Protein AF-0000000086148039 (afdb_homodimer)

InterPro domains:
  IPR002656 Acyltransferase 3 domain [PF01757] (34-424)
  IPR050879 Acyltransferase 3 [PTHR23028] (34-443)

Structure (mmCIF, N/CA/C/O backbone):
data_AF-0000000086148039-model_v1
#
loop_
_entity.id
_entity.type
_entity.pdbx_description
1 polymer 'Acyltransferase 3 domain-containing protein'
#
loop_
_atom_site.group_PDB
_atom_site.id
_atom_site.type_symbol
_atom_site.label_atom_id
_atom_site.label_alt_id
_atom_site.label_comp_id
_atom_site.label_asym_id
_atom_site.label_entity_id
_atom_site.label_seq_id
_atom_site.pdbx_PDB_ins_code
_atom_site.Cartn_x
_atom_site.Cartn_y
_atom_site.Cartn_z
_atom_site.occupancy
_atom_site.B_iso_or_equiv
_atom_site.auth_seq_id
_atom_site.auth_comp_id
_atom_site.auth_asym_id
_atom_site.auth_atom_id
_atom_site.pdbx_PDB_model_num
ATOM 1 N N . MET A 1 1 ? 4.711 -39.406 8.5 1 48.81 1 MET A N 1
ATOM 2 C CA . MET A 1 1 ? 5.371 -39.625 7.211 1 48.81 1 MET A CA 1
ATOM 3 C C . MET A 1 1 ? 4.621 -40.656 6.379 1 48.81 1 MET A C 1
ATOM 5 O O . MET A 1 1 ? 4.316 -40.406 5.207 1 48.81 1 MET A O 1
ATOM 9 N N . LEU A 1 2 ? 4.281 -41.75 7.043 1 53.88 2 LEU A N 1
ATOM 10 C CA . LEU A 1 2 ? 3.613 -42.844 6.32 1 53.88 2 LEU A CA 1
ATOM 11 C C . LEU A 1 2 ? 2.232 -42.406 5.844 1 53.88 2 LEU A C 1
ATOM 13 O O . LEU A 1 2 ? 1.818 -42.75 4.734 1 53.88 2 LEU A O 1
ATOM 17 N N . VAL A 1 3 ? 1.606 -41.656 6.637 1 52.81 3 VAL A N 1
ATOM 18 C CA . VAL A 1 3 ? 0.27 -41.219 6.277 1 52.81 3 VAL A CA 1
ATOM 19 C C . VAL A 1 3 ? 0.36 -40.219 5.113 1 52.81 3 VAL A C 1
ATOM 21 O O . VAL A 1 3 ? -0.46 -40.281 4.191 1 52.81 3 VAL A O 1
ATOM 24 N N . VAL A 1 4 ? 1.348 -39.469 5.145 1 55.41 4 VAL A N 1
ATOM 25 C CA . VAL A 1 4 ? 1.576 -38.5 4.074 1 55.41 4 VAL A CA 1
ATOM 26 C C . VAL A 1 4 ? 1.906 -39.25 2.777 1 55.41 4 VAL A C 1
ATOM 28 O O . VAL A 1 4 ? 1.39 -38.906 1.713 1 55.41 4 VAL A O 1
ATOM 31 N N . LEU A 1 5 ? 2.674 -40.25 2.941 1 59.53 5 LEU A N 1
ATOM 32 C CA . LEU A 1 5 ? 3.045 -41.062 1.779 1 59.53 5 LEU A CA 1
ATOM 33 C C . LEU A 1 5 ? 1.834 -41.812 1.218 1 59.53 5 LEU A C 1
ATOM 35 O O . LEU A 1 5 ? 1.709 -41.969 0.002 1 59.53 5 LEU A O 1
ATOM 39 N N . ARG A 1 6 ? 1.001 -42.125 2.148 1 58.66 6 ARG A N 1
ATOM 40 C CA . ARG A 1 6 ? -0.219 -42.812 1.714 1 58.66 6 ARG A CA 1
ATOM 41 C C . ARG A 1 6 ? -1.129 -41.844 0.947 1 58.66 6 ARG A C 1
ATOM 43 O O . ARG A 1 6 ? -1.729 -42.219 -0.059 1 58.66 6 ARG A O 1
ATOM 50 N N . ARG A 1 7 ? -1.127 -40.656 1.404 1 60.16 7 ARG A N 1
ATOM 51 C CA . ARG A 1 7 ? -1.947 -39.688 0.709 1 60.16 7 ARG A CA 1
ATOM 52 C C . ARG A 1 7 ? -1.351 -39.312 -0.65 1 60.16 7 ARG A C 1
ATOM 54 O O . ARG A 1 7 ? -2.078 -39.188 -1.633 1 60.16 7 ARG A O 1
ATOM 61 N N . LEU A 1 8 ? -0.155 -39.188 -0.63 1 57.16 8 LEU A N 1
ATOM 62 C CA . LEU A 1 8 ? 0.536 -38.969 -1.896 1 57.16 8 LEU A CA 1
ATOM 63 C C . LEU A 1 8 ? 0.336 -40.156 -2.836 1 57.16 8 LEU A C 1
ATOM 65 O O . LEU A 1 8 ? 0.116 -39.969 -4.035 1 57.16 8 LEU A O 1
ATOM 69 N N . ARG A 1 9 ? 0.502 -41.344 -2.314 1 56.66 9 ARG A N 1
ATOM 70 C CA . ARG A 1 9 ? 0.303 -42.562 -3.1 1 56.66 9 ARG A CA 1
ATOM 71 C C . ARG A 1 9 ? -1.125 -42.625 -3.629 1 56.66 9 ARG A C 1
ATOM 73 O O . ARG A 1 9 ? -1.346 -43 -4.781 1 56.66 9 ARG A O 1
ATOM 80 N N . ARG A 1 10 ? -2.043 -42.25 -2.771 1 57.41 10 ARG A N 1
ATOM 81 C CA . ARG A 1 10 ? -3.443 -42.281 -3.189 1 57.41 10 ARG A CA 1
ATOM 82 C C . ARG A 1 10 ? -3.701 -41.25 -4.273 1 57.41 10 ARG A C 1
ATOM 84 O O . ARG A 1 10 ? -4.484 -41.469 -5.195 1 57.41 10 ARG A O 1
ATOM 91 N N . ALA A 1 11 ? -2.979 -40.156 -4.148 1 54.88 11 ALA A N 1
ATOM 92 C CA . ALA A 1 11 ? -3.154 -39.094 -5.129 1 54.88 11 ALA A CA 1
ATOM 93 C C . ALA A 1 11 ? -2.529 -39.469 -6.469 1 54.88 11 ALA A C 1
ATOM 95 O O . ALA A 1 11 ? -2.998 -39.031 -7.527 1 54.88 11 ALA A O 1
ATOM 96 N N . LEU A 1 12 ? -1.501 -40.219 -6.398 1 53.69 12 LEU A N 1
ATOM 97 C CA . LEU A 1 12 ? -0.786 -40.625 -7.605 1 53.69 12 LEU A CA 1
ATOM 98 C C . LEU A 1 12 ? -1.409 -41.875 -8.219 1 53.69 12 LEU A C 1
ATOM 100 O O . LEU A 1 12 ? -1.134 -42.188 -9.375 1 53.69 12 LEU A O 1
ATOM 104 N N . GLN A 1 13 ? -2.041 -42.75 -7.477 1 50.72 13 GLN A N 1
ATOM 105 C CA . GLN A 1 13 ? -2.66 -43.969 -8.008 1 50.72 13 GLN A CA 1
ATOM 106 C C . GLN A 1 13 ? -3.854 -43.625 -8.898 1 50.72 13 GLN A C 1
ATOM 108 O O . GLN A 1 13 ? -4.715 -42.844 -8.516 1 50.72 13 GLN A O 1
ATOM 113 N N . PRO A 1 14 ? -3.617 -43.969 -10.195 1 45.34 14 PRO A N 1
ATOM 114 C CA . PRO A 1 14 ? -4.762 -43.75 -11.086 1 45.34 14 PRO A CA 1
ATOM 115 C C . PRO A 1 14 ? -6.055 -44.344 -10.523 1 45.34 14 PRO A C 1
ATOM 117 O O . PRO A 1 14 ? -6.027 -45.406 -9.883 1 45.34 14 PRO A O 1
ATOM 120 N N . THR A 1 15 ? -6.957 -43.625 -10.102 1 41.28 15 THR A N 1
ATOM 121 C CA . THR A 1 15 ? -8.25 -44.188 -9.766 1 41.28 15 THR A CA 1
ATOM 122 C C . THR A 1 15 ? -8.664 -45.219 -10.805 1 41.28 15 THR A C 1
ATOM 124 O O . THR A 1 15 ? -8.828 -44.906 -11.984 1 41.28 15 THR A O 1
ATOM 127 N N . SER A 1 16 ? -8.234 -46.438 -10.773 1 32.75 16 SER A N 1
ATOM 128 C CA . SER A 1 16 ? -9.016 -47.406 -11.539 1 32.75 16 SER A CA 1
ATOM 129 C C . SER A 1 16 ? -10.508 -47.094 -11.422 1 32.75 16 SER A C 1
ATOM 131 O O . SER A 1 16 ? -11.008 -46.812 -10.328 1 32.75 16 SER A O 1
ATOM 133 N N . ARG A 1 17 ? -11.117 -46.781 -12.555 1 39.5 17 ARG A N 1
ATOM 134 C CA . ARG A 1 17 ? -12.562 -46.688 -12.734 1 39.5 17 ARG A CA 1
ATOM 135 C C . ARG A 1 17 ? -13.266 -47.875 -12.117 1 39.5 17 ARG A C 1
ATOM 137 O O . ARG A 1 17 ? -13.477 -48.906 -12.781 1 39.5 17 ARG A O 1
ATOM 144 N N . SER A 1 18 ? -12.812 -48.5 -11.008 1 33.28 18 SER A N 1
ATOM 145 C CA . SER A 1 18 ? -13.836 -49.469 -10.617 1 33.28 18 SER A CA 1
ATOM 146 C C . SER A 1 18 ? -15.227 -48.844 -10.672 1 33.28 18 SER A C 1
ATOM 148 O O . SER A 1 18 ? -15.398 -47.656 -10.375 1 33.28 18 SER A O 1
ATOM 150 N N . ASN A 1 19 ? -16.266 -49.531 -11.438 1 36.28 19 ASN A N 1
ATOM 151 C CA . ASN A 1 19 ? -17.688 -49.375 -11.727 1 36.28 19 ASN A CA 1
ATOM 152 C C . ASN A 1 19 ? -18.5 -49.125 -10.461 1 36.28 19 ASN A C 1
ATOM 154 O O . ASN A 1 19 ? -19.703 -49.375 -10.438 1 36.28 19 ASN A O 1
ATOM 158 N N . ASP A 1 20 ? -17.906 -49.344 -9.281 1 35.09 20 ASP A N 1
ATOM 159 C CA . ASP A 1 20 ? -18.969 -49.125 -8.312 1 35.09 20 ASP A CA 1
ATOM 160 C C . ASP A 1 20 ? -19.547 -47.75 -8.438 1 35.09 20 ASP A C 1
ATOM 162 O O . ASP A 1 20 ? -18.859 -46.75 -8.195 1 35.09 20 ASP A O 1
ATOM 166 N N . LEU A 1 21 ? -20.562 -47.531 -9.281 1 36.78 21 LEU A N 1
ATOM 167 C CA . LEU A 1 21 ? -21.531 -46.469 -9.562 1 36.78 21 LEU A CA 1
ATOM 168 C C . LEU A 1 21 ? -21.828 -45.688 -8.305 1 36.78 21 LEU A C 1
ATOM 170 O O . LEU A 1 21 ? -22.203 -44.5 -8.383 1 36.78 21 LEU A O 1
ATOM 174 N N . SER A 1 22 ? -21.969 -46.438 -7.152 1 34.19 22 SER A N 1
ATOM 175 C CA . SER A 1 22 ? -22.469 -45.75 -5.969 1 34.19 22 SER A CA 1
ATOM 176 C C . SER A 1 22 ? -21.453 -44.719 -5.465 1 34.19 22 SER A C 1
ATOM 178 O O . SER A 1 22 ? -21.844 -43.719 -4.879 1 34.19 22 SER A O 1
ATOM 180 N N . ALA A 1 23 ? -20.172 -45.094 -5.484 1 38.91 23 ALA A N 1
ATOM 181 C CA . ALA A 1 23 ? -19.172 -44.156 -4.961 1 38.91 23 ALA A CA 1
ATOM 182 C C . ALA A 1 23 ? -18.891 -43.031 -5.945 1 38.91 23 ALA A C 1
ATOM 184 O O . ALA A 1 23 ? -18.141 -42.094 -5.641 1 38.91 23 ALA A O 1
ATOM 185 N N . ILE A 1 24 ? -19.125 -43.188 -7.164 1 36.44 24 ILE A N 1
ATOM 186 C CA . ILE A 1 24 ? -19.172 -42.094 -8.141 1 36.44 24 ILE A CA 1
ATOM 187 C C . ILE A 1 24 ? -20.203 -41.062 -7.703 1 36.44 24 ILE A C 1
ATOM 189 O O . ILE A 1 24 ? -20.109 -39.875 -8.062 1 36.44 24 ILE A O 1
ATOM 193 N N . SER A 1 25 ? -21.344 -41.5 -7.23 1 38.22 25 SER A N 1
ATOM 194 C CA . SER A 1 25 ? -22.406 -40.594 -6.824 1 38.22 25 SER A CA 1
ATOM 195 C C . SER A 1 25 ? -21.922 -39.625 -5.742 1 38.22 25 SER A C 1
ATOM 197 O O . SER A 1 25 ? -22.359 -38.469 -5.684 1 38.22 25 SER A O 1
ATOM 199 N N . GLN A 1 26 ? -21.203 -40.156 -4.762 1 38.09 26 GLN A N 1
ATOM 200 C CA . GLN A 1 26 ? -20.844 -39.25 -3.666 1 38.09 26 GLN A CA 1
ATOM 201 C C . GLN A 1 26 ? -19.641 -38.406 -4.035 1 38.09 26 GLN A C 1
ATOM 203 O O . GLN A 1 26 ? -18.844 -38.031 -3.166 1 38.09 26 GLN A O 1
ATOM 208 N N . ARG A 1 27 ? -19.016 -38.625 -5.117 1 41.53 27 ARG A N 1
ATOM 209 C CA . ARG A 1 27 ? -18.062 -37.594 -5.527 1 41.53 27 ARG A CA 1
ATOM 210 C C . ARG A 1 27 ? -18.625 -36.188 -5.297 1 41.53 27 ARG A C 1
ATOM 212 O O . ARG A 1 27 ? -19.609 -35.812 -5.934 1 41.53 27 ARG A O 1
ATOM 219 N N . GLN A 1 28 ? -18.516 -35.656 -4.238 1 46.38 28 GLN A N 1
ATOM 220 C CA . GLN A 1 28 ? -18.953 -34.312 -3.861 1 46.38 28 GLN A CA 1
ATOM 221 C C . GLN A 1 28 ? -18.766 -33.344 -5.012 1 46.38 28 GLN A C 1
ATOM 223 O O . GLN A 1 28 ? -17.688 -33.25 -5.598 1 46.38 28 GLN A O 1
ATOM 228 N N . ALA A 1 29 ? -19.719 -33.094 -5.867 1 52.12 29 ALA A N 1
ATOM 229 C CA . ALA A 1 29 ? -19.797 -32.156 -6.984 1 52.12 29 ALA A CA 1
ATOM 230 C C . ALA A 1 29 ? -18.766 -31.031 -6.836 1 52.12 29 ALA A C 1
ATOM 232 O O . ALA A 1 29 ? -18.797 -30.297 -5.852 1 52.12 29 ALA A O 1
ATOM 233 N N . LEU A 1 30 ? -17.594 -31.203 -7.633 1 67.69 30 LEU A N 1
ATOM 234 C CA . LEU A 1 30 ? -16.562 -30.172 -7.617 1 67.69 30 LEU A CA 1
ATOM 235 C C . LEU A 1 30 ? -17.172 -28.797 -7.895 1 67.69 30 LEU A C 1
ATOM 237 O O . LEU A 1 30 ? -18.125 -28.688 -8.672 1 67.69 30 LEU A O 1
ATOM 241 N N . ARG A 1 31 ? -16.609 -28.016 -7.191 1 72.62 31 ARG A N 1
ATOM 242 C CA . ARG A 1 31 ? -17 -26.625 -7.391 1 72.62 31 ARG A CA 1
ATOM 243 C C . ARG A 1 31 ? -16.609 -26.141 -8.781 1 72.62 31 ARG A C 1
ATOM 245 O O . ARG A 1 31 ? -15.68 -26.672 -9.398 1 72.62 31 ARG A O 1
ATOM 252 N N . SER A 1 32 ? -17.375 -25.344 -9.242 1 79.56 32 SER A N 1
ATOM 253 C CA . SER A 1 32 ? -17.156 -24.797 -10.578 1 79.56 32 SER A CA 1
ATOM 254 C C . SER A 1 32 ? -15.758 -24.188 -10.688 1 79.56 32 SER A C 1
ATOM 256 O O . SER A 1 32 ? -15.203 -24.094 -11.789 1 79.56 32 SER A O 1
ATOM 258 N N . THR A 1 33 ? -15.102 -23.922 -9.562 1 87.56 33 THR A N 1
ATOM 259 C CA . THR A 1 33 ? -13.797 -23.281 -9.578 1 87.56 33 THR A CA 1
ATOM 260 C C . THR A 1 33 ? -12.703 -24.25 -9.172 1 87.56 33 THR A C 1
ATOM 262 O O . THR A 1 33 ? -11.57 -23.844 -8.891 1 87.56 33 THR A O 1
ATOM 265 N N . ALA A 1 34 ? -12.984 -25.516 -9.188 1 91.31 34 ALA A N 1
ATOM 266 C CA . ALA A 1 34 ? -12.039 -26.547 -8.758 1 91.31 34 ALA A CA 1
ATOM 267 C C . ALA A 1 34 ? -10.797 -26.547 -9.648 1 91.31 34 ALA A C 1
ATOM 269 O O . ALA A 1 34 ? -9.695 -26.844 -9.18 1 91.31 34 ALA A O 1
ATOM 270 N N . TRP A 1 35 ? -11 -26.328 -10.914 1 94.38 35 TRP A N 1
ATOM 271 C CA . TRP A 1 35 ? -9.883 -26.328 -11.844 1 94.38 35 TRP A CA 1
ATOM 272 C C . TRP A 1 35 ? -8.836 -25.297 -11.445 1 94.38 35 TRP A C 1
ATOM 274 O O . TRP A 1 35 ? -7.645 -25.469 -11.711 1 94.38 35 TRP A O 1
ATOM 284 N N . LEU A 1 36 ? -9.219 -24.219 -10.766 1 95.88 36 LEU A N 1
ATOM 285 C CA . LEU A 1 36 ? -8.289 -23.188 -10.297 1 95.88 36 LEU A CA 1
ATOM 286 C C . LEU A 1 36 ? -7.355 -23.75 -9.227 1 95.88 36 LEU A C 1
ATOM 288 O O . LEU A 1 36 ? -6.168 -23.422 -9.195 1 95.88 36 LEU A O 1
ATOM 292 N N . ASP A 1 37 ? -7.891 -24.562 -8.367 1 96 37 ASP A N 1
ATOM 293 C CA . ASP A 1 37 ? -7.07 -25.203 -7.34 1 96 37 ASP A CA 1
ATOM 294 C C . ASP A 1 37 ? -6.016 -26.109 -7.957 1 96 37 ASP A C 1
ATOM 296 O O . ASP A 1 37 ? -4.859 -26.109 -7.527 1 96 37 ASP A O 1
ATOM 300 N N . GLY A 1 38 ? -6.5 -26.875 -8.875 1 97.12 38 GLY A N 1
ATOM 301 C CA . GLY A 1 38 ? -5.555 -27.719 -9.578 1 97.12 38 GLY A CA 1
ATOM 302 C C . GLY A 1 38 ? -4.457 -26.938 -10.273 1 97.12 38 GLY A C 1
ATOM 303 O O . GLY A 1 38 ? -3.293 -27.344 -10.258 1 97.12 38 GLY A O 1
ATOM 304 N N . LEU A 1 39 ? -4.832 -25.875 -10.898 1 97.62 39 LEU A N 1
ATOM 305 C CA . LEU A 1 39 ? -3.863 -25.031 -11.586 1 97.62 39 LEU A CA 1
ATOM 306 C C . LEU A 1 39 ? -2.842 -24.469 -10.609 1 97.62 39 LEU A C 1
ATOM 308 O O . LEU A 1 39 ? -1.649 -24.406 -10.914 1 97.62 39 LEU A O 1
ATOM 312 N N . ARG A 1 40 ? -3.291 -24.062 -9.469 1 97.38 40 ARG A N 1
ATOM 313 C CA . ARG A 1 40 ? -2.404 -23.578 -8.422 1 97.38 40 ARG A CA 1
ATOM 314 C C . ARG A 1 40 ? -1.382 -24.641 -8.023 1 97.38 40 ARG A C 1
ATOM 316 O O . ARG A 1 40 ? -0.204 -24.328 -7.832 1 97.38 40 ARG A O 1
ATOM 323 N N . GLY A 1 41 ? -1.86 -25.812 -7.902 1 97.25 41 GLY A N 1
ATOM 324 C CA . GLY A 1 41 ? -0.984 -26.922 -7.57 1 97.25 41 GLY A CA 1
ATOM 325 C C . GLY A 1 41 ? 0.092 -27.172 -8.609 1 97.25 41 GLY A C 1
ATOM 326 O O . GLY A 1 41 ? 1.272 -27.297 -8.273 1 97.25 41 GLY A O 1
ATOM 327 N N . ILE A 1 42 ? -0.317 -27.188 -9.828 1 96.75 42 ILE A N 1
ATOM 328 C CA . ILE A 1 42 ? 0.621 -27.438 -10.922 1 96.75 42 ILE A CA 1
ATOM 329 C C . ILE A 1 42 ? 1.61 -26.281 -11.016 1 96.75 42 ILE A C 1
ATOM 331 O O . ILE A 1 42 ? 2.795 -26.484 -11.297 1 96.75 42 ILE A O 1
ATOM 335 N N . ALA A 1 43 ? 1.124 -25.094 -10.812 1 97 43 ALA A N 1
ATOM 336 C CA . ALA A 1 43 ? 1.995 -23.922 -10.805 1 97 43 ALA A CA 1
ATOM 337 C C . ALA A 1 43 ? 3.039 -24.016 -9.695 1 97 43 ALA A C 1
ATOM 339 O O . ALA A 1 43 ? 4.215 -23.719 -9.914 1 97 43 ALA A O 1
ATOM 340 N N . ALA A 1 44 ? 2.645 -24.469 -8.531 1 97.38 44 ALA A N 1
ATOM 341 C CA . ALA A 1 44 ? 3.582 -24.625 -7.418 1 97.38 44 ALA A CA 1
ATOM 342 C C . ALA A 1 44 ? 4.641 -25.672 -7.742 1 97.38 44 ALA A C 1
ATOM 344 O O . ALA A 1 44 ? 5.82 -25.5 -7.422 1 97.38 44 ALA A O 1
ATOM 345 N N . LEU A 1 45 ? 4.195 -26.688 -8.352 1 97.25 45 LEU A N 1
ATOM 346 C CA . LEU A 1 45 ? 5.125 -27.734 -8.766 1 97.25 45 LEU A CA 1
ATOM 347 C C . LEU A 1 45 ? 6.141 -27.203 -9.766 1 97.25 45 LEU A C 1
ATOM 349 O O . LEU A 1 45 ? 7.328 -27.516 -9.68 1 97.25 45 LEU A O 1
ATOM 353 N N . SER A 1 46 ? 5.668 -26.422 -10.656 1 96.38 46 SER A N 1
ATOM 354 C CA . SER A 1 46 ? 6.551 -25.828 -11.648 1 96.38 46 SER A CA 1
ATOM 355 C C . SER A 1 46 ? 7.605 -24.938 -11 1 96.38 46 SER A C 1
ATOM 357 O O . SER A 1 46 ? 8.773 -24.953 -11.398 1 96.38 46 SER A O 1
ATOM 359 N N . VAL A 1 47 ? 7.246 -24.203 -9.992 1 96.62 47 VAL A N 1
ATOM 360 C CA . VAL A 1 47 ? 8.18 -23.359 -9.273 1 96.62 47 VAL A CA 1
ATOM 361 C C . VAL A 1 47 ? 9.219 -24.219 -8.555 1 96.62 47 VAL A C 1
ATOM 363 O O . VAL A 1 47 ? 10.414 -23.891 -8.562 1 96.62 47 VAL A O 1
ATOM 366 N N . PHE A 1 48 ? 8.766 -25.266 -8.008 1 97.06 48 PHE A N 1
ATOM 367 C CA . PHE A 1 48 ? 9.656 -26.219 -7.336 1 97.06 48 PHE A CA 1
ATOM 368 C C . PHE A 1 48 ? 10.711 -26.734 -8.305 1 97.06 48 PHE A C 1
ATOM 370 O O . PHE A 1 48 ? 11.906 -26.688 -8 1 97.06 48 PHE A O 1
ATOM 377 N N . ILE A 1 49 ? 10.297 -27.172 -9.43 1 95.81 49 ILE A N 1
ATOM 378 C CA . ILE A 1 49 ? 11.195 -27.75 -10.422 1 95.81 49 ILE A CA 1
ATOM 379 C C . ILE A 1 49 ? 12.195 -26.703 -10.898 1 95.81 49 ILE A C 1
ATOM 381 O O . ILE A 1 49 ? 13.391 -26.984 -11.031 1 95.81 49 ILE A O 1
ATOM 385 N N . LEU A 1 50 ? 11.742 -25.547 -11.125 1 93.94 50 LEU A N 1
ATOM 386 C CA . LEU A 1 50 ? 12.609 -24.469 -11.57 1 93.94 50 LEU A CA 1
ATOM 387 C C . LEU A 1 50 ? 13.742 -24.234 -10.57 1 93.94 50 LEU A C 1
ATOM 389 O O . LEU A 1 50 ? 14.906 -24.109 -10.961 1 93.94 50 LEU A O 1
ATOM 393 N N . HIS A 1 51 ? 13.414 -24.156 -9.336 1 93.5 51 HIS A N 1
ATOM 394 C CA . HIS A 1 51 ? 14.422 -23.859 -8.32 1 93.5 51 HIS A CA 1
ATOM 395 C C . HIS A 1 51 ? 15.391 -25.031 -8.156 1 93.5 51 HIS A C 1
ATOM 397 O O . HIS A 1 51 ? 16.578 -24.828 -7.867 1 93.5 51 HIS A O 1
ATOM 403 N N . HIS A 1 52 ? 14.93 -26.172 -8.367 1 93.62 52 HIS A N 1
ATOM 404 C CA . HIS A 1 52 ? 15.828 -27.312 -8.305 1 93.62 52 HIS A CA 1
ATOM 405 C C . HIS A 1 52 ? 16.75 -27.359 -9.516 1 93.62 52 HIS A C 1
ATOM 407 O O . HIS A 1 52 ? 17.891 -27.828 -9.414 1 93.62 52 HIS A O 1
ATOM 413 N N . GLU A 1 53 ? 16.25 -26.891 -10.633 1 92.31 53 GLU A N 1
ATOM 414 C CA . GLU A 1 53 ? 17.141 -26.734 -11.781 1 92.31 53 GLU A CA 1
ATOM 415 C C . GLU A 1 53 ? 18.203 -25.656 -11.508 1 92.31 53 GLU A C 1
ATOM 417 O O . GLU A 1 53 ? 19.375 -25.859 -11.797 1 92.31 53 GLU A O 1
ATOM 422 N N . GLU A 1 54 ? 17.781 -24.625 -10.961 1 88.81 54 GLU A N 1
ATOM 423 C CA . GLU A 1 54 ? 18.656 -23.484 -10.688 1 88.81 54 GLU A CA 1
ATOM 424 C C . GLU A 1 54 ? 19.766 -23.875 -9.719 1 88.81 54 GLU A C 1
ATOM 426 O O . GLU A 1 54 ? 20.938 -23.562 -9.953 1 88.81 54 GLU A O 1
ATOM 431 N N . TYR A 1 55 ? 19.391 -24.609 -8.719 1 87.5 55 TYR A N 1
ATOM 432 C CA . TYR A 1 55 ? 20.375 -24.891 -7.676 1 87.5 55 TYR A CA 1
ATOM 433 C C . TYR A 1 55 ? 21.062 -26.234 -7.941 1 87.5 55 TYR A C 1
ATOM 435 O O . TYR A 1 55 ? 22.125 -26.5 -7.371 1 87.5 55 TYR A O 1
ATOM 443 N N . GLY A 1 56 ? 20.484 -26.984 -8.766 1 87.5 56 GLY A N 1
ATOM 444 C CA . GLY A 1 56 ? 21.047 -28.281 -9.062 1 87.5 56 GLY A CA 1
ATOM 445 C C . GLY A 1 56 ? 22.125 -28.234 -10.133 1 87.5 56 GLY A C 1
ATOM 446 O O . GLY A 1 56 ? 22.984 -29.125 -10.195 1 87.5 56 GLY A O 1
ATOM 447 N N . HIS A 1 57 ? 22.062 -27.25 -10.93 1 87.69 57 HIS A N 1
ATOM 448 C CA . HIS A 1 57 ? 23.031 -27.141 -12.008 1 87.69 57 HIS A CA 1
ATOM 449 C C . HIS A 1 57 ? 24 -25.984 -11.781 1 87.69 57 HIS A C 1
ATOM 451 O O . HIS A 1 57 ? 23.672 -25.031 -11.062 1 87.69 57 HIS A O 1
ATOM 457 N N . HIS A 1 58 ? 25.156 -26.141 -12.445 1 82.5 58 HIS A N 1
ATOM 458 C CA . HIS A 1 58 ? 26.078 -25.016 -12.492 1 82.5 58 HIS A CA 1
ATOM 459 C C . HIS A 1 58 ? 25.469 -23.828 -13.203 1 82.5 58 HIS A C 1
ATOM 461 O O . HIS A 1 58 ? 24.656 -23.984 -14.109 1 82.5 58 HIS A O 1
ATOM 467 N N . MET A 1 59 ? 25.922 -22.688 -12.758 1 81.44 59 MET A N 1
ATOM 468 C CA . MET A 1 59 ? 25.312 -21.453 -13.242 1 81.44 59 MET A CA 1
ATOM 469 C C . MET A 1 59 ? 25.344 -21.375 -14.766 1 81.44 59 MET A C 1
ATOM 471 O O . MET A 1 59 ? 24.359 -20.984 -15.391 1 81.44 59 MET A O 1
ATOM 475 N N . ALA A 1 60 ? 26.406 -21.828 -15.336 1 77.62 60 ALA A N 1
ATOM 476 C CA . ALA A 1 60 ? 26.562 -21.766 -16.781 1 77.62 60 ALA A CA 1
ATOM 477 C C . ALA A 1 60 ? 25.516 -22.641 -17.484 1 77.62 60 ALA A C 1
ATOM 479 O O . ALA A 1 60 ? 24.969 -22.234 -18.516 1 77.62 60 ALA A O 1
ATOM 480 N N . LEU A 1 61 ? 25.281 -23.781 -16.938 1 82.62 61 LEU A N 1
ATOM 481 C CA . LEU A 1 61 ? 24.297 -24.688 -17.516 1 82.62 61 LEU A CA 1
ATOM 482 C C . LEU A 1 61 ? 22.875 -24.188 -17.25 1 82.62 61 LEU A C 1
ATOM 484 O O . LEU A 1 61 ? 22 -24.312 -18.109 1 82.62 61 LEU A O 1
ATOM 488 N N . TYR A 1 62 ? 22.719 -23.625 -16.109 1 85.06 62 TYR A N 1
ATOM 489 C CA . TYR A 1 62 ? 21.391 -23.109 -15.766 1 85.06 62 TYR A CA 1
ATOM 490 C C . TYR A 1 62 ? 21.016 -21.953 -16.672 1 85.06 62 TYR A C 1
ATOM 492 O O . TYR A 1 62 ? 19.859 -21.844 -17.078 1 85.06 62 TYR A O 1
ATOM 500 N N . VAL A 1 63 ? 21.938 -21.141 -17 1 83.25 63 VAL A N 1
ATOM 501 C CA . VAL A 1 63 ? 21.703 -20.016 -17.891 1 83.25 63 VAL A CA 1
ATOM 502 C C . VAL A 1 63 ? 21.219 -20.531 -19.234 1 83.25 63 VAL A C 1
ATOM 504 O O . VAL A 1 63 ? 20.328 -19.922 -19.859 1 83.25 63 VAL A O 1
ATOM 507 N N . MET A 1 64 ? 21.75 -21.641 -19.625 1 83.56 64 MET A N 1
ATOM 508 C CA . MET A 1 64 ? 21.328 -22.25 -20.875 1 83.56 64 MET A CA 1
ATOM 509 C C . MET A 1 64 ? 19.891 -22.766 -20.781 1 83.56 64 MET A C 1
ATOM 511 O O . MET A 1 64 ? 19.109 -22.594 -21.719 1 83.56 64 MET A O 1
ATOM 515 N N . ILE A 1 65 ? 19.594 -23.312 -19.703 1 84.19 65 ILE A N 1
ATOM 516 C CA . ILE A 1 65 ? 18.281 -23.891 -19.469 1 84.19 65 ILE A CA 1
ATOM 517 C C . ILE A 1 65 ? 17.234 -22.766 -19.406 1 84.19 65 ILE A C 1
ATOM 519 O O . ILE A 1 65 ? 16.125 -22.922 -19.906 1 84.19 65 ILE A O 1
ATOM 523 N N . GLU A 1 66 ? 17.625 -21.609 -18.938 1 85.25 66 GLU A N 1
ATOM 524 C CA . GLU A 1 66 ? 16.672 -20.516 -18.703 1 85.25 66 GLU A CA 1
ATOM 525 C C . GLU A 1 66 ? 16.5 -19.672 -19.953 1 85.25 66 GLU A C 1
ATOM 527 O O . GLU A 1 66 ? 15.523 -18.922 -20.078 1 85.25 66 GLU A O 1
ATOM 532 N N . ASP A 1 67 ? 17.453 -19.781 -20.844 1 83.88 67 ASP A N 1
ATOM 533 C CA . ASP A 1 67 ? 17.359 -18.984 -22.062 1 83.88 67 ASP A CA 1
ATOM 534 C C . ASP A 1 67 ? 16.203 -19.453 -22.938 1 83.88 67 ASP A C 1
ATOM 536 O O . ASP A 1 67 ? 15.953 -20.641 -23.094 1 83.88 67 ASP A O 1
ATOM 540 N N . PRO A 1 68 ? 15.453 -18.547 -23.531 1 81 68 PRO A N 1
ATOM 541 C CA . PRO A 1 68 ? 14.234 -18.922 -24.266 1 81 68 PRO A CA 1
ATOM 542 C C . PRO A 1 68 ? 14.516 -19.828 -25.453 1 81 68 PRO A C 1
ATOM 544 O O . PRO A 1 68 ? 13.656 -20.609 -25.844 1 81 68 PRO A O 1
ATOM 547 N N . TRP A 1 69 ? 15.578 -19.656 -26.203 1 79.94 69 TRP A N 1
ATOM 548 C CA . TRP A 1 69 ? 15.859 -20.422 -27.422 1 79.94 69 TRP A CA 1
ATOM 549 C C . TRP A 1 69 ? 17.281 -20.953 -27.406 1 79.94 69 TRP A C 1
ATOM 551 O O . TRP A 1 69 ? 17.875 -21.203 -28.469 1 79.94 69 TRP A O 1
ATOM 561 N N . GLY A 1 70 ? 17.797 -21.125 -26.203 1 75.5 70 GLY A N 1
ATOM 562 C CA . GLY A 1 70 ? 19.188 -21.578 -26.109 1 75.5 70 GLY A CA 1
ATOM 563 C C . GLY A 1 70 ? 20.172 -20.422 -26.016 1 75.5 70 GLY A C 1
ATOM 564 O O . GLY A 1 70 ? 19.797 -19.266 -26.188 1 75.5 70 GLY A O 1
ATOM 565 N N . PHE A 1 71 ? 21.359 -20.766 -25.641 1 74.31 71 PHE A N 1
ATOM 566 C CA . PHE A 1 71 ? 22.391 -19.75 -25.406 1 74.31 71 PHE A CA 1
ATOM 567 C C . PHE A 1 71 ? 23.594 -20 -26.297 1 74.31 71 PHE A C 1
ATOM 569 O O . PHE A 1 71 ? 24.125 -21.109 -26.359 1 74.31 71 PHE A O 1
ATOM 576 N N . ASN A 1 72 ? 24.016 -18.922 -26.953 1 74.19 72 ASN A N 1
ATOM 577 C CA . ASN A 1 72 ? 25.203 -18.953 -27.797 1 74.19 72 ASN A CA 1
ATOM 578 C C . ASN A 1 72 ? 25.109 -20.062 -28.844 1 74.19 72 ASN A C 1
ATOM 580 O O . ASN A 1 72 ? 26.047 -20.844 -29.016 1 74.19 72 ASN A O 1
ATOM 584 N N . GLY A 1 73 ? 23.938 -20.25 -29.422 1 74.62 73 GLY A N 1
ATOM 585 C CA . GLY A 1 73 ? 23.75 -21.188 -30.516 1 74.62 73 GLY A CA 1
ATOM 586 C C . GLY A 1 73 ? 23.531 -22.609 -30.047 1 74.62 73 GLY A C 1
ATOM 587 O O . GLY A 1 73 ? 23.359 -23.516 -30.859 1 74.62 73 GLY A O 1
ATOM 588 N N . GLN A 1 74 ? 23.625 -22.828 -28.781 1 79.81 74 GLN A N 1
ATOM 589 C CA . GLN A 1 74 ? 23.406 -24.172 -28.25 1 79.81 74 GLN A CA 1
ATOM 590 C C . GLN A 1 74 ? 21.953 -24.375 -27.859 1 79.81 74 GLN A C 1
ATOM 592 O O . GLN A 1 74 ? 21.453 -23.719 -26.938 1 79.81 74 GLN A O 1
ATOM 597 N N . GLN A 1 75 ? 21.344 -25.234 -28.656 1 82 75 GLN A N 1
ATOM 598 C CA . GLN A 1 75 ? 19.953 -25.562 -28.375 1 82 75 GLN A CA 1
ATOM 599 C C . GLN A 1 75 ? 19.828 -26.969 -27.766 1 82 75 GLN A C 1
ATOM 601 O O . GLN A 1 75 ? 20.562 -27.875 -28.172 1 82 75 GLN A O 1
ATOM 606 N N . HIS A 1 76 ? 19.125 -26.969 -26.734 1 86.5 76 HIS A N 1
ATOM 607 C CA . HIS A 1 76 ? 18.844 -28.234 -26.062 1 86.5 76 HIS A CA 1
ATOM 608 C C . HIS A 1 76 ? 17.344 -28.5 -26.031 1 86.5 76 HIS A C 1
ATOM 610 O O . HIS A 1 76 ? 16.531 -27.594 -26.188 1 86.5 76 HIS A O 1
ATOM 616 N N . ILE A 1 77 ? 16.969 -29.703 -25.891 1 86.62 77 ILE A N 1
ATOM 617 C CA . ILE A 1 77 ? 15.57 -30.094 -25.859 1 86.62 77 ILE A CA 1
ATOM 618 C C . ILE A 1 77 ? 14.844 -29.328 -24.75 1 86.62 77 ILE A C 1
ATOM 620 O O . ILE A 1 77 ? 13.68 -28.953 -24.906 1 86.62 77 ILE A O 1
ATOM 624 N N . THR A 1 78 ? 15.531 -29.062 -23.719 1 86.38 78 THR A N 1
ATOM 625 C CA . THR A 1 78 ? 14.953 -28.406 -22.562 1 86.38 78 THR A CA 1
ATOM 626 C C . THR A 1 78 ? 14.672 -26.938 -22.844 1 86.38 78 THR A C 1
ATOM 628 O O . THR A 1 78 ? 13.977 -26.266 -22.078 1 86.38 78 THR A O 1
ATOM 631 N N . THR A 1 79 ? 15.164 -26.406 -23.953 1 84.69 79 THR A N 1
ATOM 632 C CA . THR A 1 79 ? 14.984 -25 -24.25 1 84.69 79 THR A CA 1
ATOM 633 C C . THR A 1 79 ? 13.906 -24.812 -25.328 1 84.69 79 THR A C 1
ATOM 635 O O . THR A 1 79 ? 13.539 -23.672 -25.641 1 84.69 79 THR A O 1
ATOM 638 N N . PHE A 1 80 ? 13.359 -25.969 -25.828 1 86.62 80 PHE A N 1
ATOM 639 C CA . PHE A 1 80 ? 12.328 -25.875 -26.844 1 86.62 80 PHE A CA 1
ATOM 640 C C . PHE A 1 80 ? 11.047 -25.281 -26.266 1 86.62 80 PHE A C 1
ATOM 642 O O . PHE A 1 80 ? 10.664 -25.609 -25.141 1 86.62 80 PHE A O 1
ATOM 649 N N . PRO A 1 81 ? 10.406 -24.484 -27.172 1 86 81 PRO A N 1
ATOM 650 C CA . PRO A 1 81 ? 9.141 -23.922 -26.703 1 86 81 PRO A CA 1
ATOM 651 C C . PRO A 1 81 ? 8.172 -24.984 -26.203 1 86 81 PRO A C 1
ATOM 653 O O . PRO A 1 81 ? 8.141 -26.094 -26.734 1 86 81 PRO A O 1
ATOM 656 N N . PHE A 1 82 ? 7.438 -24.797 -25.188 1 89.94 82 PHE A N 1
ATOM 657 C CA . PHE A 1 82 ? 6.453 -25.688 -24.578 1 89.94 82 PHE A CA 1
ATOM 658 C C . PHE A 1 82 ? 7.129 -26.703 -23.656 1 89.94 82 PHE A C 1
ATOM 660 O O . PHE A 1 82 ? 6.734 -26.859 -22.5 1 89.94 82 PHE A O 1
ATOM 667 N N . ILE A 1 83 ? 8.203 -27.375 -24.156 1 89.81 83 ILE A N 1
ATOM 668 C 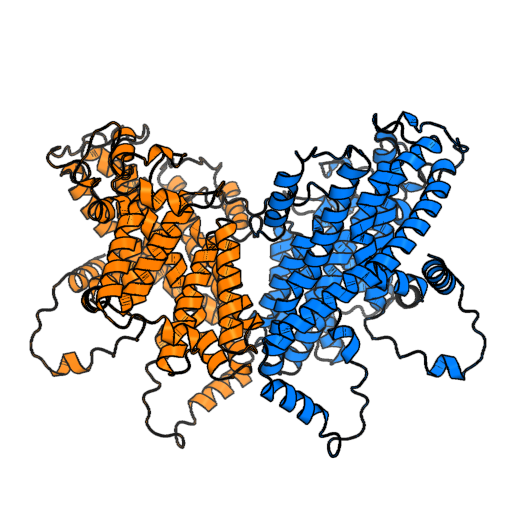CA . ILE A 1 83 ? 8.898 -28.391 -23.359 1 89.81 83 ILE A CA 1
ATOM 669 C C . ILE A 1 83 ? 9.602 -27.719 -22.188 1 89.81 83 ILE A C 1
ATOM 671 O O . ILE A 1 83 ? 9.656 -28.297 -21.094 1 89.81 83 ILE A O 1
ATOM 675 N N . ARG A 1 84 ? 10.078 -26.594 -22.438 1 89.44 84 ARG A N 1
ATOM 676 C CA . ARG A 1 84 ? 10.828 -25.875 -21.422 1 89.44 84 ARG A CA 1
ATOM 677 C C . ARG A 1 84 ? 9.969 -25.609 -20.188 1 89.44 84 ARG A C 1
ATOM 679 O O . ARG A 1 84 ? 10.492 -25.406 -19.094 1 89.44 84 ARG A O 1
ATOM 686 N N . LEU A 1 85 ? 8.695 -25.531 -20.359 1 90.56 85 LEU A N 1
ATOM 687 C CA . LEU A 1 85 ? 7.781 -25.25 -19.266 1 90.56 85 LEU A CA 1
ATOM 688 C C . LEU A 1 85 ? 7.859 -26.328 -18.188 1 90.56 85 LEU A C 1
ATOM 690 O O . LEU A 1 85 ? 7.504 -26.094 -17.031 1 90.56 85 LEU A O 1
ATOM 694 N N . LEU A 1 86 ? 8.375 -27.438 -18.562 1 88.31 86 LEU A N 1
ATOM 695 C CA . LEU A 1 86 ? 8.523 -28.531 -17.609 1 88.31 86 LEU A CA 1
ATOM 696 C C . LEU A 1 86 ? 9.727 -28.297 -16.688 1 88.31 86 LEU A C 1
ATOM 698 O O . LEU A 1 86 ? 9.789 -28.859 -15.594 1 88.31 86 LEU A O 1
ATOM 702 N N . PHE A 1 87 ? 10.664 -27.438 -17.156 1 86.44 87 PHE A N 1
ATOM 703 C CA . PHE A 1 87 ? 11.93 -27.328 -16.438 1 86.44 87 PHE A CA 1
ATOM 704 C C . PHE A 1 87 ? 12.133 -25.906 -15.938 1 86.44 87 PHE A C 1
ATOM 706 O O . PHE A 1 87 ? 12.742 -25.688 -14.891 1 86.44 87 PHE A O 1
ATOM 713 N N . SER A 1 88 ? 11.672 -24.969 -16.688 1 86.06 88 SER A N 1
ATOM 714 C CA . SER A 1 88 ? 11.844 -23.578 -16.312 1 86.06 88 SER A CA 1
ATOM 715 C C . SER A 1 88 ? 10.508 -22.844 -16.266 1 86.06 88 SER A C 1
ATOM 717 O O . SER A 1 88 ? 10.461 -21.609 -16.328 1 86.06 88 SER A O 1
ATOM 719 N N . GLY A 1 89 ? 9.477 -23.531 -16.109 1 89.25 89 GLY A N 1
ATOM 720 C CA . GLY A 1 89 ? 8.141 -22.969 -16.156 1 89.25 89 GLY A CA 1
ATOM 721 C C . GLY A 1 89 ? 7.773 -22.219 -14.891 1 89.25 89 GLY A C 1
ATOM 722 O O . GLY A 1 89 ? 6.719 -21.578 -14.82 1 89.25 89 GLY A O 1
ATOM 723 N N . GLY A 1 90 ? 8.625 -22.25 -13.898 1 91.56 90 GLY A N 1
ATOM 724 C CA . GLY A 1 90 ? 8.352 -21.547 -12.648 1 91.56 90 GLY A CA 1
ATOM 725 C C . GLY A 1 90 ? 8.195 -20.047 -12.828 1 91.56 90 GLY A C 1
ATOM 726 O O . GLY A 1 90 ? 7.426 -19.406 -12.102 1 91.56 90 GLY A O 1
ATOM 727 N N . MET A 1 91 ? 8.859 -19.5 -13.727 1 90.81 91 MET A N 1
ATOM 728 C CA . MET A 1 91 ? 8.758 -18.062 -14.008 1 90.81 91 MET A CA 1
ATOM 729 C C . MET A 1 91 ? 7.391 -17.719 -14.578 1 90.81 91 MET A C 1
ATOM 731 O O . MET A 1 91 ? 6.891 -16.609 -14.375 1 90.81 91 MET A O 1
ATOM 735 N N . PHE A 1 92 ? 6.859 -18.656 -15.266 1 93.19 92 PHE A N 1
ATOM 736 C CA . PHE A 1 92 ? 5.523 -18.531 -15.836 1 93.19 92 PHE A CA 1
ATOM 737 C C . PHE A 1 92 ? 4.453 -18.828 -14.797 1 93.19 92 PHE A C 1
ATOM 739 O O . PHE A 1 92 ? 3.365 -18.25 -14.844 1 93.19 92 PHE A O 1
ATOM 746 N N . ALA A 1 93 ? 4.758 -19.562 -13.828 1 95.94 93 ALA A N 1
ATOM 747 C CA . ALA A 1 93 ? 3.816 -19.984 -12.789 1 95.94 93 ALA A CA 1
ATOM 748 C C . ALA A 1 93 ? 3.484 -18.828 -11.844 1 95.94 93 ALA A C 1
ATOM 750 O O . ALA A 1 93 ? 2.357 -18.719 -11.359 1 95.94 93 ALA A O 1
ATOM 751 N N . VAL A 1 94 ? 4.359 -17.953 -11.617 1 95.06 94 VAL A N 1
ATOM 752 C CA . VAL A 1 94 ? 4.18 -16.891 -10.633 1 95.06 94 VAL A CA 1
ATOM 753 C C . VAL A 1 94 ? 3.055 -15.961 -11.078 1 95.06 94 VAL A C 1
ATOM 755 O O . VAL A 1 94 ? 2.107 -15.719 -10.32 1 95.06 94 VAL A O 1
ATOM 758 N N . PRO A 1 95 ? 3.115 -15.469 -12.305 1 97.25 95 PRO A N 1
ATOM 759 C CA . PRO A 1 95 ? 1.983 -14.656 -12.75 1 97.25 95 PRO A CA 1
ATOM 760 C C . PRO A 1 95 ? 0.657 -15.414 -12.703 1 97.25 95 PRO A C 1
ATOM 762 O O . PRO A 1 95 ? -0.393 -14.812 -12.461 1 97.25 95 PRO A O 1
ATOM 765 N N . ILE A 1 96 ? 0.677 -16.641 -12.938 1 97.62 96 ILE A N 1
ATOM 766 C CA . ILE A 1 96 ? -0.532 -17.453 -12.891 1 97.62 96 ILE A CA 1
ATOM 767 C C . ILE A 1 96 ? -1.117 -17.438 -11.484 1 97.62 96 ILE A C 1
ATOM 769 O O . ILE A 1 96 ? -2.33 -17.297 -11.305 1 97.62 96 ILE A O 1
ATOM 773 N N . PHE A 1 97 ? -0.236 -17.484 -10.5 1 97.25 97 PHE A N 1
ATOM 774 C CA . PHE A 1 97 ? -0.678 -17.422 -9.109 1 97.25 97 PHE A CA 1
ATOM 775 C C . PHE A 1 97 ? -1.427 -16.125 -8.852 1 97.25 97 PHE A C 1
ATOM 777 O O . PHE A 1 97 ? -2.473 -16.125 -8.195 1 97.25 97 PHE A O 1
ATOM 784 N N . PHE A 1 98 ? -0.913 -15.07 -9.336 1 97.88 98 PHE A N 1
ATOM 785 C CA . PHE A 1 98 ? -1.512 -13.766 -9.086 1 97.88 98 PHE A CA 1
ATOM 786 C C . PHE A 1 98 ? -2.883 -13.664 -9.742 1 97.88 98 PHE A C 1
ATOM 788 O O . PHE A 1 98 ? -3.814 -13.102 -9.164 1 97.88 98 PHE A O 1
ATOM 795 N N . ILE A 1 99 ? -3.041 -14.234 -10.969 1 98.56 99 ILE A N 1
ATOM 796 C CA . ILE A 1 99 ? -4.324 -14.219 -11.656 1 98.56 99 ILE A CA 1
ATOM 797 C C . ILE A 1 99 ? -5.34 -15.055 -10.883 1 98.56 99 ILE A C 1
ATOM 799 O O . ILE A 1 99 ? -6.477 -14.617 -10.672 1 98.56 99 ILE A O 1
ATOM 803 N N . ILE A 1 100 ? -4.91 -16.203 -10.438 1 98 100 ILE A N 1
ATOM 804 C CA . ILE A 1 100 ? -5.781 -17.078 -9.664 1 98 100 ILE A CA 1
ATOM 805 C C . ILE A 1 100 ? -6.242 -16.359 -8.398 1 98 100 ILE A C 1
ATOM 807 O O . ILE A 1 100 ? -7.422 -16.406 -8.047 1 98 100 ILE A O 1
ATOM 811 N N . SER A 1 101 ? -5.324 -15.719 -7.746 1 97.69 101 SER A N 1
ATOM 812 C CA . SER A 1 101 ? -5.652 -15 -6.516 1 97.69 101 SER A CA 1
ATOM 813 C C . SER A 1 101 ? -6.684 -13.906 -6.773 1 97.69 101 SER A C 1
ATOM 815 O O . SER A 1 101 ? -7.652 -13.773 -6.02 1 97.69 101 SER A O 1
ATOM 817 N N . GLY A 1 102 ? -6.441 -13.133 -7.836 1 98.19 102 GLY A N 1
ATOM 818 C CA . GLY A 1 102 ? -7.418 -12.117 -8.188 1 98.19 102 GLY A CA 1
ATOM 819 C C . GLY A 1 102 ? -8.805 -12.672 -8.422 1 98.19 102 GLY A C 1
ATOM 820 O O . GLY A 1 102 ? -9.797 -12.094 -7.977 1 98.19 102 GLY A O 1
ATOM 821 N N . TYR A 1 103 ? -8.898 -13.82 -9.07 1 98.06 103 TYR A N 1
ATOM 822 C CA . TYR A 1 103 ? -10.172 -14.469 -9.391 1 98.06 103 TYR A CA 1
ATOM 823 C C . TYR A 1 103 ? -10.867 -14.961 -8.133 1 98.06 103 TYR A C 1
ATOM 825 O O . TYR A 1 103 ? -12.047 -14.664 -7.91 1 98.06 103 TYR A O 1
ATOM 833 N N . VAL A 1 104 ? -10.164 -15.633 -7.332 1 96.56 104 VAL A N 1
ATOM 834 C CA . VAL A 1 104 ? -10.734 -16.281 -6.16 1 96.56 104 VAL A CA 1
ATOM 835 C C . VAL A 1 104 ? -11.164 -15.234 -5.137 1 96.56 104 VAL A C 1
ATOM 837 O O . VAL A 1 104 ? -12.234 -15.352 -4.531 1 96.56 104 VAL A O 1
ATOM 840 N N . LEU A 1 105 ? -10.383 -14.219 -4.938 1 97 105 LEU A N 1
ATOM 841 C CA . LEU A 1 105 ? -10.695 -13.148 -3.996 1 97 105 LEU A CA 1
ATOM 842 C C . LEU A 1 105 ? -11.945 -12.391 -4.43 1 97 105 LEU A C 1
ATOM 844 O O . LEU A 1 105 ? -12.703 -11.906 -3.584 1 97 105 LEU A O 1
ATOM 848 N N . ALA A 1 106 ? -12.094 -12.32 -5.691 1 97.94 106 ALA A N 1
ATOM 849 C CA . ALA A 1 106 ? -13.156 -11.477 -6.238 1 97.94 106 ALA A CA 1
ATOM 850 C C . ALA A 1 106 ? -14.477 -12.234 -6.309 1 97.94 106 ALA A C 1
ATOM 852 O O . ALA A 1 106 ? -15.547 -11.633 -6.383 1 97.94 106 ALA A O 1
ATOM 853 N N . HIS A 1 107 ? -14.477 -13.508 -6.305 1 97 107 HIS A N 1
ATOM 854 C CA . HIS A 1 107 ? -15.625 -14.344 -6.652 1 97 107 HIS A CA 1
ATOM 855 C C . HIS A 1 107 ? -16.812 -14.047 -5.746 1 97 107 HIS A C 1
ATOM 857 O O . HIS A 1 107 ? -17.875 -13.633 -6.219 1 97 107 HIS A O 1
ATOM 863 N N . LYS A 1 108 ? -16.672 -14.148 -4.504 1 96.12 108 LYS A N 1
ATOM 864 C CA . LYS A 1 108 ? -17.781 -13.953 -3.572 1 96.12 108 LYS A CA 1
ATOM 865 C C . LYS A 1 108 ? -18.203 -12.492 -3.525 1 96.12 108 LYS A C 1
ATOM 867 O O . LYS A 1 108 ? -19.391 -12.188 -3.68 1 96.12 108 LYS A O 1
ATOM 872 N N . PRO A 1 109 ? -17.281 -11.586 -3.344 1 97.62 109 PRO A N 1
ATOM 873 C CA . PRO A 1 109 ? -17.688 -10.18 -3.314 1 97.62 109 PRO A CA 1
ATOM 874 C C . PRO A 1 109 ? -18.438 -9.758 -4.578 1 97.62 109 PRO A C 1
ATOM 876 O O . PRO A 1 109 ? -19.438 -9.031 -4.5 1 97.62 109 PRO A O 1
ATOM 879 N N . LEU A 1 110 ? -18 -10.211 -5.688 1 98 110 LEU A N 1
ATOM 880 C CA . LEU A 1 110 ? -18.656 -9.828 -6.938 1 98 110 LEU A CA 1
ATOM 881 C C . LEU A 1 110 ? -20.047 -10.453 -7.035 1 98 110 LEU A C 1
ATOM 883 O O . LEU A 1 110 ? -20.969 -9.828 -7.566 1 98 110 LEU A O 1
ATOM 887 N N . GLN A 1 111 ? -20.188 -11.68 -6.582 1 96.69 111 GLN A N 1
ATOM 888 C CA . GLN A 1 111 ? -21.516 -12.289 -6.527 1 96.69 111 GLN A CA 1
ATOM 889 C C . GLN A 1 111 ? -22.469 -11.438 -5.703 1 96.69 111 GLN A C 1
ATOM 891 O O . GLN A 1 111 ? -23.609 -11.203 -6.113 1 96.69 111 GLN A O 1
ATOM 896 N N . LEU A 1 112 ? -22 -10.953 -4.609 1 96.75 112 LEU A N 1
ATOM 897 C CA . LEU A 1 112 ? -22.812 -10.133 -3.719 1 96.75 112 LEU A CA 1
ATOM 898 C C . LEU A 1 112 ? -23.141 -8.789 -4.363 1 96.75 112 LEU A C 1
ATOM 900 O O . LEU A 1 112 ? -24.234 -8.266 -4.18 1 96.75 112 LEU A O 1
ATOM 904 N N . VAL A 1 113 ? -22.188 -8.281 -5.074 1 97 113 VAL A N 1
ATOM 905 C CA . VAL A 1 113 ? -22.406 -7.027 -5.785 1 97 113 VAL A CA 1
ATOM 906 C C . VAL A 1 113 ? -23.484 -7.223 -6.852 1 97 113 VAL A C 1
ATOM 908 O O . VAL A 1 113 ? -24.391 -6.398 -6.984 1 97 113 VAL A O 1
ATOM 911 N N . HIS A 1 114 ? -23.375 -8.336 -7.586 1 95.56 114 HIS A N 1
ATOM 912 C CA . HIS A 1 114 ? -24.328 -8.633 -8.648 1 95.56 114 HIS A CA 1
ATOM 913 C C . HIS A 1 114 ? -25.734 -8.828 -8.078 1 95.56 114 HIS A C 1
ATOM 915 O O . HIS A 1 114 ? -26.734 -8.5 -8.734 1 95.56 114 HIS A O 1
ATOM 921 N N . GLN A 1 115 ? -25.797 -9.312 -6.844 1 95.06 115 GLN A N 1
ATOM 922 C CA . GLN A 1 115 ? -27.078 -9.547 -6.172 1 95.06 115 GLN A CA 1
ATOM 923 C C . GLN A 1 115 ? -27.531 -8.305 -5.414 1 95.06 115 GLN A C 1
ATOM 925 O O . GLN A 1 115 ? -28.609 -8.297 -4.82 1 95.06 115 GLN A O 1
ATOM 930 N N . ARG A 1 116 ? -26.781 -7.27 -5.398 1 94.06 116 ARG A N 1
ATOM 931 C CA . ARG A 1 116 ? -27.047 -6.004 -4.727 1 94.06 116 ARG A CA 1
ATOM 932 C C . ARG A 1 116 ? -27.234 -6.203 -3.227 1 94.06 116 ARG A C 1
ATOM 934 O O . ARG A 1 116 ? -28.094 -5.582 -2.611 1 94.06 116 ARG A O 1
ATOM 941 N N . GLU A 1 117 ? -26.516 -7.168 -2.705 1 96.12 117 GLU A N 1
ATOM 942 C CA . GLU A 1 117 ? -26.484 -7.418 -1.267 1 96.12 117 GLU A CA 1
ATOM 943 C C . GLU A 1 117 ? -25.312 -6.691 -0.605 1 96.12 117 GLU A C 1
ATOM 945 O O . GLU A 1 117 ? -24.391 -7.328 -0.096 1 96.12 117 GLU A O 1
ATOM 950 N N . TYR A 1 118 ? -25.5 -5.406 -0.445 1 95.31 118 TYR A N 1
ATOM 951 C CA . TYR A 1 118 ? -24.391 -4.551 -0.039 1 95.31 118 TYR A CA 1
ATOM 952 C C . TYR A 1 118 ? -24.062 -4.746 1.435 1 95.31 118 TYR A C 1
ATOM 954 O O . TYR A 1 118 ? -22.906 -4.605 1.843 1 95.31 118 TYR A O 1
ATOM 962 N N . GLY A 1 119 ? -25.078 -5.008 2.275 1 95 119 GLY A N 1
ATOM 963 C CA . GLY A 1 119 ? -24.797 -5.281 3.678 1 95 119 GLY A CA 1
ATOM 964 C C . GLY A 1 119 ? -23.938 -6.508 3.895 1 95 119 GLY A C 1
ATOM 965 O O . GLY A 1 119 ? -22.969 -6.469 4.66 1 95 119 GLY A O 1
ATOM 966 N N . VAL A 1 120 ? -24.297 -7.539 3.18 1 95.56 120 VAL A N 1
ATOM 967 C CA . VAL A 1 120 ? -23.531 -8.781 3.277 1 95.56 120 VAL A CA 1
ATOM 968 C C . VAL A 1 120 ? -22.156 -8.594 2.656 1 95.56 120 VAL A C 1
ATOM 970 O O . VAL A 1 120 ? -21.172 -9.172 3.127 1 95.56 120 VAL A O 1
ATOM 973 N N . LEU A 1 121 ? -22.094 -7.777 1.597 1 96.62 121 LEU A N 1
ATOM 974 C CA . LEU A 1 121 ? -20.812 -7.457 0.961 1 96.62 121 LEU A CA 1
ATOM 975 C C . LEU A 1 121 ? -19.844 -6.859 1.97 1 96.62 121 LEU A C 1
ATOM 977 O O . LEU A 1 121 ? -18.688 -7.297 2.064 1 96.62 121 LEU A O 1
ATOM 981 N N . ALA A 1 122 ? -20.312 -5.855 2.717 1 95.44 122 ALA A N 1
ATOM 982 C CA . ALA A 1 122 ? -19.484 -5.199 3.713 1 95.44 122 ALA A CA 1
ATOM 983 C C . ALA A 1 122 ? -19 -6.195 4.766 1 95.44 122 ALA A C 1
ATOM 985 O O . ALA A 1 122 ? -17.812 -6.238 5.094 1 95.44 122 ALA A O 1
ATOM 986 N N . LYS A 1 123 ? -19.891 -7.02 5.262 1 94.25 123 LYS A N 1
ATOM 987 C CA . LYS A 1 123 ? -19.578 -7.977 6.316 1 94.25 123 LYS A CA 1
ATOM 988 C C . LYS A 1 123 ? -18.609 -9.047 5.828 1 94.25 123 LYS A C 1
ATOM 990 O O . LYS A 1 123 ? -17.625 -9.344 6.504 1 94.25 123 LYS A O 1
ATOM 995 N N . SER A 1 124 ? -18.906 -9.547 4.672 1 94.44 124 SER A N 1
ATOM 996 C CA . SER A 1 124 ? -18.094 -10.625 4.117 1 94.44 124 SER A CA 1
ATOM 997 C C . SER A 1 124 ? -16.703 -10.117 3.734 1 94.44 124 SER A C 1
ATOM 999 O O . SER A 1 124 ? -15.695 -10.742 4.074 1 94.44 124 SER A O 1
ATOM 1001 N N . THR A 1 125 ? -16.656 -9.023 3.01 1 95.62 125 THR A N 1
ATOM 1002 C CA . THR A 1 125 ? -15.375 -8.453 2.609 1 95.62 125 THR A CA 1
ATOM 1003 C C . THR A 1 125 ? -14.578 -8 3.832 1 95.62 125 THR A C 1
ATOM 1005 O O . THR A 1 125 ? -13.352 -8.172 3.879 1 95.62 125 THR A O 1
ATOM 1008 N N . GLY A 1 126 ? -15.258 -7.43 4.812 1 95.56 126 GLY A N 1
ATOM 1009 C CA . GLY A 1 126 ? -14.594 -7.051 6.051 1 95.56 126 GLY A CA 1
ATOM 1010 C C . GLY A 1 126 ? -13.938 -8.219 6.762 1 95.56 126 GLY A C 1
ATOM 1011 O O . GLY A 1 126 ? -12.781 -8.125 7.172 1 95.56 126 GLY A O 1
ATOM 1012 N N . SER A 1 127 ? -14.672 -9.273 6.898 1 94.75 127 SER A N 1
ATOM 1013 C CA . SER A 1 127 ? -14.148 -10.484 7.531 1 94.75 127 SER A CA 1
ATOM 1014 C C . SER A 1 127 ? -12.938 -11.023 6.777 1 94.75 127 SER A C 1
ATOM 1016 O O . SER A 1 127 ? -11.93 -11.383 7.387 1 94.75 127 SER A O 1
ATOM 1018 N N . SER A 1 128 ? -13.07 -11.039 5.473 1 95.5 128 SER A N 1
ATOM 1019 C CA . SER A 1 128 ? -11.969 -11.523 4.641 1 95.5 128 SER A CA 1
ATOM 1020 C C . SER A 1 128 ? -10.742 -10.641 4.781 1 95.5 128 SER A C 1
ATOM 1022 O O . SER A 1 128 ? -9.609 -11.133 4.832 1 95.5 128 SER A O 1
ATOM 1024 N N . LEU A 1 129 ? -10.969 -9.383 4.848 1 94.38 129 LEU A N 1
ATOM 1025 C CA . LEU A 1 129 ? -9.867 -8.438 5.008 1 94.38 129 LEU A CA 1
ATOM 1026 C C . LEU A 1 129 ? -9.156 -8.648 6.34 1 94.38 129 LEU A C 1
ATOM 1028 O O . LEU A 1 129 ? -7.93 -8.648 6.402 1 94.38 129 LEU A O 1
ATOM 1032 N N . PHE A 1 130 ? -9.867 -8.883 7.355 1 94.19 130 PHE A N 1
ATOM 1033 C CA . PHE A 1 130 ? -9.297 -9.086 8.68 1 94.19 130 PHE A CA 1
ATOM 1034 C C . PHE A 1 130 ? -8.43 -10.344 8.711 1 94.19 130 PHE A C 1
ATOM 1036 O O . PHE A 1 130 ? -7.32 -10.32 9.242 1 94.19 130 PHE A O 1
ATOM 1043 N N . ARG A 1 131 ? -8.906 -11.305 8.102 1 95 131 ARG A N 1
ATOM 1044 C CA . ARG A 1 131 ? -8.273 -12.617 8.219 1 95 131 ARG A CA 1
ATOM 1045 C C . ARG A 1 131 ? -7.105 -12.75 7.25 1 95 131 ARG A C 1
ATOM 1047 O O . ARG A 1 131 ? -6.242 -13.609 7.426 1 95 131 ARG A O 1
ATOM 1054 N N . ARG A 1 132 ? -7.105 -11.953 6.242 1 94.19 132 ARG A N 1
ATOM 1055 C CA . ARG A 1 132 ? -6.145 -12.094 5.152 1 94.19 132 ARG A CA 1
ATOM 1056 C C . ARG A 1 132 ? -4.715 -12.008 5.672 1 94.19 132 ARG A C 1
ATOM 1058 O O . ARG A 1 132 ? -3.863 -12.82 5.305 1 94.19 132 ARG A O 1
ATOM 1065 N N . TRP A 1 133 ? -4.434 -11.047 6.512 1 90.06 133 TRP A N 1
ATOM 1066 C CA . TRP A 1 133 ? -3.08 -10.852 7.016 1 90.06 133 TRP A CA 1
ATOM 1067 C C . TRP A 1 133 ? -2.6 -12.086 7.777 1 90.06 133 TRP A C 1
ATOM 1069 O O . TRP A 1 133 ? -1.509 -12.602 7.512 1 90.06 133 TRP A O 1
ATOM 1079 N N . GLY A 1 134 ? -3.395 -12.57 8.711 1 92 134 GLY A N 1
ATOM 1080 C CA . GLY A 1 134 ? -3.016 -13.734 9.5 1 92 134 GLY A CA 1
ATOM 1081 C C . GLY A 1 134 ? -2.838 -14.992 8.664 1 92 134 GLY A C 1
ATOM 1082 O O . GLY A 1 134 ? -1.892 -15.75 8.875 1 92 134 GLY A O 1
ATOM 1083 N N . ARG A 1 135 ? -3.701 -15.094 7.691 1 93.31 135 ARG A N 1
ATOM 1084 C CA . ARG A 1 135 ? -3.652 -16.281 6.836 1 93.31 135 ARG A CA 1
ATOM 1085 C C . ARG A 1 135 ? -2.365 -16.312 6.02 1 93.31 135 ARG A C 1
ATOM 1087 O O . ARG A 1 135 ? -1.802 -17.375 5.777 1 93.31 135 ARG A O 1
ATOM 1094 N N . LEU A 1 136 ? -1.868 -15.195 5.645 1 93.12 136 LEU A N 1
ATOM 1095 C CA . LEU A 1 136 ? -0.698 -15.125 4.777 1 93.12 136 LEU A CA 1
ATOM 1096 C C . LEU A 1 136 ? 0.587 -15.086 5.598 1 93.12 136 LEU A C 1
ATOM 1098 O O . LEU A 1 136 ? 1.537 -15.812 5.301 1 93.12 136 LEU A O 1
ATOM 1102 N N . PHE A 1 137 ? 0.608 -14.367 6.711 1 91.19 137 PHE A N 1
ATOM 1103 C CA . PHE A 1 137 ? 1.899 -14.031 7.297 1 91.19 137 PHE A CA 1
ATOM 1104 C C . PHE A 1 137 ? 2.201 -14.922 8.492 1 91.19 137 PHE A C 1
ATOM 1106 O O . PHE A 1 137 ? 3.367 -15.156 8.828 1 91.19 137 PHE A O 1
ATOM 1113 N N . LEU A 1 138 ? 1.243 -15.438 9.18 1 93.44 138 LEU A N 1
ATOM 1114 C CA . LEU A 1 138 ? 1.516 -16.281 10.344 1 93.44 138 LEU A CA 1
ATOM 1115 C C . LEU A 1 138 ? 2.359 -17.484 9.961 1 93.44 138 LEU A C 1
ATOM 1117 O O . LEU A 1 138 ? 3.402 -17.734 10.57 1 93.44 138 LEU A O 1
ATOM 1121 N N . PRO A 1 139 ? 1.958 -18.203 8.906 1 95.06 139 PRO A N 1
ATOM 1122 C CA . PRO A 1 139 ? 2.807 -19.328 8.5 1 95.06 139 PRO A CA 1
ATOM 1123 C C . PRO A 1 139 ? 4.203 -18.891 8.062 1 95.06 139 PRO A C 1
ATOM 1125 O O . PRO A 1 139 ? 5.176 -19.609 8.266 1 95.06 139 PRO A O 1
ATOM 1128 N N . VAL A 1 140 ? 4.281 -17.75 7.445 1 91.62 140 VAL A N 1
ATOM 1129 C CA . VAL A 1 140 ? 5.57 -17.203 7.012 1 91.62 140 VAL A CA 1
ATOM 1130 C C . VAL A 1 140 ? 6.473 -17 8.227 1 91.62 140 VAL A C 1
ATOM 1132 O O . VAL A 1 140 ? 7.652 -17.344 8.195 1 91.62 140 VAL A O 1
ATOM 1135 N N . TYR A 1 141 ? 5.902 -16.469 9.266 1 89.38 141 TYR A N 1
ATOM 1136 C CA . TYR A 1 141 ? 6.672 -16.219 10.477 1 89.38 141 TYR A CA 1
ATOM 1137 C C . TYR A 1 141 ? 7.141 -17.531 11.102 1 89.38 141 TYR A C 1
ATOM 1139 O O . TYR A 1 141 ? 8.281 -17.641 11.562 1 89.38 141 TYR A O 1
ATOM 1147 N N . ILE A 1 142 ? 6.336 -18.469 11.047 1 92.31 142 ILE A N 1
ATOM 1148 C CA . ILE A 1 142 ? 6.668 -19.734 11.672 1 92.31 142 ILE A CA 1
ATOM 1149 C C . ILE A 1 142 ? 7.75 -20.438 10.859 1 92.31 142 ILE A C 1
ATOM 1151 O O . ILE A 1 142 ? 8.734 -20.938 11.414 1 92.31 142 ILE A O 1
ATOM 1155 N N . VAL A 1 143 ? 7.613 -20.469 9.594 1 91.38 143 VAL A N 1
ATOM 1156 C CA . VAL A 1 143 ? 8.57 -21.188 8.75 1 91.38 143 VAL A CA 1
ATOM 1157 C C . VAL A 1 143 ? 9.93 -20.484 8.805 1 91.38 143 VAL A C 1
ATOM 1159 O O . VAL A 1 143 ? 10.969 -21.141 8.852 1 91.38 143 VAL A O 1
ATOM 1162 N N . THR A 1 144 ? 9.93 -19.172 8.727 1 87.31 144 THR A N 1
ATOM 1163 C CA . THR A 1 144 ? 11.195 -18.453 8.773 1 87.31 144 THR A CA 1
ATOM 1164 C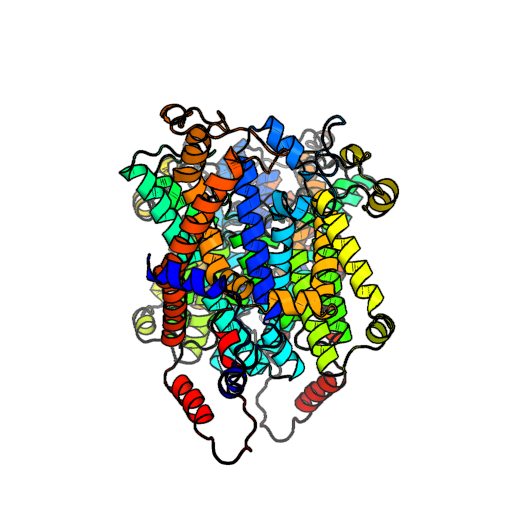 C . THR A 1 144 ? 11.844 -18.578 10.141 1 87.31 144 THR A C 1
ATOM 1166 O O . THR A 1 144 ? 13.078 -18.609 10.25 1 87.31 144 THR A O 1
ATOM 1169 N N . PHE A 1 145 ? 11.031 -18.656 11.172 1 87 145 PHE A N 1
ATOM 1170 C CA . PHE A 1 145 ? 11.57 -18.891 12.508 1 87 145 PHE A CA 1
ATOM 1171 C C . PHE A 1 145 ? 12.219 -20.266 12.594 1 87 145 PHE A C 1
ATOM 1173 O O . PHE A 1 145 ? 13.32 -20.406 13.117 1 87 145 PHE A O 1
ATOM 1180 N N . ILE A 1 146 ? 11.547 -21.219 12.086 1 87.44 146 ILE A N 1
ATOM 1181 C CA . ILE A 1 146 ? 12.07 -22.578 12.086 1 87.44 146 ILE A CA 1
ATOM 1182 C C . ILE A 1 146 ? 13.359 -22.625 11.273 1 87.44 146 ILE A C 1
ATOM 1184 O O . ILE A 1 146 ? 14.352 -23.234 11.695 1 87.44 146 ILE A O 1
ATOM 1188 N N . TRP A 1 147 ? 13.328 -22.016 10.133 1 84.81 147 TRP A N 1
ATOM 1189 C CA . TRP A 1 147 ? 14.492 -21.984 9.258 1 84.81 147 TRP A CA 1
ATOM 1190 C C . TRP A 1 147 ? 15.664 -21.281 9.938 1 84.81 147 TRP A C 1
ATOM 1192 O O . TRP A 1 147 ? 16.781 -21.797 9.969 1 84.81 147 TRP A O 1
ATOM 1202 N N . MET A 1 148 ? 15.422 -20.172 10.5 1 80 148 MET A N 1
ATOM 1203 C CA . MET A 1 148 ? 16.469 -19.438 11.211 1 80 148 MET A CA 1
ATOM 1204 C C . MET A 1 148 ? 17.031 -20.266 12.359 1 80 148 MET A C 1
ATOM 1206 O O . MET A 1 148 ? 18.25 -20.328 12.531 1 80 148 MET A O 1
ATOM 1210 N N . SER A 1 149 ? 16.219 -20.875 13.109 1 81.5 149 SER A N 1
ATOM 1211 C CA . SER A 1 149 ? 16.625 -21.656 14.266 1 81.5 149 SER A CA 1
ATOM 1212 C C . SER A 1 149 ? 17.438 -22.875 13.844 1 81.5 149 SER A C 1
ATOM 1214 O O . SER A 1 149 ? 18.359 -23.281 14.555 1 81.5 149 SER A O 1
ATOM 1216 N N . SER A 1 150 ? 17.109 -23.406 12.711 1 79.62 150 SER A N 1
ATOM 1217 C CA . SER A 1 150 ? 17.828 -24.578 12.234 1 79.62 150 SER A CA 1
ATOM 1218 C C . SER A 1 150 ? 19.281 -24.25 11.898 1 79.62 150 SER A C 1
ATOM 1220 O O . SER A 1 150 ? 20.156 -25.094 12.062 1 79.62 150 SER A O 1
ATOM 1222 N N . TRP A 1 151 ? 19.484 -23.078 11.422 1 70.88 151 TRP A N 1
ATOM 1223 C CA . TRP A 1 151 ? 20.844 -22.641 11.156 1 70.88 151 TRP A CA 1
ATOM 1224 C C . TRP A 1 151 ? 21.656 -22.578 12.445 1 70.88 151 TRP A C 1
ATOM 1226 O O . TRP A 1 151 ? 22.844 -22.938 12.461 1 70.88 151 TRP A O 1
ATOM 1236 N N . TYR A 1 152 ? 21.016 -22.203 13.375 1 66.94 152 TYR A N 1
ATOM 1237 C CA . TYR A 1 152 ? 21.688 -22.047 14.656 1 66.94 152 TYR A CA 1
ATOM 1238 C C . TYR A 1 152 ? 21.922 -23.391 15.32 1 66.94 152 TYR A C 1
ATOM 1240 O O . TYR A 1 152 ? 22.969 -23.625 15.93 1 66.94 152 TYR A O 1
ATOM 1248 N N . ILE A 1 153 ? 21 -24.172 15.148 1 71.44 153 ILE A N 1
ATOM 1249 C CA . ILE A 1 153 ? 21.078 -25.453 15.859 1 71.44 153 ILE A CA 1
ATOM 1250 C C . ILE A 1 153 ? 21.969 -26.422 15.086 1 71.44 153 ILE A C 1
ATOM 1252 O O . ILE A 1 153 ? 22.797 -27.109 15.68 1 71.44 153 ILE A O 1
ATOM 1256 N N . LEU A 1 154 ? 21.797 -26.422 13.82 1 69 154 LEU A N 1
ATOM 1257 C CA . LEU A 1 154 ? 22.484 -27.422 13.016 1 69 154 LEU A CA 1
ATOM 1258 C C . LEU A 1 154 ? 23.781 -26.844 12.438 1 69 154 LEU A C 1
ATOM 1260 O O . LEU A 1 154 ? 24.609 -27.594 11.93 1 69 154 LEU A O 1
ATOM 1264 N N . GLY A 1 155 ? 24.062 -25.531 12.633 1 62.47 155 GLY A N 1
ATOM 1265 C CA . GLY A 1 155 ? 25.297 -24.922 12.188 1 62.47 155 GLY A CA 1
ATOM 1266 C C . GLY A 1 155 ? 25.344 -24.672 10.695 1 62.47 155 GLY A C 1
ATOM 1267 O O . GLY A 1 155 ? 26.422 -24.578 10.102 1 62.47 155 GLY A O 1
ATOM 1268 N N . PHE A 1 156 ? 24.172 -24.797 10.086 1 57.31 156 PHE A N 1
ATOM 1269 C CA . PHE A 1 156 ? 24.156 -24.609 8.641 1 57.31 156 PHE A CA 1
ATOM 1270 C C . PHE A 1 156 ? 24.312 -23.141 8.281 1 57.31 156 PHE A C 1
ATOM 1272 O O . PHE A 1 156 ? 23.719 -22.281 8.922 1 57.31 156 PHE A O 1
ATOM 1279 N N . GLN A 1 157 ? 25.562 -22.766 7.961 1 53.53 157 GLN A N 1
ATOM 1280 C CA . GLN A 1 157 ? 25.656 -21.391 7.484 1 53.53 157 GLN A CA 1
ATOM 1281 C C . GLN A 1 157 ? 24.953 -21.234 6.137 1 53.53 157 GLN A C 1
ATOM 1283 O O . GLN A 1 157 ? 25.172 -22.031 5.223 1 53.53 157 GLN A O 1
ATOM 1288 N N . SER A 1 158 ? 23.781 -20.859 6.168 1 50.06 158 SER A N 1
ATOM 1289 C CA . SER A 1 158 ? 23.078 -20.703 4.895 1 50.06 158 SER A CA 1
ATOM 1290 C C . SER A 1 158 ? 23.891 -19.859 3.92 1 50.06 158 SER A C 1
ATOM 1292 O O . SER A 1 158 ? 24.5 -18.844 4.312 1 50.06 158 SER A O 1
ATOM 1294 N N . SER A 1 159 ? 24.453 -20.484 3.008 1 46.03 159 SER A N 1
ATOM 1295 C CA . SER A 1 159 ? 25.078 -19.75 1.91 1 46.03 159 SER A CA 1
ATOM 1296 C C . SER A 1 159 ? 24.141 -18.672 1.368 1 46.03 159 SER A C 1
ATOM 1298 O O . SER A 1 159 ? 24.453 -18.016 0.375 1 46.03 159 SER A O 1
ATOM 1300 N N . ALA A 1 160 ? 23.016 -18.578 1.819 1 44.88 160 ALA A N 1
ATOM 1301 C CA . ALA A 1 160 ? 22.125 -17.703 1.048 1 44.88 160 ALA A CA 1
ATOM 1302 C C . ALA A 1 160 ? 22.562 -16.234 1.183 1 44.88 160 ALA A C 1
ATOM 1304 O O . ALA A 1 160 ? 23.188 -15.859 2.172 1 44.88 160 ALA A O 1
ATOM 1305 N N . LYS A 1 161 ? 22.625 -15.531 0.107 1 44.47 161 LYS A N 1
ATOM 1306 C CA . LYS A 1 161 ? 22.953 -14.148 -0.202 1 44.47 161 LYS A CA 1
ATOM 1307 C C . LYS A 1 161 ? 22.359 -13.195 0.844 1 44.47 161 LYS A C 1
ATOM 1309 O O . LYS A 1 161 ? 22.562 -11.984 0.77 1 44.47 161 LYS A O 1
ATOM 1314 N N . GLY A 1 162 ? 22.547 -13.43 2.281 1 45.12 162 GLY A N 1
ATOM 1315 C CA . GLY A 1 162 ? 22.312 -12.508 3.379 1 45.12 162 GLY A CA 1
ATOM 1316 C C . GLY A 1 162 ? 22.609 -13.109 4.738 1 45.12 162 GLY A C 1
ATOM 1317 O O . GLY A 1 162 ? 21.953 -14.062 5.156 1 45.12 162 GLY A O 1
ATOM 1318 N N . SER A 1 163 ? 23.953 -13.273 4.938 1 44.41 163 SER A N 1
ATOM 1319 C CA . SER A 1 163 ? 24.406 -13.727 6.25 1 44.41 163 SER A CA 1
ATOM 1320 C C . SER A 1 163 ? 23.688 -12.977 7.367 1 44.41 163 SER A C 1
ATOM 1322 O O . SER A 1 163 ? 24.031 -11.828 7.668 1 44.41 163 SER A O 1
ATOM 1324 N N . PRO A 1 164 ? 22.453 -13.133 7.566 1 46.84 164 PRO A N 1
ATOM 1325 C CA . PRO A 1 164 ? 21.797 -12.359 8.625 1 46.84 164 PRO A CA 1
ATOM 1326 C C . PRO A 1 164 ? 22.594 -12.352 9.93 1 46.84 164 PRO A C 1
ATOM 1328 O O . PRO A 1 164 ? 23.094 -13.398 10.352 1 46.84 164 PRO A O 1
ATOM 1331 N N . ILE A 1 165 ? 23.422 -11.461 10.148 1 48.12 165 ILE A N 1
ATOM 1332 C CA . ILE A 1 165 ? 23.703 -11.266 11.57 1 48.12 165 ILE A CA 1
ATOM 1333 C C . ILE A 1 165 ? 22.406 -11.469 12.367 1 48.12 165 ILE A C 1
ATOM 1335 O O . ILE A 1 165 ? 21.422 -10.773 12.133 1 48.12 165 ILE A O 1
ATOM 1339 N N . LEU A 1 166 ? 22.094 -12.641 13.102 1 49.59 166 LEU A N 1
ATOM 1340 C CA . LEU A 1 166 ? 21.062 -13.633 13.383 1 49.59 166 LEU A CA 1
ATOM 1341 C C . LEU A 1 166 ? 19.781 -12.961 13.852 1 49.59 166 LEU A C 1
ATOM 1343 O O . LEU A 1 166 ? 18.734 -13.094 13.211 1 49.59 166 LEU A O 1
ATOM 1347 N N . LEU A 1 167 ? 19.641 -12.797 15.273 1 52.25 167 LEU A N 1
ATOM 1348 C CA . LEU A 1 167 ? 18.359 -12.547 15.898 1 52.25 167 LEU A CA 1
ATOM 1349 C C . LEU A 1 167 ? 17.812 -11.172 15.508 1 52.25 167 LEU A C 1
ATOM 1351 O O . LEU A 1 167 ? 16.641 -11.031 15.18 1 52.25 167 LEU A O 1
ATOM 1355 N N . GLY A 1 168 ? 18.656 -10.25 15.523 1 58.62 168 GLY A N 1
ATOM 1356 C CA . GLY A 1 168 ? 18.203 -8.898 15.227 1 58.62 168 GLY A CA 1
ATOM 1357 C C . GLY A 1 168 ? 17.734 -8.727 13.797 1 58.62 168 GLY A C 1
ATOM 1358 O O . GLY A 1 168 ? 16.781 -7.98 13.539 1 58.62 168 GLY A O 1
ATOM 1359 N N . SER A 1 169 ? 18.172 -9.719 13.07 1 67 169 SER A N 1
ATOM 1360 C CA . SER A 1 169 ? 17.875 -9.57 11.648 1 67 169 SER A CA 1
ATOM 1361 C C . SER A 1 169 ? 16.516 -10.18 11.297 1 67 169 SER A C 1
ATOM 1363 O O . SER A 1 169 ? 15.805 -9.672 10.43 1 67 169 SER A O 1
ATOM 1365 N N . TRP A 1 170 ? 16.062 -11.18 12.164 1 74.12 170 TRP A N 1
ATOM 1366 C CA . TRP A 1 170 ? 14.781 -11.812 11.875 1 74.12 170 TRP A CA 1
ATOM 1367 C C . TRP A 1 170 ? 13.625 -10.891 12.242 1 74.12 170 TRP A C 1
ATOM 1369 O O . TRP A 1 170 ? 12.664 -10.75 11.477 1 74.12 170 TRP A O 1
ATOM 1379 N N . THR A 1 171 ? 13.781 -10.203 13.352 1 71.44 171 THR A N 1
ATOM 1380 C CA . THR A 1 171 ? 12.734 -9.273 13.766 1 71.44 171 THR A CA 1
ATOM 1381 C C . THR A 1 171 ? 12.648 -8.086 12.812 1 71.44 171 THR A C 1
ATOM 1383 O O . THR A 1 171 ? 11.555 -7.59 12.531 1 71.44 171 THR A O 1
ATOM 1386 N N . ALA A 1 172 ? 13.75 -7.809 12.352 1 72 172 ALA A N 1
ATOM 1387 C CA . ALA A 1 172 ? 13.773 -6.711 11.391 1 72 172 ALA A CA 1
ATOM 1388 C C . ALA A 1 172 ? 13.07 -7.105 10.094 1 72 172 ALA A C 1
ATOM 1390 O O . ALA A 1 172 ? 12.406 -6.277 9.461 1 72 172 ALA A O 1
ATOM 1391 N N . GLU A 1 173 ? 13.172 -8.328 9.812 1 73.44 173 GLU A N 1
ATOM 1392 C CA . GLU A 1 173 ? 12.539 -8.805 8.594 1 73.44 173 GLU A CA 1
ATOM 1393 C C . GLU A 1 173 ? 11.016 -8.867 8.75 1 73.44 173 GLU A C 1
ATOM 1395 O O . GLU A 1 173 ? 10.281 -8.617 7.793 1 73.44 173 GLU A O 1
ATOM 1400 N N . LEU A 1 174 ? 10.594 -9.133 9.945 1 70.69 174 LEU A N 1
ATOM 1401 C CA . LEU A 1 174 ? 9.156 -9.219 10.195 1 70.69 174 LEU A CA 1
ATOM 1402 C C . LEU A 1 174 ? 8.484 -7.867 9.945 1 70.69 174 LEU A C 1
ATOM 1404 O O . LEU A 1 174 ? 7.344 -7.812 9.484 1 70.69 174 LEU A O 1
ATOM 1408 N N . ARG A 1 175 ? 9.312 -6.898 10.086 1 69.38 175 ARG A N 1
ATOM 1409 C CA . ARG A 1 175 ? 8.773 -5.547 9.953 1 69.38 175 ARG A CA 1
ATOM 1410 C C . ARG A 1 175 ? 8.641 -5.152 8.492 1 69.38 175 ARG A C 1
ATOM 1412 O O . ARG A 1 175 ? 7.82 -4.297 8.148 1 69.38 175 ARG A O 1
ATOM 1419 N N . ARG A 1 176 ? 9.25 -5.875 7.676 1 71.19 176 ARG A N 1
ATOM 1420 C CA . ARG A 1 176 ? 9.367 -5.438 6.289 1 71.19 176 ARG A CA 1
ATOM 1421 C C . ARG A 1 176 ? 8.305 -6.098 5.418 1 71.19 176 ARG A C 1
ATOM 1423 O O . ARG A 1 176 ? 7.93 -5.559 4.375 1 71.19 176 ARG A O 1
ATOM 1430 N N . TRP A 1 177 ? 7.742 -7.129 5.895 1 68.75 177 TRP A N 1
ATOM 1431 C CA . TRP A 1 177 ? 6.906 -7.938 5.008 1 68.75 177 TRP A CA 1
ATOM 1432 C C . TRP A 1 177 ? 5.629 -7.191 4.641 1 68.75 177 TRP A C 1
ATOM 1434 O O . TRP A 1 177 ? 5.152 -7.289 3.506 1 68.75 177 TRP A O 1
ATOM 1444 N N . TRP A 1 178 ? 5.117 -6.402 5.398 1 64.75 178 TRP A N 1
ATOM 1445 C CA . TRP A 1 178 ? 3.811 -5.848 5.059 1 64.75 178 TRP A CA 1
ATOM 1446 C C . TRP A 1 178 ? 3.879 -4.332 4.93 1 64.75 178 TRP A C 1
ATOM 1448 O O . TRP A 1 178 ? 2.85 -3.666 4.781 1 64.75 178 TRP A O 1
ATOM 1458 N N . ASP A 1 179 ? 5.156 -3.898 4.902 1 69.19 179 ASP A N 1
ATOM 1459 C CA . ASP A 1 179 ? 5.336 -2.463 4.707 1 69.19 179 ASP A CA 1
ATOM 1460 C C . ASP A 1 179 ? 5.039 -2.062 3.264 1 69.19 179 ASP A C 1
ATOM 1462 O O . ASP A 1 179 ? 5.617 -2.623 2.328 1 69.19 179 ASP A O 1
ATOM 1466 N N . HIS A 1 180 ? 4.133 -1.198 3.088 1 60.59 180 HIS A N 1
ATOM 1467 C CA . HIS A 1 180 ? 3.723 -0.758 1.76 1 60.59 180 HIS A CA 1
ATOM 1468 C C . HIS A 1 180 ? 4.836 0.026 1.071 1 60.59 180 HIS A C 1
ATOM 1470 O O . HIS A 1 180 ? 4.805 0.214 -0.147 1 60.59 180 HIS A O 1
ATOM 1476 N N . HIS A 1 181 ? 5.809 0.416 1.807 1 59.44 181 HIS A N 1
ATOM 1477 C CA . HIS A 1 181 ? 6.895 1.175 1.197 1 59.44 181 HIS A CA 1
ATOM 1478 C C . HIS A 1 181 ? 8.133 0.307 1.004 1 59.44 181 HIS A C 1
ATOM 1480 O O . HIS A 1 181 ? 9.211 0.815 0.681 1 59.44 181 HIS A O 1
ATOM 1486 N N . ASN A 1 182 ? 7.934 -0.929 1.26 1 61.62 182 ASN A N 1
ATOM 1487 C CA . ASN A 1 182 ? 9.117 -1.771 1.136 1 61.62 182 ASN A CA 1
ATOM 1488 C C . ASN A 1 182 ? 9.539 -1.933 -0.322 1 61.62 182 ASN A C 1
ATOM 1490 O O . ASN A 1 182 ? 8.695 -2.109 -1.202 1 61.62 182 ASN A O 1
ATOM 1494 N N . SER A 1 183 ? 10.836 -1.447 -0.626 1 55.84 183 SER A N 1
ATOM 1495 C CA . SER A 1 183 ? 11.383 -1.464 -1.979 1 55.84 183 SER A CA 1
ATOM 1496 C C . SER A 1 183 ? 11.586 -2.893 -2.475 1 55.84 183 SER A C 1
ATOM 1498 O O . SER A 1 183 ? 12.453 -3.146 -3.314 1 55.84 183 SER A O 1
ATOM 1500 N N . GLY A 1 184 ? 10.828 -3.85 -2.074 1 56.56 184 GLY A N 1
ATOM 1501 C CA . GLY A 1 184 ? 10.93 -5.156 -2.705 1 56.56 184 GLY A CA 1
ATOM 1502 C C . GLY A 1 184 ? 11.883 -6.094 -1.985 1 56.56 184 GLY A C 1
ATOM 1503 O O . GLY A 1 184 ? 11.953 -7.281 -2.309 1 56.56 184 GLY A O 1
ATOM 1504 N N . ALA A 1 185 ? 12.781 -5.602 -1.125 1 57.66 185 ALA A N 1
ATOM 1505 C CA . ALA A 1 185 ? 13.734 -6.523 -0.507 1 57.66 185 ALA A CA 1
ATOM 1506 C C . ALA A 1 185 ? 13.172 -7.102 0.79 1 57.66 185 ALA A C 1
ATOM 1508 O O . ALA A 1 185 ? 13.5 -6.629 1.88 1 57.66 185 ALA A O 1
ATOM 1509 N N . TYR A 1 186 ? 12.266 -8.164 0.661 1 59.91 186 TYR A N 1
ATOM 1510 C CA . TYR A 1 186 ? 11.477 -8.586 1.811 1 59.91 186 TYR A CA 1
ATOM 1511 C C . TYR A 1 186 ? 12.141 -9.742 2.539 1 59.91 186 TYR A C 1
ATOM 1513 O O . TYR A 1 186 ? 11.945 -9.922 3.746 1 59.91 186 TYR A O 1
ATOM 1521 N N . ALA A 1 187 ? 12.859 -10.523 1.775 1 62.38 187 ALA A N 1
ATOM 1522 C CA . ALA A 1 187 ? 13.031 -11.836 2.395 1 62.38 187 ALA A CA 1
ATOM 1523 C C . ALA A 1 187 ? 14.508 -12.234 2.406 1 62.38 187 ALA A C 1
ATOM 1525 O O . ALA A 1 187 ? 14.969 -12.938 1.505 1 62.38 187 ALA A O 1
ATOM 1526 N N . ALA A 1 188 ? 15.102 -11.812 3.414 1 69.5 188 ALA A N 1
ATOM 1527 C CA . ALA A 1 188 ? 16.5 -12.227 3.494 1 69.5 188 ALA A CA 1
ATOM 1528 C C . ALA A 1 188 ? 16.609 -13.703 3.869 1 69.5 188 ALA A C 1
ATOM 1530 O O . ALA A 1 188 ? 17.469 -14.422 3.348 1 69.5 188 ALA A O 1
ATOM 1531 N N . TYR A 1 189 ? 15.672 -14.188 4.641 1 75.31 189 TYR A N 1
ATOM 1532 C CA . TYR A 1 189 ? 15.742 -15.562 5.109 1 75.31 189 TYR A CA 1
ATOM 1533 C C . TYR A 1 189 ? 15.172 -16.516 4.066 1 75.31 189 TYR A C 1
ATOM 1535 O O . TYR A 1 189 ? 15.578 -17.688 4 1 75.31 189 TYR A O 1
ATOM 1543 N N . ASN A 1 190 ? 14.289 -16.031 3.277 1 83.25 190 ASN A N 1
ATOM 1544 C CA . ASN A 1 190 ? 13.711 -16.812 2.195 1 83.25 190 ASN A CA 1
ATOM 1545 C C . ASN A 1 190 ? 13.273 -15.93 1.032 1 83.25 190 ASN A C 1
ATOM 1547 O O . ASN A 1 190 ? 12.102 -15.539 0.946 1 83.25 190 ASN A O 1
ATOM 1551 N N . PRO A 1 191 ? 14.195 -15.695 0.205 1 82.44 191 PRO A N 1
ATOM 1552 C CA . PRO A 1 191 ? 13.914 -14.773 -0.899 1 82.44 191 PRO A CA 1
ATOM 1553 C C . PRO A 1 191 ? 12.781 -15.266 -1.802 1 82.44 191 PRO A C 1
ATOM 1555 O O . PRO A 1 191 ? 12.188 -14.469 -2.537 1 82.44 191 PRO A O 1
ATOM 1558 N N . HIS A 1 192 ? 12.477 -16.531 -1.776 1 87.44 192 HIS A N 1
ATOM 1559 C CA . HIS A 1 192 ? 11.414 -17.094 -2.611 1 87.44 192 HIS A CA 1
ATOM 1560 C C . HIS A 1 192 ? 10.039 -16.594 -2.158 1 87.44 192 HIS A C 1
ATOM 1562 O O . HIS A 1 192 ? 9.062 -16.719 -2.895 1 87.44 192 HIS A O 1
ATOM 1568 N N . LEU A 1 193 ? 10.023 -15.953 -1.011 1 89 193 LEU A N 1
ATOM 1569 C CA . LEU A 1 193 ? 8.742 -15.57 -0.438 1 89 193 LEU A CA 1
ATOM 1570 C C . LEU A 1 193 ? 8.391 -14.133 -0.816 1 89 193 LEU A C 1
ATOM 1572 O O . LEU A 1 193 ? 7.477 -13.539 -0.232 1 89 193 LEU A O 1
ATOM 1576 N N . TRP A 1 194 ? 8.969 -13.555 -1.823 1 85.81 194 TRP A N 1
ATOM 1577 C CA . TRP A 1 194 ? 8.75 -12.164 -2.207 1 85.81 194 TRP A CA 1
ATOM 1578 C C . TRP A 1 194 ? 7.324 -11.945 -2.689 1 85.81 194 TRP A C 1
ATOM 1580 O O . TRP A 1 194 ? 6.828 -10.82 -2.697 1 85.81 194 TRP A O 1
ATOM 1590 N N . THR A 1 195 ? 6.559 -12.977 -3.125 1 90.5 195 THR A N 1
ATOM 1591 C CA . THR A 1 195 ? 5.219 -12.836 -3.684 1 90.5 195 THR A CA 1
ATOM 1592 C C . THR A 1 195 ? 4.188 -12.648 -2.574 1 90.5 195 THR A C 1
ATOM 1594 O O . THR A 1 195 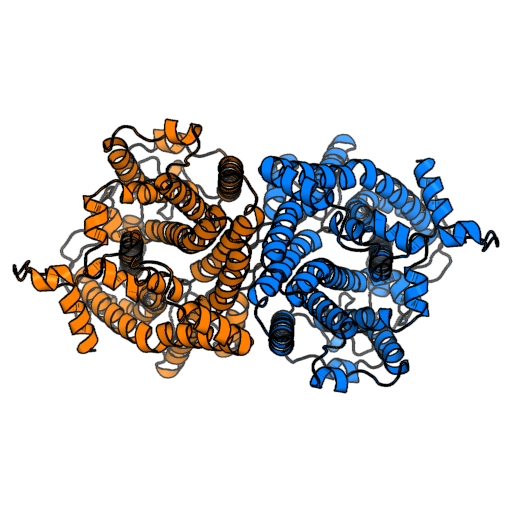? 3.057 -12.234 -2.834 1 90.5 195 THR A O 1
ATOM 1597 N N . ILE A 1 196 ? 4.555 -12.93 -1.364 1 91 196 ILE A N 1
ATOM 1598 C CA . ILE A 1 196 ? 3.564 -12.938 -0.292 1 91 196 ILE A CA 1
ATOM 1599 C C . ILE A 1 196 ? 3.1 -11.508 -0.014 1 91 196 ILE A C 1
ATOM 1601 O O . ILE A 1 196 ? 1.896 -11.242 0.049 1 91 196 ILE A O 1
ATOM 1605 N N . PRO A 1 197 ? 4.023 -10.555 0.159 1 88.19 197 PRO A N 1
ATOM 1606 C CA . PRO A 1 197 ? 3.527 -9.188 0.314 1 88.19 197 PRO A CA 1
ATOM 1607 C C . PRO A 1 197 ? 2.699 -8.719 -0.88 1 88.19 197 PRO A C 1
ATOM 1609 O O . PRO A 1 197 ? 1.737 -7.969 -0.713 1 88.19 197 PRO A O 1
ATOM 1612 N N . GLU A 1 198 ? 3.051 -9.148 -2.078 1 90.56 198 GLU A N 1
ATOM 1613 C CA . GLU A 1 198 ? 2.277 -8.812 -3.27 1 90.56 198 GLU A CA 1
ATOM 1614 C C . GLU A 1 198 ? 0.875 -9.414 -3.205 1 90.56 198 GLU A C 1
ATOM 1616 O O . GLU A 1 198 ? -0.091 -8.797 -3.658 1 90.56 198 GLU A O 1
ATOM 1621 N N . GLU A 1 199 ? 0.836 -10.594 -2.676 1 93.19 199 GLU A N 1
ATOM 1622 C CA . GLU A 1 199 ? -0.461 -11.242 -2.502 1 93.19 199 GLU A CA 1
ATOM 1623 C C . GLU A 1 199 ? -1.348 -10.453 -1.543 1 93.19 199 GLU A C 1
ATOM 1625 O O . GLU A 1 199 ? -2.553 -10.32 -1.767 1 93.19 199 GLU A O 1
ATOM 1630 N N . PHE A 1 200 ? -0.735 -9.969 -0.492 1 92.12 200 PHE A N 1
ATOM 1631 C CA . PHE A 1 200 ? -1.489 -9.188 0.482 1 92.12 200 PHE A CA 1
ATOM 1632 C C . PHE A 1 200 ? -2.012 -7.898 -0.144 1 92.12 200 PHE A C 1
ATOM 1634 O O . PHE A 1 200 ? -3.209 -7.617 -0.084 1 92.12 200 PHE A O 1
ATOM 1641 N N . TRP A 1 201 ? -1.178 -7.195 -0.769 1 91 201 TRP A N 1
ATOM 1642 C CA . TRP A 1 201 ? -1.568 -5.914 -1.343 1 91 201 TRP A CA 1
ATOM 1643 C C . TRP A 1 201 ? -2.496 -6.109 -2.537 1 91 201 TRP A C 1
ATOM 1645 O O . TRP A 1 201 ? -3.398 -5.301 -2.77 1 91 201 TRP A O 1
ATOM 1655 N N . GLY A 1 202 ? -2.238 -7.156 -3.324 1 93.94 202 GLY A N 1
ATOM 1656 C CA . GLY A 1 202 ? -3.18 -7.488 -4.383 1 93.94 202 GLY A CA 1
ATOM 1657 C C . GLY A 1 202 ? -4.59 -7.719 -3.875 1 93.94 202 GLY A C 1
ATOM 1658 O O . GLY A 1 202 ? -5.562 -7.305 -4.512 1 93.94 202 GLY A O 1
ATOM 1659 N N . SER A 1 203 ? -4.684 -8.32 -2.707 1 95.19 203 SER A N 1
ATOM 1660 C CA . SER A 1 203 ? -5.996 -8.547 -2.111 1 95.19 203 SER A CA 1
ATOM 1661 C C . SER A 1 203 ? -6.664 -7.23 -1.723 1 95.19 203 SER A C 1
ATOM 1663 O O . SER A 1 203 ? -7.867 -7.055 -1.93 1 95.19 203 SER A O 1
ATOM 1665 N N . VAL A 1 204 ? -5.895 -6.375 -1.176 1 93.62 204 VAL A N 1
ATOM 1666 C CA . VAL A 1 204 ? -6.41 -5.07 -0.776 1 93.62 204 VAL A CA 1
ATOM 1667 C C . VAL A 1 204 ? -6.922 -4.316 -2.002 1 93.62 204 VAL A C 1
ATOM 1669 O O . VAL A 1 204 ? -8.023 -3.76 -1.981 1 93.62 204 VAL A O 1
ATOM 1672 N N . PHE A 1 205 ? -6.215 -4.371 -3.064 1 93.88 205 PHE A N 1
ATOM 1673 C CA . PHE A 1 205 ? -6.602 -3.68 -4.289 1 93.88 205 PHE A CA 1
ATOM 1674 C C . PHE A 1 205 ? -7.891 -4.266 -4.855 1 93.88 205 PHE A C 1
ATOM 1676 O O . PHE A 1 205 ? -8.773 -3.527 -5.293 1 93.88 205 PHE A O 1
ATOM 1683 N N . VAL A 1 206 ? -7.941 -5.551 -4.82 1 97 206 VAL A N 1
ATOM 1684 C CA . VAL A 1 206 ? -9.117 -6.227 -5.359 1 97 206 VAL A CA 1
ATOM 1685 C C . VAL A 1 206 ? -10.352 -5.855 -4.539 1 97 206 VAL A C 1
ATOM 1687 O O . VAL A 1 206 ? -11.367 -5.418 -5.09 1 97 206 VAL A O 1
ATOM 1690 N N . TYR A 1 207 ? -10.25 -5.945 -3.229 1 97.25 207 TYR A N 1
ATOM 1691 C CA . TYR A 1 207 ? -11.391 -5.645 -2.363 1 97.25 207 TYR A CA 1
ATOM 1692 C C . TYR A 1 207 ? -11.773 -4.176 -2.463 1 97.25 207 TYR A C 1
ATOM 1694 O O . TYR A 1 207 ? -12.961 -3.844 -2.555 1 97.25 207 TYR A O 1
ATOM 1702 N N . CYS A 1 208 ? -10.805 -3.322 -2.475 1 96.19 208 CYS A N 1
ATOM 1703 C CA . CYS A 1 208 ? -11.078 -1.893 -2.561 1 96.19 208 CYS A CA 1
ATOM 1704 C C . CYS A 1 208 ? -11.727 -1.539 -3.895 1 96.19 208 CYS A C 1
ATOM 1706 O O . CYS A 1 208 ? -12.641 -0.716 -3.947 1 96.19 208 CYS A O 1
ATOM 1708 N N . THR A 1 209 ? -11.242 -2.145 -4.961 1 97.31 209 THR A N 1
ATOM 1709 C CA . THR A 1 209 ? -11.805 -1.864 -6.277 1 97.31 209 THR A CA 1
ATOM 1710 C C . THR A 1 209 ? -13.258 -2.324 -6.352 1 97.31 209 THR A C 1
ATOM 1712 O O . THR A 1 209 ? -14.117 -1.606 -6.871 1 97.31 209 THR A O 1
ATOM 1715 N N . ILE A 1 210 ? -13.508 -3.51 -5.812 1 97.94 210 ILE A N 1
ATOM 1716 C CA . ILE A 1 210 ? -14.867 -4.039 -5.848 1 97.94 210 ILE A CA 1
ATOM 1717 C C . ILE A 1 210 ? -15.789 -3.141 -5.027 1 97.94 210 ILE A C 1
ATOM 1719 O O . ILE A 1 210 ? -16.891 -2.799 -5.469 1 97.94 210 ILE A O 1
ATOM 1723 N N . LEU A 1 211 ? -15.328 -2.689 -3.891 1 96.88 211 LEU A N 1
ATOM 1724 C CA . LEU A 1 211 ? -16.125 -1.792 -3.061 1 96.88 211 LEU A CA 1
ATOM 1725 C C . LEU A 1 211 ? -16.344 -0.453 -3.758 1 96.88 211 LEU A C 1
ATOM 1727 O O . LEU A 1 211 ? -17.453 0.066 -3.781 1 96.88 211 LEU A O 1
ATOM 1731 N N . ALA A 1 212 ? -15.32 0.043 -4.344 1 97 212 ALA A N 1
ATOM 1732 C CA . ALA A 1 212 ? -15.367 1.345 -5.004 1 97 212 ALA A CA 1
ATOM 1733 C C . ALA A 1 212 ? -16.344 1.329 -6.176 1 97 212 ALA A C 1
ATOM 1735 O O . ALA A 1 212 ? -16.906 2.367 -6.543 1 97 212 ALA A O 1
ATOM 1736 N N . THR A 1 213 ? -16.562 0.163 -6.766 1 97.06 213 THR A N 1
ATOM 1737 C CA . THR A 1 213 ? -17.406 0.08 -7.957 1 97.06 213 THR A CA 1
ATOM 1738 C C . THR A 1 213 ? -18.672 -0.709 -7.676 1 97.06 213 THR A C 1
ATOM 1740 O O . THR A 1 213 ? -19.344 -1.164 -8.602 1 97.06 213 THR A O 1
ATOM 1743 N N . CYS A 1 214 ? -18.984 -0.974 -6.449 1 96.44 214 CYS A N 1
ATOM 1744 C CA . CYS A 1 214 ? -20.078 -1.875 -6.102 1 96.44 214 CYS A CA 1
ATOM 1745 C C . CYS A 1 214 ? -21.406 -1.325 -6.586 1 96.44 214 CYS A C 1
ATOM 1747 O O . CYS A 1 214 ? -22.344 -2.088 -6.848 1 96.44 214 CYS A O 1
ATOM 1749 N N . ARG A 1 215 ? -21.516 0.023 -6.789 1 95.62 215 ARG A N 1
ATOM 1750 C CA . ARG A 1 215 ? -22.766 0.636 -7.211 1 95.62 215 ARG A CA 1
ATOM 1751 C C . ARG A 1 215 ? -22.797 0.843 -8.719 1 95.62 215 ARG A C 1
ATOM 1753 O O . ARG A 1 215 ? -23.797 1.319 -9.273 1 95.62 215 ARG A O 1
ATOM 1760 N N . PHE A 1 216 ? -21.75 0.491 -9.352 1 96.56 216 PHE A N 1
ATOM 1761 C CA . PHE A 1 216 ? -21.625 0.749 -10.781 1 96.56 216 PHE A CA 1
ATOM 1762 C C . PHE A 1 216 ? -22.453 -0.239 -11.586 1 96.56 216 PHE A C 1
ATOM 1764 O O . PHE A 1 216 ? -22.75 -1.339 -11.117 1 96.56 216 PHE A O 1
ATOM 1771 N N . THR A 1 217 ? -22.859 0.192 -12.82 1 94.81 217 THR A N 1
ATOM 1772 C CA . THR A 1 217 ? -23.391 -0.761 -13.789 1 94.81 217 THR A CA 1
ATOM 1773 C C . THR A 1 217 ? -22.328 -1.783 -14.18 1 94.81 217 THR A C 1
ATOM 1775 O O . THR A 1 217 ? -21.141 -1.586 -13.914 1 94.81 217 THR A O 1
ATOM 1778 N N . HIS A 1 218 ? -22.75 -2.875 -14.773 1 95.19 218 HIS A N 1
ATOM 1779 C CA . HIS A 1 218 ? -21.828 -3.914 -15.195 1 95.19 218 HIS A CA 1
ATOM 1780 C C . HIS A 1 218 ? -20.781 -3.359 -16.172 1 95.19 218 HIS A C 1
ATOM 1782 O O . HIS A 1 218 ? -19.594 -3.666 -16.047 1 95.19 218 HIS A O 1
ATOM 1788 N N . GLU A 1 219 ? -21.188 -2.498 -17.125 1 94.25 219 GLU A N 1
ATOM 1789 C CA . GLU A 1 219 ? -20.297 -1.932 -18.141 1 94.25 219 GLU A CA 1
ATOM 1790 C C . GLU A 1 219 ? -19.281 -0.981 -17.5 1 94.25 219 GLU A C 1
ATOM 1792 O O . GLU A 1 219 ? -18.094 -1.045 -17.812 1 94.25 219 GLU A O 1
ATOM 1797 N N . ALA A 1 220 ? -19.797 -0.124 -16.641 1 95.38 220 ALA A N 1
ATOM 1798 C CA . ALA A 1 220 ? -18.922 0.853 -16 1 95.38 220 ALA A CA 1
ATOM 1799 C C . ALA A 1 220 ? -17.891 0.163 -15.109 1 95.38 220 ALA A C 1
ATOM 1801 O O . ALA A 1 220 ? -16.734 0.59 -15.047 1 95.38 220 ALA A O 1
ATOM 1802 N N . ARG A 1 221 ? -18.297 -0.818 -14.367 1 96.56 221 ARG A N 1
ATOM 1803 C CA . ARG A 1 221 ? -17.391 -1.558 -13.5 1 96.56 221 ARG A CA 1
ATOM 1804 C C . ARG A 1 221 ? -16.297 -2.244 -14.32 1 96.56 221 ARG A C 1
ATOM 1806 O O . ARG A 1 221 ? -15.109 -2.127 -14.008 1 96.56 221 ARG A O 1
ATOM 1813 N N . LEU A 1 222 ? -16.688 -2.941 -15.375 1 96.62 222 LEU A N 1
ATOM 1814 C CA . LEU A 1 222 ? -15.727 -3.623 -16.234 1 96.62 222 LEU A CA 1
ATOM 1815 C C . LEU A 1 222 ? -14.75 -2.627 -16.844 1 96.62 222 LEU A C 1
ATOM 1817 O O . LEU A 1 222 ? -13.555 -2.91 -16.953 1 96.62 222 LEU A O 1
ATOM 1821 N N . LEU A 1 223 ? -15.273 -1.528 -17.281 1 95.62 223 LEU A N 1
ATOM 1822 C CA . LEU A 1 223 ? -14.414 -0.492 -17.844 1 95.62 223 LEU A CA 1
ATOM 1823 C C . LEU A 1 223 ? -13.406 0.003 -16.812 1 95.62 223 LEU A C 1
ATOM 1825 O O . LEU A 1 223 ? -12.227 0.188 -17.125 1 95.62 223 LEU A O 1
ATOM 1829 N N . THR A 1 224 ? -13.898 0.262 -15.57 1 95.75 224 THR A N 1
ATOM 1830 C CA . THR A 1 224 ? -13.016 0.724 -14.508 1 95.75 224 THR A CA 1
ATOM 1831 C C . THR A 1 224 ? -11.953 -0.325 -14.195 1 95.75 224 THR A C 1
ATOM 1833 O O . THR A 1 224 ? -10.773 0.003 -14.047 1 95.75 224 THR A O 1
ATOM 1836 N N . GLU A 1 225 ? -12.336 -1.577 -14.062 1 97.44 225 GLU A N 1
ATOM 1837 C CA . GLU A 1 225 ? -11.398 -2.664 -13.805 1 97.44 225 GLU A CA 1
ATOM 1838 C C . GLU A 1 225 ? -10.352 -2.76 -14.906 1 97.44 225 GLU A C 1
ATOM 1840 O O . GLU A 1 225 ? -9.164 -2.912 -14.625 1 97.44 225 GLU A O 1
ATOM 1845 N N . THR A 1 226 ? -10.773 -2.672 -16.156 1 97.12 226 THR A N 1
ATOM 1846 C CA . THR A 1 226 ? -9.875 -2.771 -17.297 1 97.12 226 THR A CA 1
ATOM 1847 C C . THR A 1 226 ? -8.922 -1.584 -17.328 1 97.12 226 THR A C 1
ATOM 1849 O O . THR A 1 226 ? -7.73 -1.746 -17.625 1 97.12 226 THR A O 1
ATOM 1852 N N . ALA A 1 227 ? -9.461 -0.443 -17.047 1 94.62 227 ALA A N 1
ATOM 1853 C CA . ALA A 1 227 ? -8.625 0.752 -17 1 94.62 227 ALA A CA 1
ATOM 1854 C C . ALA A 1 227 ? -7.551 0.633 -15.93 1 94.62 227 ALA A C 1
ATOM 1856 O O . ALA A 1 227 ? -6.395 0.995 -16.156 1 94.62 227 ALA A O 1
ATOM 1857 N N . MET A 1 228 ? -7.973 0.141 -14.766 1 93.62 228 MET A N 1
ATOM 1858 C CA . MET A 1 228 ? -7.008 -0.057 -13.688 1 93.62 228 MET A CA 1
ATOM 1859 C C . MET A 1 228 ? -5.957 -1.092 -14.078 1 93.62 228 MET A C 1
ATOM 1861 O O . MET A 1 228 ? -4.77 -0.905 -13.82 1 93.62 228 MET A O 1
ATOM 1865 N N . CYS A 1 229 ? -6.379 -2.125 -14.688 1 96.94 229 CYS A N 1
ATOM 1866 C CA . CYS A 1 229 ? -5.457 -3.15 -15.172 1 96.94 229 CYS A CA 1
ATOM 1867 C C . CYS A 1 229 ? -4.457 -2.564 -16.156 1 96.94 229 CYS A C 1
ATOM 1869 O O . CYS A 1 229 ? -3.25 -2.77 -16.031 1 96.94 229 CYS A O 1
ATOM 1871 N N . ALA A 1 230 ? -4.953 -1.821 -17.109 1 94.75 230 ALA A N 1
ATOM 1872 C CA . ALA A 1 230 ? -4.113 -1.214 -18.141 1 94.75 230 ALA A CA 1
ATOM 1873 C C . ALA A 1 230 ? -3.105 -0.246 -17.531 1 94.75 230 ALA A C 1
ATOM 1875 O O . ALA A 1 230 ? -1.943 -0.208 -17.938 1 94.75 230 ALA A O 1
ATOM 1876 N N . TYR A 1 231 ? -3.604 0.443 -16.609 1 88.94 231 TYR A N 1
ATOM 1877 C CA . TYR A 1 231 ? -2.732 1.411 -15.945 1 88.94 231 TYR A CA 1
ATOM 1878 C C . TYR A 1 231 ? -1.611 0.71 -15.188 1 88.94 231 TYR A C 1
ATOM 1880 O O . TYR A 1 231 ? -0.446 1.099 -15.289 1 88.94 231 TYR A O 1
ATOM 1888 N N . ARG A 1 232 ? -1.942 -0.254 -14.391 1 91.44 232 ARG A N 1
ATOM 1889 C CA . ARG A 1 232 ? -0.935 -0.979 -13.625 1 91.44 232 ARG A CA 1
ATOM 1890 C C . ARG A 1 232 ? 0.014 -1.738 -14.547 1 91.44 232 ARG A C 1
ATOM 1892 O O . ARG A 1 232 ? 1.201 -1.876 -14.242 1 91.44 232 ARG A O 1
ATOM 1899 N N . LEU A 1 233 ? -0.512 -2.24 -15.672 1 94.12 233 LEU A N 1
ATOM 1900 C CA . LEU A 1 233 ? 0.332 -2.877 -16.672 1 94.12 233 LEU A CA 1
ATOM 1901 C C . LEU A 1 233 ? 1.315 -1.875 -17.281 1 94.12 233 LEU A C 1
ATOM 1903 O O . LEU A 1 233 ? 2.492 -2.191 -17.469 1 94.12 233 LEU A O 1
ATOM 1907 N N . TYR A 1 234 ? 0.787 -0.769 -17.547 1 88.56 234 TYR A N 1
ATOM 1908 C CA . TYR A 1 234 ? 1.636 0.29 -18.078 1 88.56 234 TYR A CA 1
ATOM 1909 C C . TYR A 1 234 ? 2.807 0.575 -17.156 1 88.56 234 TYR A C 1
ATOM 1911 O O . TYR A 1 234 ? 3.916 0.859 -17.609 1 88.56 234 TYR A O 1
ATOM 1919 N N . LEU A 1 235 ? 2.564 0.396 -15.898 1 83.62 235 LEU A N 1
ATOM 1920 C CA . LEU A 1 235 ? 3.602 0.654 -14.906 1 83.62 235 LEU A CA 1
ATOM 1921 C C . LEU A 1 235 ? 4.426 -0.603 -14.641 1 83.62 235 LEU A C 1
ATOM 1923 O O . LEU A 1 235 ? 5.359 -0.579 -13.836 1 83.62 235 LEU A O 1
ATOM 1927 N N . ALA A 1 236 ? 4.105 -1.661 -15.25 1 89.44 236 ALA A N 1
ATOM 1928 C CA . ALA A 1 236 ? 4.781 -2.947 -15.102 1 89.44 236 ALA A CA 1
ATOM 1929 C C . ALA A 1 236 ? 4.719 -3.434 -13.656 1 89.44 236 ALA A C 1
ATOM 1931 O O . ALA A 1 236 ? 5.727 -3.871 -13.094 1 89.44 236 ALA A O 1
ATOM 1932 N N . LYS A 1 237 ? 3.549 -3.287 -13.047 1 88.94 237 LYS A N 1
ATOM 1933 C CA . LYS A 1 237 ? 3.334 -3.754 -11.68 1 88.94 237 LYS A CA 1
ATOM 1934 C C . LYS A 1 237 ? 2.611 -5.098 -11.672 1 88.94 237 LYS A C 1
ATOM 1936 O O . LYS A 1 237 ? 1.664 -5.309 -12.43 1 88.94 237 LYS A O 1
ATOM 1941 N N . VAL A 1 238 ? 2.973 -5.918 -10.773 1 91.31 238 VAL A N 1
ATOM 1942 C CA . VAL A 1 238 ? 2.502 -7.301 -10.766 1 91.31 238 VAL A CA 1
ATOM 1943 C C . VAL A 1 238 ? 1.021 -7.34 -10.391 1 91.31 238 VAL A C 1
ATOM 1945 O O . VAL A 1 238 ? 0.316 -8.297 -10.727 1 91.31 238 VAL A O 1
ATOM 1948 N N . ASP A 1 239 ? 0.546 -6.301 -9.688 1 92.25 239 ASP A N 1
ATOM 1949 C CA . ASP A 1 239 ? -0.853 -6.32 -9.273 1 92.25 239 ASP A CA 1
ATOM 1950 C C . ASP A 1 239 ? -1.785 -6.176 -10.469 1 92.25 239 ASP A C 1
ATOM 1952 O O . ASP A 1 239 ? -2.99 -6.41 -10.359 1 92.25 239 ASP A O 1
ATOM 1956 N N . ALA A 1 240 ? -1.247 -5.836 -11.672 1 96.56 240 ALA A N 1
ATOM 1957 C CA . ALA A 1 240 ? -2.037 -5.883 -12.898 1 96.56 240 ALA A CA 1
ATOM 1958 C C . ALA A 1 240 ? -2.639 -7.27 -13.109 1 96.56 240 ALA A C 1
ATOM 1960 O O . ALA A 1 240 ? -3.746 -7.398 -13.633 1 96.56 240 ALA A O 1
ATOM 1961 N N . LEU A 1 241 ? -1.916 -8.234 -12.703 1 98.44 241 LEU A N 1
ATOM 1962 C CA . LEU A 1 241 ? -2.352 -9.609 -12.891 1 98.44 241 LEU A CA 1
ATOM 1963 C C . LEU A 1 241 ? -3.514 -9.945 -11.961 1 98.44 241 LEU A C 1
ATOM 1965 O O . LEU A 1 241 ? -4.383 -10.75 -12.305 1 98.44 241 LEU A O 1
ATOM 1969 N N . PHE A 1 242 ? -3.578 -9.344 -10.758 1 98.31 242 PHE A N 1
ATOM 1970 C CA . PHE A 1 242 ? -4.738 -9.5 -9.891 1 98.31 242 PHE A CA 1
ATOM 1971 C C . PHE A 1 242 ? -5.992 -8.945 -10.562 1 98.31 242 PHE A C 1
ATOM 1973 O O . PHE A 1 242 ? -7.07 -9.531 -10.453 1 98.31 242 PHE A O 1
ATOM 1980 N N . PHE A 1 243 ? -5.805 -7.871 -11.25 1 98.5 243 PHE A N 1
ATOM 1981 C CA . PHE A 1 243 ? -6.926 -7.262 -11.953 1 98.5 243 PHE A CA 1
ATOM 1982 C C . PHE A 1 243 ? -7.391 -8.148 -13.102 1 98.5 243 PHE A C 1
ATOM 1984 O O . PHE A 1 243 ? -8.578 -8.203 -13.414 1 98.5 243 PHE A O 1
ATOM 1991 N N . VAL A 1 244 ? -6.426 -8.812 -13.758 1 98.69 244 VAL A N 1
ATOM 1992 C CA . VAL A 1 244 ? -6.816 -9.781 -14.773 1 98.69 244 VAL A CA 1
ATOM 1993 C C . VAL A 1 244 ? -7.742 -10.828 -14.156 1 98.69 244 VAL A C 1
ATOM 1995 O O . VAL A 1 244 ? -8.789 -11.148 -14.727 1 98.69 244 VAL A O 1
ATOM 1998 N N . GLY A 1 245 ? -7.316 -11.328 -13 1 98.69 245 GLY A N 1
ATOM 1999 C CA . GLY A 1 245 ? -8.164 -12.281 -12.305 1 98.69 245 GLY A CA 1
ATOM 2000 C C . GLY A 1 245 ? -9.523 -11.719 -11.945 1 98.69 245 GLY A C 1
ATOM 2001 O O . GLY A 1 245 ? -10.547 -12.398 -12.102 1 98.69 245 GLY A O 1
ATOM 2002 N N . LEU A 1 246 ? -9.555 -10.516 -11.469 1 98.62 246 LEU A N 1
ATOM 2003 C CA . LEU A 1 246 ? -10.789 -9.82 -11.109 1 98.62 246 LEU A CA 1
ATOM 2004 C C . LEU A 1 246 ? -11.711 -9.688 -12.312 1 98.62 246 LEU A C 1
ATOM 2006 O O . LEU A 1 246 ? -12.898 -10.016 -12.234 1 98.62 246 LEU A O 1
ATOM 2010 N N . ILE A 1 247 ? -11.164 -9.227 -13.461 1 98.31 247 ILE A N 1
ATOM 2011 C CA . ILE A 1 247 ? -11.93 -9.047 -14.688 1 98.31 247 ILE A CA 1
ATOM 2012 C C . ILE A 1 247 ? -12.461 -10.391 -15.18 1 98.31 247 ILE A C 1
ATOM 2014 O O . ILE A 1 247 ? -13.633 -10.516 -15.539 1 98.31 247 ILE A O 1
ATOM 2018 N N . PHE A 1 248 ? -11.562 -11.336 -15.141 1 97.62 248 PHE A N 1
ATOM 2019 C CA . PHE A 1 248 ? -11.922 -12.688 -15.562 1 97.62 248 PHE A CA 1
ATOM 2020 C C . PHE A 1 248 ? -13.078 -13.227 -14.727 1 97.62 248 PHE A C 1
ATOM 2022 O O . PHE A 1 248 ? -14.031 -13.781 -15.273 1 97.62 248 PHE A O 1
ATOM 2029 N N . CYS A 1 249 ? -13.031 -13.047 -13.453 1 97.75 249 CYS A N 1
ATOM 2030 C CA . CYS A 1 249 ? -14.086 -13.484 -12.555 1 97.75 249 CYS A CA 1
ATOM 2031 C C . CYS A 1 249 ? -15.398 -12.758 -12.852 1 97.75 249 CYS A C 1
ATOM 2033 O O . CYS A 1 249 ? -16.453 -13.383 -12.945 1 97.75 249 CYS A O 1
ATOM 2035 N N . ASP A 1 250 ? -15.297 -11.438 -12.969 1 97.94 250 ASP A N 1
ATOM 2036 C CA . ASP A 1 250 ? -16.484 -10.625 -13.227 1 97.94 250 ASP A CA 1
ATOM 2037 C C . ASP A 1 250 ? -17.172 -11.039 -14.523 1 97.94 250 ASP A C 1
ATOM 2039 O O . ASP A 1 250 ? -18.391 -11.242 -14.547 1 97.94 250 ASP A O 1
ATOM 2043 N N . ILE A 1 251 ? -16.422 -11.258 -15.555 1 95.88 251 ILE A N 1
ATOM 2044 C CA . ILE A 1 251 ? -16.953 -11.672 -16.844 1 95.88 251 ILE A CA 1
ATOM 2045 C C . ILE A 1 251 ? -17.578 -13.055 -16.734 1 95.88 251 ILE A C 1
ATOM 2047 O O . ILE A 1 251 ? -18.656 -13.305 -17.281 1 95.88 251 ILE A O 1
ATOM 2051 N N . SER A 1 252 ? -16.922 -13.977 -16.062 1 94.38 252 SER A N 1
ATOM 2052 C CA . SER A 1 252 ? -17.422 -15.328 -15.898 1 94.38 252 SER A CA 1
ATOM 2053 C C . SER A 1 252 ? -18.766 -15.328 -15.172 1 94.38 252 SER A C 1
ATOM 2055 O O . SER A 1 252 ? -19.688 -16.031 -15.57 1 94.38 252 SER A O 1
ATOM 2057 N N . LEU A 1 253 ? -18.844 -14.547 -14.141 1 95.5 253 LEU A N 1
ATOM 2058 C CA . LEU A 1 253 ? -20.094 -14.469 -13.375 1 95.5 253 LEU A CA 1
ATOM 2059 C C . LEU A 1 253 ? -21.203 -13.844 -14.219 1 95.5 253 LEU A C 1
ATOM 2061 O O . LEU A 1 253 ? -22.344 -14.305 -14.18 1 95.5 253 LEU A O 1
ATOM 2065 N N . LEU A 1 254 ? -20.844 -12.789 -14.938 1 95.44 254 LEU A N 1
ATOM 2066 C CA . LEU A 1 254 ? -21.812 -12.141 -15.797 1 95.44 254 LEU A CA 1
ATOM 2067 C C . LEU A 1 254 ? -22.281 -13.078 -16.906 1 95.44 254 LEU A C 1
ATOM 2069 O O . LEU A 1 254 ? -23.453 -13.07 -17.297 1 95.44 254 LEU A O 1
ATOM 2073 N N . ALA A 1 255 ? -21.375 -13.828 -17.422 1 92 255 ALA A N 1
ATOM 2074 C CA . ALA A 1 255 ? -21.719 -14.805 -18.453 1 92 255 ALA A CA 1
ATOM 2075 C C . ALA A 1 255 ? -22.672 -15.867 -17.906 1 92 255 ALA A C 1
ATOM 2077 O O . ALA A 1 255 ? -23.625 -16.25 -18.578 1 92 255 ALA A O 1
ATOM 2078 N N . GLU A 1 256 ? -22.438 -16.359 -16.781 1 90.75 256 GLU A N 1
ATOM 2079 C CA . GLU A 1 256 ? -23.297 -17.344 -16.141 1 90.75 256 GLU A CA 1
ATOM 2080 C C . GLU A 1 256 ? -24.688 -16.781 -15.914 1 90.75 256 GLU A C 1
ATOM 2082 O O . GLU A 1 256 ? -25.688 -17.5 -16.047 1 90.75 256 GLU A O 1
ATOM 2087 N N . ALA A 1 257 ? -24.734 -15.5 -15.633 1 93.06 257 ALA A N 1
ATOM 2088 C CA . ALA A 1 257 ? -26.016 -14.844 -15.375 1 93.06 257 ALA A CA 1
ATOM 2089 C C . ALA A 1 257 ? -26.656 -14.344 -16.672 1 93.06 257 ALA A C 1
ATOM 2091 O O . ALA A 1 257 ? -27.734 -13.742 -16.641 1 93.06 257 ALA A O 1
ATOM 2092 N N . GLU A 1 258 ? -25.953 -14.492 -17.844 1 91.38 258 GLU A N 1
ATOM 2093 C CA . GLU A 1 258 ? -26.422 -14.031 -19.141 1 91.38 258 GLU A CA 1
ATOM 2094 C C . GLU A 1 258 ? -26.641 -12.523 -19.156 1 91.38 258 GLU A C 1
ATOM 2096 O O . GLU A 1 258 ? -27.656 -12.047 -19.672 1 91.38 258 GLU A O 1
ATOM 2101 N N . LYS A 1 259 ? -25.797 -11.82 -18.484 1 91.5 259 LYS A N 1
ATOM 2102 C CA . LYS A 1 259 ? -25.906 -10.367 -18.391 1 91.5 259 LYS A CA 1
ATOM 2103 C C . LYS A 1 259 ? -24.656 -9.695 -18.953 1 91.5 259 LYS A C 1
ATOM 2105 O O . LYS A 1 259 ? -24.281 -8.602 -18.516 1 91.5 259 LYS A O 1
ATOM 2110 N N . LEU A 1 260 ? -24 -10.359 -19.766 1 90.75 260 LEU A N 1
ATOM 2111 C CA . LEU A 1 260 ? -22.797 -9.781 -20.375 1 90.75 260 LEU A CA 1
ATOM 2112 C C . LEU A 1 260 ? -23.156 -8.578 -21.234 1 90.75 260 LEU A C 1
ATOM 2114 O O . LEU A 1 260 ? -24.125 -8.609 -22 1 90.75 260 LEU A O 1
ATOM 2118 N N . PRO A 1 261 ? -22.406 -7.578 -21.062 1 86.62 261 PRO A N 1
ATOM 2119 C CA . PRO A 1 261 ? -22.641 -6.438 -21.953 1 86.62 261 PRO A CA 1
ATOM 2120 C C . PRO A 1 261 ? -22.5 -6.809 -23.438 1 86.62 261 PRO A C 1
ATOM 2122 O O . PRO A 1 261 ? -21.75 -7.715 -23.781 1 86.62 261 PRO A O 1
ATOM 2125 N N . THR A 1 262 ? -23.172 -6.082 -24.234 1 84.12 262 THR A N 1
ATOM 2126 C CA . THR A 1 262 ? -23.281 -6.402 -25.656 1 84.12 262 THR A CA 1
ATOM 2127 C C . THR A 1 262 ? -21.922 -6.383 -26.344 1 84.12 262 THR A C 1
ATOM 2129 O O . THR A 1 262 ? -21.625 -7.238 -27.172 1 84.12 262 THR A O 1
ATOM 2132 N N . PHE A 1 263 ? -21.188 -5.48 -25.922 1 83.38 263 PHE A N 1
ATOM 2133 C CA . PHE A 1 263 ? -19.891 -5.355 -26.578 1 83.38 263 PHE A CA 1
ATOM 2134 C C . PHE A 1 263 ? -19.016 -6.559 -26.266 1 83.38 263 PHE A C 1
ATOM 2136 O O . PHE A 1 263 ? -18.234 -7.004 -27.125 1 83.38 263 PHE A O 1
ATOM 2143 N N . ILE A 1 264 ? -19.156 -7.125 -25.141 1 83.25 264 ILE A N 1
ATOM 2144 C CA . ILE A 1 264 ? -18.375 -8.289 -24.766 1 83.25 264 ILE A CA 1
ATOM 2145 C C . ILE A 1 264 ? -18.953 -9.539 -25.422 1 83.25 264 ILE A C 1
ATOM 2147 O O . ILE A 1 264 ? -18.203 -10.438 -25.844 1 83.25 264 ILE A O 1
ATOM 2151 N N . LYS A 1 265 ? -20.234 -9.586 -25.562 1 82.25 265 LYS A N 1
ATOM 2152 C CA . LYS A 1 265 ? -20.891 -10.703 -26.25 1 82.25 265 LYS A CA 1
ATOM 2153 C C . LYS A 1 265 ? -20.438 -10.812 -27.703 1 82.25 265 LYS A C 1
ATOM 2155 O O . LYS A 1 265 ? -20.25 -11.914 -28.219 1 82.25 265 LYS A O 1
ATOM 2160 N N . ARG A 1 266 ? -20.156 -9.648 -28.188 1 80 266 ARG A N 1
ATOM 2161 C CA . ARG A 1 266 ? -19.734 -9.602 -29.594 1 80 266 ARG A CA 1
ATOM 2162 C C . ARG A 1 266 ? -18.297 -10.078 -29.75 1 80 266 ARG A C 1
ATOM 2164 O O . ARG A 1 266 ? -17.938 -10.617 -30.797 1 80 266 ARG A O 1
ATOM 2171 N N . LEU A 1 267 ? -17.578 -9.969 -28.672 1 76.81 267 LEU A N 1
ATOM 2172 C CA . LEU A 1 267 ? -16.172 -10.328 -28.734 1 76.81 267 LEU A CA 1
ATOM 2173 C C . LEU A 1 267 ? -15.969 -11.797 -28.359 1 76.81 267 LEU A C 1
ATOM 2175 O O . LEU A 1 267 ? -14.875 -12.344 -28.547 1 76.81 267 LEU A O 1
ATOM 2179 N N . ARG A 1 268 ? -16.969 -12.406 -27.922 1 77.62 268 ARG A N 1
ATOM 2180 C CA . ARG A 1 268 ? -16.859 -13.812 -27.531 1 77.62 268 ARG A CA 1
ATOM 2181 C C . ARG A 1 268 ? -16.562 -14.688 -28.75 1 77.62 268 ARG A C 1
ATOM 2183 O O . ARG A 1 268 ? -17.234 -14.586 -29.781 1 77.62 268 ARG A O 1
ATOM 2190 N N . PRO A 1 269 ? -15.516 -15.406 -28.562 1 77.06 269 PRO A N 1
ATOM 2191 C CA . PRO A 1 269 ? -15.203 -16.281 -29.703 1 77.06 269 PRO A CA 1
ATOM 2192 C C . PRO A 1 269 ? -16.344 -17.25 -30.031 1 77.06 269 PRO A C 1
ATOM 2194 O O . PRO A 1 269 ? -16.938 -17.844 -29.125 1 77.06 269 PRO A O 1
ATOM 2197 N N . ARG A 1 270 ? -16.672 -17.25 -31.25 1 74.88 270 ARG A N 1
ATOM 2198 C CA . ARG A 1 270 ? -17.781 -18.078 -31.75 1 74.88 270 ARG A CA 1
ATOM 2199 C C . ARG A 1 270 ? -17.375 -19.547 -31.781 1 74.88 270 ARG A C 1
ATOM 2201 O O . ARG A 1 270 ? -18.219 -20.438 -31.609 1 74.88 270 ARG A O 1
ATOM 2208 N N . HIS A 1 271 ? -16 -19.703 -31.906 1 82.12 271 HIS A N 1
ATOM 2209 C CA . HIS A 1 271 ? -15.539 -21.078 -32.062 1 82.12 271 HIS A CA 1
ATOM 2210 C C . HIS A 1 271 ? -14.609 -21.484 -30.922 1 82.12 271 HIS A C 1
ATOM 2212 O O . HIS A 1 271 ? -13.773 -20.688 -30.484 1 82.12 271 HIS A O 1
ATOM 2218 N N . GLN A 1 272 ? -14.719 -22.625 -30.516 1 86.19 272 GLN A N 1
ATOM 2219 C CA . GLN A 1 272 ? -13.938 -23.203 -29.438 1 86.19 272 GLN A CA 1
ATOM 2220 C C . GLN A 1 272 ? -12.453 -23.234 -29.781 1 86.19 272 GLN A C 1
ATOM 2222 O O . GLN A 1 272 ? -11.602 -23.156 -28.891 1 86.19 272 GLN A O 1
ATOM 2227 N N . SER A 1 273 ? -12.148 -23.328 -31.062 1 90.19 273 SER A N 1
ATOM 2228 C CA . SER A 1 273 ? -10.773 -23.453 -31.516 1 90.19 273 SER A CA 1
ATOM 2229 C C . SER A 1 273 ? -9.953 -22.203 -31.188 1 90.19 273 SER A C 1
ATOM 2231 O O . SER A 1 273 ? -8.734 -22.281 -31.047 1 90.19 273 SER A O 1
ATOM 2233 N N . VAL A 1 274 ? -10.633 -21.141 -31.062 1 92.56 274 VAL A N 1
ATOM 2234 C CA . VAL A 1 274 ? -9.938 -19.891 -30.766 1 92.56 274 VAL A CA 1
ATOM 2235 C C . VAL A 1 274 ? -9.305 -19.984 -29.391 1 92.56 274 VAL A C 1
ATOM 2237 O O . VAL A 1 274 ? -8.195 -19.484 -29.172 1 92.56 274 VAL A O 1
ATOM 2240 N N . TRP A 1 275 ? -9.93 -20.625 -28.484 1 93.94 275 TRP A N 1
ATOM 2241 C CA . TRP A 1 275 ? -9.406 -20.766 -27.125 1 93.94 275 TRP A CA 1
ATOM 2242 C C . TRP A 1 275 ? -8.164 -21.641 -27.109 1 93.94 275 TRP A C 1
ATOM 2244 O O . TRP A 1 275 ? -7.234 -21.406 -26.344 1 93.94 275 TRP A O 1
ATOM 2254 N N . TYR A 1 276 ? -8.148 -22.656 -28 1 95.19 276 TYR A N 1
ATOM 2255 C CA . TYR A 1 276 ? -6.957 -23.484 -28.125 1 95.19 276 TYR A CA 1
ATOM 2256 C C . TYR A 1 276 ? -5.781 -22.672 -28.656 1 95.19 276 TYR A C 1
ATOM 2258 O O . TYR A 1 276 ? -4.656 -22.812 -28.172 1 95.19 276 TYR A O 1
ATOM 2266 N N . LEU A 1 277 ? -6.086 -21.875 -29.625 1 95.69 277 LEU A N 1
ATOM 2267 C CA . LEU A 1 277 ? -5.043 -21.047 -30.219 1 95.69 277 LEU A CA 1
ATOM 2268 C C . LEU A 1 277 ? -4.484 -20.062 -29.188 1 95.69 277 LEU A C 1
ATOM 2270 O O . LEU A 1 277 ? -3.266 -19.906 -29.078 1 95.69 277 LEU A O 1
ATOM 2274 N N . LEU A 1 278 ? -5.375 -19.453 -28.453 1 95.62 278 LEU A N 1
ATOM 2275 C CA . LEU A 1 278 ? -4.949 -18.5 -27.422 1 95.62 278 LEU A CA 1
ATOM 2276 C C . LEU A 1 278 ? -4.137 -19.203 -26.344 1 95.62 278 LEU A C 1
ATOM 2278 O O . LEU A 1 278 ? -3.154 -18.656 -25.844 1 95.62 278 LEU A O 1
ATOM 2282 N N . PHE A 1 279 ? -4.543 -20.359 -26 1 96.5 279 PHE A N 1
ATOM 2283 C CA . PHE A 1 279 ? -3.828 -21.141 -25.016 1 96.5 279 PHE A CA 1
ATOM 2284 C C . PHE A 1 279 ? -2.414 -21.453 -25.484 1 96.5 279 PHE A C 1
ATOM 2286 O O . PHE A 1 279 ? -1.446 -21.25 -24.766 1 96.5 279 PHE A O 1
ATOM 2293 N N . VAL A 1 280 ? -2.275 -21.938 -26.703 1 96.06 280 VAL A N 1
ATOM 2294 C CA . VAL A 1 280 ? -0.987 -22.297 -27.281 1 96.06 280 VAL A CA 1
ATOM 2295 C C . VAL A 1 280 ? -0.105 -21.062 -27.422 1 96.06 280 VAL A C 1
ATOM 2297 O O . VAL A 1 280 ? 1.093 -21.109 -27.141 1 96.06 280 VAL A O 1
ATOM 2300 N N . LEU A 1 281 ? -0.704 -20.016 -27.828 1 95.25 281 LEU A N 1
ATOM 2301 C CA . LEU A 1 281 ? 0.043 -18.766 -27.938 1 95.25 281 LEU A CA 1
ATOM 2302 C C . LEU A 1 281 ? 0.563 -18.312 -26.562 1 95.25 281 LEU A C 1
ATOM 2304 O O . LEU A 1 281 ? 1.697 -17.844 -26.453 1 95.25 281 LEU A O 1
ATOM 2308 N N . GLY A 1 282 ? -0.312 -18.422 -25.547 1 96.06 282 GLY A N 1
ATOM 2309 C CA . GLY A 1 282 ? 0.124 -18.094 -24.203 1 96.06 282 GLY A CA 1
ATOM 2310 C C . GLY A 1 282 ? 1.303 -18.938 -23.734 1 96.06 282 GLY A C 1
ATOM 2311 O O . GLY A 1 282 ? 2.279 -18.391 -23.203 1 96.06 282 GLY A O 1
ATOM 2312 N N . LEU A 1 283 ? 1.245 -20.219 -24 1 94.94 283 LEU A N 1
ATOM 2313 C CA . LEU A 1 283 ? 2.338 -21.109 -23.625 1 94.94 283 LEU A CA 1
ATOM 2314 C C . LEU A 1 283 ? 3.605 -20.766 -24.406 1 94.94 283 LEU A C 1
ATOM 2316 O O . LEU A 1 283 ? 4.707 -20.812 -23.844 1 94.94 283 LEU A O 1
ATOM 2320 N N . TYR A 1 284 ? 3.438 -20.422 -25.641 1 93.75 284 TYR A N 1
ATOM 2321 C CA . TYR A 1 284 ? 4.574 -20.078 -26.5 1 93.75 284 TYR A CA 1
ATOM 2322 C C . TYR A 1 284 ? 5.262 -18.812 -26 1 93.75 284 TYR A C 1
ATOM 2324 O O . TYR A 1 284 ? 6.488 -18.75 -25.906 1 93.75 284 TYR A O 1
ATOM 2332 N N . MET A 1 285 ? 4.5 -17.828 -25.609 1 92.88 285 MET A N 1
ATOM 2333 C CA . MET A 1 285 ? 5.02 -16.531 -25.172 1 92.88 285 MET A CA 1
ATOM 2334 C C . MET A 1 285 ? 5.648 -16.625 -23.797 1 92.88 285 MET A C 1
ATOM 2336 O O . MET A 1 285 ? 6.379 -15.727 -23.375 1 92.88 285 MET A O 1
ATOM 2340 N N . SER A 1 286 ? 5.352 -17.625 -23.109 1 91.75 286 SER A N 1
ATOM 2341 C CA . SER A 1 286 ? 5.848 -17.766 -21.75 1 91.75 286 SER A CA 1
ATOM 2342 C C . SER A 1 286 ? 7.371 -17.828 -21.719 1 91.75 286 SER A C 1
ATOM 2344 O O . SER A 1 286 ? 7.996 -17.422 -20.734 1 91.75 286 SER A O 1
ATOM 2346 N N . ALA A 1 287 ? 7.953 -18.266 -22.766 1 87.25 287 ALA A N 1
ATOM 2347 C CA . ALA A 1 287 ? 9.406 -18.391 -22.844 1 87.25 287 ALA A CA 1
ATOM 2348 C C . ALA A 1 287 ? 10.078 -17.016 -22.812 1 87.25 287 ALA A C 1
ATOM 2350 O O . ALA A 1 287 ? 11.211 -16.891 -22.328 1 87.25 287 ALA A O 1
ATOM 2351 N N . LEU A 1 288 ? 9.398 -16.031 -23.156 1 82.5 288 LEU A N 1
ATOM 2352 C CA . LEU A 1 288 ? 9.977 -14.703 -23.312 1 82.5 288 LEU A CA 1
ATOM 2353 C C . LEU A 1 288 ? 10.031 -13.977 -21.969 1 82.5 288 LEU A C 1
ATOM 2355 O O . LEU A 1 288 ? 10.672 -12.93 -21.859 1 82.5 288 LEU A O 1
ATOM 2359 N N . GLY A 1 289 ? 9.375 -14.531 -20.984 1 76.06 289 GLY A N 1
ATOM 2360 C CA . GLY A 1 289 ? 9.422 -13.945 -19.656 1 76.06 289 GLY A CA 1
ATOM 2361 C C . GLY A 1 289 ? 10.57 -14.461 -18.812 1 76.06 289 GLY A C 1
ATOM 2362 O O . GLY A 1 289 ? 10.68 -14.125 -17.641 1 76.06 289 GLY A O 1
ATOM 2363 N N . HIS A 1 290 ? 11.406 -15.188 -19.484 1 74.25 290 HIS A N 1
ATOM 2364 C CA . HIS A 1 290 ? 12.5 -15.891 -18.812 1 74.25 290 HIS A CA 1
ATOM 2365 C C . HIS A 1 290 ? 13.852 -15.312 -19.219 1 74.25 290 HIS A C 1
ATOM 2367 O O . HIS A 1 290 ? 13.93 -14.508 -20.156 1 74.25 290 HIS A O 1
ATOM 2373 N N . GLY A 1 291 ? 14.773 -15.609 -18.5 1 70.06 291 GLY A N 1
ATOM 2374 C CA . GLY A 1 291 ? 16.141 -15.461 -18.969 1 70.06 291 GLY A CA 1
ATOM 2375 C C . GLY A 1 291 ? 16.891 -14.328 -18.281 1 70.06 291 GLY A C 1
ATOM 2376 O O . GLY A 1 291 ? 16.297 -13.555 -17.531 1 70.06 291 GLY A O 1
ATOM 2377 N N . PHE A 1 292 ? 18.094 -14.383 -18.469 1 70.81 292 PHE A N 1
ATOM 2378 C CA . PHE A 1 292 ? 19.016 -13.445 -17.828 1 70.81 292 PHE A CA 1
ATOM 2379 C C . PHE A 1 292 ? 19.219 -12.219 -18.703 1 70.81 292 PHE A C 1
ATOM 2381 O O . PHE A 1 292 ? 19.719 -11.195 -18.234 1 70.81 292 PHE A O 1
ATOM 2388 N N . PRO A 1 293 ? 18.781 -12.43 -20.047 1 71.38 293 PRO A N 1
ATOM 2389 C CA . PRO A 1 293 ? 18.969 -11.234 -20.875 1 71.38 293 PRO A CA 1
ATOM 2390 C C . PRO A 1 293 ? 18.219 -10.016 -20.344 1 71.38 293 PRO A C 1
ATOM 2392 O O . PRO A 1 293 ? 17.094 -10.148 -19.844 1 71.38 293 PRO A O 1
ATOM 2395 N N . ASP A 1 294 ? 18.859 -8.891 -20.5 1 77.31 294 ASP A N 1
ATOM 2396 C CA . ASP A 1 294 ? 18.297 -7.668 -19.922 1 77.31 294 ASP A CA 1
ATOM 2397 C C . ASP A 1 294 ? 17.672 -6.793 -21 1 77.31 294 ASP A C 1
ATOM 2399 O O . ASP A 1 294 ? 16.938 -5.852 -20.703 1 77.31 294 ASP A O 1
ATOM 2403 N N . LYS A 1 295 ? 17.953 -7.188 -22.359 1 86.56 295 LYS A N 1
ATOM 2404 C CA . LYS A 1 295 ? 17.422 -6.363 -23.438 1 86.56 295 LYS A CA 1
ATOM 2405 C C . LYS A 1 295 ? 16.547 -7.188 -24.375 1 86.56 295 LYS A C 1
ATOM 2407 O O . LYS A 1 295 ? 16.812 -8.367 -24.594 1 86.56 295 LYS A O 1
ATOM 2412 N N . PRO A 1 296 ? 15.547 -6.535 -24.906 1 88.19 296 PRO A N 1
ATOM 2413 C CA . PRO A 1 296 ? 14.664 -7.246 -25.828 1 88.19 296 PRO A CA 1
ATOM 2414 C C . PRO A 1 296 ? 15.406 -7.828 -27.031 1 88.19 296 PRO A C 1
ATOM 2416 O O . PRO A 1 296 ? 15.047 -8.898 -27.516 1 88.19 296 PRO A O 1
ATOM 2419 N N . GLU A 1 297 ? 16.453 -7.195 -27.406 1 85.75 297 GLU A N 1
ATOM 2420 C CA . GLU A 1 297 ? 17.203 -7.609 -28.594 1 85.75 297 GLU A CA 1
ATOM 2421 C C . GLU A 1 297 ? 17.875 -8.961 -28.375 1 85.75 297 GLU A C 1
ATOM 2423 O O . GLU A 1 297 ? 18.188 -9.672 -29.328 1 85.75 297 GLU A O 1
ATOM 2428 N N . ASP A 1 298 ? 18.062 -9.32 -27.156 1 84 298 ASP A N 1
ATOM 2429 C CA . ASP A 1 298 ? 18.719 -10.586 -26.828 1 84 298 ASP A CA 1
ATOM 2430 C C . ASP A 1 298 ? 17.812 -11.766 -27.172 1 84 298 ASP A C 1
ATOM 2432 O O . ASP A 1 298 ? 18.281 -12.906 -27.25 1 84 298 ASP A O 1
ATOM 2436 N N . PHE A 1 299 ? 16.547 -11.484 -27.438 1 86.19 299 PHE A N 1
ATOM 2437 C CA . PHE A 1 299 ? 15.594 -12.539 -27.75 1 86.19 299 PHE A CA 1
ATOM 2438 C C . PHE A 1 299 ? 15.391 -12.656 -29.25 1 86.19 299 PHE A C 1
ATOM 2440 O O . PHE A 1 299 ? 14.492 -13.359 -29.719 1 86.19 299 PHE A O 1
ATOM 2447 N N . SER A 1 300 ? 16.234 -12.07 -30.031 1 85.62 300 SER A N 1
ATOM 2448 C CA . SER A 1 300 ? 16.062 -11.969 -31.484 1 85.62 300 SER A CA 1
ATOM 2449 C C . SER A 1 300 ? 16.109 -13.344 -32.125 1 85.62 300 SER A C 1
ATOM 2451 O O . SER A 1 300 ? 15.516 -13.539 -33.188 1 85.62 300 SER A O 1
ATOM 2453 N N . THR A 1 301 ? 16.781 -14.305 -31.531 1 84.12 301 THR A N 1
ATOM 2454 C CA . THR A 1 301 ? 16.938 -15.625 -32.125 1 84.12 301 THR A CA 1
ATOM 2455 C C . THR A 1 301 ? 15.703 -16.484 -31.891 1 84.12 301 THR A C 1
ATOM 2457 O O . THR A 1 301 ? 15.555 -17.547 -32.5 1 84.12 301 THR A O 1
ATOM 2460 N N . TYR A 1 302 ? 14.852 -16.062 -30.984 1 88.06 302 TYR A N 1
ATOM 2461 C CA . TYR A 1 302 ? 13.633 -16.812 -30.703 1 88.06 302 TYR A CA 1
ATOM 2462 C C . TYR A 1 302 ? 12.695 -16.812 -31.906 1 88.06 302 TYR A C 1
ATOM 2464 O O . TYR A 1 302 ? 12.398 -15.758 -32.469 1 88.06 302 TYR A O 1
ATOM 2472 N N . PRO A 1 303 ? 12.219 -18 -32.312 1 87.94 303 PRO A N 1
ATOM 2473 C CA . PRO A 1 303 ? 11.328 -18.031 -33.469 1 87.94 303 PRO A CA 1
ATOM 2474 C C . PRO A 1 303 ? 10.07 -17.188 -33.281 1 87.94 303 PRO A C 1
ATOM 2476 O O . PRO A 1 303 ? 9.391 -17.312 -32.25 1 87.94 303 PRO A O 1
ATOM 2479 N N . GLY A 1 304 ? 9.766 -16.281 -34.219 1 87.44 304 GLY A N 1
ATOM 2480 C CA . GLY A 1 304 ? 8.586 -15.438 -34.156 1 87.44 304 GLY A CA 1
ATOM 2481 C C . GLY A 1 304 ? 8.805 -14.148 -33.406 1 87.44 304 GLY A C 1
ATOM 2482 O O . GLY A 1 304 ? 7.867 -13.367 -33.219 1 87.44 304 GLY A O 1
ATOM 2483 N N . TRP A 1 305 ? 10.047 -13.945 -32.938 1 86.19 305 TRP A N 1
ATOM 2484 C CA . TRP A 1 305 ? 10.391 -12.781 -32.125 1 86.19 305 TRP A CA 1
ATOM 2485 C C . TRP A 1 305 ? 10.047 -11.484 -32.875 1 86.19 305 TRP A C 1
ATOM 2487 O O . TRP A 1 305 ? 9.539 -10.539 -32.25 1 86.19 305 TRP A O 1
ATOM 2497 N N . SER A 1 306 ? 10.297 -11.461 -34.156 1 86.69 306 SER A N 1
ATOM 2498 C CA . SER A 1 306 ? 10.086 -10.234 -34.906 1 86.69 306 SER A CA 1
ATOM 2499 C C . SER A 1 306 ? 8.641 -9.75 -34.781 1 86.69 306 SER A C 1
ATOM 2501 O O . SER A 1 306 ? 8.391 -8.555 -34.656 1 86.69 306 SER A O 1
ATOM 2503 N N . LEU A 1 307 ? 7.754 -10.68 -34.781 1 88.81 307 LEU A N 1
ATOM 2504 C CA . LEU A 1 307 ? 6.344 -10.328 -34.656 1 88.81 307 LEU A CA 1
ATOM 2505 C C . LEU A 1 307 ? 5.996 -9.969 -33.219 1 88.81 307 LEU A C 1
ATOM 2507 O O . LEU A 1 307 ? 5.285 -8.992 -32.969 1 88.81 307 LEU A O 1
ATOM 2511 N N . LEU A 1 308 ? 6.531 -10.664 -32.312 1 89.88 308 LEU A N 1
ATOM 2512 C CA . LEU A 1 308 ? 6.215 -10.461 -30.906 1 89.88 308 LEU A CA 1
ATOM 2513 C C . LEU A 1 308 ? 6.82 -9.156 -30.391 1 89.88 308 LEU A C 1
ATOM 2515 O O . LEU A 1 308 ? 6.23 -8.484 -29.547 1 89.88 308 LEU A O 1
ATOM 2519 N N . HIS A 1 309 ? 7.938 -8.82 -30.875 1 90.5 309 HIS A N 1
ATOM 2520 C CA . HIS A 1 309 ? 8.617 -7.594 -30.469 1 90.5 309 HIS A CA 1
ATOM 2521 C C . HIS A 1 309 ? 7.801 -6.359 -30.844 1 90.5 309 HIS A C 1
ATOM 2523 O O . HIS A 1 309 ? 7.867 -5.332 -30.172 1 90.5 309 HIS A O 1
ATOM 2529 N N . LEU A 1 310 ? 7.004 -6.516 -31.922 1 88.75 310 LEU A N 1
ATOM 2530 C CA . LEU A 1 310 ? 6.172 -5.406 -32.375 1 88.75 310 LEU A CA 1
ATOM 2531 C C . LEU A 1 310 ? 5.082 -5.094 -31.344 1 88.75 310 LEU A C 1
ATOM 2533 O O . LEU A 1 310 ? 4.559 -3.98 -31.312 1 88.75 310 LEU A O 1
ATOM 2537 N N . LEU A 1 311 ? 4.812 -6.012 -30.516 1 88.25 311 LEU A N 1
ATOM 2538 C CA . LEU A 1 311 ? 3.742 -5.852 -29.531 1 88.25 311 LEU A CA 1
ATOM 2539 C C . LEU A 1 311 ? 4.254 -5.16 -28.281 1 88.25 311 LEU A C 1
ATOM 2541 O O . LEU A 1 311 ? 3.465 -4.723 -27.438 1 88.25 311 LEU A O 1
ATOM 2545 N N . LEU A 1 312 ? 5.504 -5.062 -28.156 1 91.69 312 LEU A N 1
ATOM 2546 C CA . LEU A 1 312 ? 6.102 -4.422 -26.984 1 91.69 312 LEU A CA 1
ATOM 2547 C C . LEU A 1 312 ? 6.039 -2.9 -27.109 1 91.69 312 LEU A C 1
ATOM 2549 O O . LEU A 1 312 ? 6.531 -2.332 -28.078 1 91.69 312 LEU A O 1
ATOM 2553 N N . PRO A 1 313 ? 5.344 -2.246 -26.156 1 89.69 313 PRO A N 1
ATOM 2554 C CA . PRO A 1 313 ? 5.34 -0.782 -26.203 1 89.69 313 PRO A CA 1
ATOM 2555 C C . PRO A 1 313 ? 6.738 -0.184 -26.094 1 89.69 313 PRO A C 1
ATOM 2557 O O . PRO A 1 313 ? 7.605 -0.749 -25.422 1 89.69 313 PRO A O 1
ATOM 2560 N N . PRO A 1 314 ? 6.922 0.964 -26.703 1 85.19 314 PRO A N 1
ATOM 2561 C CA . PRO A 1 314 ? 8.234 1.607 -26.641 1 85.19 314 PRO A CA 1
ATOM 2562 C C . PRO A 1 314 ? 8.609 2.02 -25.219 1 85.19 314 PRO A C 1
ATOM 2564 O O . PRO A 1 314 ? 7.762 2.502 -24.469 1 85.19 314 PRO A O 1
ATOM 2567 N N . ASN A 1 315 ? 9.805 1.799 -24.828 1 80.94 315 ASN A N 1
ATOM 2568 C CA . ASN A 1 315 ? 10.391 2.193 -23.547 1 80.94 315 ASN A CA 1
ATOM 2569 C C . ASN A 1 315 ? 9.633 1.582 -22.375 1 80.94 315 ASN A C 1
ATOM 2571 O O . ASN A 1 315 ? 9.422 2.244 -21.359 1 80.94 315 ASN A O 1
ATOM 2575 N N . TYR A 1 316 ? 9.164 0.412 -22.562 1 87 316 TYR A N 1
ATOM 2576 C CA . TYR A 1 316 ? 8.492 -0.28 -21.469 1 87 316 TYR A CA 1
ATOM 2577 C C . TYR A 1 316 ? 9.484 -0.658 -20.375 1 87 316 TYR A C 1
ATOM 2579 O O . TYR A 1 316 ? 10.586 -1.136 -20.656 1 87 316 TYR A O 1
ATOM 2587 N N . PRO A 1 317 ? 9.102 -0.427 -19.094 1 82.38 317 PRO A N 1
ATOM 2588 C CA . PRO A 1 317 ? 10.062 -0.579 -18 1 82.38 317 PRO A CA 1
ATOM 2589 C C . PRO A 1 317 ? 10.57 -2.012 -17.859 1 82.38 317 PRO A C 1
ATOM 2591 O O . PRO A 1 317 ? 11.734 -2.225 -17.516 1 82.38 317 PRO A O 1
ATOM 2594 N N . ASP A 1 318 ? 9.758 -3.049 -18.031 1 90.12 318 ASP A N 1
ATOM 2595 C CA . ASP A 1 318 ? 10.109 -4.461 -17.875 1 90.12 318 ASP A CA 1
ATOM 2596 C C . ASP A 1 318 ? 9.492 -5.305 -18.984 1 90.12 318 ASP A C 1
ATOM 2598 O O . ASP A 1 318 ? 8.359 -5.777 -18.859 1 90.12 318 ASP A O 1
ATOM 2602 N N . PHE A 1 319 ? 10.336 -5.484 -20.016 1 91 319 PHE A N 1
ATOM 2603 C CA . PHE A 1 319 ? 9.797 -6.152 -21.188 1 91 319 PHE A CA 1
ATOM 2604 C C . PHE A 1 319 ? 9.453 -7.605 -20.891 1 91 319 PHE A C 1
ATOM 2606 O O . PHE A 1 319 ? 8.547 -8.18 -21.5 1 91 319 PHE A O 1
ATOM 2613 N N . LYS A 1 320 ? 10.172 -8.258 -19.984 1 92.5 320 LYS A N 1
ATOM 2614 C CA . LYS A 1 320 ? 9.867 -9.641 -19.625 1 92.5 320 LYS A CA 1
ATOM 2615 C C . LYS A 1 320 ? 8.5 -9.742 -18.953 1 92.5 320 LYS A C 1
ATOM 2617 O O . LYS A 1 320 ? 7.754 -10.688 -19.203 1 92.5 320 LYS A O 1
ATOM 2622 N N . PHE A 1 321 ? 8.258 -8.742 -18.141 1 93.94 321 PHE A N 1
ATOM 2623 C CA . PHE A 1 321 ? 6.953 -8.742 -17.484 1 93.94 321 PHE A CA 1
ATOM 2624 C C . PHE A 1 321 ? 5.832 -8.602 -18.5 1 93.94 321 PHE A C 1
ATOM 2626 O O . PHE A 1 321 ? 4.766 -9.211 -18.344 1 93.94 321 PHE A O 1
ATOM 2633 N N . TRP A 1 322 ? 6.023 -7.797 -19.484 1 94.81 322 TRP A N 1
ATOM 2634 C CA . TRP A 1 322 ? 5.031 -7.621 -20.547 1 94.81 322 TRP A CA 1
ATOM 2635 C C . TRP A 1 322 ? 4.637 -8.961 -21.141 1 94.81 322 TRP A C 1
ATOM 2637 O O . TRP A 1 322 ? 3.447 -9.273 -21.266 1 94.81 322 TRP A O 1
ATOM 2647 N N . TYR A 1 323 ? 5.562 -9.734 -21.469 1 93.75 323 TYR A N 1
ATOM 2648 C CA . TYR A 1 323 ? 5.297 -11.016 -22.109 1 93.75 323 TYR A CA 1
ATOM 2649 C C . TYR A 1 323 ? 4.719 -12.016 -21.109 1 93.75 323 TYR A C 1
ATOM 2651 O O . TYR A 1 323 ? 3.844 -12.812 -21.453 1 93.75 323 TYR A O 1
ATOM 2659 N N . LYS A 1 324 ? 5.234 -12 -19.859 1 95.44 324 LYS A N 1
ATOM 2660 C CA . LYS A 1 324 ? 4.664 -12.859 -18.828 1 95.44 324 LYS A CA 1
ATOM 2661 C C . LYS A 1 324 ? 3.191 -12.531 -18.578 1 95.44 324 LYS A C 1
ATOM 2663 O O . LYS A 1 324 ? 2.375 -13.43 -18.375 1 95.44 324 LYS A O 1
ATOM 2668 N N . PHE A 1 325 ? 2.926 -11.219 -18.625 1 97.25 325 PHE A N 1
ATOM 2669 C CA . PHE A 1 325 ? 1.558 -10.758 -18.422 1 97.25 325 PHE A CA 1
ATOM 2670 C C . PHE A 1 325 ? 0.622 -11.344 -19.469 1 97.25 325 PHE A C 1
ATOM 2672 O O . PHE A 1 325 ? -0.382 -11.977 -19.125 1 97.25 325 PHE A O 1
ATOM 2679 N N . TRP A 1 326 ? 0.933 -11.203 -20.672 1 97 326 TRP A N 1
ATOM 2680 C CA . TRP A 1 326 ? 0.057 -11.656 -21.75 1 97 326 TRP A CA 1
ATOM 2681 C C . TRP A 1 326 ? 0.056 -13.18 -21.844 1 97 326 TRP A C 1
ATOM 2683 O O . TRP A 1 326 ? -0.986 -13.797 -22.094 1 97 326 TRP A O 1
ATOM 2693 N N . ALA A 1 327 ? 1.204 -13.766 -21.688 1 96.62 327 ALA A N 1
ATOM 2694 C CA . ALA A 1 327 ? 1.297 -15.219 -21.703 1 96.62 327 ALA A CA 1
ATOM 2695 C C . ALA A 1 327 ? 0.362 -15.852 -20.688 1 96.62 327 ALA A C 1
ATOM 2697 O O . ALA A 1 327 ? -0.448 -16.719 -21.016 1 96.62 327 ALA A O 1
ATOM 2698 N N . SER A 1 328 ? 0.474 -15.383 -19.469 1 98 328 SER A N 1
ATOM 2699 C CA . SER A 1 328 ? -0.336 -15.953 -18.391 1 98 328 SER A CA 1
ATOM 2700 C C . SER A 1 328 ? -1.812 -15.617 -18.578 1 98 328 SER A C 1
ATOM 2702 O O . SER A 1 328 ? -2.682 -16.453 -18.312 1 98 328 SER A O 1
ATOM 2704 N N . THR A 1 329 ? -2.104 -14.406 -19 1 98.31 329 THR A N 1
ATOM 2705 C CA . THR A 1 329 ? -3.484 -13.992 -19.219 1 98.31 329 THR A CA 1
ATOM 2706 C C . THR A 1 329 ? -4.156 -14.883 -20.266 1 98.31 329 THR A C 1
ATOM 2708 O O . THR A 1 329 ? -5.242 -15.414 -20.031 1 98.31 329 THR A O 1
ATOM 2711 N N . LEU A 1 330 ? -3.49 -15.086 -21.391 1 97.44 330 LEU A N 1
ATOM 2712 C CA . LEU A 1 330 ? -4.043 -15.891 -22.469 1 97.44 330 LEU A CA 1
ATOM 2713 C C . LEU A 1 330 ? -4.191 -17.344 -22.047 1 97.44 330 LEU A C 1
ATOM 2715 O O . LEU A 1 330 ? -5.219 -17.969 -22.328 1 97.44 330 LEU A O 1
ATOM 2719 N N . ALA A 1 331 ? -3.254 -17.844 -21.391 1 96.94 331 ALA A N 1
ATOM 2720 C CA . ALA A 1 331 ? -3.281 -19.234 -20.969 1 96.94 331 ALA A CA 1
ATOM 2721 C C . ALA A 1 331 ? -4.395 -19.484 -19.953 1 96.94 331 ALA A C 1
ATOM 2723 O O . ALA A 1 331 ? -5.246 -20.359 -20.156 1 96.94 331 ALA A O 1
ATOM 2724 N N . VAL A 1 332 ? -4.449 -18.688 -18.906 1 97.69 332 VAL A N 1
ATOM 2725 C CA . VAL A 1 332 ? -5.355 -18.938 -17.797 1 97.69 332 VAL A CA 1
ATOM 2726 C C . VAL A 1 332 ? -6.801 -18.719 -18.234 1 97.69 332 VAL A C 1
ATOM 2728 O O . VAL A 1 332 ? -7.684 -19.531 -17.922 1 97.69 332 VAL A O 1
ATOM 2731 N N . THR A 1 333 ? -7.086 -17.672 -19 1 95.69 333 THR A N 1
ATOM 2732 C CA . THR A 1 333 ? -8.453 -17.359 -19.391 1 95.69 333 THR A CA 1
ATOM 2733 C C . THR A 1 333 ? -8.977 -18.375 -20.406 1 95.69 333 THR A C 1
ATOM 2735 O O . THR A 1 333 ? -10.188 -18.5 -20.594 1 95.69 333 THR A O 1
ATOM 2738 N N . SER A 1 334 ? -8.102 -19.172 -21.047 1 96.12 334 SER A N 1
ATOM 2739 C CA . SER A 1 334 ? -8.508 -20.141 -22.047 1 96.12 334 SER A CA 1
ATOM 2740 C C . SER A 1 334 ? -8.844 -21.484 -21.406 1 96.12 334 SER A C 1
ATOM 2742 O O . SER A 1 334 ? -9.602 -22.281 -21.984 1 96.12 334 SER A O 1
ATOM 2744 N N . ILE A 1 335 ? -8.398 -21.781 -20.281 1 95.5 335 ILE A N 1
ATOM 2745 C CA . ILE A 1 335 ? -8.414 -23.094 -19.656 1 95.5 335 ILE A CA 1
ATOM 2746 C C . ILE A 1 335 ? -9.859 -23.547 -19.469 1 95.5 335 ILE A C 1
ATOM 2748 O O . ILE A 1 335 ? -10.211 -24.688 -19.797 1 95.5 335 ILE A O 1
ATOM 2752 N N . PRO A 1 336 ? -10.719 -22.641 -18.922 1 92.19 336 PRO A N 1
ATOM 2753 C CA . PRO A 1 336 ? -12.094 -23.094 -18.688 1 92.19 336 PRO A CA 1
ATOM 2754 C C . PRO A 1 336 ? -12.797 -23.516 -19.984 1 92.19 336 PRO A C 1
ATOM 2756 O O . PRO A 1 336 ? -13.805 -24.234 -19.938 1 92.19 336 PRO A O 1
ATOM 2759 N N . HIS A 1 337 ? -12.305 -23.156 -21.141 1 92 337 HIS A N 1
ATOM 2760 C CA . HIS A 1 337 ? -12.953 -23.438 -22.406 1 92 337 HIS A CA 1
ATOM 2761 C C . HIS A 1 337 ? -12.289 -24.609 -23.125 1 92 337 HIS A C 1
ATOM 2763 O O . HIS A 1 337 ? -12.688 -24.969 -24.234 1 92 337 HIS A O 1
ATOM 2769 N N . ILE A 1 338 ? -11.336 -25.156 -22.516 1 94.94 338 ILE A N 1
ATOM 2770 C CA . ILE A 1 338 ? -10.641 -26.328 -23.047 1 94.94 338 ILE A CA 1
ATOM 2771 C C . ILE A 1 338 ? -10.891 -27.516 -22.125 1 94.94 338 ILE A C 1
ATOM 2773 O O . ILE A 1 338 ? -10.227 -27.656 -21.094 1 94.94 338 ILE A O 1
ATOM 2777 N N . PRO A 1 339 ? -11.727 -28.391 -22.5 1 93.38 339 PRO A N 1
ATOM 2778 C CA . PRO A 1 339 ? -12.188 -29.453 -21.594 1 93.38 339 PRO A CA 1
ATOM 2779 C C . PRO A 1 339 ? -11.047 -30.344 -21.109 1 93.38 339 PRO A C 1
ATOM 2781 O O . PRO A 1 339 ? -11.031 -30.719 -19.938 1 93.38 339 PRO A O 1
ATOM 2784 N N . ILE A 1 340 ? -10.133 -30.672 -21.938 1 93.75 340 ILE A N 1
ATOM 2785 C CA . ILE A 1 340 ? -9.055 -31.562 -21.531 1 93.75 340 ILE A CA 1
ATOM 2786 C C . ILE A 1 340 ? -8.234 -30.906 -20.422 1 93.75 340 ILE A C 1
ATOM 2788 O O . ILE A 1 340 ? -7.824 -31.562 -19.469 1 93.75 340 ILE A O 1
ATOM 2792 N N . CYS A 1 341 ? -7.914 -29.656 -20.562 1 94.5 341 CYS A N 1
ATOM 2793 C CA . CYS A 1 341 ? -7.164 -28.938 -19.531 1 94.5 341 CYS A CA 1
ATOM 2794 C C . CYS A 1 341 ? -7.941 -28.891 -18.219 1 94.5 341 CYS A C 1
ATOM 2796 O O . CYS A 1 341 ? -7.391 -29.172 -17.156 1 94.5 341 CYS A O 1
ATOM 2798 N N . LYS A 1 342 ? -9.148 -28.578 -18.328 1 93.69 342 LYS A N 1
ATOM 2799 C CA . LYS A 1 342 ? -10 -28.484 -17.156 1 93.69 342 LYS A CA 1
ATOM 2800 C C . LYS A 1 342 ? -10.086 -29.812 -16.422 1 93.69 342 LYS A C 1
ATOM 2802 O O . LYS A 1 342 ? -9.906 -29.891 -15.211 1 93.69 342 LYS A O 1
ATOM 2807 N N . ARG A 1 343 ? -10.281 -30.859 -17.172 1 93.94 343 ARG A N 1
ATOM 2808 C CA . ARG A 1 343 ? -10.422 -32.188 -16.609 1 93.94 343 ARG A CA 1
ATOM 2809 C C . ARG A 1 343 ? -9.117 -32.656 -15.945 1 93.94 343 ARG A C 1
ATOM 2811 O O . ARG A 1 343 ? -9.141 -33.25 -14.875 1 93.94 343 ARG A O 1
ATOM 2818 N N . THR A 1 344 ? -8.07 -32.375 -16.578 1 95.38 344 THR A N 1
ATOM 2819 C CA . THR A 1 344 ? -6.773 -32.75 -16.031 1 95.38 344 THR A CA 1
ATOM 2820 C C . THR A 1 344 ? -6.531 -32.031 -14.703 1 95.38 344 THR A C 1
ATOM 2822 O O . THR A 1 344 ? -6.035 -32.656 -13.75 1 95.38 344 THR A O 1
ATOM 2825 N N . LEU A 1 345 ? -6.902 -30.812 -14.578 1 96.19 345 LEU A N 1
ATOM 2826 C CA . LEU A 1 345 ? -6.676 -30 -13.375 1 96.19 345 LEU A CA 1
ATOM 2827 C C . LEU A 1 345 ? -7.625 -30.422 -12.258 1 96.19 345 LEU A C 1
ATOM 2829 O O . LEU A 1 345 ? -7.383 -30.125 -11.086 1 96.19 345 LEU A O 1
ATOM 2833 N N . GLU A 1 346 ? -8.672 -31.094 -12.625 1 95 346 GLU A N 1
ATOM 2834 C CA . GLU A 1 346 ? -9.672 -31.5 -11.648 1 95 346 GLU A CA 1
ATOM 2835 C C . GLU A 1 346 ? -9.391 -32.906 -11.133 1 95 346 GLU A C 1
ATOM 2837 O O . GLU A 1 346 ? -10.094 -33.406 -10.25 1 95 346 GLU A O 1
ATOM 2842 N N . GLN A 1 347 ? -8.352 -33.5 -11.656 1 94.69 347 GLN A N 1
ATOM 2843 C CA . GLN A 1 347 ? -7.961 -34.812 -11.195 1 94.69 347 GLN A CA 1
ATOM 2844 C C . GLN A 1 347 ? -7.414 -34.75 -9.773 1 94.69 347 GLN A C 1
ATOM 2846 O O . GLN A 1 347 ? -7.156 -33.688 -9.242 1 94.69 347 GLN A O 1
ATOM 2851 N N . GLU A 1 348 ? -7.16 -35.875 -9.18 1 93 348 GLU A N 1
ATOM 2852 C CA . GLU A 1 348 ? -6.816 -35.969 -7.77 1 93 348 GLU A CA 1
ATOM 2853 C C . GLU A 1 348 ? -5.43 -35.406 -7.492 1 93 348 GLU A C 1
ATOM 2855 O O . GLU A 1 348 ? -5.23 -34.688 -6.504 1 93 348 GLU A O 1
ATOM 2860 N N . PHE A 1 349 ? -4.508 -35.719 -8.32 1 92.94 349 PHE A N 1
ATOM 2861 C CA . PHE A 1 349 ? -3.133 -35.312 -8.062 1 92.94 349 PHE A CA 1
ATOM 2862 C C . PHE A 1 349 ? -3.016 -33.781 -8.086 1 92.94 349 PHE A C 1
ATOM 2864 O O . PHE A 1 349 ? -2.535 -33.188 -7.121 1 92.94 349 PHE A O 1
ATOM 2871 N N . PRO A 1 350 ? -3.5 -33.125 -9.172 1 95.94 350 PRO A N 1
ATOM 2872 C CA . PRO A 1 350 ? -3.449 -31.672 -9.156 1 95.94 350 PRO A CA 1
ATOM 2873 C C . PRO A 1 350 ? -4.223 -31.062 -7.988 1 95.94 350 PRO A C 1
ATOM 2875 O O . PRO A 1 350 ? -3.791 -30.062 -7.41 1 95.94 350 PRO A O 1
ATOM 2878 N N . GLN A 1 351 ? -5.281 -31.625 -7.629 1 94.94 351 GLN A N 1
ATOM 2879 C CA . GLN A 1 351 ? -6.074 -31.125 -6.512 1 94.94 351 GLN A CA 1
ATOM 2880 C C . GLN A 1 351 ? -5.316 -31.266 -5.195 1 94.94 351 GLN A C 1
ATOM 2882 O O . GLN A 1 351 ? -5.371 -30.375 -4.34 1 94.94 351 GLN A O 1
ATOM 2887 N N . TYR A 1 352 ? -4.648 -32.406 -5.059 1 94.44 352 TYR A N 1
ATOM 2888 C CA . TYR A 1 352 ? -3.811 -32.594 -3.879 1 94.44 352 TYR A CA 1
ATOM 2889 C C . TYR A 1 352 ? -2.721 -31.547 -3.809 1 94.44 352 TYR A C 1
ATOM 2891 O O . TYR A 1 352 ? -2.498 -30.938 -2.756 1 94.44 352 TYR A O 1
ATOM 2899 N N . LEU A 1 353 ? -2.08 -31.328 -4.934 1 96.56 353 LEU A N 1
ATOM 2900 C CA . LEU A 1 353 ? -1.051 -30.297 -4.996 1 96.56 353 LEU A CA 1
ATOM 2901 C C . LEU A 1 353 ? -1.626 -28.938 -4.633 1 96.56 353 LEU A C 1
ATOM 2903 O O . LEU A 1 353 ? -0.962 -28.141 -3.971 1 96.56 353 LEU A O 1
ATOM 2907 N N . GLY A 1 354 ? -2.828 -28.703 -5.105 1 96.38 354 GLY A N 1
ATOM 2908 C CA . GLY A 1 354 ? -3.494 -27.453 -4.77 1 96.38 354 GLY A CA 1
ATOM 2909 C C . GLY A 1 354 ? -3.725 -27.281 -3.281 1 96.38 354 GLY A C 1
ATOM 2910 O O . GLY A 1 354 ? -3.543 -26.188 -2.742 1 96.38 354 GLY A O 1
ATOM 2911 N N . ARG A 1 355 ? -3.99 -28.281 -2.645 1 94.19 355 ARG A N 1
ATOM 2912 C CA . ARG A 1 355 ? -4.273 -28.25 -1.213 1 94.19 355 ARG A CA 1
ATOM 2913 C C . ARG A 1 355 ? -3.018 -27.922 -0.412 1 94.19 355 ARG A C 1
ATOM 2915 O O . ARG A 1 355 ? -3.072 -27.172 0.556 1 94.19 355 ARG A O 1
ATOM 2922 N N . VAL A 1 356 ? -1.889 -28.406 -0.849 1 96.38 356 VAL A N 1
ATOM 2923 C CA . VAL A 1 356 ? -0.669 -28.234 -0.067 1 96.38 356 VAL A CA 1
ATOM 2924 C C . VAL A 1 356 ? 0.204 -27.156 -0.705 1 96.38 356 VAL A C 1
ATOM 2926 O O . VAL A 1 356 ? 1.325 -26.906 -0.255 1 96.38 356 VAL A O 1
ATOM 2929 N N . SER A 1 357 ? -0.317 -26.484 -1.694 1 96.62 357 SER A N 1
ATOM 2930 C CA . SER A 1 357 ? 0.498 -25.609 -2.523 1 96.62 357 SER A CA 1
ATOM 2931 C C . SER A 1 357 ? 1.136 -24.5 -1.691 1 96.62 357 SER A C 1
ATOM 2933 O O . SER A 1 357 ? 2.301 -24.156 -1.898 1 96.62 357 SER A O 1
ATOM 2935 N N . TYR A 1 358 ? 0.396 -23.969 -0.667 1 96.56 358 TYR A N 1
ATOM 2936 C CA . TYR A 1 358 ? 0.933 -22.859 0.125 1 96.56 358 TYR A CA 1
ATOM 2937 C C . TYR A 1 358 ? 2.08 -23.344 1.009 1 96.56 358 TYR A C 1
ATOM 2939 O O . TYR A 1 358 ? 3.148 -22.719 1.036 1 96.56 358 TYR A O 1
ATOM 2947 N N . SER A 1 359 ? 1.904 -24.344 1.667 1 97.44 359 SER A N 1
ATOM 2948 C CA . SER A 1 359 ? 2.961 -24.922 2.492 1 97.44 359 SER A CA 1
ATOM 2949 C C . SER A 1 359 ? 4.152 -25.344 1.645 1 97.44 359 SER A C 1
ATOM 2951 O O . SER A 1 359 ? 5.305 -25.141 2.035 1 97.44 359 SER A O 1
ATOM 2953 N N . PHE A 1 360 ? 3.783 -26 0.524 1 97.62 360 PHE A N 1
ATOM 2954 C CA . PHE A 1 360 ? 4.801 -26.406 -0.435 1 97.62 360 PHE A CA 1
ATOM 2955 C C . PHE A 1 360 ? 5.656 -25.219 -0.862 1 97.62 360 PHE A C 1
ATOM 2957 O O . PHE A 1 360 ? 6.883 -25.312 -0.879 1 97.62 360 PHE A O 1
ATOM 2964 N N . TYR A 1 361 ? 5.055 -24.172 -1.065 1 96.19 361 TYR A N 1
ATOM 2965 C CA . TYR A 1 361 ? 5.707 -22.922 -1.46 1 96.19 361 TYR A CA 1
ATOM 2966 C C . TYR A 1 361 ? 6.578 -22.391 -0.334 1 96.19 361 TYR A C 1
ATOM 2968 O O . TYR A 1 361 ? 7.703 -21.938 -0.57 1 96.19 361 TYR A O 1
ATOM 2976 N N . LEU A 1 362 ? 6.172 -22.422 0.824 1 95.88 362 LEU A N 1
ATOM 2977 C CA . LEU A 1 362 ? 6.855 -21.828 1.97 1 95.88 362 LEU A CA 1
ATOM 2978 C C . LEU A 1 362 ? 8.102 -22.641 2.336 1 95.88 362 LEU A C 1
ATOM 2980 O O . LEU A 1 362 ? 9.125 -22.062 2.705 1 95.88 362 LEU A O 1
ATOM 2984 N N . ILE A 1 363 ? 8.086 -23.922 2.178 1 95.81 363 ILE A N 1
ATOM 2985 C CA . ILE A 1 363 ? 9.148 -24.703 2.797 1 95.81 363 ILE A CA 1
ATOM 2986 C C . ILE A 1 363 ? 10.133 -25.188 1.729 1 95.81 363 ILE A C 1
ATOM 2988 O O . ILE A 1 363 ? 11.219 -25.672 2.047 1 95.81 363 ILE A O 1
ATOM 2992 N N . HIS A 1 364 ? 9.773 -25.109 0.453 1 96.38 364 HIS A N 1
ATOM 2993 C CA . HIS A 1 364 ? 10.625 -25.703 -0.57 1 96.38 364 HIS A CA 1
ATOM 2994 C C . HIS A 1 364 ? 12 -25.047 -0.597 1 96.38 364 HIS A C 1
ATOM 2996 O O . HIS A 1 364 ? 13.008 -25.719 -0.837 1 96.38 364 HIS A O 1
ATOM 3002 N N . GLY A 1 365 ? 12.086 -23.75 -0.337 1 91.75 365 GLY A N 1
ATOM 3003 C CA . GLY A 1 365 ? 13.367 -23.062 -0.318 1 91.75 365 GLY A CA 1
ATOM 3004 C C . GLY A 1 365 ? 14.305 -23.578 0.764 1 91.75 365 GLY A C 1
ATOM 3005 O O . GLY A 1 365 ? 15.375 -24.109 0.465 1 91.75 365 GLY A O 1
ATOM 3006 N N . PRO A 1 366 ? 13.867 -23.469 1.969 1 89.44 366 PRO A N 1
ATOM 3007 C CA . PRO A 1 366 ? 14.695 -23.953 3.078 1 89.44 366 PRO A CA 1
ATOM 3008 C C . PRO A 1 366 ? 15.133 -25.406 2.9 1 89.44 366 PRO A C 1
ATOM 3010 O O . PRO A 1 366 ? 16.281 -25.75 3.203 1 89.44 366 PRO A O 1
ATOM 3013 N N . LEU A 1 367 ? 14.312 -26.25 2.412 1 91.75 367 LEU A N 1
ATOM 3014 C CA . LEU A 1 367 ? 14.664 -27.641 2.221 1 91.75 367 LEU A CA 1
ATOM 3015 C C . LEU A 1 367 ? 15.672 -27.812 1.083 1 91.75 367 LEU A C 1
ATOM 3017 O O . LEU A 1 367 ? 16.578 -28.625 1.165 1 91.75 367 LEU A O 1
ATOM 3021 N N . LEU A 1 368 ? 15.469 -27.047 0.073 1 91.81 368 LEU A N 1
ATOM 3022 C CA . LEU A 1 368 ? 16.391 -27.062 -1.055 1 91.81 368 LEU A CA 1
ATOM 3023 C C . LEU A 1 368 ? 17.781 -26.625 -0.619 1 91.81 368 LEU A C 1
ATOM 3025 O O . LEU A 1 368 ? 18.781 -27.312 -0.926 1 91.81 368 LEU A O 1
ATOM 3029 N N . TRP A 1 369 ? 17.812 -25.641 0.177 1 85.38 369 TRP A N 1
ATOM 3030 C CA . TRP A 1 369 ? 19.094 -25.062 0.564 1 85.38 369 TRP A CA 1
ATOM 3031 C C . TRP A 1 369 ? 19.766 -25.906 1.646 1 85.38 369 TRP A C 1
ATOM 3033 O O . TRP A 1 369 ? 20.984 -25.859 1.813 1 85.38 369 TRP A O 1
ATOM 3043 N N . SER A 1 370 ? 19.031 -26.656 2.355 1 84.38 370 SER A N 1
ATOM 3044 C CA . SER A 1 370 ? 19.594 -27.453 3.438 1 84.38 370 SER A CA 1
ATOM 3045 C C . SER A 1 370 ? 19.938 -28.859 2.955 1 84.38 370 SER A C 1
ATOM 3047 O O . SER A 1 370 ? 21.062 -29.328 3.148 1 84.38 370 SER A O 1
ATOM 3049 N N . ILE A 1 371 ? 19.047 -29.453 2.258 1 87.44 371 ILE A N 1
ATOM 3050 C CA . ILE A 1 371 ? 19.219 -30.859 1.896 1 87.44 371 ILE A CA 1
ATOM 3051 C C . ILE A 1 371 ? 19.438 -30.969 0.389 1 87.44 371 ILE A C 1
ATOM 3053 O O . ILE A 1 371 ? 20.297 -31.719 -0.06 1 87.44 371 ILE A O 1
ATOM 3057 N N . GLY A 1 372 ? 18.703 -30.219 -0.361 1 90.31 372 GLY A N 1
ATOM 3058 C CA . GLY A 1 372 ? 18.719 -30.328 -1.811 1 90.31 372 GLY A CA 1
ATOM 3059 C C . GLY A 1 372 ? 20.094 -30.109 -2.402 1 90.31 372 GLY A C 1
ATOM 3060 O O . GLY A 1 372 ? 20.594 -30.938 -3.162 1 90.31 372 GLY A O 1
ATOM 3061 N N . VAL A 1 373 ? 20.703 -29.062 -2.059 1 87.44 373 VAL A N 1
ATOM 3062 C CA . VAL A 1 373 ? 22 -28.719 -2.617 1 87.44 373 VAL A CA 1
ATOM 3063 C C . VAL A 1 373 ? 23.031 -29.766 -2.236 1 87.44 373 VAL A C 1
ATOM 3065 O O . VAL A 1 373 ? 23.906 -30.125 -3.039 1 87.44 373 VAL A O 1
ATOM 3068 N N . ARG A 1 374 ? 22.984 -30.297 -1.085 1 86.44 374 ARG A N 1
ATOM 3069 C CA . ARG A 1 374 ? 23.891 -31.344 -0.64 1 86.44 374 ARG A CA 1
ATOM 3070 C C . ARG A 1 374 ? 23.656 -32.656 -1.406 1 86.44 374 ARG A C 1
ATOM 3072 O O . ARG A 1 374 ? 24.609 -33.344 -1.75 1 86.44 374 ARG A O 1
ATOM 3079 N N . MET A 1 375 ? 22.484 -32.875 -1.602 1 89.5 375 MET A N 1
ATOM 3080 C CA . MET A 1 375 ? 22.141 -34.094 -2.352 1 89.5 375 MET A CA 1
ATOM 3081 C C . MET A 1 375 ? 22.641 -34 -3.789 1 89.5 375 MET A C 1
ATOM 3083 O O . MET A 1 375 ? 23.172 -34.969 -4.328 1 89.5 375 MET A O 1
ATOM 3087 N N . TYR A 1 376 ? 22.438 -32.906 -4.402 1 91 376 TYR A N 1
ATOM 3088 C CA . TYR A 1 376 ? 22.922 -32.719 -5.766 1 91 376 TYR A CA 1
ATOM 3089 C C . TYR A 1 376 ? 24.438 -32.812 -5.82 1 91 376 TYR A C 1
ATOM 3091 O O . TYR A 1 376 ? 25 -33.406 -6.746 1 91 376 TYR A O 1
ATOM 3099 N N . ALA A 1 377 ? 25.078 -32.25 -4.828 1 87.38 377 ALA A N 1
ATOM 3100 C CA . ALA A 1 377 ? 26.531 -32.375 -4.742 1 87.38 377 ALA A CA 1
ATOM 3101 C C . ALA A 1 377 ? 26.953 -33.812 -4.59 1 87.38 377 ALA A C 1
ATOM 3103 O O . ALA A 1 377 ? 27.875 -34.281 -5.262 1 87.38 377 ALA A O 1
ATOM 3104 N N . ALA A 1 378 ? 26.25 -34.469 -3.795 1 90.38 378 ALA A N 1
ATOM 3105 C CA . ALA A 1 378 ? 26.562 -35.875 -3.531 1 90.38 378 ALA A CA 1
ATOM 3106 C C . ALA A 1 378 ? 26.391 -36.719 -4.793 1 90.38 378 ALA A C 1
ATOM 3108 O O . ALA A 1 378 ? 27.125 -37.688 -5.004 1 90.38 378 ALA A O 1
ATOM 3109 N N . CYS A 1 379 ? 25.453 -36.312 -5.59 1 92.06 379 CYS A N 1
ATOM 3110 C CA . CYS A 1 379 ? 25.141 -37.094 -6.793 1 92.06 379 CYS A CA 1
ATOM 3111 C C . CYS A 1 379 ? 26.016 -36.625 -7.965 1 92.06 379 CYS A C 1
ATOM 3113 O O . CYS A 1 379 ? 25.891 -37.156 -9.07 1 92.06 379 CYS A O 1
ATOM 3115 N N . GLY A 1 380 ? 26.875 -35.688 -7.777 1 87.25 380 GLY A N 1
ATOM 3116 C CA . GLY A 1 380 ? 27.891 -35.344 -8.75 1 87.25 380 GLY A CA 1
ATOM 3117 C C . GLY A 1 380 ? 27.562 -34.094 -9.539 1 87.25 380 GLY A C 1
ATOM 3118 O O . GLY A 1 380 ? 28.188 -33.812 -10.57 1 87.25 380 GLY A O 1
ATOM 3119 N N . LEU A 1 381 ? 26.578 -33.594 -9.211 1 78.31 381 LEU A N 1
ATOM 3120 C CA . LEU A 1 381 ? 26.266 -32.375 -9.953 1 78.31 381 LEU A CA 1
ATOM 3121 C C . LEU A 1 381 ? 27.031 -31.188 -9.398 1 78.31 381 LEU A C 1
ATOM 3123 O O . LEU A 1 381 ? 27.938 -31.359 -8.57 1 78.31 381 LEU A O 1
ATOM 3127 N N . SER A 1 382 ? 26.344 -29.906 -9.125 1 60.44 382 SER A N 1
ATOM 3128 C CA . SER A 1 382 ? 26.734 -28.5 -9.109 1 60.44 382 SER A CA 1
ATOM 3129 C C . SER A 1 382 ? 27.75 -28.219 -8.008 1 60.44 382 SER A C 1
ATOM 3131 O O . SER A 1 382 ? 27.547 -28.594 -6.848 1 60.44 382 SER A O 1
ATOM 3133 N N . ARG A 1 383 ? 29.125 -28.188 -8.305 1 62.28 383 ARG A N 1
ATOM 3134 C CA . ARG A 1 383 ? 30.141 -27.672 -7.414 1 62.28 383 ARG A CA 1
ATOM 3135 C C . ARG A 1 383 ? 29.969 -26.172 -7.191 1 62.28 383 ARG A C 1
ATOM 3137 O O . ARG A 1 383 ? 30.922 -25.391 -7.297 1 62.28 383 ARG A O 1
ATOM 3144 N N . ARG A 1 384 ? 28.766 -25.797 -6.957 1 62.41 384 ARG A N 1
ATOM 3145 C CA . ARG A 1 384 ? 28.516 -24.359 -6.957 1 62.41 384 ARG A CA 1
ATOM 3146 C C . ARG A 1 384 ? 28.797 -23.75 -5.59 1 62.41 384 ARG A C 1
ATOM 3148 O O . ARG A 1 384 ? 29.297 -22.625 -5.5 1 62.41 384 ARG A O 1
ATOM 3155 N N . TYR A 1 385 ? 28.672 -24.578 -4.609 1 69.44 385 TYR A N 1
ATOM 3156 C CA . TYR A 1 385 ? 28.734 -23.953 -3.289 1 69.44 385 TYR A CA 1
ATOM 3157 C C . TYR A 1 385 ? 29.875 -24.531 -2.465 1 69.44 385 TYR A C 1
ATOM 3159 O O . TYR A 1 385 ? 29.969 -25.75 -2.309 1 69.44 385 TYR A O 1
ATOM 3167 N N . LEU A 1 386 ? 30.703 -23.609 -2.037 1 68.06 386 LEU A N 1
ATOM 3168 C CA . LEU A 1 386 ? 31.891 -23.984 -1.272 1 68.06 386 LEU A CA 1
ATOM 3169 C C . LEU A 1 386 ? 31.5 -24.734 -0.001 1 68.06 386 LEU A C 1
ATOM 3171 O O . LEU A 1 386 ? 32.188 -25.656 0.423 1 68.06 386 LEU A O 1
ATOM 3175 N N . GLU A 1 387 ? 30.359 -24.422 0.493 1 70.56 387 GLU A N 1
ATOM 3176 C CA . GLU A 1 387 ? 29.906 -24.969 1.772 1 70.56 387 GLU A CA 1
ATOM 3177 C C . GLU A 1 387 ? 29.484 -26.422 1.634 1 70.56 387 GLU A C 1
ATOM 3179 O O . GLU A 1 387 ? 29.438 -27.156 2.623 1 70.56 387 GLU A O 1
ATOM 3184 N N . THR A 1 388 ? 29.266 -26.891 0.413 1 76.38 388 THR A N 1
ATOM 3185 C CA . THR A 1 388 ? 28.766 -28.25 0.23 1 76.38 388 THR A CA 1
ATOM 3186 C C . THR A 1 388 ? 29.859 -29.156 -0.351 1 76.38 388 THR A C 1
ATOM 3188 O O . THR A 1 388 ? 29.578 -30.297 -0.74 1 76.38 388 THR A O 1
ATOM 3191 N N . ARG A 1 389 ? 31.062 -28.688 -0.328 1 77.44 389 ARG A N 1
ATOM 3192 C CA . ARG A 1 389 ? 32.156 -29.406 -0.941 1 77.44 389 ARG A CA 1
ATOM 3193 C C . ARG A 1 389 ? 32.375 -30.75 -0.244 1 77.44 389 ARG A C 1
ATOM 3195 O O . ARG A 1 389 ? 32.812 -31.719 -0.876 1 77.44 389 ARG A O 1
ATOM 3202 N N . ALA A 1 390 ? 32.062 -30.766 1.02 1 79.06 390 ALA A N 1
ATOM 3203 C CA . ALA A 1 390 ? 32.281 -31.969 1.794 1 79.06 390 ALA A CA 1
ATOM 3204 C C . ALA A 1 390 ? 31.391 -33.125 1.303 1 79.06 390 ALA A C 1
ATOM 3206 O O . ALA A 1 390 ? 31.688 -34.281 1.53 1 79.06 390 ALA A O 1
ATOM 3207 N N . TRP A 1 391 ? 30.359 -32.781 0.5 1 85.06 391 TRP A N 1
ATOM 3208 C CA . TRP A 1 391 ? 29.391 -33.781 0.068 1 85.06 391 TRP A CA 1
ATOM 3209 C C . TRP A 1 391 ? 29.625 -34.188 -1.38 1 85.06 391 TRP A C 1
ATOM 3211 O O . TRP A 1 391 ? 28.953 -35.062 -1.9 1 85.06 391 TRP A O 1
ATOM 3221 N N . ASP A 1 392 ? 30.672 -33.656 -1.892 1 86.19 392 ASP A N 1
ATOM 3222 C CA . ASP A 1 392 ? 30.891 -33.844 -3.32 1 86.19 392 ASP A CA 1
ATOM 3223 C C . ASP A 1 392 ? 31.125 -35.312 -3.652 1 86.19 392 ASP A C 1
ATOM 3225 O O . ASP A 1 392 ? 31.984 -35.969 -3.062 1 86.19 392 ASP A O 1
ATOM 3229 N N . ASN A 1 393 ? 30.234 -35.844 -4.52 1 87.56 393 ASN A N 1
ATOM 3230 C CA . ASN A 1 393 ? 30.406 -37.156 -5.133 1 87.56 393 ASN A CA 1
ATOM 3231 C C . ASN A 1 393 ? 30.344 -38.25 -4.094 1 87.56 393 ASN A C 1
ATOM 3233 O O . ASN A 1 393 ? 31.047 -39.25 -4.203 1 87.56 393 ASN A O 1
ATOM 3237 N N . TRP A 1 394 ? 29.625 -38.094 -3.066 1 88.5 394 TRP A N 1
ATOM 3238 C CA . TRP A 1 394 ? 29.422 -39.156 -2.09 1 88.5 394 TRP A CA 1
ATOM 3239 C C . TRP A 1 394 ? 28.734 -40.344 -2.729 1 88.5 394 TRP A C 1
ATOM 3241 O O . TRP A 1 394 ? 29.016 -41.5 -2.375 1 88.5 394 TRP A O 1
ATOM 3251 N N . PHE A 1 395 ? 27.781 -40.062 -3.562 1 89.62 395 PHE A N 1
ATOM 3252 C CA . PHE A 1 395 ? 27.047 -41.062 -4.328 1 89.62 395 PHE A CA 1
ATOM 3253 C C . PHE A 1 395 ? 26.891 -40.625 -5.777 1 89.62 395 PHE A C 1
ATOM 3255 O O . PHE A 1 395 ? 25.781 -40.281 -6.203 1 89.62 395 PHE A O 1
ATOM 3262 N N . LYS A 1 396 ? 27.969 -40.719 -6.516 1 88.56 396 LYS A N 1
ATOM 3263 C CA . LYS A 1 396 ? 28.016 -40.188 -7.871 1 88.56 396 LYS A CA 1
ATOM 3264 C C . LYS A 1 396 ? 27.125 -41 -8.812 1 88.56 396 LYS A C 1
ATOM 3266 O O . LYS A 1 396 ? 27.25 -42.219 -8.883 1 88.56 396 LYS A O 1
ATOM 3271 N N . LEU A 1 397 ? 26.219 -40.312 -9.445 1 91.06 397 LEU A N 1
ATOM 3272 C CA . LEU A 1 397 ? 25.312 -40.906 -10.422 1 91.06 397 LEU A CA 1
ATOM 3273 C C . LEU A 1 397 ? 25.766 -40.594 -11.844 1 91.06 397 LEU A C 1
ATOM 3275 O O . LEU A 1 397 ? 26.5 -39.625 -12.062 1 91.06 397 LEU A O 1
ATOM 3279 N N . PRO A 1 398 ? 25.359 -41.438 -12.773 1 89.25 398 PRO A N 1
ATOM 3280 C CA . PRO A 1 398 ? 25.766 -41.188 -14.164 1 89.25 398 PRO A CA 1
ATOM 3281 C C . PRO A 1 398 ? 25.25 -39.844 -14.703 1 89.25 398 PRO A C 1
ATOM 3283 O O . PRO A 1 398 ? 24.172 -39.406 -14.289 1 89.25 398 PRO A O 1
ATOM 3286 N N . ARG A 1 399 ? 26.016 -39.25 -15.547 1 84.44 399 ARG A N 1
ATOM 3287 C CA . ARG A 1 399 ? 25.672 -37.969 -16.141 1 84.44 399 ARG A CA 1
ATOM 3288 C C . ARG A 1 399 ? 24.797 -38.156 -17.375 1 84.44 399 ARG A C 1
ATOM 3290 O O . ARG A 1 399 ? 24.453 -37.188 -18.062 1 84.44 399 ARG A O 1
ATOM 3297 N N . ASP A 1 400 ? 24.344 -39.25 -17.641 1 85.31 400 ASP A N 1
ATOM 3298 C CA . ASP A 1 400 ? 23.578 -39.562 -18.844 1 85.31 400 ASP A CA 1
ATOM 3299 C C . ASP A 1 400 ? 22.25 -38.812 -18.875 1 85.31 400 ASP A C 1
ATOM 3301 O O . ASP A 1 400 ? 21.672 -38.531 -17.812 1 85.31 400 ASP A O 1
ATOM 3305 N N . GLY A 1 401 ? 21.844 -38.438 -20.141 1 85.94 401 GLY A N 1
ATOM 3306 C CA . GLY A 1 401 ? 20.578 -37.75 -20.344 1 85.94 401 GLY A CA 1
ATOM 3307 C C . GLY A 1 401 ? 20.75 -36.312 -20.859 1 85.94 401 GLY A C 1
ATOM 3308 O O . GLY A 1 401 ? 21.844 -35.75 -20.797 1 85.94 401 GLY A O 1
ATOM 3309 N N . PRO A 1 402 ? 19.719 -35.875 -21.422 1 88.25 402 PRO A N 1
ATOM 3310 C CA . PRO A 1 402 ? 19.797 -34.5 -21.922 1 88.25 402 PRO A CA 1
ATOM 3311 C C . PRO A 1 402 ? 19.938 -33.469 -20.812 1 88.25 402 PRO A C 1
ATOM 3313 O O . PRO A 1 402 ? 19.609 -33.781 -19.656 1 88.25 402 PRO A O 1
ATOM 3316 N N . LEU A 1 403 ? 20.484 -32.344 -21.219 1 88.25 403 LEU A N 1
ATOM 3317 C CA . LEU A 1 403 ? 20.656 -31.25 -20.25 1 88.25 403 LEU A CA 1
ATOM 3318 C C . LEU A 1 403 ? 19.344 -30.953 -19.531 1 88.25 403 LEU A C 1
ATOM 3320 O O . LEU A 1 403 ? 18.297 -30.781 -20.188 1 88.25 403 LEU A O 1
ATOM 3324 N N . GLY A 1 404 ? 19.359 -30.922 -18.25 1 88.25 404 GLY A N 1
ATOM 3325 C CA . GLY A 1 404 ? 18.188 -30.609 -17.453 1 88.25 404 GLY A CA 1
ATOM 3326 C C . GLY A 1 404 ? 17.406 -31.844 -17.062 1 88.25 404 GLY A C 1
ATOM 3327 O O . GLY A 1 404 ? 16.484 -31.766 -16.25 1 88.25 404 GLY A O 1
ATOM 3328 N N . MET A 1 405 ? 17.781 -33 -17.672 1 90.62 405 MET A N 1
ATOM 3329 C CA . MET A 1 405 ? 17.094 -34.25 -17.375 1 90.62 405 MET A CA 1
ATOM 3330 C C . MET A 1 405 ? 18.094 -35.375 -17.078 1 90.62 405 MET A C 1
ATOM 3332 O O . MET A 1 405 ? 17.828 -36.531 -17.359 1 90.62 405 MET A O 1
ATOM 3336 N N . GLU A 1 406 ? 19.203 -34.969 -16.672 1 92.31 406 GLU A N 1
ATOM 3337 C CA . GLU A 1 406 ? 20.234 -35.938 -16.328 1 92.31 406 GLU A CA 1
ATOM 3338 C C . GLU A 1 406 ? 19.781 -36.844 -15.172 1 92.31 406 GLU A C 1
ATOM 3340 O O . GLU A 1 406 ? 19.078 -36.375 -14.258 1 92.31 406 GLU A O 1
ATOM 3345 N N . VAL A 1 407 ? 20.266 -38.031 -15.258 1 92.5 407 VAL A N 1
ATOM 3346 C CA . VAL A 1 407 ? 19.891 -39 -14.219 1 92.5 407 VAL A CA 1
ATOM 3347 C C . VAL A 1 407 ? 20.344 -38.469 -12.852 1 92.5 407 VAL A C 1
ATOM 3349 O O . VAL A 1 407 ? 19.625 -38.594 -11.859 1 92.5 407 VAL A O 1
ATOM 3352 N N . ARG A 1 408 ? 21.5 -37.875 -12.812 1 92.62 408 ARG A N 1
ATOM 3353 C CA . ARG A 1 408 ? 22.047 -37.375 -11.562 1 92.62 408 ARG A CA 1
ATOM 3354 C C . ARG A 1 408 ? 21.266 -36.156 -11.047 1 92.62 408 ARG A C 1
ATOM 3356 O O . ARG A 1 408 ? 21.422 -35.75 -9.898 1 92.62 408 ARG A O 1
ATOM 3363 N N . TRP A 1 409 ? 20.422 -35.562 -11.859 1 92.81 409 TRP A N 1
ATOM 3364 C CA . TRP A 1 409 ? 19.547 -34.469 -11.422 1 92.81 409 TRP A CA 1
ATOM 3365 C C . TRP A 1 409 ? 18.141 -35 -11.125 1 92.81 409 TRP A C 1
ATOM 3367 O O . TRP A 1 409 ? 17.562 -34.688 -10.086 1 92.81 409 TRP A O 1
ATOM 3377 N N . VAL A 1 410 ? 17.609 -35.906 -11.945 1 94 410 VAL A N 1
ATOM 3378 C CA . VAL A 1 410 ? 16.219 -36.344 -11.891 1 94 410 VAL A CA 1
ATOM 3379 C C . VAL A 1 410 ? 16 -37.188 -10.617 1 94 410 VAL A C 1
ATOM 3381 O O . VAL A 1 410 ? 15.016 -36.969 -9.898 1 94 410 VAL A O 1
ATOM 3384 N N . LEU A 1 411 ? 16.906 -38.062 -10.305 1 94.12 411 LEU A N 1
ATOM 3385 C CA . LEU A 1 411 ? 16.703 -38.969 -9.18 1 94.12 411 LEU A CA 1
ATOM 3386 C C . LEU A 1 411 ? 16.719 -38.219 -7.863 1 94.12 411 LEU A C 1
ATOM 3388 O O . LEU A 1 411 ? 15.781 -38.312 -7.059 1 94.12 411 LEU A O 1
ATOM 3392 N N . PRO A 1 412 ? 17.75 -37.406 -7.66 1 93.94 412 PRO A N 1
ATOM 3393 C CA . PRO A 1 412 ? 17.688 -36.625 -6.43 1 93.94 412 PRO A CA 1
ATOM 3394 C C . PRO A 1 412 ? 16.5 -35.656 -6.418 1 93.94 412 PRO A C 1
ATOM 3396 O O . PRO A 1 412 ? 15.945 -35.375 -5.352 1 93.94 412 PRO A O 1
ATOM 3399 N N . MET A 1 413 ? 16.094 -35.094 -7.504 1 94.69 413 MET A N 1
ATOM 3400 C CA . MET A 1 413 ? 14.93 -34.219 -7.578 1 94.69 413 MET A CA 1
ATOM 3401 C C . MET A 1 413 ? 13.656 -34.938 -7.164 1 94.69 413 MET A C 1
ATOM 3403 O O . MET A 1 413 ? 12.836 -34.406 -6.426 1 94.69 413 MET A O 1
ATOM 3407 N N . ILE A 1 414 ? 13.469 -36.156 -7.613 1 95.5 414 ILE A N 1
ATOM 3408 C CA . ILE A 1 414 ? 12.297 -36.938 -7.262 1 95.5 414 ILE A CA 1
ATOM 3409 C C . ILE A 1 414 ? 12.289 -37.219 -5.762 1 95.5 414 ILE A C 1
ATOM 3411 O O . ILE A 1 414 ? 11.242 -37.156 -5.113 1 95.5 414 ILE A O 1
ATOM 3415 N N . PHE A 1 415 ? 13.469 -37.531 -5.281 1 95.5 415 PHE A N 1
ATOM 3416 C CA . PHE A 1 415 ? 13.586 -37.75 -3.842 1 95.5 415 PHE A CA 1
ATOM 3417 C C . PHE A 1 415 ? 13.195 -36.5 -3.08 1 95.5 415 PHE A C 1
ATOM 3419 O O . PHE A 1 415 ? 12.398 -36.531 -2.146 1 95.5 415 PHE A O 1
ATOM 3426 N N . MET A 1 416 ? 13.766 -35.375 -3.496 1 96.56 416 MET A N 1
ATOM 3427 C CA . MET A 1 416 ? 13.477 -34.094 -2.84 1 96.56 416 MET A CA 1
ATOM 3428 C C . MET A 1 416 ? 12.008 -33.75 -2.979 1 96.56 416 MET A C 1
ATOM 3430 O O . MET A 1 416 ? 11.422 -33.156 -2.068 1 96.56 416 MET A O 1
ATOM 3434 N N . LEU A 1 417 ? 11.406 -34 -4.129 1 97.19 417 LEU A N 1
ATOM 3435 C CA . LEU A 1 417 ? 9.984 -33.719 -4.34 1 97.19 417 LEU A CA 1
ATOM 3436 C C . LEU A 1 417 ? 9.125 -34.5 -3.346 1 97.19 417 LEU A C 1
ATOM 3438 O O . LEU A 1 417 ? 8.242 -33.906 -2.707 1 97.19 417 LEU A O 1
ATOM 3442 N N . THR A 1 418 ? 9.461 -35.75 -3.236 1 96.62 418 THR A N 1
ATOM 3443 C CA . THR A 1 418 ? 8.711 -36.625 -2.32 1 96.62 418 THR A CA 1
ATOM 3444 C C . THR A 1 418 ? 8.875 -36.125 -0.88 1 96.62 418 THR A C 1
ATOM 3446 O O . THR A 1 418 ? 7.895 -36.031 -0.141 1 96.62 418 THR A O 1
ATOM 3449 N N . LEU A 1 419 ? 10.078 -35.844 -0.534 1 96.44 419 LEU A N 1
ATOM 3450 C CA . LEU A 1 419 ? 10.359 -35.344 0.812 1 96.44 419 LEU A CA 1
ATOM 3451 C C . LEU A 1 419 ? 9.648 -34.031 1.073 1 96.44 419 LEU A C 1
ATOM 3453 O O . LEU A 1 419 ? 9.008 -33.875 2.115 1 96.44 419 LEU A O 1
ATOM 3457 N N . THR A 1 420 ? 9.742 -33.094 0.144 1 97.75 420 THR A N 1
ATOM 3458 C CA . THR A 1 420 ? 9.156 -31.781 0.313 1 97.75 420 THR A CA 1
ATOM 3459 C C . THR A 1 420 ? 7.629 -31.859 0.365 1 97.75 420 THR A C 1
ATOM 3461 O O . THR A 1 420 ? 6.988 -31.172 1.151 1 97.75 420 THR A O 1
ATOM 3464 N N . LEU A 1 421 ? 7.016 -32.688 -0.473 1 97.06 421 LEU A N 1
ATOM 3465 C CA . LEU A 1 421 ? 5.566 -32.844 -0.451 1 97.06 421 LEU A CA 1
ATOM 3466 C C . LEU A 1 421 ? 5.105 -33.469 0.87 1 97.06 421 LEU A C 1
ATOM 3468 O O . LEU A 1 421 ? 4.086 -33.062 1.426 1 97.06 421 LEU A O 1
ATOM 3472 N N . ALA A 1 422 ? 5.867 -34.438 1.366 1 96.38 422 ALA A N 1
ATOM 3473 C CA . ALA A 1 422 ? 5.527 -35.031 2.648 1 96.38 422 ALA A CA 1
ATOM 3474 C C . ALA A 1 422 ? 5.59 -34.031 3.779 1 96.38 422 ALA A C 1
ATOM 3476 O O . ALA A 1 422 ? 4.672 -33.938 4.598 1 96.38 422 ALA A O 1
ATOM 3477 N N . LEU A 1 423 ? 6.609 -33.25 3.785 1 96.31 423 LEU A N 1
ATOM 3478 C CA . LEU A 1 423 ? 6.758 -32.25 4.832 1 96.31 423 LEU A CA 1
ATOM 3479 C C . LEU A 1 423 ? 5.75 -31.109 4.645 1 96.31 423 LEU A C 1
ATOM 3481 O O . LEU A 1 423 ? 5.289 -30.516 5.625 1 96.31 423 LEU A O 1
ATOM 3485 N N . ALA A 1 424 ? 5.445 -30.812 3.412 1 97.44 424 ALA A N 1
ATOM 3486 C CA . ALA A 1 424 ? 4.426 -29.797 3.139 1 97.44 424 ALA A CA 1
ATOM 3487 C C . ALA A 1 424 ? 3.062 -30.234 3.66 1 97.44 424 ALA A C 1
ATOM 3489 O O . ALA A 1 424 ? 2.295 -29.422 4.176 1 97.44 424 ALA A O 1
ATOM 3490 N N . ASP A 1 425 ? 2.805 -31.469 3.43 1 95.69 425 ASP A N 1
ATOM 3491 C CA . ASP A 1 425 ? 1.558 -32.031 3.957 1 95.69 425 ASP A CA 1
ATOM 3492 C C . ASP A 1 425 ? 1.502 -31.891 5.477 1 95.69 425 ASP A C 1
ATOM 3494 O O . ASP A 1 425 ? 0.483 -31.484 6.035 1 95.69 425 ASP A O 1
ATOM 3498 N N . LEU A 1 426 ? 2.582 -32.219 6.129 1 95.56 426 LEU A N 1
ATOM 3499 C CA . LEU A 1 426 ? 2.672 -32.062 7.578 1 95.56 426 LEU A CA 1
ATOM 3500 C C . LEU A 1 426 ? 2.537 -30.609 7.988 1 95.56 426 LEU A C 1
ATOM 3502 O O . LEU A 1 426 ? 1.805 -30.297 8.93 1 95.56 426 LEU A O 1
ATOM 3506 N N . PHE A 1 427 ? 3.234 -29.766 7.328 1 96.94 427 PHE A N 1
ATOM 3507 C CA . PHE A 1 427 ? 3.191 -28.344 7.621 1 96.94 427 PHE A CA 1
ATOM 3508 C C . PHE A 1 427 ? 1.78 -27.797 7.438 1 96.94 427 PHE A C 1
ATOM 3510 O O . PHE A 1 427 ? 1.354 -26.906 8.18 1 96.94 427 PHE A O 1
ATOM 3517 N N . THR A 1 428 ? 1.07 -28.25 6.465 1 96.44 428 THR A N 1
ATOM 3518 C CA . THR A 1 428 ? -0.314 -27.844 6.242 1 96.44 428 THR A CA 1
ATOM 3519 C C . THR A 1 428 ? -1.184 -28.203 7.441 1 96.44 428 THR A C 1
ATOM 3521 O O . THR A 1 428 ? -1.983 -27.391 7.902 1 96.44 428 THR A O 1
ATOM 3524 N N . GLN A 1 429 ? -0.96 -29.312 8 1 95.44 429 GLN A N 1
ATOM 3525 C CA . GLN A 1 429 ? -1.781 -29.812 9.102 1 95.44 429 GLN A CA 1
ATOM 3526 C C . GLN A 1 429 ? -1.402 -29.141 10.414 1 95.44 429 GLN A C 1
ATOM 3528 O O . GLN A 1 429 ? -2.27 -28.844 11.234 1 95.44 429 GLN A O 1
ATOM 3533 N N . VAL A 1 430 ? -0.155 -28.859 10.562 1 96 430 VAL A N 1
ATOM 3534 C CA . VAL A 1 430 ? 0.32 -28.469 11.883 1 96 430 VAL A CA 1
ATOM 3535 C C . VAL A 1 430 ? 0.424 -26.953 11.961 1 96 430 VAL A C 1
ATOM 3537 O O . VAL A 1 430 ? 0.36 -26.375 13.047 1 96 430 VAL A O 1
ATOM 3540 N N . VAL A 1 431 ? 0.599 -26.297 10.852 1 96.38 431 VAL A N 1
ATOM 3541 C CA . VAL A 1 431 ? 0.84 -24.859 10.898 1 96.38 431 VAL A CA 1
ATOM 3542 C C . VAL A 1 431 ? -0.235 -24.125 10.102 1 96.38 431 VAL A C 1
ATOM 3544 O O . VAL A 1 431 ? -0.949 -23.281 10.641 1 96.38 431 VAL A O 1
ATOM 3547 N N . ASP A 1 432 ? -0.383 -24.469 8.852 1 96.12 432 ASP A N 1
ATOM 3548 C CA . ASP A 1 432 ? -1.262 -23.734 7.953 1 96.12 432 ASP A CA 1
ATOM 3549 C C . ASP A 1 432 ? -2.711 -23.797 8.43 1 96.12 432 ASP A C 1
ATOM 3551 O O . ASP A 1 432 ? -3.334 -22.75 8.672 1 96.12 432 ASP A O 1
ATOM 3555 N N . GLU A 1 433 ? -3.246 -25 8.555 1 95.19 433 GLU A N 1
ATOM 3556 C CA . GLU A 1 433 ? -4.637 -25.156 8.969 1 95.19 433 GLU A CA 1
ATOM 3557 C C . GLU A 1 433 ? -4.883 -24.578 10.352 1 95.19 433 GLU A C 1
ATOM 3559 O O . GLU A 1 433 ? -5.848 -23.828 10.555 1 95.19 433 GLU A O 1
ATOM 3564 N N . PRO A 1 434 ? -4.055 -24.812 11.328 1 95.19 434 PRO A N 1
ATOM 3565 C CA . PRO A 1 434 ? -4.25 -24.172 12.625 1 95.19 434 PRO A CA 1
ATOM 3566 C C . PRO A 1 434 ? -4.18 -22.641 12.547 1 95.19 434 PRO A C 1
ATOM 3568 O O . PRO A 1 434 ? -4.859 -21.953 13.305 1 95.19 434 PRO A O 1
ATOM 3571 N N . SER A 1 435 ? -3.312 -22.109 11.727 1 95.75 435 SER A N 1
ATOM 3572 C CA . SER A 1 435 ? -3.246 -20.672 11.547 1 95.75 435 SER A CA 1
ATOM 3573 C C . SER A 1 435 ? -4.574 -20.109 11.039 1 95.75 435 SER A C 1
ATOM 3575 O O . SER A 1 435 ? -5.031 -19.062 11.5 1 95.75 435 SER A O 1
ATOM 3577 N N . ILE A 1 436 ? -5.164 -20.797 10.125 1 94.5 436 ILE A N 1
ATOM 3578 C CA . ILE A 1 436 ? -6.453 -20.391 9.578 1 94.5 436 ILE A CA 1
ATOM 3579 C C . ILE A 1 436 ? -7.512 -20.422 10.68 1 94.5 436 ILE A C 1
ATOM 3581 O O . ILE A 1 436 ? -8.297 -19.484 10.836 1 94.5 436 ILE A O 1
ATOM 3585 N N . LYS A 1 437 ? -7.516 -21.469 11.453 1 94.38 437 LYS A N 1
ATOM 3586 C CA . LYS A 1 437 ? -8.469 -21.594 12.547 1 94.38 437 LYS A CA 1
ATOM 3587 C C . LYS A 1 437 ? -8.266 -20.516 13.594 1 94.38 437 LYS A C 1
ATOM 3589 O O . LYS A 1 437 ? -9.227 -19.984 14.148 1 94.38 437 LYS A O 1
ATOM 3594 N N . PHE A 1 438 ? -7.07 -20.266 13.859 1 94.75 438 PHE A N 1
ATOM 3595 C CA . PHE A 1 438 ? -6.742 -19.234 14.844 1 94.75 438 PHE A CA 1
ATOM 3596 C C . PHE A 1 438 ? -7.289 -17.875 14.414 1 94.75 438 PHE A C 1
ATOM 3598 O O . PHE A 1 438 ? -7.863 -17.156 15.227 1 94.75 438 PHE A O 1
ATOM 3605 N N . VAL A 1 439 ? -7.082 -17.531 13.211 1 94 439 VAL A N 1
ATOM 3606 C CA . VAL A 1 439 ? -7.516 -16.219 12.711 1 94 439 VAL A CA 1
ATOM 3607 C C . VAL A 1 439 ? -9.039 -16.156 12.703 1 94 439 VAL A C 1
ATOM 3609 O O . VAL A 1 439 ? -9.625 -15.109 12.977 1 94 439 VAL A O 1
ATOM 3612 N N . HIS A 1 440 ? -9.703 -17.266 12.336 1 93.62 440 HIS A N 1
ATOM 3613 C CA . HIS A 1 440 ? -11.156 -17.328 12.398 1 93.62 440 HIS A CA 1
ATOM 3614 C C . HIS A 1 440 ? -11.664 -17.141 13.828 1 93.62 440 HIS A C 1
ATOM 3616 O O . HIS A 1 440 ? -12.648 -16.438 14.055 1 93.62 440 HIS A O 1
ATOM 3622 N N . TRP A 1 441 ? -10.953 -17.828 14.688 1 92.88 441 TRP A N 1
ATOM 3623 C CA . TRP A 1 441 ? -11.297 -17.703 16.094 1 92.88 441 TRP A CA 1
ATOM 3624 C C . TRP A 1 441 ? -11.125 -16.266 16.578 1 92.88 441 TRP A C 1
ATOM 3626 O O . TRP A 1 441 ? -11.992 -15.719 17.266 1 92.88 441 TRP A O 1
ATOM 3636 N N . ALA A 1 442 ? -10.016 -15.625 16.25 1 93.12 442 ALA A N 1
ATOM 3637 C CA . ALA A 1 442 ? -9.742 -14.25 16.641 1 93.12 442 ALA A CA 1
ATOM 3638 C C . ALA A 1 442 ? -10.812 -13.305 16.125 1 93.12 442 ALA A C 1
ATOM 3640 O O . ALA A 1 442 ? -11.25 -12.391 16.844 1 93.12 442 ALA A O 1
ATOM 3641 N N . PHE A 1 443 ? -11.219 -13.5 14.922 1 94.06 443 PHE A N 1
ATOM 3642 C CA . PHE A 1 443 ? -12.281 -12.68 14.344 1 94.06 443 PHE A CA 1
ATOM 3643 C C . PHE A 1 443 ? -13.594 -12.898 15.086 1 94.06 443 PHE A C 1
ATOM 3645 O O . PHE A 1 443 ? -14.281 -11.938 15.453 1 94.06 443 PHE A O 1
ATOM 3652 N N . ALA A 1 444 ? -13.969 -14.148 15.305 1 93 444 ALA A N 1
ATOM 3653 C CA . ALA A 1 444 ? -15.227 -14.508 15.953 1 93 444 ALA A CA 1
ATOM 3654 C C . ALA A 1 444 ? -15.281 -13.938 17.375 1 93 444 ALA A C 1
ATOM 3656 O O . ALA A 1 444 ? -16.359 -13.562 17.859 1 93 444 ALA A O 1
ATOM 3657 N N . GLU A 1 445 ? -14.18 -13.844 18.031 1 91.62 445 GLU A N 1
ATOM 3658 C CA . GLU A 1 445 ? -14.109 -13.312 19.391 1 91.62 445 GLU A CA 1
ATOM 3659 C C . GLU A 1 445 ? -14.43 -11.82 19.406 1 91.62 445 GLU A C 1
ATOM 3661 O O . GLU A 1 445 ? -14.906 -11.297 20.422 1 91.62 445 GLU A O 1
ATOM 3666 N N . GLY A 1 446 ? -14.164 -11.148 18.359 1 91.62 446 GLY A N 1
ATOM 3667 C CA . GLY A 1 446 ? -14.438 -9.719 18.281 1 91.62 446 GLY A CA 1
ATOM 3668 C C . GLY A 1 446 ? -15.883 -9.406 17.953 1 91.62 446 GLY A C 1
ATOM 3669 O O . GLY A 1 446 ? -16.344 -8.281 18.172 1 91.62 446 GLY A O 1
ATOM 3670 N N . VAL A 1 447 ? -16.516 -10.391 17.375 1 90.06 447 VAL A N 1
ATOM 3671 C CA . VAL A 1 447 ? -17.875 -10.18 16.906 1 90.06 447 VAL A CA 1
ATOM 3672 C C . VAL A 1 447 ? -18.859 -10.461 18.047 1 90.06 447 VAL A C 1
ATOM 3674 O O . VAL A 1 447 ? -18.641 -11.359 18.859 1 90.06 447 VAL A O 1
ATOM 3677 N N . GLU A 1 448 ? -19.969 -9.523 18.297 1 75.44 448 GLU A N 1
ATOM 3678 C CA . GLU A 1 448 ? -20.969 -9.617 19.344 1 75.44 448 GLU A CA 1
ATOM 3679 C C . GLU A 1 448 ? -21.719 -10.945 19.281 1 75.44 448 GLU A C 1
ATOM 3681 O O . GLU A 1 448 ? -22.016 -11.438 18.188 1 75.44 448 GLU A O 1
ATOM 3686 N N . GLU A 1 449 ? -21.875 -11.578 20.469 1 61.97 449 GLU A N 1
ATOM 3687 C CA . GLU A 1 449 ? -22.562 -12.852 20.625 1 61.97 449 GLU A CA 1
ATOM 3688 C C . GLU A 1 449 ? -23.953 -12.812 20.016 1 61.97 449 GLU A C 1
ATOM 3690 O O . GLU A 1 449 ? -24.406 -13.797 19.406 1 61.97 449 GLU A O 1
ATOM 3695 N N . ALA A 1 450 ? -24.828 -11.773 20.266 1 51.94 450 ALA A N 1
ATOM 3696 C CA . ALA A 1 450 ? -26.203 -11.773 19.781 1 51.94 450 ALA A CA 1
ATOM 3697 C C . ALA A 1 450 ? -26.25 -11.859 18.25 1 51.94 450 ALA A C 1
ATOM 3699 O O . ALA A 1 450 ? -27.156 -12.477 17.688 1 51.94 450 ALA A O 1
ATOM 3700 N N . SER A 1 451 ? -25.312 -11.266 17.641 1 52.06 451 SER A N 1
ATOM 3701 C CA . SER A 1 451 ? -25.234 -11.32 16.188 1 52.06 451 SER A CA 1
ATOM 3702 C C . SER A 1 451 ? -24.781 -12.695 15.711 1 52.06 451 SER A C 1
ATOM 3704 O O . SER A 1 451 ? -25.156 -13.133 14.617 1 52.06 451 SER A O 1
ATOM 3706 N N . LYS A 1 452 ? -24.031 -13.289 16.547 1 51.44 452 LYS A N 1
ATOM 3707 C CA . LYS A 1 452 ? -23.672 -14.68 16.297 1 51.44 452 LYS A CA 1
ATOM 3708 C C . LYS A 1 452 ? -24.906 -15.57 16.266 1 51.44 452 LYS A C 1
ATOM 3710 O O . LYS A 1 452 ? -25.031 -16.438 15.398 1 51.44 452 LYS A O 1
ATOM 3715 N N . ASN A 1 453 ? -25.75 -15.336 17.281 1 49.53 453 ASN A N 1
ATOM 3716 C CA . ASN A 1 453 ? -26.969 -16.109 17.422 1 49.53 453 ASN A CA 1
ATOM 3717 C C . ASN A 1 453 ? -27.969 -15.797 16.328 1 49.53 453 ASN A C 1
ATOM 3719 O O . ASN A 1 453 ? -28.688 -16.688 15.859 1 49.53 453 ASN A O 1
ATOM 3723 N N . ALA A 1 454 ? -28.062 -14.578 15.961 1 47.22 454 ALA A N 1
ATOM 3724 C CA . ALA A 1 454 ? -29.016 -14.266 14.914 1 47.22 454 ALA A CA 1
ATOM 3725 C C . ALA A 1 454 ? -28.641 -14.938 13.594 1 47.22 454 ALA A C 1
ATOM 3727 O O . ALA A 1 454 ? -29.5 -15.391 12.844 1 47.22 454 ALA A O 1
ATOM 3728 N N . GLU A 1 455 ? -27.453 -14.859 13.328 1 46.03 455 GLU A N 1
ATOM 3729 C CA . GLU A 1 455 ? -27 -15.578 12.141 1 46.03 455 GLU A CA 1
ATOM 3730 C C . GLU A 1 455 ? -27.188 -17.078 12.297 1 46.03 455 GLU A C 1
ATOM 3732 O O . GLU A 1 455 ? -27.547 -17.781 11.344 1 46.03 455 GLU A O 1
ATOM 3737 N N . SER A 1 456 ? -26.969 -17.547 13.477 1 43.41 456 SER A N 1
ATOM 3738 C CA . SER A 1 456 ? -27.297 -18.938 13.75 1 43.41 456 SER A CA 1
ATOM 3739 C C . SER A 1 456 ? -28.797 -19.172 13.703 1 43.41 456 SER A C 1
ATOM 3741 O O . SER A 1 456 ? -29.266 -20.219 13.234 1 43.41 456 SER A O 1
ATOM 3743 N N . LEU A 1 457 ? -29.547 -18.281 14.172 1 40.62 457 LEU A N 1
ATOM 3744 C CA . LEU A 1 457 ? -31 -18.469 14.133 1 40.62 457 LEU A CA 1
ATOM 3745 C C . LEU A 1 457 ? -31.516 -18.344 12.703 1 40.62 457 LEU A C 1
ATOM 3747 O O . LEU A 1 457 ? -32.469 -19.031 12.32 1 40.62 457 LEU A O 1
ATOM 3751 N N . ARG A 1 458 ? -30.938 -17.422 11.953 1 43.22 458 ARG A N 1
ATOM 3752 C CA . ARG A 1 458 ? -31.375 -17.344 10.562 1 43.22 458 ARG A CA 1
ATOM 3753 C C . ARG A 1 458 ? -30.938 -18.594 9.797 1 43.22 458 ARG A C 1
ATOM 3755 O O . ARG A 1 458 ? -31.547 -18.953 8.781 1 43.22 458 ARG A O 1
ATOM 3762 N N . GLN A 1 459 ? -29.875 -19.188 10.188 1 36.72 459 GLN A N 1
ATOM 3763 C CA . GLN A 1 459 ? -29.578 -20.5 9.617 1 36.72 459 GLN A CA 1
ATOM 3764 C C . GLN A 1 459 ? -30.578 -21.547 10.102 1 36.72 459 GLN A C 1
ATOM 3766 O O . GLN A 1 459 ? -30.75 -22.594 9.469 1 36.72 459 GLN A O 1
ATOM 3771 N N . ILE A 1 460 ? -31.219 -21.328 11.289 1 34.62 460 ILE A N 1
ATOM 3772 C CA . ILE A 1 460 ? -32.094 -22.391 11.758 1 34.62 460 ILE A CA 1
ATOM 3773 C C . ILE A 1 460 ? -33.5 -22.203 11.125 1 34.62 460 ILE A C 1
ATOM 3775 O O . ILE A 1 460 ? -34.375 -23.062 11.281 1 34.62 460 ILE A O 1
ATOM 3779 N N . ASP A 1 461 ? -33.906 -21.031 10.812 1 32.06 461 ASP A N 1
ATOM 3780 C CA . ASP A 1 461 ? -35.281 -21.156 10.336 1 32.06 461 ASP A CA 1
ATOM 3781 C C . ASP A 1 461 ? -35.344 -21.844 8.977 1 32.06 461 ASP A C 1
ATOM 3783 O O . ASP A 1 461 ? -35.094 -21.203 7.945 1 32.06 461 ASP A O 1
ATOM 3787 N N . PRO A 1 462 ? -34.969 -23.188 8.891 1 30.78 462 PRO A N 1
ATOM 3788 C CA . PRO A 1 462 ? -35.094 -24.062 7.73 1 30.78 462 PRO A CA 1
ATOM 3789 C C . PRO A 1 462 ? -36.5 -24.047 7.109 1 30.78 462 PRO A C 1
ATOM 3791 O O . PRO A 1 462 ? -36.719 -24.656 6.062 1 30.78 462 PRO A O 1
ATOM 3794 N N . GLU A 1 463 ? -37.562 -23.859 7.949 1 28.47 463 GLU A N 1
ATOM 3795 C CA . GLU A 1 463 ? -38.812 -24.422 7.461 1 28.47 463 GLU A CA 1
ATOM 3796 C C . GLU A 1 463 ? -39.25 -23.781 6.137 1 28.47 463 GLU A C 1
ATOM 3798 O O . GLU A 1 463 ? -39.75 -24.469 5.246 1 28.47 463 GLU A O 1
ATOM 3803 N N . SER A 1 464 ? -39.875 -22.562 6.078 1 28.83 464 SER A N 1
ATOM 3804 C CA . SER A 1 464 ? -40.781 -22.25 4.965 1 28.83 464 SER A CA 1
ATOM 3805 C C . SER A 1 464 ? -39.969 -21.984 3.686 1 28.83 464 SER A C 1
ATOM 3807 O O . SER A 1 464 ? -40.562 -21.797 2.619 1 28.83 464 SER A O 1
ATOM 3809 N N . ALA A 1 465 ? -38.781 -21.297 3.66 1 25.86 465 ALA A N 1
ATOM 3810 C CA . ALA A 1 465 ? -38.375 -21.188 2.258 1 25.86 465 ALA A CA 1
ATOM 3811 C C . ALA A 1 465 ? -37.906 -22.531 1.713 1 25.86 465 ALA A C 1
ATOM 3813 O O . ALA A 1 465 ? -37.156 -23.25 2.395 1 25.86 465 ALA A O 1
ATOM 3814 N N . CYS A 1 466 ? -38.344 -23.078 0.52 1 25.2 466 CYS A N 1
ATOM 3815 C CA . CYS A 1 466 ? -38.188 -24.312 -0.229 1 25.2 466 CYS A CA 1
ATOM 3816 C C . CYS A 1 466 ? -36.781 -24.859 -0.1 1 25.2 466 CYS A C 1
ATOM 3818 O O . CYS A 1 466 ? -35.844 -24.125 0.234 1 25.2 466 CYS A O 1
ATOM 3820 N N . GLY A 1 467 ? -36.406 -26.219 -0.583 1 24.77 467 GLY A N 1
ATOM 3821 C CA . GLY A 1 467 ? -35.562 -27.391 -0.778 1 24.77 467 GLY A CA 1
ATOM 3822 C C . GLY A 1 467 ? -34.188 -27.047 -1.333 1 24.77 467 GLY A C 1
ATOM 3823 O O . GLY A 1 467 ? -33.406 -27.953 -1.643 1 24.77 467 GLY A O 1
ATOM 3824 N N . GLU A 1 468 ? -33.969 -25.891 -2.027 1 25.94 468 GLU A N 1
ATOM 3825 C CA . GLU A 1 468 ? -32.75 -26.016 -2.861 1 25.94 468 GLU A CA 1
ATOM 3826 C C . GLU A 1 468 ? -31.484 -25.938 -2.02 1 25.94 468 GLU A C 1
ATOM 3828 O O . GLU A 1 468 ? -31.453 -25.266 -0.99 1 25.94 468 GLU A O 1
ATOM 3833 N N . ASP A 1 469 ? -30.406 -26.906 -2.203 1 24.16 469 ASP A N 1
ATOM 3834 C CA . ASP A 1 469 ? -29.141 -27.406 -1.675 1 24.16 469 ASP A CA 1
ATOM 3835 C C . ASP A 1 469 ? -28.141 -26.281 -1.501 1 24.16 469 ASP A C 1
ATOM 3837 O O . ASP A 1 469 ? -27.453 -25.906 -2.455 1 24.16 469 ASP A O 1
ATOM 3841 N N . LEU A 1 470 ? -28.359 -25.234 -0.798 1 26.39 470 LEU A N 1
ATOM 3842 C CA . LEU A 1 470 ? -27.359 -24.188 -0.562 1 26.39 470 LEU A CA 1
ATOM 3843 C C . LEU A 1 470 ? -26.156 -24.75 0.194 1 26.39 470 LEU A C 1
ATOM 3845 O O . LEU A 1 470 ? -25.297 -24 0.643 1 26.39 470 LEU A O 1
ATOM 3849 N N . SER A 1 471 ? -26.203 -26.031 0.635 1 27.48 471 SER A N 1
ATOM 3850 C CA . SER A 1 471 ? -25.094 -26.547 1.427 1 27.48 471 SER A CA 1
ATOM 3851 C C . SER A 1 471 ? -23.766 -26.359 0.707 1 27.48 471 SER A C 1
ATOM 3853 O O . SER A 1 471 ? -22.703 -26.516 1.308 1 27.48 471 SER A O 1
ATOM 3855 N N . ASP A 1 472 ? -23.734 -26.344 -0.639 1 27.61 472 ASP A N 1
ATOM 3856 C CA . ASP A 1 472 ? -22.5 -26.531 -1.399 1 27.61 472 ASP A CA 1
ATOM 3857 C C . ASP A 1 472 ? -21.562 -25.344 -1.241 1 27.61 472 ASP A C 1
ATOM 3859 O O . ASP A 1 472 ? -20.391 -25.422 -1.592 1 27.61 472 ASP A O 1
ATOM 3863 N N . ASN A 1 473 ? -22.031 -24.109 -0.893 1 27.98 473 ASN A N 1
ATOM 3864 C CA . ASN A 1 473 ? -21.234 -22.906 -1.121 1 27.98 473 ASN A CA 1
ATOM 3865 C C . ASN A 1 473 ? -20.312 -22.609 0.06 1 27.98 473 ASN A C 1
ATOM 3867 O O . ASN A 1 473 ? -19.656 -21.562 0.102 1 27.98 473 ASN A O 1
ATOM 3871 N N . VAL A 1 474 ? -20.234 -23.328 1.138 1 28.16 474 VAL A N 1
ATOM 3872 C CA . VAL A 1 474 ? -19.531 -22.938 2.355 1 28.16 474 VAL A CA 1
ATOM 3873 C C . VAL A 1 474 ? -18.031 -23.219 2.207 1 28.16 474 VAL A C 1
ATOM 3875 O O . VAL A 1 474 ? -17.203 -22.578 2.854 1 28.16 474 VAL A O 1
ATOM 3878 N N . ARG A 1 475 ? -17.547 -24.25 1.541 1 29.17 475 ARG A N 1
ATOM 3879 C CA . ARG A 1 475 ? -16.156 -24.625 1.681 1 29.17 475 ARG A CA 1
ATOM 3880 C C . ARG A 1 475 ? -15.242 -23.609 0.99 1 29.17 475 ARG A C 1
ATOM 3882 O O . ARG A 1 475 ? -14.047 -23.547 1.275 1 29.17 475 ARG A O 1
ATOM 3889 N N . ILE A 1 476 ? -15.688 -23.062 -0.099 1 31.3 476 ILE A N 1
ATOM 3890 C CA . ILE A 1 476 ? -14.758 -22.156 -0.769 1 31.3 476 ILE A CA 1
ATOM 3891 C C . ILE A 1 476 ? -14.477 -20.953 0.128 1 31.3 476 ILE A C 1
ATOM 3893 O O . ILE A 1 476 ? -13.445 -20.297 -0.011 1 31.3 476 ILE A O 1
ATOM 3897 N N . MET A 1 477 ? -15.367 -20.516 1.038 1 30.98 477 MET A N 1
ATOM 3898 C CA . MET A 1 477 ? -15.32 -19.312 1.865 1 30.98 477 MET A CA 1
ATOM 3899 C C . MET A 1 477 ? -14.234 -19.422 2.934 1 30.98 477 MET A C 1
ATOM 3901 O O . MET A 1 477 ? -13.734 -18.406 3.426 1 30.98 477 MET A O 1
ATOM 3905 N N . GLU A 1 478 ? -13.977 -20.625 3.5 1 32.72 478 GLU A N 1
ATOM 3906 C CA . GLU A 1 478 ? -13.094 -20.734 4.652 1 32.72 478 GLU A CA 1
ATOM 3907 C C . GLU A 1 478 ? -11.633 -20.578 4.242 1 32.72 478 GLU A C 1
ATOM 3909 O O . GLU A 1 478 ? -10.781 -20.219 5.059 1 32.72 478 GLU A O 1
ATOM 3914 N N . MET A 1 479 ? -11.242 -21.031 3.068 1 30.52 479 MET A N 1
ATOM 3915 C CA . MET A 1 479 ? -9.812 -20.984 2.762 1 30.52 479 MET A CA 1
ATOM 3916 C C . MET A 1 479 ? -9.406 -19.609 2.254 1 30.52 479 MET A C 1
ATOM 3918 O O . MET A 1 479 ? -8.219 -19.344 2.072 1 30.52 479 MET A O 1
ATOM 3922 N N . THR A 1 480 ? -10.211 -18.797 1.574 1 27.23 480 THR A N 1
ATOM 3923 C CA . THR A 1 480 ? -9.727 -17.531 1.061 1 27.23 480 THR A CA 1
ATOM 3924 C C . THR A 1 480 ? -9.828 -16.438 2.129 1 27.23 480 THR A C 1
ATOM 3926 O O . THR A 1 480 ? -10.844 -16.328 2.811 1 27.23 480 THR A O 1
ATOM 3929 N N . MET B 1 1 ? -7.77 38.656 -8.305 1 48.19 1 MET B N 1
ATOM 3930 C CA . MET B 1 1 ? -6.859 39.062 -7.242 1 48.19 1 MET B CA 1
ATOM 3931 C C . MET B 1 1 ? -7.59 39.906 -6.203 1 48.19 1 MET B C 1
ATOM 3933 O O . MET B 1 1 ? -7.492 39.656 -5.004 1 48.19 1 MET B O 1
ATOM 3937 N N . LEU B 1 2 ? -8.367 40.875 -6.711 1 53.47 2 LEU B N 1
ATOM 3938 C CA . LEU B 1 2 ? -9.062 41.781 -5.797 1 53.47 2 LEU B CA 1
ATOM 3939 C C . LEU B 1 2 ? -10.102 41 -4.977 1 53.47 2 LEU B C 1
ATOM 3941 O O . LEU B 1 2 ? -10.266 41.281 -3.781 1 53.47 2 LEU B O 1
ATOM 3945 N N . VAL B 1 3 ? -10.711 40.125 -5.602 1 52.72 3 VAL B N 1
ATOM 3946 C CA . VAL B 1 3 ? -11.734 39.344 -4.906 1 52.72 3 VAL B CA 1
ATOM 3947 C C . VAL B 1 3 ? -11.078 38.469 -3.848 1 52.72 3 VAL B C 1
ATOM 3949 O O . VAL B 1 3 ? -11.602 38.344 -2.736 1 52.72 3 VAL B O 1
ATOM 3952 N N . VAL B 1 4 ? -9.984 38 -4.176 1 54.94 4 VAL B N 1
ATOM 3953 C CA . VAL B 1 4 ? -9.234 37.156 -3.244 1 54.94 4 VAL B CA 1
ATOM 3954 C C . VAL B 1 4 ? -8.766 38 -2.061 1 54.94 4 VAL B C 1
ATOM 3956 O O . VAL B 1 4 ? -8.859 37.594 -0.908 1 54.94 4 VAL B O 1
ATOM 3959 N N . LEU B 1 5 ? -8.344 39.188 -2.379 1 58.66 5 LEU B N 1
ATOM 3960 C CA . LEU B 1 5 ? -7.883 40.094 -1.334 1 58.66 5 LEU B CA 1
ATOM 3961 C C . LEU B 1 5 ? -9.039 40.5 -0.436 1 58.66 5 LEU B C 1
ATOM 3963 O O . LEU B 1 5 ? -8.867 40.688 0.772 1 58.66 5 LEU B O 1
ATOM 3967 N N . ARG B 1 6 ? -10.156 40.594 -1.103 1 57.81 6 ARG B N 1
ATOM 3968 C CA . ARG B 1 6 ? -11.336 40.938 -0.328 1 57.81 6 ARG B CA 1
ATOM 3969 C C . ARG B 1 6 ? -11.734 39.812 0.621 1 57.81 6 ARG B C 1
ATOM 3971 O O . ARG B 1 6 ? -12.117 40.062 1.765 1 57.81 6 ARG B O 1
ATOM 3978 N N . ARG B 1 7 ? -11.555 38.656 0.121 1 59.69 7 ARG B N 1
ATOM 3979 C CA . ARG B 1 7 ? -11.875 37.5 0.98 1 59.69 7 ARG B CA 1
ATOM 3980 C C . ARG B 1 7 ? -10.859 37.375 2.107 1 59.69 7 ARG B C 1
ATOM 3982 O O . ARG B 1 7 ? -11.219 37.062 3.248 1 59.69 7 ARG B O 1
ATOM 3989 N N . LEU B 1 8 ? -9.719 37.562 1.761 1 56.44 8 LEU B N 1
ATOM 3990 C CA . LEU B 1 8 ? -8.672 37.594 2.777 1 56.44 8 LEU B CA 1
ATOM 3991 C C . LEU B 1 8 ? -8.898 38.719 3.777 1 56.44 8 LEU B C 1
ATOM 3993 O O . LEU B 1 8 ? -8.719 38.531 4.984 1 56.44 8 LEU B O 1
ATOM 3997 N N . ARG B 1 9 ? -9.172 39.875 3.281 1 55.66 9 ARG B N 1
ATOM 3998 C CA . ARG B 1 9 ? -9.453 41.031 4.137 1 55.66 9 ARG B CA 1
ATOM 3999 C C . ARG B 1 9 ? -10.648 40.781 5.039 1 55.66 9 ARG B C 1
ATOM 4001 O O . ARG B 1 9 ? -10.633 41.125 6.219 1 55.66 9 ARG B O 1
ATOM 4008 N N . ARG B 1 10 ? -11.648 40.156 4.449 1 56.25 10 ARG B N 1
ATOM 4009 C CA . ARG B 1 10 ? -12.836 39.844 5.234 1 56.25 10 ARG B CA 1
ATOM 4010 C C . ARG B 1 10 ? -12.508 38.812 6.312 1 56.25 10 ARG B C 1
ATOM 4012 O O . ARG B 1 10 ? -13.039 38.875 7.426 1 56.25 10 ARG B O 1
ATOM 4019 N N . ALA B 1 11 ? -11.617 37.938 5.965 1 54.78 11 ALA B N 1
ATOM 4020 C CA . ALA B 1 11 ? -11.234 36.906 6.918 1 54.78 11 ALA B CA 1
ATOM 4021 C C . ALA B 1 11 ? -10.383 37.469 8.047 1 54.78 11 ALA B C 1
ATOM 4023 O O . ALA B 1 11 ? -10.422 36.969 9.172 1 54.78 11 ALA B O 1
ATOM 4024 N N . LEU B 1 12 ? -9.625 38.469 7.727 1 53.06 12 LEU B N 1
ATOM 4025 C CA . LEU B 1 12 ? -8.734 39.094 8.703 1 53.06 12 LEU B CA 1
ATOM 4026 C C . LEU B 1 12 ? -9.461 40.156 9.508 1 53.06 12 LEU B C 1
ATOM 4028 O O . LEU B 1 12 ? -8.969 40.594 10.539 1 53.06 12 LEU B O 1
ATOM 4032 N N . GLN B 1 13 ? -10.484 40.844 8.992 1 50.09 13 GLN B N 1
ATOM 4033 C CA . GLN B 1 13 ? -11.219 41.875 9.711 1 50.09 13 GLN B CA 1
ATOM 4034 C C . GLN B 1 13 ? -11.984 41.281 10.891 1 50.09 13 GLN B C 1
ATOM 4036 O O . GLN B 1 13 ? -12.68 40.281 10.75 1 50.09 13 GLN B O 1
ATOM 4041 N N . PRO B 1 14 ? -11.484 41.719 12.07 1 44.84 14 PRO B N 1
ATOM 4042 C CA . PRO B 1 14 ? -12.234 41.312 13.25 1 44.84 14 PRO B CA 1
ATOM 4043 C C . PRO B 1 14 ? -13.742 41.531 13.094 1 44.84 14 PRO B C 1
ATOM 4045 O O . PRO B 1 14 ? -14.172 42.5 12.492 1 44.84 14 PRO B O 1
ATOM 4048 N N . THR B 1 15 ? -14.492 40.562 12.938 1 40.97 15 THR B N 1
ATOM 4049 C CA . THR B 1 15 ? -15.938 40.781 13 1 40.97 15 THR B CA 1
ATOM 4050 C C . THR B 1 15 ? -16.297 41.719 14.148 1 40.97 15 THR B C 1
ATOM 4052 O O . THR B 1 15 ? -16.031 41.406 15.312 1 40.97 15 THR B O 1
ATOM 4055 N N . SER B 1 16 ? -16.203 42.969 14.031 1 32.5 16 SER B N 1
ATOM 4056 C CA . SER B 1 16 ? -16.969 43.75 15.016 1 32.5 16 SER B CA 1
ATOM 4057 C C . SER B 1 16 ? -18.312 43.094 15.289 1 32.5 16 SER B C 1
ATOM 4059 O O . SER B 1 16 ? -19.016 42.656 14.359 1 32.5 16 SER B O 1
ATOM 4061 N N . ARG B 1 17 ? -18.469 42.625 16.516 1 39.47 17 ARG B N 1
ATOM 4062 C CA . ARG B 1 17 ? -19.75 42.156 17.062 1 39.47 17 ARG B CA 1
ATOM 4063 C C . ARG B 1 17 ? -20.859 43.125 16.734 1 39.47 17 ARG B C 1
ATOM 4065 O O . ARG B 1 17 ? -21.125 44.062 17.5 1 39.47 17 ARG B O 1
ATOM 4072 N N . SER B 1 18 ? -20.906 43.844 15.578 1 32.84 18 SER B N 1
ATOM 4073 C CA . SER B 1 18 ? -22.203 44.5 15.547 1 32.84 18 SER B CA 1
ATOM 4074 C C . SER B 1 18 ? -23.328 43.531 15.953 1 32.84 18 SER B C 1
ATOM 4076 O O . SER B 1 18 ? -23.266 42.344 15.664 1 32.84 18 SER B O 1
ATOM 4078 N N . ASN B 1 19 ? -24.234 43.938 17 1 35.94 19 ASN B N 1
ATOM 4079 C CA . ASN B 1 19 ? -25.438 43.469 17.672 1 35.94 19 ASN B CA 1
ATOM 4080 C C . ASN B 1 19 ? -26.469 42.969 16.656 1 35.94 19 ASN B C 1
ATOM 4082 O O . ASN B 1 19 ? -27.656 42.906 16.969 1 35.94 19 ASN B O 1
ATOM 4086 N N . ASP B 1 20 ? -26.328 43.312 15.367 1 34.66 20 ASP B N 1
ATOM 4087 C CA . ASP B 1 20 ? -27.531 42.781 14.711 1 34.66 20 ASP B CA 1
ATOM 4088 C C . ASP B 1 20 ? -27.688 41.281 14.938 1 34.66 20 ASP B C 1
ATOM 4090 O O . ASP B 1 20 ? -26.859 40.5 14.469 1 34.66 20 ASP B O 1
ATOM 4094 N N . LEU B 1 21 ? -28.359 40.875 16.016 1 36.53 21 LEU B N 1
ATOM 4095 C CA . LEU B 1 21 ? -28.922 39.625 16.484 1 36.53 21 LEU B CA 1
ATOM 4096 C C . LEU B 1 21 ? -29.328 38.719 15.32 1 36.53 21 LEU B C 1
ATOM 4098 O O . LEU B 1 21 ? -29.359 37.5 15.438 1 36.53 21 LEU B O 1
ATOM 4102 N N . SER B 1 22 ? -29.953 39.406 14.258 1 33.81 22 SER B N 1
ATOM 4103 C CA . SER B 1 22 ? -30.547 38.562 13.211 1 33.81 22 SER B CA 1
ATOM 4104 C C . SER B 1 22 ? -29.469 37.812 12.43 1 33.81 22 SER B C 1
ATOM 4106 O O . SER B 1 22 ? -29.734 36.719 11.898 1 33.81 22 SER B O 1
ATOM 4108 N N . ALA B 1 23 ? -28.359 38.469 12.117 1 39.41 23 ALA B N 1
ATOM 4109 C CA . ALA B 1 23 ? -27.328 37.812 11.312 1 39.41 23 ALA B CA 1
ATOM 4110 C C . ALA B 1 23 ? -26.531 36.812 12.148 1 39.41 23 ALA B C 1
ATOM 4112 O O . ALA B 1 23 ? -25.672 36.094 11.625 1 39.41 23 ALA B O 1
ATOM 4113 N N . ILE B 1 24 ? -26.469 36.938 13.398 1 36 24 ILE B N 1
ATOM 4114 C CA . ILE B 1 24 ? -25.984 35.906 14.305 1 36 24 ILE B CA 1
ATOM 4115 C C . ILE B 1 24 ? -26.797 34.625 14.117 1 36 24 ILE B C 1
ATOM 4117 O O . ILE B 1 24 ? -26.312 33.531 14.375 1 36 24 ILE B O 1
ATOM 4121 N N . SER B 1 25 ? -28.094 34.75 14 1 37.75 25 SER B N 1
ATOM 4122 C CA . SER B 1 25 ? -28.953 33.594 13.859 1 37.75 25 SER B CA 1
ATOM 4123 C C . SER B 1 25 ? -28.578 32.75 12.641 1 37.75 25 SER B C 1
ATOM 4125 O O . SER B 1 25 ? -28.734 31.531 12.633 1 37.75 25 SER B O 1
ATOM 4127 N N . GLN B 1 26 ? -28.281 33.438 11.523 1 37.88 26 GLN B N 1
ATOM 4128 C CA . GLN B 1 26 ? -28.016 32.625 10.336 1 37.88 26 GLN B CA 1
ATOM 4129 C C . GLN B 1 26 ? -26.594 32.094 10.328 1 37.88 26 GLN B C 1
ATOM 4131 O O . GLN B 1 26 ? -26 31.891 9.266 1 37.88 26 GLN B O 1
ATOM 4136 N N . ARG B 1 27 ? -25.75 32.5 11.195 1 41.12 27 ARG B N 1
ATOM 4137 C CA . ARG B 1 27 ? -24.516 31.75 11.297 1 41.12 27 ARG B CA 1
ATOM 4138 C C . ARG B 1 27 ? -24.766 30.25 11.203 1 41.12 27 ARG B C 1
ATOM 4140 O O . ARG B 1 27 ? -25.406 29.672 12.086 1 41.12 27 ARG B O 1
ATOM 4147 N N . GLN B 1 28 ? -24.844 29.688 10.156 1 45.78 28 GLN B N 1
ATOM 4148 C CA . GLN B 1 28 ? -25.031 28.266 9.875 1 45.78 28 GLN B CA 1
ATOM 4149 C C . GLN B 1 28 ? -24.281 27.406 10.898 1 45.78 28 GLN B C 1
ATOM 4151 O O . GLN B 1 28 ? -23.094 27.609 11.133 1 45.78 28 GLN B O 1
ATOM 4156 N N . ALA B 1 29 ? -24.891 26.969 11.984 1 51.84 29 ALA B N 1
ATOM 4157 C CA . ALA B 1 29 ? -24.422 26.078 13.047 1 51.84 29 ALA B CA 1
ATOM 4158 C C . ALA B 1 29 ? -23.234 25.234 12.57 1 51.84 29 ALA B C 1
ATOM 4160 O O . ALA B 1 29 ? -23.359 24.469 11.609 1 51.84 29 ALA B O 1
ATOM 4161 N N . LEU B 1 30 ? -21.938 25.703 13.016 1 67.06 30 LEU B N 1
ATOM 4162 C CA . LEU B 1 30 ? -20.734 24.953 12.672 1 67.06 30 LEU B CA 1
ATOM 4163 C C . LEU B 1 30 ? -20.891 23.484 13.062 1 67.06 30 LEU B C 1
ATOM 4165 O O . LEU B 1 30 ? -21.516 23.172 14.078 1 67.06 30 LEU B O 1
ATOM 4169 N N . ARG B 1 31 ? -20.375 22.812 12.172 1 72.81 31 ARG B N 1
ATOM 4170 C CA . ARG B 1 31 ? -20.344 21.375 12.43 1 72.81 31 ARG B CA 1
ATOM 4171 C C . ARG B 1 31 ? -19.484 21.047 13.648 1 72.81 31 ARG B C 1
ATOM 4173 O O . ARG B 1 31 ? -18.594 21.828 14 1 72.81 31 ARG B O 1
ATOM 4180 N N . SER B 1 32 ? -19.859 20.125 14.305 1 79.5 32 SER B N 1
ATOM 4181 C CA . SER B 1 32 ? -19.125 19.703 15.5 1 79.5 32 SER B CA 1
ATOM 4182 C C . SER B 1 32 ? -17.656 19.469 15.195 1 79.5 32 SER B C 1
ATOM 4184 O O . SER B 1 32 ? -16.812 19.547 16.094 1 79.5 32 SER B O 1
ATOM 4186 N N . THR B 1 33 ? -17.297 19.344 13.906 1 87.56 33 THR B N 1
ATOM 4187 C CA . THR B 1 33 ? -15.922 19.047 13.539 1 87.56 33 THR B CA 1
ATOM 4188 C C . THR B 1 33 ? -15.258 20.266 12.883 1 87.56 33 THR B C 1
ATOM 4190 O O . THR B 1 33 ? -14.195 20.141 12.281 1 87.56 33 THR B O 1
ATOM 4193 N N . ALA B 1 34 ? -15.836 21.406 13.016 1 91.44 34 ALA B N 1
ATOM 4194 C CA . ALA B 1 34 ? -15.336 22.625 12.375 1 91.44 34 ALA B CA 1
ATOM 4195 C C . ALA B 1 34 ? -13.938 22.969 12.891 1 91.44 34 ALA B C 1
ATOM 4197 O O . ALA B 1 34 ? -13.117 23.516 12.148 1 91.44 34 ALA B O 1
ATOM 4198 N N . TRP B 1 35 ? -13.727 22.734 14.156 1 94.44 35 TRP B N 1
ATOM 4199 C CA . TRP B 1 35 ? -12.422 23.047 14.734 1 94.44 35 TRP B CA 1
ATOM 4200 C C . TRP B 1 35 ? -11.305 22.297 14.023 1 94.44 35 TRP B C 1
ATOM 4202 O O . TRP B 1 35 ? -10.172 22.781 13.961 1 94.44 35 TRP B O 1
ATOM 4212 N N . LEU B 1 36 ? -11.578 21.141 13.445 1 95.88 36 LEU B N 1
ATOM 4213 C CA . LEU B 1 36 ? -10.586 20.375 12.695 1 95.88 36 LEU B CA 1
ATOM 4214 C C . LEU B 1 36 ? -10.164 21.109 11.43 1 95.88 36 LEU B C 1
ATOM 4216 O O . LEU B 1 36 ? -8.992 21.078 11.055 1 95.88 36 LEU B O 1
ATOM 4220 N N . ASP B 1 37 ? -11.102 21.734 10.789 1 96 37 ASP B N 1
ATOM 4221 C CA . ASP B 1 37 ? -10.789 22.5 9.594 1 96 37 ASP B CA 1
ATOM 4222 C C . ASP B 1 37 ? -9.867 23.672 9.922 1 96 37 ASP B C 1
ATOM 4224 O O . ASP B 1 37 ? -8.914 23.953 9.188 1 96 37 ASP B O 1
ATOM 4228 N N . GLY B 1 38 ? -10.25 24.328 10.961 1 97.12 38 GLY B N 1
ATOM 4229 C CA . GLY B 1 38 ? -9.391 25.406 11.406 1 97.12 38 GLY B CA 1
ATOM 4230 C C . GLY B 1 38 ? -7.984 24.953 11.742 1 97.12 38 GLY B C 1
ATOM 4231 O O . GLY B 1 38 ? -7.008 25.641 11.414 1 97.12 38 GLY B O 1
ATOM 4232 N N . LEU B 1 39 ? -7.891 23.859 12.406 1 97.62 39 LEU B N 1
ATOM 4233 C CA . LEU B 1 39 ? -6.59 23.297 12.773 1 97.62 39 LEU B CA 1
ATOM 4234 C C . LEU B 1 39 ? -5.773 22.969 11.523 1 97.62 39 LEU B C 1
ATOM 4236 O O . LEU B 1 39 ? -4.566 23.219 11.484 1 97.62 39 LEU B O 1
ATOM 4240 N N . ARG B 1 40 ? -6.402 22.438 10.547 1 97.38 40 ARG B N 1
ATOM 4241 C CA . ARG B 1 40 ? -5.75 22.141 9.273 1 97.38 40 ARG B CA 1
ATOM 4242 C C . ARG B 1 40 ? -5.176 23.406 8.648 1 97.38 40 ARG B C 1
ATOM 4244 O O . ARG B 1 40 ? -4.066 23.391 8.109 1 97.38 40 ARG B O 1
ATOM 4251 N N . GLY B 1 41 ? -5.953 24.438 8.703 1 97.31 41 GLY B N 1
ATOM 4252 C CA . GLY B 1 41 ? -5.512 25.719 8.18 1 97.31 41 GLY B CA 1
ATOM 4253 C C . GLY B 1 41 ? -4.281 26.266 8.883 1 97.31 41 GLY B C 1
ATOM 4254 O O . GLY B 1 41 ? -3.311 26.656 8.234 1 97.31 41 GLY B O 1
ATOM 4255 N N . ILE B 1 42 ? -4.324 26.219 10.172 1 96.75 42 ILE B N 1
ATOM 4256 C CA . ILE B 1 42 ? -3.209 26.719 10.961 1 96.75 42 ILE B CA 1
ATOM 4257 C C . ILE B 1 42 ? -1.976 25.859 10.734 1 96.75 42 ILE B C 1
ATOM 4259 O O . ILE B 1 42 ? -0.852 26.359 10.68 1 96.75 42 ILE B O 1
ATOM 4263 N N . ALA B 1 43 ? -2.195 24.578 10.633 1 97 43 ALA B N 1
ATOM 4264 C CA . ALA B 1 43 ? -1.098 23.656 10.344 1 97 43 ALA B CA 1
ATOM 4265 C C . ALA B 1 43 ? -0.463 23.969 8.984 1 97 43 ALA B C 1
ATOM 4267 O O . ALA B 1 43 ? 0.763 23.984 8.859 1 97 43 ALA B O 1
ATOM 4268 N N . ALA B 1 44 ? -1.267 24.266 8 1 97.38 44 ALA B N 1
ATOM 4269 C CA . ALA B 1 44 ? -0.747 24.609 6.68 1 97.38 44 ALA B CA 1
ATOM 4270 C C . ALA B 1 44 ? 0.067 25.906 6.734 1 97.38 44 ALA B C 1
ATOM 4272 O O . ALA B 1 44 ? 1.115 26.016 6.094 1 97.38 44 ALA B O 1
ATOM 4273 N N . LEU B 1 45 ? -0.426 26.812 7.473 1 97.31 45 LEU B N 1
ATOM 4274 C CA . LEU B 1 45 ? 0.291 28.062 7.656 1 97.31 45 LEU B CA 1
ATOM 4275 C C . LEU B 1 45 ? 1.647 27.828 8.312 1 97.31 45 LEU B C 1
ATOM 4277 O O . LEU B 1 45 ? 2.646 28.438 7.914 1 97.31 45 LEU B O 1
ATOM 4281 N N . SER B 1 46 ? 1.645 26.984 9.266 1 96.38 46 SER B N 1
ATOM 4282 C CA . SER B 1 46 ? 2.891 26.656 9.953 1 96.38 46 SER B CA 1
ATOM 4283 C C . SER B 1 46 ? 3.906 26.047 9 1 96.38 46 SER B C 1
ATOM 4285 O O . SER B 1 46 ? 5.098 26.359 9.062 1 96.38 46 SER B O 1
ATOM 4287 N N . VAL B 1 47 ? 3.477 25.219 8.117 1 96.62 47 VAL B N 1
ATOM 4288 C CA . VAL B 1 47 ? 4.355 24.594 7.129 1 96.62 47 VAL B CA 1
ATOM 4289 C C . VAL B 1 47 ? 4.906 25.656 6.184 1 96.62 47 VAL B C 1
ATOM 4291 O O . VAL B 1 47 ? 6.09 25.656 5.852 1 96.62 47 VAL B O 1
ATOM 4294 N N . PHE B 1 48 ? 4.062 26.562 5.82 1 97.12 48 PHE B N 1
ATOM 4295 C CA . PHE B 1 48 ? 4.469 27.672 4.965 1 97.12 48 PHE B CA 1
ATOM 4296 C C . PHE B 1 48 ? 5.59 28.469 5.613 1 97.12 48 PHE B C 1
ATOM 4298 O O . PHE B 1 48 ? 6.625 28.719 4.992 1 97.12 48 PHE B O 1
ATOM 4305 N N . ILE B 1 49 ? 5.406 28.812 6.832 1 95.81 49 ILE B N 1
ATOM 4306 C CA . ILE B 1 49 ? 6.371 29.641 7.555 1 95.81 49 ILE B CA 1
ATOM 4307 C C . ILE B 1 49 ? 7.691 28.891 7.695 1 95.81 49 ILE B C 1
ATOM 4309 O O . ILE B 1 49 ? 8.766 29.469 7.5 1 95.81 49 ILE B O 1
ATOM 4313 N N . LEU B 1 50 ? 7.625 27.672 8 1 93.94 50 LEU B N 1
ATOM 4314 C CA . LEU B 1 50 ? 8.828 26.859 8.141 1 93.94 50 LEU B CA 1
ATOM 4315 C C . LEU B 1 50 ? 9.648 26.875 6.863 1 93.94 50 LEU B C 1
ATOM 4317 O O . LEU B 1 50 ? 10.867 27.062 6.906 1 93.94 50 LEU B O 1
ATOM 4321 N N . HIS B 1 51 ? 9.023 26.672 5.766 1 93.5 51 HIS B N 1
ATOM 4322 C CA . HIS B 1 51 ? 9.758 26.594 4.504 1 93.5 51 HIS B CA 1
ATOM 4323 C C . HIS B 1 51 ? 10.312 27.969 4.117 1 93.5 51 HIS B C 1
ATOM 4325 O O . HIS B 1 51 ? 11.383 28.047 3.502 1 93.5 51 HIS B O 1
ATOM 4331 N N . HIS B 1 52 ? 9.664 28.969 4.484 1 93.62 52 HIS B N 1
ATOM 4332 C CA . HIS B 1 52 ? 10.195 30.297 4.215 1 93.62 52 HIS B CA 1
ATOM 4333 C C . HIS B 1 52 ? 11.383 30.609 5.121 1 93.62 52 HIS B C 1
ATOM 4335 O O . HIS B 1 52 ? 12.289 31.344 4.723 1 93.62 52 HIS B O 1
ATOM 4341 N N . GLU B 1 53 ? 11.344 30.078 6.32 1 92.25 53 GLU B N 1
ATOM 4342 C CA . GLU B 1 53 ? 12.531 30.188 7.168 1 92.25 53 GLU B CA 1
ATOM 4343 C C . GLU B 1 53 ? 13.703 29.406 6.578 1 92.25 53 GLU B C 1
ATOM 4345 O O . GLU B 1 53 ? 14.828 29.906 6.543 1 92.25 53 GLU B O 1
ATOM 4350 N N . GLU B 1 54 ? 13.414 28.281 6.129 1 88.88 54 GLU B N 1
ATOM 4351 C CA . GLU B 1 54 ? 14.43 27.391 5.578 1 88.88 54 GLU B CA 1
ATOM 4352 C C . GLU B 1 54 ? 15.102 28 4.359 1 88.88 54 GLU B C 1
ATOM 4354 O O . GLU B 1 54 ? 16.328 28 4.254 1 88.88 54 GLU B O 1
ATOM 4359 N N . TYR B 1 55 ? 14.305 28.578 3.533 1 87.56 55 TYR B N 1
ATOM 4360 C CA . TYR B 1 55 ? 14.852 29.078 2.275 1 87.56 55 TYR B CA 1
ATOM 4361 C C . TYR B 1 55 ? 15.234 30.547 2.387 1 87.56 55 TYR B C 1
ATOM 4363 O O . TYR B 1 55 ? 15.984 31.062 1.558 1 87.56 55 TYR B O 1
ATOM 4371 N N . GLY B 1 56 ? 14.734 31.156 3.371 1 87.56 56 GLY B N 1
ATOM 4372 C CA . GLY B 1 56 ? 15.016 32.562 3.545 1 87.56 56 GLY B CA 1
ATOM 4373 C C . GLY B 1 56 ? 16.312 32.812 4.277 1 87.56 56 GLY B C 1
ATOM 4374 O O . GLY B 1 56 ? 16.906 33.906 4.145 1 87.56 56 GLY B O 1
ATOM 4375 N N . HIS B 1 57 ? 16.719 31.875 5.02 1 87.62 57 HIS B N 1
ATOM 4376 C CA . HIS B 1 57 ? 17.953 32.062 5.789 1 87.62 57 HIS B CA 1
ATOM 4377 C C . HIS B 1 57 ? 19.078 31.172 5.262 1 87.62 57 HIS B C 1
ATOM 4379 O O . HIS B 1 57 ? 18.812 30.141 4.633 1 87.62 57 HIS B O 1
ATOM 4385 N N . HIS B 1 58 ? 20.297 31.641 5.582 1 82.62 58 HIS B N 1
ATOM 4386 C CA . HIS B 1 58 ? 21.453 30.781 5.328 1 82.62 58 HIS B CA 1
ATOM 4387 C C . HIS B 1 58 ? 21.375 29.484 6.137 1 82.62 58 HIS B C 1
ATOM 4389 O O . HIS B 1 58 ? 20.828 29.484 7.246 1 82.62 58 HIS B O 1
ATOM 4395 N N . MET B 1 59 ? 21.953 28.5 5.559 1 81.25 59 MET B N 1
ATOM 4396 C CA . MET B 1 59 ? 21.828 27.156 6.137 1 81.25 59 MET B CA 1
ATOM 4397 C C . MET B 1 59 ? 22.297 27.156 7.59 1 81.25 59 MET B C 1
ATOM 4399 O O . MET B 1 59 ? 21.656 26.547 8.445 1 81.25 59 MET B O 1
ATOM 4403 N N . ALA B 1 60 ? 23.328 27.891 7.855 1 77.56 60 ALA B N 1
ATOM 4404 C CA . ALA B 1 60 ? 23.875 27.906 9.203 1 77.56 60 ALA B CA 1
ATOM 4405 C C . ALA B 1 60 ? 22.891 28.516 10.195 1 77.56 60 ALA B C 1
ATOM 4407 O O . ALA B 1 60 ? 22.75 28.031 11.328 1 77.56 60 ALA B O 1
ATOM 4408 N N . LEU B 1 61 ? 22.234 29.531 9.773 1 82.31 61 LEU B N 1
ATOM 4409 C CA . LEU B 1 61 ? 21.25 30.188 10.633 1 82.31 61 LEU B CA 1
ATOM 4410 C C . LEU B 1 61 ? 19.984 29.359 10.75 1 82.31 61 LEU B C 1
ATOM 4412 O O . LEU B 1 61 ? 19.391 29.281 11.828 1 82.31 61 LEU B O 1
ATOM 4416 N N . TYR B 1 62 ? 19.672 28.719 9.688 1 84.94 62 TYR B N 1
ATOM 4417 C CA . TYR B 1 62 ? 18.469 27.891 9.711 1 84.94 62 TYR B CA 1
ATOM 4418 C C . TYR B 1 62 ? 18.656 26.703 10.648 1 84.94 62 TYR B C 1
ATOM 4420 O O . TYR B 1 62 ? 17.719 26.312 11.359 1 84.94 62 TYR B O 1
ATOM 4428 N N . VAL B 1 63 ? 19.812 26.156 10.656 1 83.19 63 VAL B N 1
ATOM 4429 C CA . VAL B 1 63 ? 20.125 25.031 11.539 1 83.19 63 VAL B CA 1
ATOM 4430 C C . VAL B 1 63 ? 19.906 25.453 12.992 1 83.19 63 VAL B C 1
ATOM 4432 O O . VAL B 1 63 ? 19.406 24.672 13.805 1 83.19 63 VAL B O 1
ATOM 4435 N N . MET B 1 64 ? 20.25 26.688 13.25 1 83.38 64 MET B N 1
ATOM 4436 C CA . MET B 1 64 ? 20.062 27.203 14.602 1 83.38 64 MET B CA 1
ATOM 4437 C C . MET B 1 64 ? 18.578 27.344 14.922 1 83.38 64 MET B C 1
ATOM 4439 O O . MET B 1 64 ? 18.156 27.016 16.031 1 83.38 64 MET B O 1
ATOM 4443 N N . ILE B 1 65 ? 17.859 27.766 13.984 1 84 65 ILE B N 1
ATOM 4444 C CA . ILE B 1 65 ? 16.422 27.984 14.164 1 84 65 ILE B CA 1
ATOM 4445 C C . ILE B 1 65 ? 15.719 26.641 14.344 1 84 65 ILE B C 1
ATOM 4447 O O . ILE B 1 65 ? 14.781 26.516 15.133 1 84 65 ILE B O 1
ATOM 4451 N N . GLU B 1 66 ? 16.234 25.594 13.727 1 85.25 66 GLU B N 1
ATOM 4452 C CA . GLU B 1 66 ? 15.562 24.297 13.727 1 85.25 66 GLU B CA 1
ATOM 4453 C C . GLU B 1 66 ? 15.961 23.469 14.945 1 85.25 66 GLU B C 1
ATOM 4455 O O . GLU B 1 66 ? 15.266 22.516 15.305 1 85.25 66 GLU B O 1
ATOM 4460 N N . ASP B 1 67 ? 17.062 23.859 15.555 1 84.06 67 ASP B N 1
ATOM 4461 C CA . ASP B 1 67 ? 17.516 23.109 16.719 1 84.06 67 ASP B CA 1
ATOM 4462 C C . ASP B 1 67 ? 16.562 23.297 17.891 1 84.06 67 ASP B C 1
ATOM 4464 O O . ASP B 1 67 ? 16.078 24.406 18.141 1 84.06 67 ASP B O 1
ATOM 4468 N N . PRO B 1 68 ? 16.266 22.25 18.641 1 81.25 68 PRO B N 1
ATOM 4469 C CA . PRO B 1 68 ? 15.242 22.344 19.688 1 81.25 68 PRO B CA 1
ATOM 4470 C C . PRO B 1 68 ? 15.602 23.344 20.781 1 81.25 68 PRO B C 1
ATOM 4472 O O . PRO B 1 68 ? 14.711 23.906 21.422 1 81.25 68 PRO B O 1
ATOM 4475 N N . TRP B 1 69 ? 16.844 23.5 21.188 1 80.12 69 TRP B N 1
ATOM 4476 C CA . TRP B 1 69 ? 17.234 24.359 22.297 1 80.12 69 TRP B CA 1
ATOM 4477 C C . TRP B 1 69 ? 18.422 25.234 21.906 1 80.12 69 TRP B C 1
ATOM 4479 O O . TRP B 1 69 ? 19.203 25.656 22.766 1 80.12 69 TRP B O 1
ATOM 4489 N N . GLY B 1 70 ? 18.516 25.469 20.609 1 75.88 70 GLY B N 1
ATOM 4490 C CA . GLY B 1 70 ? 19.672 26.234 20.141 1 75.88 70 GLY B CA 1
ATOM 4491 C C . GLY B 1 70 ? 20.844 25.375 19.75 1 75.88 70 GLY B C 1
ATOM 4492 O O . GLY B 1 70 ? 20.828 24.156 19.969 1 75.88 70 GLY B O 1
ATOM 4493 N N . PHE B 1 71 ? 21.781 26 19.094 1 75.25 71 PHE B N 1
ATOM 4494 C CA . PHE B 1 71 ? 22.922 25.266 18.547 1 75.25 71 PHE B CA 1
ATOM 4495 C C . PHE B 1 71 ? 24.234 25.828 19.078 1 75.25 71 PHE B C 1
ATOM 4497 O O . PHE B 1 71 ? 24.453 27.031 19.047 1 75.25 71 PHE B O 1
ATOM 4504 N N . ASN B 1 72 ? 25.062 24.906 19.562 1 74.62 72 ASN B N 1
ATOM 4505 C CA . ASN B 1 72 ? 26.391 25.266 20.062 1 74.62 72 ASN B CA 1
ATOM 4506 C C . ASN B 1 72 ? 26.312 26.359 21.125 1 74.62 72 ASN B C 1
ATOM 4508 O O . ASN B 1 72 ? 27.047 27.344 21.047 1 74.62 72 ASN B O 1
ATOM 4512 N N . GLY B 1 73 ? 25.344 26.25 22 1 74.75 73 GLY B N 1
ATOM 4513 C CA . GLY B 1 73 ? 25.234 27.156 23.141 1 74.75 73 GLY B CA 1
ATOM 4514 C C . GLY B 1 73 ? 24.547 28.469 22.812 1 74.75 73 GLY B C 1
ATOM 4515 O O . GLY B 1 73 ? 24.375 29.328 23.672 1 74.75 73 GLY B O 1
ATOM 4516 N N . GLN B 1 74 ? 24.234 28.656 21.578 1 79.94 74 GLN B N 1
ATOM 4517 C CA . GLN B 1 74 ? 23.547 29.891 21.172 1 79.94 74 GLN B CA 1
ATOM 4518 C C . GLN B 1 74 ? 22.031 29.703 21.203 1 79.94 74 GLN B C 1
ATOM 4520 O O . GLN B 1 74 ? 21.484 28.906 20.438 1 79.94 74 GLN B O 1
ATOM 4525 N N . GLN B 1 75 ? 21.484 30.406 22.172 1 81.94 75 GLN B N 1
ATOM 4526 C CA . GLN B 1 75 ? 20.031 30.359 22.297 1 81.94 75 GLN B CA 1
ATOM 4527 C C . GLN B 1 75 ? 19.406 31.672 21.797 1 81.94 75 GLN B C 1
ATOM 4529 O O . GLN B 1 75 ? 19.953 32.75 22.016 1 81.94 75 GLN B O 1
ATOM 4534 N N . HIS B 1 76 ? 18.484 31.469 21 1 86.31 76 HIS B N 1
ATOM 4535 C CA . HIS B 1 76 ? 17.719 32.594 20.469 1 86.31 76 HIS B CA 1
ATOM 4536 C C . HIS B 1 76 ? 16.234 32.469 20.859 1 86.31 76 HIS B C 1
ATOM 4538 O O . HIS B 1 76 ? 15.766 31.391 21.203 1 86.31 76 HIS B O 1
ATOM 4544 N N . ILE B 1 77 ? 15.555 33.531 20.875 1 86.44 77 ILE B N 1
ATOM 4545 C CA . ILE B 1 77 ? 14.141 33.562 21.25 1 86.44 77 ILE B CA 1
ATOM 4546 C C . ILE B 1 77 ? 13.352 32.594 20.359 1 86.44 77 ILE B C 1
ATOM 4548 O O . ILE B 1 77 ? 12.406 31.953 20.828 1 86.44 77 ILE B O 1
ATOM 4552 N N . THR B 1 78 ? 13.773 32.469 19.172 1 86.31 78 THR B N 1
ATOM 4553 C CA . THR B 1 78 ? 13.078 31.656 18.203 1 86.31 78 THR B CA 1
ATOM 4554 C C . THR B 1 78 ? 13.258 30.172 18.5 1 86.31 78 THR B C 1
ATOM 4556 O O . THR B 1 78 ? 12.555 29.312 17.953 1 86.31 78 THR B O 1
ATOM 4559 N N . THR B 1 79 ? 14.148 29.812 19.406 1 84.69 79 THR B N 1
ATOM 4560 C CA . THR B 1 79 ? 14.422 28.422 19.703 1 84.69 79 THR B CA 1
ATOM 4561 C C . THR B 1 79 ? 13.766 28 21.031 1 84.69 79 THR B C 1
ATOM 4563 O O . THR B 1 79 ? 13.797 26.828 21.406 1 84.69 79 THR B O 1
ATOM 4566 N N . PHE B 1 80 ? 13.102 29.016 21.688 1 86.56 80 PHE B N 1
ATOM 4567 C CA . PHE B 1 80 ? 12.445 28.703 22.953 1 86.56 80 PHE B CA 1
ATOM 4568 C C . PHE B 1 80 ? 11.242 27.797 22.719 1 86.56 80 PHE B C 1
ATOM 4570 O O . PHE B 1 80 ? 10.5 27.969 21.75 1 86.56 80 PHE B O 1
ATOM 4577 N N . PRO B 1 81 ? 11.109 26.891 23.75 1 86.06 81 PRO B N 1
ATOM 4578 C CA . PRO B 1 81 ? 9.945 26.016 23.609 1 86.06 81 PRO B CA 1
ATOM 4579 C C . PRO B 1 81 ? 8.641 26.781 23.438 1 86.06 81 PRO B C 1
ATOM 4581 O O . PRO B 1 81 ? 8.477 27.859 24 1 86.06 81 PRO B O 1
ATOM 4584 N N . PHE B 1 82 ? 7.727 26.391 22.672 1 89.88 82 PHE B N 1
ATOM 4585 C CA . PHE B 1 82 ? 6.422 26.984 22.375 1 89.88 82 PHE B CA 1
ATOM 4586 C C . PHE B 1 82 ? 6.547 28.094 21.344 1 89.88 82 PHE B C 1
ATOM 4588 O O . PHE B 1 82 ? 5.816 28.109 20.344 1 89.88 82 PHE B O 1
ATOM 4595 N N . ILE B 1 83 ? 7.512 29.031 21.547 1 89.69 83 ILE B N 1
ATOM 4596 C CA . ILE B 1 83 ? 7.684 30.156 20.625 1 89.69 83 ILE B CA 1
ATOM 4597 C C . ILE B 1 83 ? 8.172 29.656 19.281 1 89.69 83 ILE B C 1
ATOM 4599 O O . ILE B 1 83 ? 7.785 30.172 18.234 1 89.69 83 ILE B O 1
ATOM 4603 N N . ARG B 1 84 ? 8.969 28.672 19.359 1 89.31 84 ARG B N 1
ATOM 4604 C CA . ARG B 1 84 ? 9.562 28.125 18.141 1 89.31 84 ARG B CA 1
ATOM 4605 C C . ARG B 1 84 ? 8.484 27.609 17.188 1 89.31 84 ARG B C 1
ATOM 4607 O O . ARG B 1 84 ? 8.719 27.516 15.977 1 89.31 84 ARG B O 1
ATOM 4614 N N . LEU B 1 85 ? 7.367 27.234 17.703 1 90.44 85 LEU B N 1
ATOM 4615 C CA . LEU B 1 85 ? 6.285 26.703 16.906 1 90.44 85 LEU B CA 1
ATOM 4616 C C . LEU B 1 85 ? 5.793 27.719 15.891 1 90.44 85 LEU B C 1
ATOM 4618 O O . LEU B 1 85 ? 5.207 27.359 14.867 1 90.44 85 LEU B O 1
ATOM 4622 N N . LEU B 1 86 ? 6.094 28.938 16.141 1 88 86 LEU B N 1
ATOM 4623 C CA . LEU B 1 86 ? 5.695 30 15.219 1 88 86 LEU B CA 1
ATOM 4624 C C . LEU B 1 86 ? 6.613 30.047 14 1 88 86 LEU B C 1
ATOM 4626 O O . LEU B 1 86 ? 6.23 30.562 12.945 1 88 86 LEU B O 1
ATOM 4630 N N . PHE B 1 87 ? 7.832 29.469 14.156 1 86.19 87 PHE B N 1
ATOM 4631 C CA . PHE B 1 87 ? 8.844 29.641 13.117 1 86.19 87 PHE B CA 1
ATOM 4632 C C . PHE B 1 87 ? 9.25 28.297 12.523 1 86.19 87 PHE B C 1
ATOM 4634 O O . PHE B 1 87 ? 9.594 28.203 11.344 1 86.19 87 PHE B O 1
ATOM 4641 N N . SER B 1 88 ? 9.25 27.297 13.352 1 86.06 88 SER B N 1
ATOM 4642 C CA . SER B 1 88 ? 9.656 25.969 12.891 1 86.06 88 SER B CA 1
ATOM 4643 C C . SER B 1 88 ? 8.57 24.938 13.18 1 86.06 88 SER B C 1
ATOM 4645 O O . SER B 1 88 ? 8.852 23.734 13.203 1 86.06 88 SER B O 1
ATOM 4647 N N . GLY B 1 89 ? 7.41 25.344 13.352 1 89.25 89 GLY B N 1
ATOM 4648 C CA . GLY B 1 89 ? 6.316 24.469 13.734 1 89.25 89 GLY B CA 1
ATOM 4649 C C . GLY B 1 89 ? 5.812 23.594 12.602 1 89.25 89 GLY B C 1
ATOM 4650 O O . GLY B 1 89 ? 4.98 22.719 12.805 1 89.25 89 GLY B O 1
ATOM 4651 N N . GLY B 1 90 ? 6.32 23.812 11.414 1 91.62 90 GLY B N 1
ATOM 4652 C CA . GLY B 1 90 ? 5.902 23.016 10.266 1 91.62 90 GLY B CA 1
ATOM 4653 C C . GLY B 1 90 ? 6.18 21.547 10.43 1 91.62 90 GLY B C 1
ATOM 4654 O O . GLY B 1 90 ? 5.43 20.703 9.922 1 91.62 90 GLY B O 1
ATOM 4655 N N . MET B 1 91 ? 7.184 21.203 11.086 1 90.88 91 MET B N 1
ATOM 4656 C CA . MET B 1 91 ? 7.523 19.797 11.336 1 90.88 91 MET B CA 1
ATOM 4657 C C . MET B 1 91 ? 6.496 19.156 12.258 1 90.88 91 MET B C 1
ATOM 4659 O O . MET B 1 91 ? 6.254 17.938 12.164 1 90.88 91 MET B O 1
ATOM 4663 N N . PHE B 1 92 ? 5.961 19.953 13.094 1 93.31 92 PHE B N 1
ATOM 4664 C CA . PHE B 1 92 ? 4.914 19.531 14.016 1 93.31 92 PHE B CA 1
ATOM 4665 C C . PHE B 1 92 ? 3.561 19.5 13.312 1 93.31 92 PHE B C 1
ATOM 4667 O O . PHE B 1 92 ? 2.705 18.672 13.648 1 93.31 92 PHE B O 1
ATOM 4674 N N . ALA B 1 93 ? 3.393 20.25 12.32 1 95.94 93 ALA B N 1
ATOM 4675 C CA . ALA B 1 93 ? 2.127 20.375 11.609 1 95.94 93 ALA B CA 1
ATOM 4676 C C . ALA B 1 93 ? 1.843 19.156 10.75 1 95.94 93 ALA B C 1
ATOM 4678 O O . ALA B 1 93 ? 0.687 18.75 10.602 1 95.94 93 ALA B O 1
ATOM 4679 N N . VAL B 1 94 ? 2.807 18.516 10.258 1 95.06 94 VAL B N 1
ATOM 4680 C CA . VAL B 1 94 ? 2.633 17.406 9.328 1 95.06 94 VAL B CA 1
ATOM 4681 C C . VAL B 1 94 ? 1.944 16.234 10.039 1 95.06 94 VAL B C 1
ATOM 4683 O O . VAL B 1 94 ? 0.917 15.734 9.57 1 95.06 94 VAL B O 1
ATOM 4686 N N . PRO B 1 95 ? 2.469 15.828 11.18 1 97.25 95 PRO B N 1
ATOM 4687 C CA . PRO B 1 95 ? 1.748 14.766 11.898 1 97.25 95 PRO B CA 1
ATOM 4688 C C . PRO B 1 95 ? 0.318 15.164 12.25 1 97.25 95 PRO B C 1
ATOM 4690 O O . PRO B 1 95 ? -0.573 14.312 12.289 1 97.25 95 PRO B O 1
ATOM 4693 N N . ILE B 1 96 ? 0.089 16.375 12.516 1 97.69 96 ILE B N 1
ATOM 4694 C CA . ILE B 1 96 ? -1.249 16.859 12.836 1 97.69 96 ILE B CA 1
ATOM 4695 C C . ILE B 1 96 ? -2.178 16.641 11.641 1 97.69 96 ILE B C 1
ATOM 4697 O O . ILE B 1 96 ? -3.318 16.203 11.805 1 97.69 96 ILE B O 1
ATOM 4701 N N . PHE B 1 97 ? -1.649 16.875 10.461 1 97.25 97 PHE B N 1
ATOM 4702 C CA . PHE B 1 97 ? -2.426 16.641 9.25 1 97.25 97 PHE B CA 1
ATOM 4703 C C . PHE B 1 97 ? -2.869 15.188 9.156 1 97.25 97 PHE B C 1
ATOM 4705 O O . PHE B 1 97 ? -4.02 14.906 8.82 1 97.25 97 PHE B O 1
ATOM 4712 N N . PHE B 1 98 ? -2.002 14.32 9.445 1 97.81 98 PHE B N 1
ATOM 4713 C CA . PHE B 1 98 ? -2.299 12.898 9.32 1 97.81 98 PHE B CA 1
ATOM 4714 C C . PHE B 1 98 ? -3.361 12.477 10.336 1 97.81 98 PHE B C 1
ATOM 4716 O O . PHE B 1 98 ? -4.246 11.68 10.016 1 97.81 98 PHE B O 1
ATOM 4723 N N . ILE B 1 99 ? -3.305 13.039 11.57 1 98.56 99 ILE B N 1
ATOM 4724 C CA . ILE B 1 99 ? -4.301 12.727 12.586 1 98.56 99 ILE B CA 1
ATOM 4725 C C . ILE B 1 99 ? -5.668 13.25 12.148 1 98.56 99 ILE B C 1
ATOM 4727 O O . ILE B 1 99 ? -6.672 12.539 12.25 1 98.56 99 ILE B O 1
ATOM 4731 N N . ILE B 1 100 ? -5.676 14.453 11.648 1 98 100 ILE B N 1
ATOM 4732 C CA . ILE B 1 100 ? -6.922 15.055 11.18 1 98 100 ILE B CA 1
ATOM 4733 C C . ILE B 1 100 ? -7.52 14.203 10.062 1 98 100 ILE B C 1
ATOM 4735 O O . ILE B 1 100 ? -8.719 13.938 10.062 1 98 100 ILE B O 1
ATOM 4739 N N . SER B 1 101 ? -6.691 13.789 9.164 1 97.69 101 SER B N 1
ATOM 4740 C CA . SER B 1 101 ? -7.156 12.969 8.047 1 97.69 101 SER B CA 1
ATOM 4741 C C . SER B 1 101 ? -7.77 11.656 8.539 1 97.69 101 SER B C 1
ATOM 4743 O O . SER B 1 101 ? -8.844 11.258 8.078 1 97.69 101 SER B O 1
ATOM 4745 N N . GLY B 1 102 ? -7.059 11.016 9.461 1 98.19 102 GLY B N 1
ATOM 4746 C CA . GLY B 1 102 ? -7.609 9.797 10.031 1 98.19 102 GLY B CA 1
ATOM 4747 C C . GLY B 1 102 ? -8.977 10 10.664 1 98.19 102 GLY B C 1
ATOM 4748 O O . GLY B 1 102 ? -9.875 9.172 10.492 1 98.19 102 GLY B O 1
ATOM 4749 N N . TYR B 1 103 ? -9.156 11.109 11.352 1 98.06 103 TYR B N 1
ATOM 4750 C CA . TYR B 1 103 ? -10.406 11.43 12.039 1 98.06 103 TYR B CA 1
ATOM 4751 C C . TYR B 1 103 ? -11.523 11.68 11.039 1 98.06 103 TYR B C 1
ATOM 4753 O O . TYR B 1 103 ? -12.609 11.102 11.141 1 98.06 103 TYR B O 1
ATOM 4761 N N . VAL B 1 104 ? -11.273 12.484 10.102 1 96.56 104 VAL B N 1
ATOM 4762 C CA . VAL B 1 104 ? -12.297 12.93 9.164 1 96.56 104 VAL B CA 1
ATOM 4763 C C . VAL B 1 104 ? -12.711 11.773 8.258 1 96.56 104 VAL B C 1
ATOM 4765 O O . VAL B 1 104 ? -13.898 11.594 7.98 1 96.56 104 VAL B O 1
ATOM 4768 N N . LEU B 1 105 ? -11.789 10.977 7.82 1 97.06 105 LEU B N 1
ATOM 4769 C CA . LEU B 1 105 ? -12.078 9.828 6.965 1 97.06 105 LEU B CA 1
ATOM 4770 C C . LEU B 1 105 ? -12.93 8.805 7.699 1 97.06 105 LEU B C 1
ATOM 4772 O O . LEU B 1 105 ? -13.75 8.117 7.086 1 97.06 105 LEU B O 1
ATOM 4776 N N . ALA B 1 106 ? -12.695 8.742 8.953 1 97.94 106 ALA B N 1
ATOM 4777 C CA . ALA B 1 106 ? -13.32 7.684 9.742 1 97.94 106 ALA B CA 1
ATOM 4778 C C . ALA B 1 106 ? -14.711 8.094 10.203 1 97.94 106 ALA B C 1
ATOM 4780 O O . ALA B 1 106 ? -15.539 7.242 10.547 1 97.94 106 ALA B O 1
ATOM 4781 N N . HIS B 1 107 ? -15.039 9.328 10.242 1 96.88 107 HIS B N 1
ATOM 4782 C CA . HIS B 1 107 ? -16.219 9.852 10.93 1 96.88 107 HIS B CA 1
ATOM 4783 C C . HIS B 1 107 ? -17.5 9.242 10.383 1 96.88 107 HIS B C 1
ATOM 4785 O O . HIS B 1 107 ? -18.25 8.594 11.117 1 96.88 107 HIS B O 1
ATOM 4791 N N . LYS B 1 108 ? -17.734 9.328 9.156 1 96.12 108 LYS B N 1
ATOM 4792 C CA . LYS B 1 108 ? -18.969 8.836 8.562 1 96.12 108 LYS B CA 1
ATOM 4793 C C . LYS B 1 108 ? -19.031 7.312 8.586 1 96.12 108 LYS B C 1
ATOM 4795 O O . LYS B 1 108 ? -20 6.727 9.055 1 96.12 108 LYS B O 1
ATOM 4800 N N . PRO B 1 109 ? -17.984 6.656 8.117 1 97.62 109 PRO B N 1
ATOM 4801 C CA . PRO B 1 109 ? -18.031 5.191 8.148 1 97.62 109 PRO B CA 1
ATOM 4802 C C . PRO B 1 109 ? -18.266 4.641 9.555 1 97.62 109 PRO B C 1
ATOM 4804 O O . PRO B 1 109 ? -19.016 3.684 9.727 1 97.62 109 PRO B O 1
ATOM 4807 N N . LEU B 1 110 ? -17.656 5.227 10.516 1 98 110 LEU B N 1
ATOM 4808 C CA . LEU B 1 110 ? -17.812 4.738 11.883 1 98 110 LEU B CA 1
ATOM 4809 C C . LEU B 1 110 ? -19.234 4.992 12.383 1 98 110 LEU B C 1
ATOM 4811 O O . LEU B 1 110 ? -19.781 4.18 13.133 1 98 110 LEU B O 1
ATOM 4815 N N . GLN B 1 111 ? -19.812 6.137 12.039 1 96.69 111 GLN B N 1
ATOM 4816 C CA . GLN B 1 111 ? -21.203 6.387 12.375 1 96.69 111 GLN B CA 1
ATOM 4817 C C . GLN B 1 111 ? -22.109 5.293 11.82 1 96.69 111 GLN B C 1
ATOM 4819 O O . GLN B 1 111 ? -23 4.797 12.516 1 96.69 111 GLN B O 1
ATOM 4824 N N . LEU B 1 112 ? -21.859 4.906 10.625 1 96.81 112 LEU B N 1
ATOM 4825 C CA . LEU B 1 112 ? -22.656 3.881 9.961 1 96.81 112 LEU B CA 1
ATOM 4826 C C . LEU B 1 112 ? -22.438 2.521 10.617 1 96.81 112 LEU B C 1
ATOM 4828 O O . LEU B 1 112 ? -23.375 1.726 10.727 1 96.81 112 LEU B O 1
ATOM 4832 N N . VAL B 1 113 ? -21.219 2.293 11.023 1 97 113 VAL B N 1
ATOM 4833 C CA . VAL B 1 113 ? -20.922 1.052 11.727 1 97 113 VAL B CA 1
ATOM 4834 C C . VAL B 1 113 ? -21.672 1.007 13.055 1 97 113 VAL B C 1
ATOM 4836 O O . VAL B 1 113 ? -22.266 -0.015 13.398 1 97 113 VAL B O 1
ATOM 4839 N N . HIS B 1 114 ? -21.641 2.135 13.773 1 95.5 114 HIS B N 1
ATOM 4840 C CA . HIS B 1 114 ? -22.312 2.219 15.062 1 95.5 114 HIS B CA 1
ATOM 4841 C C . HIS B 1 114 ? -23.812 2.033 14.914 1 95.5 114 HIS B C 1
ATOM 4843 O O . HIS B 1 114 ? -24.469 1.489 15.805 1 95.5 114 HIS B O 1
ATOM 4849 N N . GLN B 1 115 ? -24.344 2.439 13.758 1 95.06 115 GLN B N 1
ATOM 4850 C CA . GLN B 1 115 ? -25.766 2.322 13.477 1 95.06 115 GLN B CA 1
ATOM 4851 C C . GLN B 1 115 ? -26.094 0.979 12.828 1 95.06 115 GLN B C 1
ATOM 4853 O O . GLN B 1 115 ? -27.266 0.679 12.562 1 95.06 115 GLN B O 1
ATOM 4858 N N . ARG B 1 116 ? -25.141 0.172 12.562 1 94.06 116 ARG B N 1
ATOM 4859 C CA . ARG B 1 116 ? -25.266 -1.146 11.945 1 94.06 116 ARG B CA 1
ATOM 4860 C C . ARG B 1 116 ? -25.891 -1.05 10.562 1 94.06 116 ARG B C 1
ATOM 4862 O O . ARG B 1 116 ? -26.719 -1.891 10.188 1 94.06 116 ARG B O 1
ATOM 4869 N N . GLU B 1 117 ? -25.625 0.046 9.898 1 96.19 117 GLU B N 1
ATOM 4870 C CA . GLU B 1 117 ? -26.062 0.247 8.523 1 96.19 117 GLU B CA 1
ATOM 4871 C C . GLU B 1 117 ? -24.984 -0.188 7.535 1 96.19 117 GLU B C 1
ATOM 4873 O O . GLU B 1 117 ? -24.422 0.639 6.809 1 96.19 117 GLU B O 1
ATOM 4878 N N . TYR B 1 118 ? -24.875 -1.49 7.391 1 95.25 118 TYR B N 1
ATOM 4879 C CA . TYR B 1 118 ? -23.75 -2.057 6.66 1 95.25 118 TYR B CA 1
ATOM 4880 C C . TYR B 1 118 ? -23.906 -1.836 5.16 1 95.25 118 TYR B C 1
ATOM 4882 O O . TYR B 1 118 ? -22.906 -1.7 4.441 1 95.25 118 TYR B O 1
ATOM 4890 N N . GLY B 1 119 ? -25.141 -1.871 4.648 1 95.06 119 GLY B N 1
ATOM 4891 C CA . GLY B 1 119 ? -25.344 -1.592 3.236 1 95.06 119 GLY B CA 1
ATOM 4892 C C . GLY B 1 119 ? -24.922 -0.195 2.832 1 95.06 119 GLY B C 1
ATOM 4893 O O . GLY B 1 119 ? -24.219 -0.02 1.827 1 95.06 119 GLY B O 1
ATOM 4894 N N . VAL B 1 120 ? -25.297 0.748 3.654 1 95.62 120 VAL B N 1
ATOM 4895 C CA . VAL B 1 120 ? -24.938 2.137 3.395 1 95.62 120 VAL B CA 1
ATOM 4896 C C . VAL B 1 120 ? -23.422 2.32 3.596 1 95.62 120 VAL B C 1
ATOM 4898 O O . VAL B 1 120 ? -22.797 3.109 2.893 1 95.62 120 VAL B O 1
ATOM 4901 N N . LEU B 1 121 ? -22.875 1.581 4.562 1 96.62 121 LEU B N 1
ATOM 4902 C CA . LEU B 1 121 ? -21.438 1.616 4.805 1 96.62 121 LEU B CA 1
ATOM 4903 C C . LEU B 1 121 ? -20.656 1.245 3.545 1 96.62 121 LEU B C 1
ATOM 4905 O O . LEU B 1 121 ? -19.734 1.955 3.15 1 96.62 121 LEU B O 1
ATOM 4909 N N . ALA B 1 122 ? -21.062 0.131 2.93 1 95.5 122 ALA B N 1
ATOM 4910 C CA . ALA B 1 122 ? -20.391 -0.33 1.715 1 95.5 122 ALA B CA 1
ATOM 4911 C C . ALA B 1 122 ? -20.484 0.713 0.605 1 95.5 122 ALA B C 1
ATOM 4913 O O . ALA B 1 122 ? -19.484 1.045 -0.033 1 95.5 122 ALA B O 1
ATOM 4914 N N . LYS B 1 123 ? -21.656 1.268 0.407 1 94.31 123 LYS B N 1
ATOM 4915 C CA . LYS B 1 123 ? -21.906 2.232 -0.661 1 94.31 123 LYS B CA 1
ATOM 4916 C C . LYS B 1 123 ? -21.141 3.525 -0.423 1 94.31 123 LYS B C 1
ATOM 4918 O O . LYS B 1 123 ? -20.484 4.043 -1.333 1 94.31 123 LYS B O 1
ATOM 4923 N N . SER B 1 124 ? -21.219 3.984 0.796 1 94.56 124 SER B N 1
ATOM 4924 C CA . SER B 1 124 ? -20.578 5.25 1.138 1 94.56 124 SER B CA 1
ATOM 4925 C C . SER B 1 124 ? -19.062 5.125 1.104 1 94.56 124 SER B C 1
ATOM 4927 O O . SER B 1 124 ? -18.375 5.969 0.523 1 94.56 124 SER B O 1
ATOM 4929 N N . THR B 1 125 ? -18.531 4.102 1.746 1 95.69 125 THR B N 1
ATOM 4930 C CA . THR B 1 125 ? -17.094 3.883 1.755 1 95.69 125 THR B CA 1
ATOM 4931 C C . THR B 1 125 ? -16.578 3.602 0.346 1 95.69 125 THR B C 1
ATOM 4933 O O . THR B 1 125 ? -15.5 4.066 -0.032 1 95.69 125 THR B O 1
ATOM 4936 N N . GLY B 1 126 ? -17.328 2.85 -0.427 1 95.62 126 GLY B N 1
ATOM 4937 C CA . GLY B 1 126 ? -16.969 2.598 -1.813 1 95.62 126 GLY B CA 1
ATOM 4938 C C . GLY B 1 126 ? -16.859 3.867 -2.637 1 95.62 126 GLY B C 1
ATOM 4939 O O . GLY B 1 126 ? -15.867 4.055 -3.357 1 95.62 126 GLY B O 1
ATOM 4940 N N . SER B 1 127 ? -17.828 4.699 -2.529 1 94.88 127 SER B N 1
ATOM 4941 C CA . SER B 1 127 ? -17.828 5.973 -3.24 1 94.88 127 SER B CA 1
ATOM 4942 C C . SER B 1 127 ? -16.625 6.824 -2.83 1 94.88 127 SER B C 1
ATOM 4944 O O . SER B 1 127 ? -15.953 7.406 -3.682 1 94.88 127 SER B O 1
ATOM 4946 N N . SER B 1 128 ? -16.391 6.863 -1.537 1 95.5 128 SER B N 1
ATOM 4947 C CA . SER B 1 128 ? -15.266 7.637 -1.025 1 95.5 128 SER B CA 1
ATOM 4948 C C . SER B 1 128 ? -13.938 7.082 -1.535 1 95.5 128 SER B C 1
ATOM 4950 O O . SER B 1 128 ? -13.039 7.844 -1.881 1 95.5 128 SER B O 1
ATOM 4952 N N . LEU B 1 129 ? -13.859 5.805 -1.584 1 94.5 129 LEU B N 1
ATOM 4953 C CA . LEU B 1 129 ? -12.648 5.16 -2.076 1 94.5 129 LEU B CA 1
ATOM 4954 C C . LEU B 1 129 ? -12.414 5.492 -3.545 1 94.5 129 LEU B C 1
ATOM 4956 O O . LEU B 1 129 ? -11.289 5.805 -3.945 1 94.5 129 LEU B O 1
ATOM 4960 N N . PHE B 1 130 ? -13.398 5.508 -4.316 1 94.25 130 PHE B N 1
ATOM 4961 C CA . PHE B 1 130 ? -13.289 5.797 -5.742 1 94.25 130 PHE B CA 1
ATOM 4962 C C . PHE B 1 130 ? -12.812 7.227 -5.969 1 94.25 130 PHE B C 1
ATOM 4964 O O . PHE B 1 130 ? -11.922 7.473 -6.781 1 94.25 130 PHE B O 1
ATOM 4971 N N . ARG B 1 131 ? -13.328 8.062 -5.219 1 95.06 131 ARG B N 1
ATOM 4972 C CA . ARG B 1 131 ? -13.102 9.484 -5.457 1 95.06 131 ARG B CA 1
ATOM 4973 C C . ARG B 1 131 ? -11.781 9.945 -4.848 1 95.06 131 ARG B C 1
ATOM 4975 O O . ARG B 1 131 ? -11.25 10.984 -5.227 1 95.06 131 ARG B O 1
ATOM 4982 N N . ARG B 1 132 ? -11.305 9.211 -3.902 1 94.19 132 ARG B N 1
ATOM 4983 C CA . ARG B 1 132 ? -10.141 9.633 -3.119 1 94.19 132 ARG B CA 1
ATOM 4984 C C . ARG B 1 132 ? -8.938 9.875 -4.016 1 94.19 132 ARG B C 1
ATOM 4986 O O . ARG B 1 132 ? -8.242 10.883 -3.871 1 94.19 132 ARG B O 1
ATOM 4993 N N . TRP B 1 133 ? -8.672 8.984 -4.934 1 90 133 TRP B N 1
ATOM 4994 C CA . TRP B 1 133 ? -7.512 9.109 -5.809 1 90 133 TRP B CA 1
ATOM 4995 C C . TRP B 1 133 ? -7.578 10.398 -6.625 1 90 133 TRP B C 1
ATOM 4997 O O . TRP B 1 133 ? -6.621 11.172 -6.656 1 90 133 TRP B O 1
ATOM 5007 N N . GLY B 1 134 ? -8.703 10.641 -7.281 1 91.94 134 GLY B N 1
ATOM 5008 C CA . GLY B 1 134 ? -8.859 11.836 -8.102 1 91.94 134 GLY B CA 1
ATOM 5009 C C . GLY B 1 134 ? -8.773 13.117 -7.301 1 91.94 134 GLY B C 1
ATOM 5010 O O . GLY B 1 134 ? -8.141 14.086 -7.738 1 91.94 134 GLY B O 1
ATOM 5011 N N . ARG B 1 135 ? -9.32 13.039 -6.125 1 93.31 135 ARG B N 1
ATOM 5012 C CA . ARG B 1 135 ? -9.336 14.227 -5.273 1 93.31 135 ARG B CA 1
ATOM 5013 C C . ARG B 1 135 ? -7.922 14.602 -4.844 1 93.31 135 ARG B C 1
ATOM 5015 O O . ARG B 1 135 ? -7.598 15.789 -4.723 1 93.31 135 ARG B O 1
ATOM 5022 N N . LEU B 1 136 ? -7.074 13.656 -4.676 1 93.06 136 LEU B N 1
ATOM 5023 C CA . LEU B 1 136 ? -5.73 13.914 -4.172 1 93.06 136 LEU B CA 1
ATOM 5024 C C . LEU B 1 136 ? -4.758 14.164 -5.32 1 93.06 136 LEU B C 1
ATOM 5026 O O . LEU B 1 136 ? -3.98 15.125 -5.281 1 93.06 136 LEU B O 1
ATOM 5030 N N . PHE B 1 137 ? -4.863 13.438 -6.414 1 91.06 137 PHE B N 1
ATOM 5031 C CA . PHE B 1 137 ? -3.748 13.406 -7.352 1 91.06 137 PHE B CA 1
ATOM 5032 C C . PHE B 1 137 ? -4.023 14.305 -8.555 1 91.06 137 PHE B C 1
ATOM 5034 O O . PHE B 1 137 ? -3.094 14.812 -9.188 1 91.06 137 PHE B O 1
ATOM 5041 N N . LEU B 1 138 ? -5.234 14.547 -8.922 1 93.44 138 LEU B N 1
ATOM 5042 C CA . LEU B 1 138 ? -5.516 15.383 -10.086 1 93.44 138 LEU B CA 1
ATOM 5043 C C . LEU B 1 138 ? -4.93 16.781 -9.898 1 93.44 138 LEU B C 1
ATOM 5045 O O . LEU B 1 138 ? -4.195 17.266 -10.766 1 93.44 138 LEU B O 1
ATOM 5049 N N . PRO B 1 139 ? -5.18 17.406 -8.75 1 95 139 PRO B N 1
ATOM 5050 C CA . PRO B 1 139 ? -4.562 18.719 -8.555 1 95 139 PRO B CA 1
ATOM 5051 C C . PRO B 1 139 ? -3.035 18.656 -8.539 1 95 139 PRO B C 1
ATOM 5053 O O . PRO B 1 139 ? -2.369 19.594 -8.984 1 95 139 PRO B O 1
ATOM 5056 N N . VAL B 1 140 ? -2.514 17.594 -8 1 91.56 140 VAL B N 1
ATOM 5057 C CA . VAL B 1 140 ? -1.065 17.422 -7.965 1 91.56 140 VAL B CA 1
ATOM 5058 C C . VAL B 1 140 ? -0.51 17.391 -9.383 1 91.56 140 VAL B C 1
ATOM 5060 O O . VAL B 1 140 ? 0.504 18.031 -9.68 1 91.56 140 VAL B O 1
ATOM 5063 N N . TYR B 1 141 ? -1.188 16.719 -10.242 1 89.12 141 TYR B N 1
ATOM 5064 C CA . TYR B 1 141 ? -0.749 16.625 -11.633 1 89.12 141 TYR B CA 1
ATOM 5065 C C . TYR B 1 141 ? -0.818 17.984 -12.32 1 89.12 141 TYR B C 1
ATOM 5067 O O . TYR B 1 141 ? 0.088 18.344 -13.07 1 89.12 141 TYR B O 1
ATOM 5075 N N . ILE B 1 142 ? -1.781 18.688 -12.023 1 92.19 142 ILE B N 1
ATOM 5076 C CA . ILE B 1 142 ? -1.967 19.984 -12.664 1 92.19 142 ILE B CA 1
ATOM 5077 C C . ILE B 1 142 ? -0.914 20.969 -12.156 1 92.19 142 ILE B C 1
ATOM 5079 O O . ILE B 1 142 ? -0.278 21.656 -12.953 1 92.19 142 ILE B O 1
ATOM 5083 N N . VAL B 1 143 ? -0.696 21 -10.891 1 91.31 143 VAL B N 1
ATOM 5084 C CA . VAL B 1 143 ? 0.249 21.953 -10.328 1 91.31 143 VAL B CA 1
ATOM 5085 C C . VAL B 1 143 ? 1.666 21.609 -10.781 1 91.31 143 VAL B C 1
ATOM 5087 O O . VAL B 1 143 ? 2.455 22.5 -11.094 1 91.31 143 VAL B O 1
ATOM 5090 N N . THR B 1 144 ? 2.016 20.344 -10.758 1 87.19 144 THR B N 1
ATOM 5091 C CA . THR B 1 144 ? 3.357 19.953 -11.18 1 87.19 144 THR B CA 1
ATOM 5092 C C . THR B 1 144 ? 3.547 20.203 -12.672 1 87.19 144 THR B C 1
ATOM 5094 O O . THR B 1 144 ? 4.648 20.531 -13.117 1 87.19 144 THR B O 1
ATOM 5097 N N . PHE B 1 145 ? 2.48 20.031 -13.422 1 86.88 145 PHE B N 1
ATOM 5098 C CA . PHE B 1 145 ? 2.549 20.344 -14.844 1 86.88 145 PHE B CA 1
ATOM 5099 C C . PHE B 1 145 ? 2.785 21.844 -15.055 1 86.88 145 PHE B C 1
ATOM 5101 O O . PHE B 1 145 ? 3.627 22.234 -15.867 1 86.88 145 PHE B O 1
ATOM 5108 N N . ILE B 1 146 ? 2.07 22.609 -14.352 1 87.25 146 ILE B N 1
ATOM 5109 C CA . ILE B 1 146 ? 2.221 24.062 -14.453 1 87.25 146 ILE B CA 1
ATOM 5110 C C . ILE B 1 146 ? 3.631 24.469 -14.023 1 87.25 146 ILE B C 1
ATOM 5112 O O . ILE B 1 146 ? 4.277 25.281 -14.688 1 87.25 146 ILE B O 1
ATOM 5116 N N . TRP B 1 147 ? 4.066 23.891 -12.945 1 84.94 147 TRP B N 1
ATOM 5117 C CA . TRP B 1 147 ? 5.402 24.188 -12.43 1 84.94 147 TRP B CA 1
ATOM 5118 C C . TRP B 1 147 ? 6.473 23.766 -13.43 1 84.94 147 TRP B C 1
ATOM 5120 O O . TRP B 1 147 ? 7.367 24.547 -13.75 1 84.94 147 TRP B O 1
ATOM 5130 N N . MET B 1 148 ? 6.355 22.641 -13.961 1 80.12 148 MET B N 1
ATOM 5131 C CA . MET B 1 148 ? 7.309 22.156 -14.953 1 80.12 148 MET B CA 1
ATOM 5132 C C . MET B 1 148 ? 7.305 23.047 -16.188 1 80.12 148 MET B C 1
ATOM 5134 O O . MET B 1 148 ? 8.367 23.422 -16.703 1 80.12 148 MET B O 1
ATOM 5138 N N . SER B 1 149 ? 6.184 23.406 -16.656 1 81.56 149 SER B N 1
ATOM 5139 C CA . SER B 1 149 ? 6.043 24.234 -17.859 1 81.56 149 SER B CA 1
ATOM 5140 C C . SER B 1 149 ? 6.613 25.625 -17.641 1 81.56 149 SER B C 1
ATOM 5142 O O . SER B 1 149 ? 7.16 26.234 -18.562 1 81.56 149 SER B O 1
ATOM 5144 N N . SER B 1 150 ? 6.496 26.094 -16.438 1 79.88 150 SER B N 1
ATOM 5145 C CA . SER B 1 150 ? 7 27.422 -16.141 1 79.88 150 SER B CA 1
ATOM 5146 C C . SER B 1 150 ? 8.516 27.484 -16.25 1 79.88 150 SER B C 1
ATOM 5148 O O . SER B 1 150 ? 9.078 28.516 -16.609 1 79.88 150 SER B O 1
ATOM 5150 N N . TRP B 1 151 ? 9.141 26.422 -15.922 1 71.44 151 TRP B N 1
ATOM 5151 C CA . TRP B 1 151 ? 10.586 26.344 -16.078 1 71.44 151 TRP B CA 1
ATOM 5152 C C . TRP B 1 151 ? 10.984 26.484 -17.547 1 71.44 151 TRP B C 1
ATOM 5154 O O . TRP B 1 151 ? 11.984 27.125 -17.875 1 71.44 151 TRP B O 1
ATOM 5164 N N . TYR B 1 152 ? 10.188 25.953 -18.281 1 67.25 152 TYR B N 1
ATOM 5165 C CA . TYR B 1 152 ? 10.484 25.969 -19.719 1 67.25 152 TYR B CA 1
ATOM 5166 C C . TYR B 1 152 ? 10.164 27.328 -20.328 1 67.25 152 TYR B C 1
ATOM 5168 O O . TYR B 1 152 ? 10.891 27.812 -21.188 1 67.25 152 TYR B O 1
ATOM 5176 N N . ILE B 1 153 ? 9.156 27.812 -19.859 1 72.06 153 ILE B N 1
ATOM 5177 C CA . ILE B 1 153 ? 8.68 29.047 -20.484 1 72.06 153 ILE B CA 1
ATOM 5178 C C . ILE B 1 153 ? 9.477 30.234 -19.938 1 72.06 153 ILE B C 1
ATOM 5180 O O . ILE B 1 153 ? 9.883 31.109 -20.703 1 72.06 153 ILE B O 1
ATOM 5184 N N . LEU B 1 154 ? 9.688 30.203 -18.672 1 69.69 154 LEU B N 1
ATOM 5185 C CA . LEU B 1 154 ? 10.289 31.375 -18.047 1 69.69 154 LEU B CA 1
ATOM 5186 C C . LEU B 1 154 ? 11.789 31.172 -17.844 1 69.69 154 LEU B C 1
ATOM 5188 O O . LEU B 1 154 ? 12.508 32.125 -17.562 1 69.69 154 LEU B O 1
ATOM 5192 N N . GLY B 1 155 ? 12.336 29.984 -18.172 1 62.78 155 GLY B N 1
ATOM 5193 C CA . GLY B 1 155 ? 13.766 29.719 -18.062 1 62.78 155 GLY B CA 1
ATOM 5194 C C . GLY B 1 155 ? 14.242 29.562 -16.641 1 62.78 155 GLY B C 1
ATOM 5195 O O . GLY B 1 155 ? 15.422 29.781 -16.344 1 62.78 155 GLY B O 1
ATOM 5196 N N . PHE B 1 156 ? 13.281 29.406 -15.734 1 57.62 156 PHE B N 1
ATOM 5197 C CA . PHE B 1 156 ? 13.68 29.281 -14.336 1 57.62 156 PHE B CA 1
ATOM 5198 C C . PHE B 1 156 ? 14.328 27.938 -14.07 1 57.62 156 PHE B C 1
ATOM 5200 O O . PHE B 1 156 ? 13.844 26.906 -14.555 1 57.62 156 PHE B O 1
ATOM 5207 N N . GLN B 1 157 ? 15.648 27.891 -14.203 1 53.38 157 GLN B N 1
ATOM 5208 C CA . GLN B 1 157 ? 16.234 26.609 -13.812 1 53.38 157 GLN B CA 1
ATOM 5209 C C . GLN B 1 157 ? 16.016 26.328 -12.328 1 53.38 157 GLN B C 1
ATOM 5211 O O . GLN B 1 157 ? 16.266 27.203 -11.484 1 53.38 157 GLN B O 1
ATOM 5216 N N . SER B 1 158 ? 15.008 25.672 -12.039 1 50.16 158 SER B N 1
ATOM 5217 C CA . SER B 1 158 ? 14.758 25.391 -10.633 1 50.16 158 SER B CA 1
ATOM 5218 C C . SER B 1 158 ? 16.016 24.891 -9.93 1 50.16 158 SER B C 1
ATOM 5220 O O . SER B 1 158 ? 16.734 24.047 -10.461 1 50.16 158 SER B O 1
ATOM 5222 N N . SER B 1 159 ? 16.641 25.75 -9.273 1 45.62 159 SER B N 1
ATOM 5223 C CA . SER B 1 159 ? 17.734 25.328 -8.398 1 45.62 159 SER B CA 1
ATOM 5224 C C . SER B 1 159 ? 17.344 24.078 -7.609 1 45.62 159 SER B C 1
ATOM 5226 O O . SER B 1 159 ? 18.141 23.578 -6.809 1 45.62 159 SER B O 1
ATOM 5228 N N . ALA B 1 160 ? 16.188 23.688 -7.617 1 44.81 160 ALA B N 1
ATOM 5229 C CA . ALA B 1 160 ? 15.875 22.672 -6.621 1 44.81 160 ALA B CA 1
ATOM 5230 C C . ALA B 1 160 ? 16.5 21.328 -6.984 1 44.81 160 ALA B C 1
ATOM 5232 O O . ALA B 1 160 ? 16.812 21.078 -8.156 1 44.81 160 ALA B O 1
ATOM 5233 N N . LYS B 1 161 ? 17.016 20.562 -6.059 1 44.2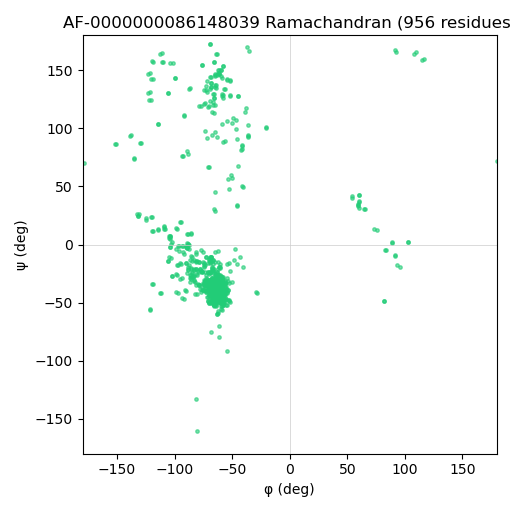5 161 LYS B N 1
ATOM 5234 C CA . LYS B 1 161 ? 17.688 19.266 -5.938 1 44.25 161 LYS B CA 1
ATOM 5235 C C . LYS B 1 161 ? 17.031 18.219 -6.832 1 44.25 161 LYS B C 1
ATOM 5237 O O . LYS B 1 161 ? 17.469 17.078 -6.875 1 44.25 161 LYS B O 1
ATOM 5242 N N . GLY B 1 162 ? 16.75 18.484 -8.305 1 44.75 162 GLY B N 1
ATOM 5243 C CA . GLY B 1 162 ? 16.438 17.453 -9.281 1 44.75 162 GLY B CA 1
ATOM 5244 C C . GLY B 1 162 ? 16.234 18 -10.68 1 44.75 162 GLY B C 1
ATOM 5245 O O . GLY B 1 162 ? 15.25 18.688 -10.945 1 44.75 162 GLY B O 1
ATOM 5246 N N . SER B 1 163 ? 17.344 18.469 -11.305 1 44.94 163 SER B N 1
ATOM 5247 C CA . SER B 1 163 ? 17.297 18.922 -12.688 1 44.94 163 SER B CA 1
ATOM 5248 C C . SER B 1 163 ? 16.656 17.891 -13.602 1 44.94 163 SER B C 1
ATOM 5250 O O . SER B 1 163 ? 17.328 17 -14.125 1 44.94 163 SER B O 1
ATOM 5252 N N . PRO B 1 164 ? 15.492 17.469 -13.461 1 46.91 164 PRO B N 1
ATOM 5253 C CA . PRO B 1 164 ? 15 16.375 -14.305 1 46.91 164 PRO B CA 1
ATOM 5254 C C . PRO B 1 164 ? 15.156 16.672 -15.797 1 46.91 164 PRO B C 1
ATOM 5256 O O . PRO B 1 164 ? 15.047 17.828 -16.219 1 46.91 164 PRO B O 1
ATOM 5259 N N . ILE B 1 165 ? 16.031 16.109 -16.484 1 49.16 165 ILE B N 1
ATOM 5260 C CA . ILE B 1 165 ? 15.828 15.992 -17.922 1 49.16 165 ILE B CA 1
ATOM 5261 C C . ILE B 1 165 ? 14.344 15.75 -18.203 1 49.16 165 ILE B C 1
ATOM 5263 O O . ILE B 1 165 ? 13.773 14.758 -17.75 1 49.16 165 ILE B O 1
ATOM 5267 N N . LEU B 1 166 ? 13.414 16.812 -18.516 1 51.41 166 LEU B N 1
ATOM 5268 C CA . LEU B 1 166 ? 12.172 17.469 -18.125 1 51.41 166 LEU B CA 1
ATOM 5269 C C . LEU B 1 166 ? 10.977 16.547 -18.359 1 51.41 166 LEU B C 1
ATOM 5271 O O . LEU B 1 166 ? 10.219 16.266 -17.422 1 51.41 166 LEU B O 1
ATOM 5275 N N . LEU B 1 167 ? 10.578 16.391 -19.75 1 52.38 167 LEU B N 1
ATOM 5276 C CA . LEU B 1 167 ? 9.266 15.797 -20 1 52.38 167 LEU B CA 1
ATOM 5277 C C . LEU B 1 167 ? 9.242 14.328 -19.562 1 52.38 167 LEU B C 1
ATOM 5279 O O . LEU B 1 167 ? 8.297 13.891 -18.891 1 52.38 167 LEU B O 1
ATOM 5283 N N . GLY B 1 168 ? 10.242 13.641 -19.938 1 59.47 168 GLY B N 1
ATOM 5284 C CA . GLY B 1 168 ? 10.305 12.234 -19.594 1 59.47 168 GLY B CA 1
ATOM 5285 C C . GLY B 1 168 ? 10.344 11.984 -18.109 1 59.47 168 GLY B C 1
ATOM 5286 O O . GLY B 1 168 ? 9.734 11.031 -17.609 1 59.47 168 GLY B O 1
ATOM 5287 N N . SER B 1 169 ? 10.758 13.055 -17.531 1 67.56 169 SER B N 1
ATOM 5288 C CA . SER B 1 169 ? 10.922 12.891 -16.094 1 67.56 169 SER B CA 1
ATOM 5289 C C . SER B 1 169 ? 9.617 13.156 -15.352 1 67.56 169 SER B C 1
ATOM 5291 O O . SER B 1 169 ? 9.344 12.523 -14.328 1 67.56 169 SER B O 1
ATOM 5293 N N . TRP B 1 170 ? 8.734 14.008 -16.016 1 74.12 170 TRP B N 1
ATOM 5294 C CA . TRP B 1 170 ? 7.469 14.305 -15.367 1 74.12 170 TRP B CA 1
ATOM 5295 C C . TRP B 1 170 ? 6.52 13.117 -15.445 1 74.12 170 TRP B C 1
ATOM 5297 O O . TRP B 1 170 ? 5.875 12.758 -14.453 1 74.12 170 TRP B O 1
ATOM 5307 N N . THR B 1 171 ? 6.531 12.445 -16.594 1 71.44 171 THR B N 1
ATOM 5308 C CA . THR B 1 171 ? 5.676 11.273 -16.75 1 71.44 171 THR B CA 1
ATOM 5309 C C . THR B 1 171 ? 6.152 10.141 -15.844 1 71.44 171 THR B C 1
ATOM 5311 O O . THR B 1 171 ? 5.344 9.391 -15.297 1 71.44 171 THR B O 1
ATOM 5314 N N . ALA B 1 172 ? 7.363 10.156 -15.719 1 71.75 172 ALA B N 1
ATOM 5315 C CA . ALA B 1 172 ? 7.922 9.133 -14.836 1 71.75 172 ALA B CA 1
ATOM 5316 C C . ALA B 1 172 ? 7.527 9.383 -13.383 1 71.75 172 ALA B C 1
ATOM 5318 O O . ALA B 1 172 ? 7.289 8.438 -12.625 1 71.75 172 ALA B O 1
ATOM 5319 N N . GLU B 1 173 ? 7.414 10.609 -13.094 1 73.12 173 GLU B N 1
ATOM 5320 C CA . GLU B 1 173 ? 7.039 10.953 -11.727 1 73.12 173 GLU B CA 1
ATOM 5321 C C . GLU B 1 173 ? 5.57 10.625 -11.461 1 73.12 173 GLU B C 1
ATOM 5323 O O . GLU B 1 173 ? 5.207 10.234 -10.344 1 73.12 173 GLU B O 1
ATOM 5328 N N . LEU B 1 174 ? 4.773 10.719 -12.5 1 70.31 174 LEU B N 1
ATOM 5329 C CA . LEU B 1 174 ? 3.354 10.422 -12.344 1 70.31 174 LEU B CA 1
ATOM 5330 C C . LEU B 1 174 ? 3.146 8.961 -11.953 1 70.31 174 LEU B C 1
ATOM 5332 O O . LEU B 1 174 ? 2.236 8.641 -11.188 1 70.31 174 LEU B O 1
ATOM 5336 N N . ARG B 1 175 ? 4.121 8.234 -12.352 1 69 175 ARG B N 1
ATOM 5337 C CA . ARG B 1 175 ? 4.004 6.801 -12.109 1 69 175 ARG B CA 1
ATOM 5338 C C . ARG B 1 175 ? 4.391 6.449 -10.68 1 69 175 ARG B C 1
ATOM 5340 O O . ARG B 1 175 ? 3.941 5.434 -10.141 1 69 175 ARG B O 1
ATOM 5347 N N . ARG B 1 176 ? 5.008 7.34 -10.062 1 71.12 176 ARG B N 1
ATOM 5348 C CA . ARG B 1 176 ? 5.613 7.016 -8.773 1 71.12 176 ARG B CA 1
ATOM 5349 C C . ARG B 1 176 ? 4.703 7.426 -7.621 1 71.12 176 ARG B C 1
ATOM 5351 O O . ARG B 1 176 ? 4.773 6.852 -6.531 1 71.12 176 ARG B O 1
ATOM 5358 N N . TRP B 1 177 ? 3.785 8.258 -7.91 1 68.62 177 TRP B N 1
ATOM 5359 C CA . TRP B 1 177 ? 3.039 8.852 -6.809 1 68.62 177 TRP B CA 1
ATOM 5360 C C . TRP B 1 177 ? 2.143 7.816 -6.137 1 68.62 177 TRP B C 1
ATOM 5362 O O . TRP B 1 177 ? 1.983 7.824 -4.914 1 68.62 177 TRP B O 1
ATOM 5372 N N . TRP B 1 178 ? 1.657 6.902 -6.762 1 64.75 178 TRP B N 1
ATOM 5373 C CA . TRP B 1 178 ? 0.672 6.055 -6.102 1 64.75 178 TRP B CA 1
ATOM 5374 C C . TRP B 1 178 ? 1.154 4.609 -6.039 1 64.75 178 TRP B C 1
ATOM 5376 O O . TRP B 1 178 ? 0.413 3.719 -5.617 1 64.75 178 TRP B O 1
ATOM 5386 N N . ASP B 1 179 ? 2.451 4.516 -6.371 1 68.75 179 ASP B N 1
ATOM 5387 C CA . ASP B 1 179 ? 3.033 3.18 -6.273 1 68.75 179 ASP B CA 1
ATOM 5388 C C . ASP B 1 179 ? 3.262 2.785 -4.816 1 68.75 179 ASP B C 1
ATOM 5390 O O . ASP B 1 179 ? 3.922 3.51 -4.07 1 68.75 179 ASP B O 1
ATOM 5394 N N . HIS B 1 180 ? 2.672 1.733 -4.418 1 60.47 180 HIS B N 1
ATOM 5395 C CA . HIS B 1 180 ? 2.768 1.263 -3.041 1 60.47 180 HIS B CA 1
ATOM 5396 C C . HIS B 1 180 ? 4.184 0.807 -2.713 1 60.47 180 HIS B C 1
ATOM 5398 O O . HIS B 1 180 ? 4.543 0.668 -1.54 1 60.47 180 HIS B O 1
ATOM 5404 N N . HIS B 1 181 ? 4.977 0.64 -3.697 1 59.28 181 HIS B N 1
ATOM 5405 C CA . HIS B 1 181 ? 6.34 0.193 -3.434 1 59.28 181 HIS B CA 1
ATOM 5406 C C . HIS B 1 181 ? 7.332 1.342 -3.568 1 59.28 181 HIS B C 1
ATOM 5408 O O . HIS B 1 181 ? 8.547 1.124 -3.553 1 59.28 181 HIS B O 1
ATOM 5414 N N . ASN B 1 182 ? 6.766 2.477 -3.74 1 61.66 182 ASN B N 1
ATOM 5415 C CA . ASN B 1 182 ? 7.703 3.58 -3.934 1 61.66 182 ASN B CA 1
ATOM 5416 C C . ASN B 1 182 ? 8.445 3.918 -2.646 1 61.66 182 ASN B C 1
ATOM 5418 O O . ASN B 1 182 ? 7.848 3.951 -1.568 1 61.66 182 ASN B O 1
ATOM 5422 N N . SER B 1 183 ? 9.859 3.752 -2.701 1 55.22 183 SER B N 1
ATOM 5423 C CA . SER B 1 183 ? 10.742 3.953 -1.557 1 55.22 183 SER B CA 1
ATOM 5424 C C . SER B 1 183 ? 10.742 5.406 -1.103 1 55.22 183 SER B C 1
ATOM 5426 O O . SER B 1 183 ? 11.711 5.883 -0.516 1 55.22 183 SER B O 1
ATOM 5428 N N . GLY B 1 184 ? 9.711 6.164 -1.264 1 56.47 184 GLY B N 1
ATOM 5429 C CA . GLY B 1 184 ? 9.68 7.484 -0.649 1 56.47 184 GLY B CA 1
ATOM 5430 C C . GLY B 1 184 ? 10.125 8.586 -1.588 1 56.47 184 GLY B C 1
ATOM 5431 O O . GLY B 1 184 ? 10 9.773 -1.264 1 56.47 184 GLY B O 1
ATOM 5432 N N . ALA B 1 185 ? 10.844 8.297 -2.676 1 57.38 185 ALA B N 1
ATOM 5433 C CA . ALA B 1 185 ? 11.312 9.391 -3.516 1 57.38 185 ALA B CA 1
ATOM 5434 C C . ALA B 1 185 ? 10.273 9.758 -4.57 1 57.38 185 ALA B C 1
ATOM 5436 O O . ALA B 1 185 ? 10.391 9.359 -5.73 1 57.38 185 ALA B O 1
ATOM 5437 N N . TYR B 1 186 ? 9.18 10.531 -4.121 1 60 186 TYR B N 1
ATOM 5438 C CA . TYR B 1 186 ? 8.008 10.688 -4.973 1 60 186 TYR B CA 1
ATOM 5439 C C . TYR B 1 186 ? 8.109 11.953 -5.812 1 60 186 TYR B C 1
ATOM 5441 O O . TYR B 1 186 ? 7.516 12.039 -6.891 1 60 186 TYR B O 1
ATOM 5449 N N . ALA B 1 187 ? 8.812 12.906 -5.246 1 62.31 187 ALA B N 1
ATOM 5450 C CA . ALA B 1 187 ? 8.484 14.203 -5.828 1 62.31 187 ALA B CA 1
ATOM 5451 C C . ALA B 1 187 ? 9.742 14.961 -6.234 1 62.31 187 ALA B C 1
ATOM 5453 O O . ALA B 1 187 ? 10.281 15.75 -5.457 1 62.31 187 ALA B O 1
ATOM 5454 N N . ALA B 1 188 ? 10.109 14.672 -7.391 1 69.62 188 ALA B N 1
ATOM 5455 C CA . ALA B 1 188 ? 11.273 15.422 -7.848 1 69.62 188 ALA B CA 1
ATOM 5456 C C . ALA B 1 188 ? 10.914 16.859 -8.172 1 69.62 188 ALA B C 1
ATOM 5458 O O . ALA B 1 188 ? 11.688 17.781 -7.883 1 69.62 188 ALA B O 1
ATOM 5459 N N . TYR B 1 189 ? 9.711 17.078 -8.617 1 75.19 189 TYR B N 1
ATOM 5460 C CA . TYR B 1 189 ? 9.305 18.422 -9.031 1 75.19 189 TYR B CA 1
ATOM 5461 C C . TYR B 1 189 ? 8.844 19.25 -7.836 1 75.19 189 TYR B C 1
ATOM 5463 O O . TYR B 1 189 ? 8.969 20.484 -7.84 1 75.19 189 TYR B O 1
ATOM 5471 N N . ASN B 1 190 ? 8.359 18.578 -6.852 1 83.19 190 ASN B N 1
ATOM 5472 C CA . ASN B 1 190 ? 7.934 19.234 -5.621 1 83.19 190 ASN B CA 1
ATOM 5473 C C . ASN B 1 190 ? 8.07 18.312 -4.418 1 83.19 190 ASN B C 1
ATOM 5475 O O . ASN B 1 190 ? 7.109 17.641 -4.027 1 83.19 190 ASN B O 1
ATOM 5479 N N . PRO B 1 191 ? 9.219 18.344 -3.891 1 82.38 191 PRO B N 1
ATOM 5480 C CA . PRO B 1 191 ? 9.492 17.422 -2.789 1 82.38 191 PRO B CA 1
ATOM 5481 C C . PRO B 1 191 ? 8.578 17.641 -1.59 1 82.38 191 PRO B C 1
ATOM 5483 O O . PRO B 1 191 ? 8.43 16.75 -0.749 1 82.38 191 PRO B O 1
ATOM 5486 N N . HIS B 1 192 ? 7.961 18.797 -1.482 1 87.38 192 HIS B N 1
ATOM 5487 C CA . HIS B 1 192 ? 7.074 19.094 -0.366 1 87.38 192 HIS B CA 1
ATOM 5488 C C . HIS B 1 192 ? 5.797 18.25 -0.439 1 87.38 192 HIS B C 1
ATOM 5490 O O . HIS B 1 192 ? 5.062 18.141 0.545 1 87.38 192 HIS B O 1
ATOM 5496 N N . LEU B 1 193 ? 5.621 17.594 -1.565 1 88.88 193 LEU B N 1
ATOM 5497 C CA . LEU B 1 193 ? 4.367 16.875 -1.771 1 88.88 193 LEU B CA 1
ATOM 5498 C C . LEU B 1 193 ? 4.504 15.422 -1.363 1 88.88 193 LEU B C 1
ATOM 5500 O O . LEU B 1 193 ? 3.646 14.594 -1.694 1 88.88 193 LEU B O 1
ATOM 5504 N N . TRP B 1 194 ? 5.461 15.039 -0.577 1 85.69 194 TRP B N 1
ATOM 5505 C CA . TRP B 1 194 ? 5.719 13.656 -0.198 1 85.69 194 TRP B CA 1
ATOM 5506 C C . TRP B 1 194 ? 4.578 13.102 0.653 1 85.69 194 TRP B C 1
ATOM 5508 O O . TRP B 1 194 ? 4.402 11.891 0.758 1 85.69 194 TRP B O 1
ATOM 5518 N N . THR B 1 195 ? 3.734 13.922 1.325 1 90.44 195 THR B N 1
ATOM 5519 C CA . THR B 1 195 ? 2.68 13.477 2.229 1 90.44 195 THR B CA 1
ATOM 5520 C C . THR B 1 195 ? 1.463 13 1.441 1 90.44 195 THR B C 1
ATOM 5522 O O . THR B 1 195 ? 0.59 12.32 1.989 1 90.44 195 THR B O 1
ATOM 5525 N N . ILE B 1 196 ? 1.392 13.32 0.194 1 90.94 196 ILE B N 1
ATOM 5526 C CA . ILE B 1 196 ? 0.174 13.039 -0.56 1 90.94 196 ILE B CA 1
ATOM 5527 C C . ILE B 1 196 ? 0.02 11.531 -0.752 1 90.94 196 ILE B C 1
ATOM 5529 O O . ILE B 1 196 ? -1.048 10.977 -0.491 1 90.94 196 ILE B O 1
ATOM 5533 N N . PRO B 1 197 ? 1.07 10.836 -1.208 1 88.12 197 PRO B N 1
ATOM 5534 C CA . PRO B 1 197 ? 0.907 9.383 -1.27 1 88.12 197 PRO B CA 1
ATOM 5535 C C . PRO B 1 197 ? 0.585 8.773 0.091 1 88.12 197 PRO B C 1
ATOM 5537 O O . PRO B 1 197 ? -0.167 7.797 0.169 1 88.12 197 PRO B O 1
ATOM 5540 N N . GLU B 1 198 ? 1.138 9.312 1.159 1 90.56 198 GLU B N 1
ATOM 5541 C CA . GLU B 1 198 ? 0.833 8.836 2.506 1 90.56 198 GLU B CA 1
ATOM 5542 C C . GLU B 1 198 ? -0.635 9.07 2.854 1 90.56 198 GLU B C 1
ATOM 5544 O O . GLU B 1 198 ? -1.253 8.25 3.535 1 90.56 198 GLU B O 1
ATOM 5549 N N . GLU B 1 199 ? -1.12 10.18 2.404 1 93.12 199 GLU B N 1
ATOM 5550 C CA . GLU B 1 199 ? -2.533 10.469 2.619 1 93.12 199 GLU B CA 1
ATOM 5551 C C . GLU B 1 199 ? -3.424 9.453 1.917 1 93.12 199 GLU B C 1
ATOM 5553 O O . GLU B 1 199 ? -4.449 9.031 2.461 1 93.12 199 GLU B O 1
ATOM 5558 N N . PHE B 1 200 ? -3.033 9.102 0.718 1 92.06 200 PHE B N 1
ATOM 5559 C CA . PHE B 1 200 ? -3.811 8.125 -0.035 1 92.06 200 PHE B CA 1
ATOM 5560 C C . PHE B 1 200 ? -3.799 6.77 0.663 1 92.06 200 PHE B C 1
ATOM 5562 O O . PHE B 1 200 ? -4.855 6.195 0.929 1 92.06 200 PHE B O 1
ATOM 5569 N N . TRP B 1 201 ? -2.676 6.316 1.001 1 91 201 TRP B N 1
ATOM 5570 C CA . TRP B 1 201 ? -2.559 4.996 1.613 1 91 201 TRP B CA 1
ATOM 5571 C C . TRP B 1 201 ? -3.135 5 3.025 1 91 201 TRP B C 1
ATOM 5573 O O . TRP B 1 201 ? -3.703 4 3.473 1 91 201 TRP B O 1
ATOM 5583 N N . GLY B 1 202 ? -2.932 6.102 3.756 1 93.94 202 GLY B N 1
ATOM 5584 C CA . GLY B 1 202 ? -3.596 6.223 5.043 1 93.94 202 GLY B CA 1
ATOM 5585 C C . GLY B 1 202 ? -5.102 6.078 4.957 1 93.94 202 GLY B C 1
ATOM 5586 O O . GLY B 1 202 ? -5.723 5.457 5.82 1 93.94 202 GLY B O 1
ATOM 5587 N N . SER B 1 203 ? -5.66 6.594 3.883 1 95.19 203 SER B N 1
ATOM 5588 C CA . SER B 1 203 ? -7.098 6.465 3.682 1 95.19 203 SER B CA 1
ATOM 5589 C C . SER B 1 203 ? -7.5 5.016 3.443 1 95.19 203 SER B C 1
ATOM 5591 O O . SER B 1 203 ? -8.516 4.551 3.969 1 95.19 203 SER B O 1
ATOM 5593 N N . VAL B 1 204 ? -6.727 4.363 2.676 1 93.62 204 VAL B N 1
ATOM 5594 C CA . VAL B 1 204 ? -6.992 2.959 2.383 1 93.62 204 VAL B CA 1
ATOM 5595 C C . VAL B 1 204 ? -6.941 2.145 3.674 1 93.62 204 VAL B C 1
ATOM 5597 O O . VAL B 1 204 ? -7.828 1.331 3.938 1 93.62 204 VAL B O 1
ATOM 5600 N N . PHE B 1 205 ? -6 2.41 4.5 1 94 205 PHE B N 1
ATOM 5601 C CA . PHE B 1 205 ? -5.852 1.683 5.754 1 94 205 PHE B CA 1
ATOM 5602 C C . PHE B 1 205 ? -7.031 1.95 6.68 1 94 205 PHE B C 1
ATOM 5604 O O . PHE B 1 205 ? -7.547 1.029 7.32 1 94 205 PHE B O 1
ATOM 5611 N N . VAL B 1 206 ? -7.406 3.182 6.711 1 97 206 VAL B N 1
ATOM 5612 C CA . VAL B 1 206 ? -8.516 3.559 7.582 1 97 206 VAL B CA 1
ATOM 5613 C C . VAL B 1 206 ? -9.789 2.865 7.121 1 97 206 VAL B C 1
ATOM 5615 O O . VAL B 1 206 ? -10.469 2.209 7.914 1 97 206 VAL B O 1
ATOM 5618 N N . TYR B 1 207 ? -10.086 2.934 5.84 1 97.25 207 TYR B N 1
ATOM 5619 C CA . TYR B 1 207 ? -11.312 2.33 5.316 1 97.25 207 TYR B CA 1
ATOM 5620 C C . TYR B 1 207 ? -11.273 0.814 5.465 1 97.25 207 TYR B C 1
ATOM 5622 O O . TYR B 1 207 ? -12.266 0.202 5.871 1 97.25 207 TYR B O 1
ATOM 5630 N N . CYS B 1 208 ? -10.156 0.232 5.176 1 96.19 208 CYS B N 1
ATOM 5631 C CA . CYS B 1 208 ? -10.031 -1.217 5.281 1 96.19 208 CYS B CA 1
ATOM 5632 C C . CYS B 1 208 ? -10.172 -1.672 6.73 1 96.19 208 CYS B C 1
ATOM 5634 O O . CYS B 1 208 ? -10.805 -2.695 7.004 1 96.19 208 CYS B O 1
ATOM 5636 N N . THR B 1 209 ? -9.578 -0.925 7.641 1 97.31 209 THR B N 1
ATOM 5637 C CA . THR B 1 209 ? -9.664 -1.291 9.047 1 97.31 209 THR B CA 1
ATOM 5638 C C . THR B 1 209 ? -11.109 -1.204 9.539 1 97.31 209 THR B C 1
ATOM 5640 O O . THR B 1 209 ? -11.578 -2.092 10.258 1 97.31 209 THR B O 1
ATOM 5643 N N . ILE B 1 210 ? -11.789 -0.138 9.148 1 97.94 210 ILE B N 1
ATOM 5644 C CA . ILE B 1 210 ? -13.172 0.035 9.57 1 97.94 210 ILE B CA 1
ATOM 5645 C C . ILE B 1 210 ? -14.031 -1.094 9.008 1 97.94 210 ILE B C 1
ATOM 5647 O O . ILE B 1 210 ? -14.852 -1.683 9.727 1 97.94 210 ILE B O 1
ATOM 5651 N N . LEU B 1 211 ? -13.805 -1.452 7.77 1 96.88 211 LEU B N 1
ATOM 5652 C CA . LEU B 1 211 ? -14.555 -2.547 7.16 1 96.88 211 LEU B CA 1
ATOM 5653 C C . LEU B 1 211 ? -14.227 -3.871 7.844 1 96.88 211 LEU B C 1
ATOM 5655 O O . LEU B 1 211 ? -15.125 -4.652 8.156 1 96.88 211 LEU B O 1
ATOM 5659 N N . ALA B 1 212 ? -12.992 -4.086 8.102 1 97 212 ALA B N 1
ATOM 5660 C CA . ALA B 1 212 ? -12.531 -5.332 8.703 1 97 212 ALA B CA 1
ATOM 5661 C C . ALA B 1 212 ? -13.109 -5.516 10.102 1 97 212 ALA B C 1
ATOM 5663 O O . ALA B 1 212 ? -13.273 -6.648 10.57 1 97 212 ALA B O 1
ATOM 5664 N N . THR B 1 213 ? -13.445 -4.414 10.773 1 97.06 213 THR B N 1
ATOM 5665 C CA . THR B 1 213 ? -13.906 -4.5 12.156 1 97.06 213 THR B CA 1
ATOM 5666 C C . THR B 1 213 ? -15.359 -4.066 12.266 1 97.06 213 THR B C 1
ATOM 5668 O O . THR B 1 213 ? -15.844 -3.764 13.359 1 97.06 213 THR B O 1
ATOM 5671 N N . CYS B 1 214 ? -16.062 -3.928 11.18 1 96.38 214 CYS B N 1
ATOM 5672 C CA . CYS B 1 214 ? -17.391 -3.34 11.188 1 96.38 214 CYS B CA 1
ATOM 5673 C C . CYS B 1 214 ? -18.359 -4.191 12.008 1 96.38 214 CYS B C 1
ATOM 5675 O O . CYS B 1 214 ? -19.344 -3.676 12.547 1 96.38 214 CYS B O 1
ATOM 5677 N N . ARG B 1 215 ? -18.062 -5.512 12.172 1 95.56 215 ARG B N 1
ATOM 5678 C CA . ARG B 1 215 ? -18.953 -6.402 12.906 1 95.56 215 ARG B CA 1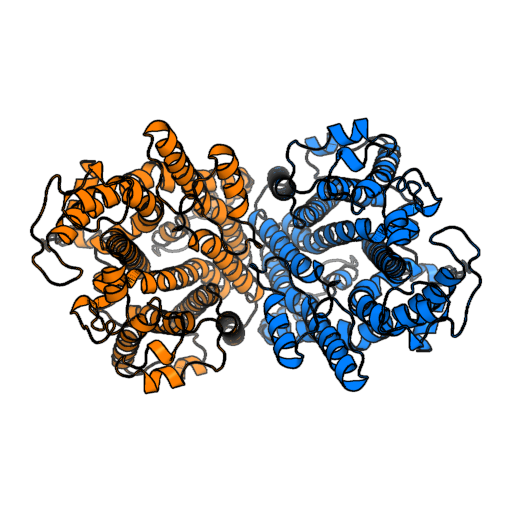
ATOM 5679 C C . ARG B 1 215 ? -18.516 -6.559 14.359 1 95.56 215 ARG B C 1
ATOM 5681 O O . ARG B 1 215 ? -19.156 -7.25 15.141 1 95.56 215 ARG B O 1
ATOM 5688 N N . PHE B 1 216 ? -17.453 -5.934 14.688 1 96.56 216 PHE B N 1
ATOM 5689 C CA . PHE B 1 216 ? -16.859 -6.102 16.016 1 96.56 216 PHE B CA 1
ATOM 5690 C C . PHE B 1 216 ? -17.656 -5.324 17.047 1 96.56 216 PHE B C 1
ATOM 5692 O O . PHE B 1 216 ? -18.344 -4.352 16.719 1 96.56 216 PHE B O 1
ATOM 5699 N N . THR B 1 217 ? -17.578 -5.789 18.344 1 94.75 217 THR B N 1
ATOM 5700 C CA . THR B 1 217 ? -18.047 -4.965 19.453 1 94.75 217 THR B CA 1
ATOM 5701 C C . THR B 1 217 ? -17.203 -3.695 19.562 1 94.75 217 THR B C 1
ATOM 5703 O O . THR B 1 217 ? -16.125 -3.6 18.969 1 94.75 217 THR B O 1
ATOM 5706 N N . HIS B 1 218 ? -17.703 -2.725 20.281 1 95.19 218 HIS B N 1
ATOM 5707 C CA . HIS B 1 218 ? -16.984 -1.472 20.469 1 95.19 218 HIS B CA 1
ATOM 5708 C C . HIS B 1 218 ? -15.617 -1.714 21.094 1 95.19 218 HIS B C 1
ATOM 5710 O O . HIS B 1 218 ? -14.617 -1.121 20.672 1 95.19 218 HIS B O 1
ATOM 5716 N N . GLU B 1 219 ? -15.5 -2.613 22.094 1 94.19 219 GLU B N 1
ATOM 5717 C CA . GLU B 1 219 ? -14.258 -2.9 22.797 1 94.19 219 GLU B CA 1
ATOM 5718 C C . GLU B 1 219 ? -13.25 -3.59 21.875 1 94.19 219 GLU B C 1
ATOM 5720 O O . GLU B 1 219 ? -12.07 -3.221 21.859 1 94.19 219 GLU B O 1
ATOM 5725 N N . ALA B 1 220 ? -13.758 -4.578 21.172 1 95.31 220 ALA B N 1
ATOM 5726 C CA . ALA B 1 220 ? -12.883 -5.328 20.281 1 95.31 220 ALA B CA 1
ATOM 5727 C C . ALA B 1 220 ? -12.336 -4.434 19.156 1 95.31 220 ALA B C 1
ATOM 5729 O O . ALA B 1 220 ? -11.18 -4.562 18.766 1 95.31 220 ALA B O 1
ATOM 5730 N N . ARG B 1 221 ? -13.172 -3.617 18.594 1 96.56 221 ARG B N 1
ATOM 5731 C CA . ARG B 1 221 ? -12.75 -2.705 17.531 1 96.56 221 ARG B CA 1
ATOM 5732 C C . ARG B 1 221 ? -11.68 -1.739 18.031 1 96.56 221 ARG B C 1
ATOM 5734 O O . A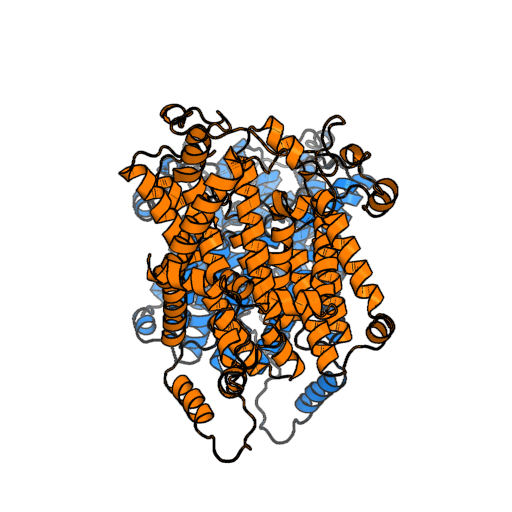RG B 1 221 ? -10.641 -1.569 17.406 1 96.56 221 ARG B O 1
ATOM 5741 N N . LEU B 1 222 ? -11.93 -1.127 19.188 1 96.62 222 LEU B N 1
ATOM 5742 C CA . LEU B 1 222 ? -10.961 -0.196 19.766 1 96.62 222 LEU B CA 1
ATOM 5743 C C . LEU B 1 222 ? -9.641 -0.894 20.047 1 96.62 222 LEU B C 1
ATOM 5745 O O . LEU B 1 222 ? -8.57 -0.318 19.828 1 96.62 222 LEU B O 1
ATOM 5749 N N . LEU B 1 223 ? -9.734 -2.066 20.562 1 95.62 223 LEU B N 1
ATOM 5750 C CA . LEU B 1 223 ? -8.523 -2.836 20.844 1 95.62 223 LEU B CA 1
ATOM 5751 C C . LEU B 1 223 ? -7.754 -3.102 19.547 1 95.62 223 LEU B C 1
ATOM 5753 O O . LEU B 1 223 ? -6.527 -2.975 19.516 1 95.62 223 LEU B O 1
ATOM 5757 N N . THR B 1 224 ? -8.484 -3.521 18.5 1 95.81 224 THR B N 1
ATOM 5758 C CA . THR B 1 224 ? -7.848 -3.787 17.203 1 95.81 224 THR B CA 1
ATOM 5759 C C . THR B 1 224 ? -7.207 -2.52 16.656 1 95.81 224 THR B C 1
ATOM 5761 O O . THR B 1 224 ? -6.07 -2.549 16.172 1 95.81 224 THR B O 1
ATOM 5764 N N . GLU B 1 225 ? -7.918 -1.406 16.672 1 97.44 225 GLU B N 1
ATOM 5765 C CA . GLU B 1 225 ? -7.387 -0.13 16.203 1 97.44 225 GLU B CA 1
ATOM 5766 C C . GLU B 1 225 ? -6.133 0.264 16.969 1 97.44 225 GLU B C 1
ATOM 5768 O O . GLU B 1 225 ? -5.145 0.701 16.375 1 97.44 225 GLU B O 1
ATOM 5773 N N . THR B 1 226 ? -6.164 0.117 18.281 1 97.19 226 THR B N 1
ATOM 5774 C CA . THR B 1 226 ? -5.035 0.479 19.125 1 97.19 226 THR B CA 1
ATOM 5775 C C . THR B 1 226 ? -3.842 -0.43 18.859 1 97.19 226 THR B C 1
ATOM 5777 O O . THR B 1 226 ? -2.699 0.034 18.812 1 97.19 226 THR B O 1
ATOM 5780 N N . ALA B 1 227 ? -4.141 -1.678 18.703 1 94.69 227 ALA B N 1
ATOM 5781 C CA . ALA B 1 227 ? -3.072 -2.627 18.391 1 94.69 227 ALA B CA 1
ATOM 5782 C C . ALA B 1 227 ? -2.406 -2.283 17.062 1 94.69 227 ALA B C 1
ATOM 5784 O O . ALA B 1 227 ? -1.18 -2.336 16.938 1 94.69 227 ALA B O 1
ATOM 5785 N N . MET B 1 228 ? -3.236 -1.966 16.078 1 93.88 228 MET B N 1
ATOM 5786 C CA . MET B 1 228 ? -2.689 -1.574 14.781 1 93.88 228 MET B CA 1
ATOM 5787 C C . MET B 1 228 ? -1.866 -0.296 14.898 1 93.88 228 MET B C 1
ATOM 5789 O O . MET B 1 228 ? -0.788 -0.19 14.312 1 93.88 228 MET B O 1
ATOM 5793 N N . CYS B 1 229 ? -2.348 0.633 15.633 1 97 229 CYS B N 1
ATOM 5794 C CA . CYS B 1 229 ? -1.616 1.872 15.875 1 97 229 CYS B CA 1
ATOM 5795 C C . CYS B 1 229 ? -0.268 1.592 16.531 1 97 229 CYS B C 1
ATOM 5797 O O . CYS B 1 229 ? 0.764 2.088 16.062 1 97 229 CYS B O 1
ATOM 5799 N N . ALA B 1 230 ? -0.282 0.787 17.547 1 94.81 230 ALA B N 1
ATOM 5800 C CA . ALA B 1 230 ? 0.935 0.448 18.281 1 94.81 230 ALA B CA 1
ATOM 5801 C C . ALA B 1 230 ? 1.94 -0.261 17.375 1 94.81 230 ALA B C 1
ATOM 5803 O O . ALA B 1 230 ? 3.143 0.009 17.453 1 94.81 230 ALA B O 1
ATOM 5804 N N . TYR B 1 231 ? 1.396 -1.092 16.609 1 89.25 231 TYR B N 1
ATOM 5805 C CA . TYR B 1 231 ? 2.262 -1.835 15.703 1 89.25 231 TYR B CA 1
ATOM 5806 C C . TYR B 1 231 ? 2.914 -0.905 14.688 1 89.25 231 TYR B C 1
ATOM 5808 O O . TYR B 1 231 ? 4.121 -0.986 14.453 1 89.25 231 TYR B O 1
ATOM 5816 N N . ARG B 1 232 ? 2.146 -0.085 14.047 1 91.69 232 ARG B N 1
ATOM 5817 C CA . ARG B 1 232 ? 2.684 0.839 13.055 1 91.69 232 ARG B CA 1
ATOM 5818 C C . ARG B 1 232 ? 3.633 1.845 13.703 1 91.69 232 ARG B C 1
ATOM 5820 O O . ARG B 1 232 ? 4.613 2.264 13.086 1 91.69 232 ARG B O 1
ATOM 5827 N N . LEU B 1 233 ? 3.332 2.248 14.945 1 94.12 233 LEU B N 1
ATOM 5828 C CA . LEU B 1 233 ? 4.238 3.111 15.695 1 94.12 233 LEU B CA 1
ATOM 5829 C C . LEU B 1 233 ? 5.566 2.41 15.961 1 94.12 233 LEU B C 1
ATOM 5831 O O . LEU B 1 233 ? 6.629 3.016 15.82 1 94.12 233 LEU B O 1
ATOM 5835 N N . TYR B 1 234 ? 5.434 1.209 16.328 1 88.81 234 TYR B N 1
ATOM 5836 C CA . TYR B 1 234 ? 6.633 0.415 16.578 1 88.81 234 TYR B CA 1
ATOM 5837 C C . TYR B 1 234 ? 7.531 0.396 15.344 1 88.81 234 TYR B C 1
ATOM 5839 O O . TYR B 1 234 ? 8.758 0.414 15.461 1 88.81 234 TYR B O 1
ATOM 5847 N N . LEU B 1 235 ? 6.914 0.462 14.219 1 84 235 LEU B N 1
ATOM 5848 C CA . LEU B 1 235 ? 7.664 0.431 12.969 1 84 235 LEU B CA 1
ATOM 5849 C C . LEU B 1 235 ? 8.039 1.841 12.523 1 84 235 LEU B C 1
ATOM 5851 O O . LEU B 1 235 ? 8.688 2.02 11.484 1 84 235 LEU B O 1
ATOM 5855 N N . ALA B 1 236 ? 7.648 2.809 13.234 1 89.56 236 ALA B N 1
ATOM 5856 C CA . ALA B 1 236 ? 7.918 4.215 12.945 1 89.56 236 ALA B CA 1
ATOM 5857 C C . ALA B 1 236 ? 7.332 4.617 11.594 1 89.56 236 ALA B C 1
ATOM 5859 O O . ALA B 1 236 ? 8 5.27 10.789 1 89.56 236 ALA B O 1
ATOM 5860 N N . LYS B 1 237 ? 6.117 4.16 11.328 1 89.19 237 LYS B N 1
ATOM 5861 C CA . LYS B 1 237 ? 5.422 4.512 10.094 1 89.19 237 LYS B CA 1
ATOM 5862 C C . LYS B 1 237 ? 4.41 5.629 10.336 1 89.19 237 LYS B C 1
ATOM 5864 O O . LYS B 1 237 ? 3.695 5.621 11.344 1 89.19 237 LYS B O 1
ATOM 5869 N N . VAL B 1 238 ? 4.281 6.484 9.414 1 91.38 238 VAL B N 1
ATOM 5870 C CA . VAL B 1 238 ? 3.496 7.703 9.586 1 91.38 238 VAL B CA 1
ATOM 5871 C C . VAL B 1 238 ? 2.012 7.355 9.641 1 91.38 238 VAL B C 1
ATOM 5873 O O . VAL B 1 238 ? 1.211 8.117 10.195 1 91.38 238 VAL B O 1
ATOM 5876 N N . ASP B 1 239 ? 1.639 6.203 9.055 1 92.38 239 ASP B N 1
ATOM 5877 C CA . ASP B 1 239 ? 0.22 5.855 9.047 1 92.38 239 ASP B CA 1
ATOM 5878 C C . ASP B 1 239 ? -0.274 5.527 10.453 1 92.38 239 ASP B C 1
ATOM 5880 O O . ASP B 1 239 ? -1.481 5.449 10.688 1 92.38 239 ASP B O 1
ATOM 5884 N N . ALA B 1 240 ? 0.65 5.383 11.445 1 96.62 240 ALA B N 1
ATOM 5885 C CA . ALA B 1 240 ? 0.249 5.277 12.844 1 96.62 240 ALA B CA 1
ATOM 5886 C C . ALA B 1 240 ? -0.594 6.477 13.266 1 96.62 240 ALA B C 1
ATOM 5888 O O . ALA B 1 240 ? -1.512 6.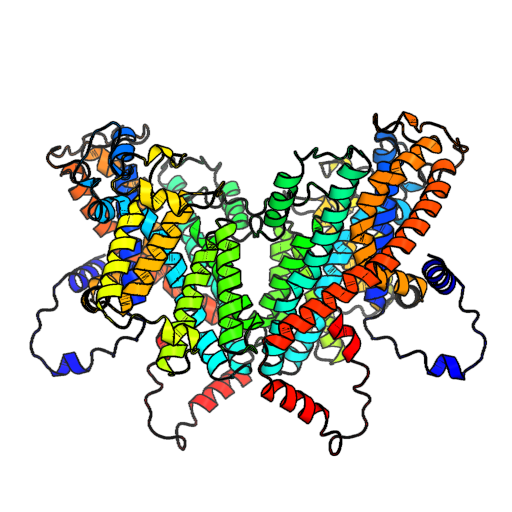344 14.086 1 96.62 240 ALA B O 1
ATOM 5889 N N . LEU B 1 241 ? -0.282 7.574 12.711 1 98.44 241 LEU B N 1
ATOM 5890 C CA . LEU B 1 241 ? -0.979 8.812 13.062 1 98.44 241 LEU B CA 1
ATOM 5891 C C . LEU B 1 241 ? -2.398 8.805 12.508 1 98.44 241 LEU B C 1
ATOM 5893 O O . LEU B 1 241 ? -3.307 9.383 13.109 1 98.44 241 LEU B O 1
ATOM 5897 N N . PHE B 1 242 ? -2.643 8.164 11.336 1 98.31 242 PHE B N 1
ATOM 5898 C CA . PHE B 1 242 ? -3.998 7.992 10.828 1 98.31 242 PHE B CA 1
ATOM 5899 C C . PHE B 1 242 ? -4.836 7.168 11.805 1 98.31 242 PHE B C 1
ATOM 5901 O O . PHE B 1 242 ? -6.016 7.461 12.016 1 98.31 242 PHE B O 1
ATOM 5908 N N . PHE B 1 243 ? -4.195 6.211 12.375 1 98.5 243 PHE B N 1
ATOM 5909 C CA . PHE B 1 243 ? -4.891 5.367 13.344 1 98.5 243 PHE B CA 1
ATOM 5910 C C . PHE B 1 243 ? -5.223 6.152 14.609 1 98.5 243 PHE B C 1
ATOM 5912 O O . PHE B 1 243 ? -6.254 5.914 15.242 1 98.5 243 PHE B O 1
ATOM 5919 N N . VAL B 1 244 ? -4.312 7.051 15 1 98.69 244 VAL B N 1
ATOM 5920 C CA . VAL B 1 244 ? -4.641 7.93 16.109 1 98.69 244 VAL B CA 1
ATOM 5921 C C . VAL B 1 244 ? -5.934 8.688 15.82 1 98.69 244 VAL B C 1
ATOM 5923 O O . VAL B 1 244 ? -6.828 8.758 16.656 1 98.69 244 VAL B O 1
ATOM 5926 N N . GLY B 1 245 ? -5.988 9.227 14.609 1 98.69 245 GLY B N 1
ATOM 5927 C CA . GLY B 1 245 ? -7.203 9.914 14.203 1 98.69 245 GLY B CA 1
ATOM 5928 C C . GLY B 1 245 ? -8.43 9.016 14.219 1 98.69 245 GLY B C 1
ATOM 5929 O O . GLY B 1 245 ? -9.5 9.422 14.672 1 98.69 245 GLY B O 1
ATOM 5930 N N . LEU B 1 246 ? -8.281 7.82 13.727 1 98.62 246 LEU B N 1
ATOM 5931 C CA . LEU B 1 246 ? -9.352 6.832 13.695 1 98.62 246 LEU B CA 1
ATOM 5932 C C . LEU B 1 246 ? -9.836 6.512 15.102 1 98.62 246 LEU B C 1
ATOM 5934 O O . LEU B 1 246 ? -11.047 6.527 15.367 1 98.62 246 LEU B O 1
ATOM 5938 N N . ILE B 1 247 ? -8.906 6.258 16.047 1 98.31 247 ILE B N 1
ATOM 5939 C CA . ILE B 1 247 ? -9.227 5.938 17.438 1 98.31 247 ILE B CA 1
ATOM 5940 C C . ILE B 1 247 ? -9.914 7.129 18.094 1 98.31 247 ILE B C 1
ATOM 5942 O O . ILE B 1 247 ? -10.938 6.965 18.766 1 98.31 247 ILE B O 1
ATOM 5946 N N . PHE B 1 248 ? -9.336 8.266 17.844 1 97.62 248 PHE B N 1
ATOM 5947 C CA . PHE B 1 248 ? -9.891 9.5 18.391 1 97.62 248 PHE B CA 1
ATOM 5948 C C . PHE B 1 248 ? -11.328 9.703 17.938 1 97.62 248 PHE B C 1
ATOM 5950 O O . PHE B 1 248 ? -12.203 10.023 18.75 1 97.62 248 PHE B O 1
ATOM 5957 N N . CYS B 1 249 ? -11.586 9.484 16.688 1 97.75 249 CYS B N 1
ATOM 5958 C CA . CYS B 1 249 ? -12.93 9.609 16.125 1 97.75 249 CYS B CA 1
ATOM 5959 C C . CYS B 1 249 ? -13.875 8.594 16.75 1 97.75 249 CYS B C 1
ATOM 5961 O O . CYS B 1 249 ? -14.984 8.938 17.156 1 97.75 249 CYS B O 1
ATOM 5963 N N . ASP B 1 250 ? -13.422 7.352 16.797 1 97.88 250 ASP B N 1
ATOM 5964 C CA . ASP B 1 250 ? -14.242 6.273 17.344 1 97.88 250 ASP B CA 1
ATOM 5965 C C . ASP B 1 250 ? -14.625 6.551 18.797 1 97.88 250 ASP B C 1
ATOM 5967 O O . ASP B 1 250 ? -15.797 6.441 19.156 1 97.88 250 ASP B O 1
ATOM 5971 N N . ILE B 1 251 ? -13.695 6.992 19.578 1 95.88 251 ILE B N 1
ATOM 5972 C CA . ILE B 1 251 ? -13.93 7.301 20.984 1 95.88 251 ILE B CA 1
ATOM 5973 C C . ILE B 1 251 ? -14.891 8.484 21.094 1 95.88 251 ILE B C 1
ATOM 5975 O O . ILE B 1 251 ? -15.805 8.477 21.922 1 95.88 251 ILE B O 1
ATOM 5979 N N . SER B 1 252 ? -14.695 9.508 20.312 1 94.38 252 SER B N 1
ATOM 5980 C CA . SER B 1 252 ? -15.555 10.688 20.328 1 94.38 252 SER B CA 1
ATOM 5981 C C . SER B 1 252 ? -17 10.328 20.016 1 94.38 252 SER B C 1
ATOM 5983 O O . SER B 1 252 ? -17.922 10.797 20.672 1 94.38 252 SER B O 1
ATOM 5985 N N . LEU B 1 253 ? -17.172 9.508 19.016 1 95.44 253 LEU B N 1
ATOM 5986 C CA . LEU B 1 253 ? -18.516 9.094 18.625 1 95.44 253 LEU B CA 1
ATOM 5987 C C . LEU B 1 253 ? -19.156 8.242 19.719 1 95.44 253 LEU B C 1
ATOM 5989 O O . LEU B 1 253 ? -20.344 8.406 20.016 1 95.44 253 LEU B O 1
ATOM 5993 N N . LEU B 1 254 ? -18.359 7.348 20.266 1 95.44 254 LEU B N 1
ATOM 5994 C CA . LEU B 1 254 ? -18.859 6.508 21.344 1 95.44 254 LEU B CA 1
ATOM 5995 C C . LEU B 1 254 ? -19.219 7.348 22.578 1 95.44 254 LEU B C 1
ATOM 5997 O O . LEU B 1 254 ? -20.188 7.059 23.266 1 95.44 254 LEU B O 1
ATOM 6001 N N . ALA B 1 255 ? -18.422 8.305 22.844 1 92 255 ALA B N 1
ATOM 6002 C CA . ALA B 1 255 ? -18.688 9.211 23.953 1 92 255 ALA B CA 1
ATOM 6003 C C . ALA B 1 255 ? -19.984 9.984 23.734 1 92 255 ALA B C 1
ATOM 6005 O O . ALA B 1 255 ? -20.797 10.141 24.656 1 92 255 ALA B O 1
ATOM 6006 N N . GLU B 1 256 ? -20.203 10.484 22.609 1 90.62 256 GLU B N 1
ATOM 6007 C CA . GLU B 1 256 ? -21.422 11.195 22.281 1 90.62 256 GLU B CA 1
ATOM 6008 C C . GLU B 1 256 ? -22.656 10.297 22.422 1 90.62 256 GLU B C 1
ATOM 6010 O O . GLU B 1 256 ? -23.719 10.75 22.844 1 90.62 256 GLU B O 1
ATOM 6015 N N . ALA B 1 257 ? -22.453 9.031 22.125 1 92.94 257 ALA B N 1
ATOM 6016 C CA . ALA B 1 257 ? -23.547 8.07 22.203 1 92.94 257 ALA B CA 1
ATOM 6017 C C . ALA B 1 257 ? -23.641 7.465 23.609 1 92.94 257 ALA B C 1
ATOM 6019 O O . ALA B 1 257 ? -24.5 6.617 23.859 1 92.94 257 ALA B O 1
ATOM 6020 N N . GLU B 1 258 ? -22.719 7.828 24.531 1 91.31 258 GLU B N 1
ATOM 6021 C CA . GLU B 1 258 ? -22.672 7.316 25.906 1 91.31 258 GLU B CA 1
ATOM 6022 C C . GLU B 1 258 ? -22.5 5.801 25.922 1 91.31 258 GLU B C 1
ATOM 6024 O O . GLU B 1 258 ? -23.188 5.102 26.672 1 91.31 258 GLU B O 1
ATOM 6029 N N . LYS B 1 259 ? -21.734 5.305 25.016 1 91.38 259 LYS B N 1
ATOM 6030 C CA . LYS B 1 259 ? -21.5 3.867 24.906 1 91.38 259 LYS B CA 1
ATOM 6031 C C . LYS B 1 259 ? -20.016 3.547 25.078 1 91.38 259 LYS B C 1
ATOM 6033 O O . LYS B 1 259 ? -19.516 2.564 24.516 1 91.38 259 LYS B O 1
ATOM 6038 N N . LEU B 1 260 ? -19.344 4.391 25.703 1 90.62 260 LEU B N 1
ATOM 6039 C CA . LEU B 1 260 ? -17.922 4.152 25.922 1 90.62 260 LEU B CA 1
ATOM 6040 C C . LEU B 1 260 ? -17.703 2.928 26.812 1 90.62 260 LEU B C 1
ATOM 6042 O O . LEU B 1 260 ? -18.422 2.75 27.812 1 90.62 260 LEU B O 1
ATOM 6046 N N . PRO B 1 261 ? -16.812 2.15 26.422 1 86.44 261 PRO B N 1
ATOM 6047 C CA . PRO B 1 261 ? -16.5 1.022 27.297 1 86.44 261 PRO B CA 1
ATOM 6048 C C . PRO B 1 261 ? -16.062 1.466 28.688 1 86.44 261 PRO B C 1
ATOM 6050 O O . PRO B 1 261 ? -15.492 2.547 28.844 1 86.44 261 PRO B O 1
ATOM 6053 N N . THR B 1 262 ? -16.281 0.634 29.625 1 84.06 262 THR B N 1
ATOM 6054 C CA . THR B 1 262 ? -16.078 0.966 31.031 1 84.06 262 THR B CA 1
ATOM 6055 C C . THR B 1 262 ? -14.625 1.311 31.297 1 84.06 262 THR B C 1
ATOM 6057 O O . THR B 1 262 ? -14.328 2.238 32.062 1 84.06 262 THR B O 1
ATOM 6060 N N . PHE B 1 263 ? -13.828 0.602 30.672 1 83.31 263 PHE B N 1
ATOM 6061 C CA . PHE B 1 263 ? -12.414 0.822 30.938 1 83.31 263 PHE B CA 1
ATOM 6062 C C . PHE B 1 263 ? -11.977 2.195 30.438 1 83.31 263 PHE B C 1
ATOM 6064 O O . PHE B 1 263 ? -11.141 2.85 31.062 1 83.31 263 PHE B O 1
ATOM 6071 N N . ILE B 1 264 ? -12.57 2.662 29.422 1 82.94 264 ILE B N 1
ATOM 6072 C CA . ILE B 1 264 ? -12.234 3.973 28.875 1 82.94 264 ILE B CA 1
ATOM 6073 C C . ILE B 1 264 ? -12.906 5.066 29.703 1 82.94 264 ILE B C 1
ATOM 6075 O O . ILE B 1 264 ? -12.32 6.129 29.938 1 82.94 264 ILE B O 1
ATOM 6079 N N . LYS B 1 265 ? -14.062 4.793 30.203 1 82.06 265 LYS B N 1
ATOM 6080 C CA . LYS B 1 265 ? -14.758 5.738 31.062 1 82.06 265 LYS B CA 1
ATOM 6081 C C . LYS B 1 265 ? -13.961 6.008 32.344 1 82.06 265 LYS B C 1
ATOM 6083 O O . LYS B 1 265 ? -13.93 7.141 32.812 1 82.06 265 LYS B O 1
ATOM 6088 N N . ARG B 1 266 ? -13.273 4.969 32.688 1 79.88 266 ARG B N 1
ATOM 6089 C CA . ARG B 1 266 ? -12.5 5.082 33.938 1 79.88 266 ARG B CA 1
ATOM 6090 C C . ARG B 1 266 ? -11.234 5.906 33.688 1 79.88 266 ARG B C 1
ATOM 6092 O O . ARG B 1 266 ? -10.734 6.551 34.625 1 79.88 266 ARG B O 1
ATOM 6099 N N . LEU B 1 267 ? -10.836 5.945 32.469 1 76.69 267 LEU B N 1
ATOM 6100 C CA . LEU B 1 267 ? -9.602 6.648 32.156 1 76.69 267 LEU B CA 1
ATOM 6101 C C . LEU B 1 267 ? -9.883 8.102 31.781 1 76.69 267 LEU B C 1
ATOM 6103 O O . LEU B 1 267 ? -8.953 8.906 31.672 1 76.69 267 LEU B O 1
ATOM 6107 N N . ARG B 1 268 ? -11.102 8.422 31.672 1 77.38 268 ARG B N 1
ATOM 6108 C CA . ARG B 1 268 ? -11.453 9.797 31.328 1 77.38 268 ARG B CA 1
ATOM 6109 C C . ARG B 1 268 ? -11.047 10.766 32.438 1 77.38 268 ARG B C 1
ATOM 6111 O O . ARG B 1 268 ? -11.367 10.539 33.594 1 77.38 268 ARG B O 1
ATOM 6118 N N . PRO B 1 269 ? -10.312 11.711 31.984 1 76.19 269 PRO B N 1
ATOM 6119 C CA . PRO B 1 269 ? -9.922 12.68 33 1 76.19 269 PRO B CA 1
ATOM 6120 C C . PRO B 1 269 ? -11.125 13.344 33.688 1 76.19 269 PRO B C 1
ATOM 6122 O O . PRO B 1 269 ? -12.07 13.742 33 1 76.19 269 PRO B O 1
ATOM 6125 N N . ARG B 1 270 ? -11.102 13.312 34.969 1 74.38 270 ARG B N 1
ATOM 6126 C CA . ARG B 1 270 ? -12.188 13.859 35.75 1 74.38 270 ARG B CA 1
ATOM 6127 C C . ARG B 1 270 ? -12.18 15.383 35.75 1 74.38 270 ARG B C 1
ATOM 6129 O O . ARG B 1 270 ? -13.227 16.016 35.844 1 74.38 270 ARG B O 1
ATOM 6136 N N . HIS B 1 271 ? -10.898 15.875 35.469 1 81.38 271 HIS B N 1
ATOM 6137 C CA . HIS B 1 271 ? -10.766 17.328 35.531 1 81.38 271 HIS B CA 1
ATOM 6138 C C . HIS B 1 271 ? -10.312 17.906 34.188 1 81.38 271 HIS B C 1
ATOM 6140 O O . HIS B 1 271 ? -9.469 17.312 33.5 1 81.38 271 HIS B O 1
ATOM 6146 N N . GLN B 1 272 ? -10.805 18.953 33.875 1 86 272 GLN B N 1
ATOM 6147 C CA . GLN B 1 272 ? -10.531 19.672 32.625 1 86 272 GLN B CA 1
ATOM 6148 C C . GLN B 1 272 ? -9.062 20.094 32.562 1 86 272 GLN B C 1
ATOM 6150 O O . GLN B 1 272 ? -8.5 20.188 31.453 1 86 272 GLN B O 1
ATOM 6155 N N . SER B 1 273 ? -8.445 20.281 33.688 1 89.88 273 SER B N 1
ATOM 6156 C CA . SER B 1 273 ? -7.07 20.766 33.75 1 89.88 273 SER B CA 1
ATOM 6157 C C . SER B 1 273 ? -6.094 19.75 33.188 1 89.88 273 SER B C 1
ATOM 6159 O O . SER B 1 273 ? -5.02 20.125 32.688 1 89.88 273 SER B O 1
ATOM 6161 N N . VAL B 1 274 ? -6.496 18.547 33.219 1 92.44 274 VAL B N 1
ATOM 6162 C CA . VAL B 1 274 ? -5.621 17.5 32.688 1 92.44 274 VAL B CA 1
ATOM 6163 C C . VAL B 1 274 ? -5.441 17.703 31.188 1 92.44 274 VAL B C 1
ATOM 6165 O O . VAL B 1 274 ? -4.348 17.484 30.656 1 92.44 274 VAL B O 1
ATOM 6168 N N . TRP B 1 275 ? -6.434 18.141 30.516 1 93.88 275 TRP B N 1
ATOM 6169 C CA . TRP B 1 275 ? -6.359 18.359 29.078 1 93.88 275 TRP B CA 1
ATOM 6170 C C . TRP B 1 275 ? -5.43 19.516 28.75 1 93.88 275 TRP B C 1
ATOM 6172 O O . TRP B 1 275 ? -4.723 19.484 27.734 1 93.88 275 TRP B O 1
ATOM 6182 N N . TYR B 1 276 ? -5.422 20.531 29.625 1 95.12 276 TYR B N 1
ATOM 6183 C CA . TYR B 1 276 ? -4.492 21.641 29.453 1 95.12 276 TYR B CA 1
ATOM 6184 C C . TYR B 1 276 ? -3.049 21.172 29.609 1 95.12 276 TYR B C 1
ATOM 6186 O O . TYR B 1 276 ? -2.174 21.562 28.828 1 95.12 276 TYR B O 1
ATOM 6194 N N . LEU B 1 277 ? -2.869 20.359 30.578 1 95.62 277 LEU B N 1
ATOM 6195 C CA . LEU B 1 277 ? -1.529 19.828 30.828 1 95.62 277 LEU B CA 1
ATOM 6196 C C . LEU B 1 277 ? -1.052 18.984 29.656 1 95.62 277 LEU B C 1
ATOM 6198 O O . LEU B 1 277 ? 0.091 19.125 29.219 1 95.62 277 LEU B O 1
ATOM 6202 N N . LEU B 1 278 ? -1.927 18.125 29.172 1 95.62 278 LEU B N 1
ATOM 6203 C CA . LEU B 1 278 ? -1.581 17.281 28.031 1 95.62 278 LEU B CA 1
ATOM 6204 C C . LEU B 1 278 ? -1.302 18.125 26.797 1 95.62 278 LEU B C 1
ATOM 6206 O O . LEU B 1 278 ? -0.389 17.812 26.031 1 95.62 278 LEU B O 1
ATOM 6210 N N . PHE B 1 279 ? -2.061 19.125 26.625 1 96.5 279 PHE B N 1
ATOM 6211 C CA . PHE B 1 279 ? -1.871 20.047 25.5 1 96.5 279 PHE B CA 1
ATOM 6212 C C . PHE B 1 279 ? -0.505 20.719 25.578 1 96.5 279 PHE B C 1
ATOM 6214 O O . PHE B 1 279 ? 0.244 20.719 24.609 1 96.5 279 PHE B O 1
ATOM 6221 N N . VAL B 1 280 ? -0.155 21.25 26.734 1 96 280 VAL B N 1
ATOM 6222 C CA . VAL B 1 280 ? 1.106 21.953 26.938 1 96 280 VAL B CA 1
ATOM 6223 C C . VAL B 1 280 ? 2.271 20.984 26.781 1 96 280 VAL B C 1
ATOM 6225 O O . VAL B 1 280 ? 3.295 21.312 26.188 1 96 280 VAL B O 1
ATOM 6228 N N . LEU B 1 281 ? 2.092 19.812 27.297 1 95.19 281 LEU B N 1
ATOM 6229 C CA . LEU B 1 281 ? 3.127 18.797 27.141 1 95.19 281 LEU B CA 1
ATOM 6230 C C . LEU B 1 281 ? 3.342 18.453 25.672 1 95.19 281 LEU B C 1
ATOM 6232 O O . LEU B 1 281 ? 4.48 18.281 25.234 1 95.19 281 LEU B O 1
ATOM 6236 N N . GLY B 1 282 ? 2.23 18.281 24.938 1 96 282 GLY B N 1
ATOM 6237 C CA . GLY B 1 282 ? 2.342 18.047 23.516 1 96 282 GLY B CA 1
ATOM 6238 C C . GLY B 1 282 ? 3.096 19.125 22.781 1 96 282 GLY B C 1
ATOM 6239 O O . GLY B 1 282 ? 3.986 18.844 21.969 1 96 282 GLY B O 1
ATOM 6240 N N . LEU B 1 283 ? 2.789 20.375 23.094 1 94.88 283 LEU B N 1
ATOM 6241 C CA . LEU B 1 283 ? 3.475 21.5 22.469 1 94.88 283 LEU B CA 1
ATOM 6242 C C . LEU B 1 283 ? 4.949 21.516 22.844 1 94.88 283 LEU B C 1
ATOM 6244 O O . LEU B 1 283 ? 5.809 21.828 22.016 1 94.88 283 LEU B O 1
ATOM 6248 N N . TYR B 1 284 ? 5.223 21.188 24.078 1 93.69 284 TYR B N 1
ATOM 6249 C CA . TYR B 1 284 ? 6.598 21.156 24.562 1 93.69 284 TYR B CA 1
ATOM 6250 C C . TYR B 1 284 ? 7.414 20.094 23.844 1 93.69 284 TYR B C 1
ATOM 6252 O O . TYR B 1 284 ? 8.547 20.344 23.422 1 93.69 284 TYR B O 1
ATOM 6260 N N . MET B 1 285 ? 6.84 18.938 23.641 1 92.88 285 MET B N 1
ATOM 6261 C CA . MET B 1 285 ? 7.527 17.797 23.047 1 92.88 285 MET B CA 1
ATOM 6262 C C . MET B 1 285 ? 7.699 18 21.547 1 92.88 285 MET B C 1
ATOM 6264 O O . MET B 1 285 ? 8.484 17.297 20.906 1 92.88 285 MET B O 1
ATOM 6268 N N . SER B 1 286 ? 6.996 18.875 21.016 1 91.69 286 SER B N 1
ATOM 6269 C CA . SER B 1 286 ? 7.043 19.094 19.562 1 91.69 286 SER B CA 1
ATOM 6270 C C . SER B 1 286 ? 8.43 19.531 19.109 1 91.69 286 SER B C 1
ATOM 6272 O O . SER B 1 286 ? 8.836 19.25 17.984 1 91.69 286 SER B O 1
ATOM 6274 N N . ALA B 1 287 ? 9.148 20.125 19.969 1 87.12 287 ALA B N 1
ATOM 6275 C CA . ALA B 1 287 ? 10.492 20.609 19.641 1 87.12 287 ALA B CA 1
ATOM 6276 C C . ALA B 1 287 ? 11.445 19.453 19.375 1 87.12 287 ALA B C 1
ATOM 6278 O O . ALA B 1 287 ? 12.391 19.594 18.594 1 87.12 287 ALA B O 1
ATOM 6279 N N . LEU B 1 288 ? 11.156 18.344 19.844 1 82.5 288 LEU B N 1
ATOM 6280 C CA . LEU B 1 288 ? 12.07 17.219 19.781 1 82.5 288 LEU B CA 1
ATOM 6281 C C . LEU B 1 288 ? 11.93 16.469 18.469 1 82.5 288 LEU B C 1
ATOM 6283 O O . LEU B 1 288 ? 12.75 15.609 18.141 1 82.5 288 LEU B O 1
ATOM 6287 N N . GLY B 1 289 ? 10.914 16.812 17.734 1 76.19 289 GLY B N 1
ATOM 6288 C CA . GLY B 1 289 ? 10.742 16.219 16.406 1 76.19 289 GLY B CA 1
ATOM 6289 C C . GLY B 1 289 ? 11.453 16.984 15.312 1 76.19 289 GLY B C 1
ATOM 6290 O O . GLY B 1 289 ? 11.328 16.641 14.133 1 76.19 289 GLY B O 1
ATOM 6291 N N . HIS B 1 290 ? 12.227 17.906 15.75 1 74.19 290 HIS B N 1
ATOM 6292 C CA . HIS B 1 290 ? 12.891 18.844 14.844 1 74.19 290 HIS B CA 1
ATOM 6293 C C . HIS B 1 290 ? 14.398 18.594 14.82 1 74.19 290 HIS B C 1
ATOM 6295 O O . HIS B 1 290 ? 14.922 17.844 15.641 1 74.19 290 HIS B O 1
ATOM 6301 N N . GLY B 1 291 ? 14.992 19.109 13.906 1 70.44 291 GLY B N 1
ATOM 6302 C CA . GLY B 1 291 ? 16.438 19.281 13.961 1 70.44 291 GLY B CA 1
ATOM 6303 C C . GLY B 1 291 ? 17.188 18.344 13.031 1 70.44 291 GLY B C 1
ATOM 6304 O O . GLY B 1 291 ? 16.609 17.438 12.453 1 70.44 291 GLY B O 1
ATOM 6305 N N . PHE B 1 292 ? 18.344 18.703 12.859 1 70.88 292 PHE B N 1
ATOM 6306 C CA . PHE B 1 292 ? 19.234 18 11.938 1 70.88 292 PHE B CA 1
ATOM 6307 C C . PHE B 1 292 ? 19.984 16.891 12.656 1 70.88 292 PHE B C 1
ATOM 6309 O O . PHE B 1 292 ? 20.562 16 12.023 1 70.88 292 PHE B O 1
ATOM 6316 N N . PRO B 1 293 ? 19.922 17.031 14.078 1 71.5 293 PRO B N 1
ATOM 6317 C CA . PRO B 1 293 ? 20.641 15.961 14.758 1 71.5 293 PRO B CA 1
ATOM 6318 C C . PRO B 1 293 ? 20.094 14.578 14.43 1 71.5 293 PRO B C 1
ATOM 6320 O O . PRO B 1 293 ? 18.875 14.406 14.289 1 71.5 293 PRO B O 1
ATOM 6323 N N . ASP B 1 294 ? 21.016 13.641 14.367 1 77.25 294 ASP B N 1
ATOM 6324 C CA . ASP B 1 294 ? 20.641 12.289 13.953 1 77.25 294 ASP B CA 1
ATOM 6325 C C . ASP B 1 294 ? 20.562 11.344 15.148 1 77.25 294 ASP B C 1
ATOM 6327 O O . ASP B 1 294 ? 20.031 10.234 15.039 1 77.25 294 ASP B O 1
ATOM 6331 N N . LYS B 1 295 ? 21.109 11.859 16.359 1 86.56 295 LYS B N 1
ATOM 6332 C CA . LYS B 1 295 ? 21.125 10.977 17.531 1 86.56 295 LYS B CA 1
ATOM 6333 C C . LYS B 1 295 ? 20.344 11.594 18.688 1 86.56 295 LYS B C 1
ATOM 6335 O O . LYS B 1 295 ? 20.359 12.812 18.875 1 86.56 295 LYS B O 1
ATOM 6340 N N . PRO B 1 296 ? 19.734 10.734 19.469 1 88.19 296 PRO B N 1
ATOM 6341 C CA . PRO B 1 296 ? 18.984 11.242 20.625 1 88.19 296 PRO B CA 1
ATOM 6342 C C . PRO B 1 296 ? 19.859 12.039 21.594 1 88.19 296 PRO B C 1
ATOM 6344 O O . PRO B 1 296 ? 19.391 13.008 22.188 1 88.19 296 PRO B O 1
ATOM 6347 N N . GLU B 1 297 ? 21.094 11.703 21.656 1 85.56 297 GLU B N 1
ATOM 6348 C CA . GLU B 1 297 ? 22.016 12.336 22.594 1 85.56 297 GLU B CA 1
ATOM 6349 C C . GLU B 1 297 ? 22.234 13.797 22.25 1 85.56 297 GLU B C 1
ATOM 6351 O O . GLU B 1 297 ? 22.609 14.602 23.109 1 85.56 297 GLU B O 1
ATOM 6356 N N . ASP B 1 298 ? 22 14.156 21.047 1 84.06 298 ASP B N 1
ATOM 6357 C CA . ASP B 1 298 ? 22.188 15.531 20.594 1 84.06 298 ASP B CA 1
ATOM 6358 C C . ASP B 1 298 ? 21.156 16.469 21.219 1 84.06 298 ASP B C 1
ATOM 6360 O O . ASP B 1 298 ? 21.328 17.688 21.219 1 84.06 298 ASP B O 1
ATOM 6364 N N . PHE B 1 299 ? 20.125 15.875 21.797 1 86.19 299 PHE B N 1
ATOM 6365 C CA . PHE B 1 299 ? 19.062 16.672 22.406 1 86.19 299 PHE B CA 1
ATOM 6366 C C . PHE B 1 299 ? 19.25 16.797 23.906 1 86.19 299 PHE B C 1
ATOM 6368 O O . PHE B 1 299 ? 18.359 17.266 24.625 1 86.19 299 PHE B O 1
ATOM 6375 N N . SER B 1 300 ? 20.406 16.453 24.406 1 85.69 300 SER B N 1
ATOM 6376 C CA . SER B 1 300 ? 20.672 16.359 25.828 1 85.69 300 SER B CA 1
ATOM 6377 C C . SER B 1 300 ? 20.547 17.719 26.5 1 85.69 300 SER B C 1
ATOM 6379 O O . SER B 1 300 ? 20.25 17.812 27.703 1 85.69 300 SER B O 1
ATOM 6381 N N . THR B 1 301 ? 20.75 18.812 25.766 1 84.12 301 THR B N 1
ATOM 6382 C CA . THR B 1 301 ? 20.75 20.156 26.359 1 84.12 301 THR B CA 1
ATOM 6383 C C . THR B 1 301 ? 19.312 20.672 26.5 1 84.12 301 THR B C 1
ATOM 6385 O O . THR B 1 301 ? 19.078 21.688 27.156 1 84.12 301 THR B O 1
ATOM 6388 N N . TYR B 1 302 ? 18.391 20 25.844 1 88.12 302 TYR B N 1
ATOM 6389 C CA . TYR B 1 302 ? 16.984 20.422 25.938 1 88.12 302 TYR B CA 1
ATOM 6390 C C . TYR B 1 302 ? 16.453 20.219 27.359 1 88.12 302 TYR B C 1
ATOM 6392 O O . TYR B 1 302 ? 16.594 19.141 27.938 1 88.12 302 TYR B O 1
ATOM 6400 N N . PRO B 1 303 ? 15.828 21.266 27.922 1 87.88 303 PRO B N 1
ATOM 6401 C CA . PRO B 1 303 ? 15.312 21.125 29.281 1 87.88 303 PRO B CA 1
ATOM 6402 C C . PRO B 1 303 ? 14.305 19.984 29.422 1 87.88 303 PRO B C 1
ATOM 6404 O O . PRO B 1 303 ? 13.352 19.906 28.656 1 87.88 303 PRO B O 1
ATOM 6407 N N . GLY B 1 304 ? 14.523 19.062 30.359 1 87.31 304 GLY B N 1
ATOM 6408 C CA . GLY B 1 304 ? 13.617 17.938 30.609 1 87.31 304 GLY B CA 1
ATOM 6409 C C . GLY B 1 304 ? 13.938 16.719 29.766 1 87.31 304 GLY B C 1
ATOM 6410 O O . GLY B 1 304 ? 13.211 15.727 29.812 1 87.31 304 GLY B O 1
ATOM 6411 N N . TRP B 1 305 ? 15.008 16.828 28.969 1 86 305 TRP B N 1
ATOM 6412 C CA . TRP B 1 305 ? 15.391 15.75 28.062 1 86 305 TRP B CA 1
ATOM 6413 C C . TRP B 1 305 ? 15.602 14.445 28.812 1 86 305 TRP B C 1
ATOM 6415 O O . TRP B 1 305 ? 15.203 13.375 28.344 1 86 305 TRP B O 1
ATOM 6425 N N . SER B 1 306 ? 16.203 14.531 29.969 1 86.38 306 SER B N 1
ATOM 6426 C CA . SER B 1 306 ? 16.516 13.32 30.719 1 86.38 306 SER B CA 1
ATOM 6427 C C . SER B 1 306 ? 15.273 12.492 30.984 1 86.38 306 SER B C 1
ATOM 6429 O O . SER B 1 306 ? 15.305 11.258 30.891 1 86.38 306 SER B O 1
ATOM 6431 N N . LEU B 1 307 ? 14.211 13.156 31.25 1 88.56 307 LEU B N 1
ATOM 6432 C CA . LEU B 1 307 ? 12.953 12.453 31.516 1 88.56 307 LEU B CA 1
ATOM 6433 C C . LEU B 1 307 ? 12.328 11.961 30.203 1 88.56 307 LEU B C 1
ATOM 6435 O O . LEU B 1 307 ? 11.844 10.828 30.141 1 88.56 307 LEU B O 1
ATOM 6439 N N . LEU B 1 308 ? 12.391 12.742 29.234 1 89.5 308 LEU B N 1
ATOM 6440 C CA . LEU B 1 308 ? 11.758 12.414 27.953 1 89.5 308 LEU B CA 1
ATOM 6441 C C . LEU B 1 308 ? 12.508 11.281 27.25 1 89.5 308 LEU B C 1
ATOM 6443 O O . LEU B 1 308 ? 11.891 10.453 26.578 1 89.5 308 LEU B O 1
ATOM 6447 N N . HIS B 1 309 ? 13.766 11.258 27.406 1 90.31 309 HIS B N 1
ATOM 6448 C CA . HIS B 1 309 ? 14.586 10.227 26.797 1 90.31 309 HIS B CA 1
ATOM 6449 C C . HIS B 1 309 ? 14.242 8.844 27.344 1 90.31 309 HIS B C 1
ATOM 6451 O O . HIS B 1 309 ? 14.383 7.84 26.641 1 90.31 309 HIS B O 1
ATOM 6457 N N . LEU B 1 310 ? 13.758 8.844 28.578 1 88.56 310 LEU B N 1
ATOM 6458 C CA . LEU B 1 310 ? 13.391 7.574 29.203 1 88.56 310 LEU B CA 1
ATOM 6459 C C . LEU B 1 310 ? 12.172 6.965 28.5 1 88.56 310 LEU B C 1
ATOM 6461 O O . LEU B 1 310 ? 11.953 5.754 28.578 1 88.56 310 LEU B O 1
ATOM 6465 N N . LEU B 1 311 ? 11.453 7.746 27.828 1 88 311 LEU B N 1
ATOM 6466 C CA . LEU B 1 311 ? 10.227 7.289 27.172 1 88 311 LEU B CA 1
ATOM 6467 C C . LEU B 1 311 ? 10.531 6.695 25.812 1 88 311 LEU B C 1
ATOM 6469 O O . LEU B 1 311 ? 9.672 6.039 25.203 1 88 311 LEU B O 1
ATOM 6473 N N . LEU B 1 312 ? 11.672 6.918 25.328 1 91.5 312 LEU B N 1
ATOM 6474 C CA . LEU B 1 312 ? 12.07 6.402 24.016 1 91.5 312 LEU B CA 1
ATOM 6475 C C . LEU B 1 312 ? 12.422 4.922 24.094 1 91.5 312 LEU B C 1
ATOM 6477 O O . LEU B 1 312 ? 13.297 4.531 24.875 1 91.5 312 LEU B O 1
ATOM 6481 N N . PRO B 1 313 ? 11.688 4.074 23.359 1 89.62 313 PRO B N 1
ATOM 6482 C CA . PRO B 1 313 ? 12.062 2.658 23.359 1 89.62 313 PRO B CA 1
ATOM 6483 C C . PRO B 1 313 ? 13.477 2.426 22.844 1 89.62 313 PRO B C 1
ATOM 6485 O O . PRO B 1 313 ? 13.953 3.164 21.969 1 89.62 313 PRO B O 1
ATOM 6488 N N . PRO B 1 314 ? 14.102 1.385 23.344 1 85.19 314 PRO B N 1
ATOM 6489 C CA . PRO B 1 314 ? 15.461 1.089 22.891 1 85.19 314 PRO B CA 1
ATOM 6490 C C . PRO B 1 314 ? 15.523 0.729 21.406 1 85.19 314 PRO B C 1
ATOM 6492 O O . PRO B 1 314 ? 14.648 0.014 20.906 1 85.19 314 PRO B O 1
ATOM 6495 N N . ASN B 1 315 ? 16.469 1.23 20.703 1 80.81 315 ASN B N 1
ATOM 6496 C CA . ASN B 1 315 ? 16.75 0.948 19.297 1 80.81 315 ASN B CA 1
ATOM 6497 C C . ASN B 1 315 ? 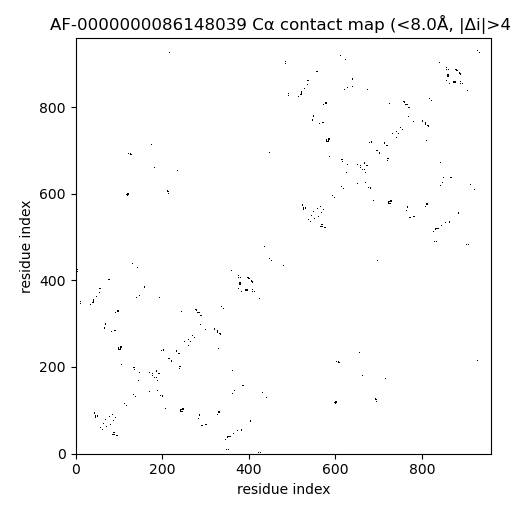15.57 1.308 18.406 1 80.81 315 ASN B C 1
ATOM 6499 O O . ASN B 1 315 ? 15.258 0.579 17.453 1 80.81 315 ASN B O 1
ATOM 6503 N N . TYR B 1 316 ? 14.883 2.328 18.766 1 87.12 316 TYR B N 1
ATOM 6504 C CA . TYR B 1 316 ? 13.789 2.791 17.922 1 87.12 316 TYR B CA 1
ATOM 6505 C C . TYR B 1 316 ? 14.312 3.371 16.609 1 87.12 316 TYR B C 1
ATOM 6507 O O . TYR B 1 316 ? 15.289 4.121 16.609 1 87.12 316 TYR B O 1
ATOM 6515 N N . PRO B 1 317 ? 13.664 3.01 15.492 1 82.69 317 PRO B N 1
ATOM 6516 C CA . PRO B 1 317 ? 14.211 3.361 14.18 1 82.69 317 PRO B CA 1
ATOM 6517 C C . PRO B 1 317 ? 14.281 4.867 13.953 1 82.69 317 PRO B C 1
ATOM 6519 O O . PRO B 1 317 ? 15.211 5.359 13.32 1 82.69 317 PRO B O 1
ATOM 6522 N N . ASP B 1 318 ? 13.328 5.676 14.383 1 90.19 318 ASP B N 1
ATOM 6523 C CA . ASP B 1 318 ? 13.242 7.117 14.18 1 90.19 318 ASP B CA 1
ATOM 6524 C C . ASP B 1 318 ? 12.773 7.824 15.453 1 90.19 318 ASP B C 1
ATOM 6526 O O . ASP B 1 318 ? 11.57 7.996 15.664 1 90.19 318 ASP B O 1
ATOM 6530 N N . PHE B 1 319 ? 13.789 8.258 16.219 1 90.88 319 PHE B N 1
ATOM 6531 C CA . PHE B 1 319 ? 13.453 8.805 17.516 1 90.88 319 PHE B CA 1
ATOM 6532 C C . PHE B 1 319 ? 12.688 10.117 17.375 1 90.88 319 PHE B C 1
ATOM 6534 O O . PHE B 1 319 ? 11.875 10.469 18.219 1 90.88 319 PHE B O 1
ATOM 6541 N N . LYS B 1 320 ? 12.938 10.898 16.328 1 92.56 320 LYS B N 1
ATOM 6542 C CA . LYS B 1 320 ? 12.211 12.141 16.125 1 92.56 320 LYS B CA 1
ATOM 6543 C C . LYS B 1 320 ? 10.734 11.875 15.859 1 92.56 320 LYS B C 1
ATOM 6545 O O . LYS B 1 320 ? 9.867 12.617 16.344 1 92.56 320 LYS B O 1
ATOM 6550 N N . PHE B 1 321 ? 10.531 10.828 15.094 1 93.94 321 PHE B N 1
ATOM 6551 C CA . PHE B 1 321 ? 9.141 10.469 14.82 1 93.94 321 PHE B CA 1
ATOM 6552 C C . PHE B 1 321 ? 8.422 10.102 16.109 1 93.94 321 PHE B C 1
ATOM 6554 O O . PHE B 1 321 ? 7.242 10.414 16.281 1 93.94 321 PHE B O 1
ATOM 6561 N N . TRP B 1 322 ? 9.07 9.391 16.969 1 94.75 322 TRP B N 1
ATOM 6562 C CA . TRP B 1 322 ? 8.484 9.008 18.25 1 94.75 322 TRP B CA 1
ATOM 6563 C C . TRP B 1 322 ? 7.953 10.227 19 1 94.75 322 TRP B C 1
ATOM 6565 O O . TRP B 1 322 ? 6.805 10.234 19.453 1 94.75 322 TRP B O 1
ATOM 6575 N N . TYR B 1 323 ? 8.719 11.219 19.078 1 93.75 323 TYR B N 1
ATOM 6576 C CA . TYR B 1 323 ? 8.328 12.422 19.812 1 93.75 323 TYR B CA 1
ATOM 6577 C C . TYR B 1 323 ? 7.266 13.203 19.062 1 93.75 323 TYR B C 1
ATOM 6579 O O . TYR B 1 323 ? 6.348 13.766 19.656 1 93.75 323 TYR B O 1
ATOM 6587 N N . LYS B 1 324 ? 7.387 13.273 17.719 1 95.38 324 LYS B N 1
ATOM 6588 C CA . LYS B 1 324 ? 6.355 13.93 16.922 1 95.38 324 LYS B CA 1
ATOM 6589 C C . LYS B 1 324 ? 5.008 13.227 17.078 1 95.38 324 LYS B C 1
ATOM 6591 O O . LYS B 1 324 ? 3.965 13.883 17.141 1 95.38 324 LYS B O 1
ATOM 6596 N N . PHE B 1 325 ? 5.102 11.891 17.141 1 97.25 325 PHE B N 1
ATOM 6597 C CA . PHE B 1 325 ? 3.891 11.094 17.312 1 97.25 325 PHE B CA 1
ATOM 6598 C C . PHE B 1 325 ? 3.166 11.469 18.594 1 97.25 325 PHE B C 1
ATOM 6600 O O . PHE B 1 325 ? 1.981 11.812 18.578 1 97.25 325 PHE B O 1
ATOM 6607 N N . TRP B 1 326 ? 3.826 11.461 19.672 1 96.94 326 TRP B N 1
ATOM 6608 C CA . TRP B 1 326 ? 3.199 11.719 20.969 1 96.94 326 TRP B CA 1
ATOM 6609 C C . TRP B 1 326 ? 2.844 13.195 21.109 1 96.94 326 TRP B C 1
ATOM 6611 O O . TRP B 1 326 ? 1.793 13.539 21.656 1 96.94 326 TRP B O 1
ATOM 6621 N N . ALA B 1 327 ? 3.727 14.039 20.656 1 96.62 327 ALA B N 1
ATOM 6622 C CA . ALA B 1 327 ? 3.455 15.469 20.703 1 96.62 327 ALA B CA 1
ATOM 6623 C C . ALA B 1 327 ? 2.145 15.805 20 1 96.62 327 ALA B C 1
ATOM 6625 O O . ALA B 1 327 ? 1.271 16.453 20.578 1 96.62 327 ALA B O 1
ATOM 6626 N N . SER B 1 328 ? 2.023 15.344 18.781 1 97.94 328 SER B N 1
ATOM 6627 C CA . SER B 1 328 ? 0.832 15.648 18 1 97.94 328 SER B CA 1
ATOM 6628 C C . SER B 1 328 ? -0.401 14.961 18.578 1 97.94 328 SER B C 1
ATOM 6630 O O . SER B 1 328 ? -1.491 15.539 18.594 1 97.94 328 SER B O 1
ATOM 6632 N N . THR B 1 329 ? -0.244 13.734 19.031 1 98.31 329 THR B N 1
ATOM 6633 C CA . THR B 1 329 ? -1.358 13 19.609 1 98.31 329 THR B CA 1
ATOM 6634 C C . THR B 1 329 ? -1.914 13.727 20.828 1 98.31 329 THR B C 1
ATOM 6636 O O . THR B 1 329 ? -3.121 13.961 20.922 1 98.31 329 THR B O 1
ATOM 6639 N N . LEU B 1 330 ? -1.04 14.125 21.734 1 97.44 330 LEU B N 1
ATOM 6640 C CA . LEU B 1 330 ? -1.454 14.805 22.953 1 97.44 330 LEU B CA 1
ATOM 6641 C C . LEU B 1 330 ? -2.076 16.156 22.641 1 97.44 330 LEU B C 1
ATOM 6643 O O . LEU B 1 330 ? -3.109 16.516 23.203 1 97.44 330 LEU B O 1
ATOM 6647 N N . ALA B 1 331 ? -1.52 16.859 21.766 1 97 331 ALA B N 1
ATOM 6648 C CA . ALA B 1 331 ? -2.01 18.188 21.422 1 97 331 ALA B CA 1
ATOM 6649 C C . ALA B 1 331 ? -3.385 18.109 20.766 1 97 331 ALA B C 1
ATOM 6651 O O . ALA B 1 331 ? -4.336 18.75 21.234 1 97 331 ALA B O 1
ATOM 6652 N N . VAL B 1 332 ? -3.533 17.281 19.75 1 97.69 332 VAL B N 1
ATOM 6653 C CA . VAL B 1 332 ? -4.746 17.25 18.938 1 97.69 332 VAL B CA 1
ATOM 6654 C C . VAL B 1 332 ? -5.906 16.703 19.766 1 97.69 332 VAL B C 1
ATOM 6656 O O . VAL B 1 332 ? -7.016 17.234 19.719 1 97.69 332 VAL B O 1
ATOM 6659 N N . THR B 1 333 ? -5.691 15.641 20.516 1 95.69 333 THR B N 1
ATOM 6660 C CA . THR B 1 333 ? -6.77 15.008 21.266 1 95.69 333 THR B CA 1
ATOM 6661 C C . THR B 1 333 ? -7.234 15.898 22.422 1 95.69 333 THR B C 1
ATOM 6663 O O . THR B 1 333 ? -8.336 15.719 22.938 1 95.69 333 THR B O 1
ATOM 6666 N N . SER B 1 334 ? -6.445 16.906 22.812 1 96.12 334 SER B N 1
ATOM 6667 C CA . SER B 1 334 ? -6.781 17.797 23.922 1 96.12 334 SER B CA 1
ATOM 6668 C C . SER B 1 334 ? -7.609 18.984 23.453 1 96.12 334 SER B C 1
ATOM 6670 O O . SER B 1 334 ? -8.352 19.578 24.25 1 96.12 334 SER B O 1
ATOM 6672 N N . ILE B 1 335 ? -7.578 19.328 22.266 1 95.5 335 ILE B N 1
ATOM 6673 C CA . ILE B 1 335 ? -8.094 20.578 21.719 1 95.5 335 ILE B CA 1
ATOM 6674 C C . ILE B 1 335 ? -9.602 20.656 21.938 1 95.5 335 ILE B C 1
ATOM 6676 O O . ILE B 1 335 ? -10.117 21.688 22.391 1 95.5 335 ILE B O 1
ATOM 6680 N N . PRO B 1 336 ? -10.32 19.547 21.641 1 92.06 336 PRO B N 1
ATOM 6681 C CA . PRO B 1 336 ? -11.773 19.641 21.812 1 92.06 336 PRO B CA 1
ATOM 6682 C C . PRO B 1 336 ? -12.18 19.906 23.25 1 92.06 336 PRO B C 1
ATOM 6684 O O . PRO B 1 336 ? -13.305 20.344 23.516 1 92.06 336 PRO B O 1
ATOM 6687 N N . HIS B 1 337 ? -11.312 19.734 24.203 1 91.94 337 HIS B N 1
ATOM 6688 C CA . HIS B 1 337 ? -11.625 19.875 25.625 1 91.94 337 HIS B CA 1
ATOM 6689 C C . HIS B 1 337 ? -11.102 21.203 26.172 1 91.94 337 HIS B C 1
ATOM 6691 O O . HIS B 1 337 ? -11.25 21.484 27.359 1 91.94 337 HIS B O 1
ATOM 6697 N N . ILE B 1 338 ? -10.523 21.938 25.344 1 94.94 338 ILE B N 1
ATOM 6698 C CA . ILE B 1 338 ? -10.031 23.266 25.703 1 94.94 338 ILE B CA 1
ATOM 6699 C C . ILE B 1 338 ? -10.812 24.328 24.922 1 94.94 338 ILE B C 1
ATOM 6701 O O . ILE B 1 338 ? -10.516 24.609 23.766 1 94.94 338 ILE B O 1
ATOM 6705 N N . PRO B 1 339 ? -11.703 24.969 25.547 1 93.31 339 PRO B N 1
ATOM 6706 C CA . PRO B 1 339 ? -12.641 25.859 24.859 1 93.31 339 PRO B CA 1
ATOM 6707 C C . PRO B 1 339 ? -11.945 26.969 24.094 1 93.31 339 PRO B C 1
ATOM 6709 O O . PRO B 1 339 ? -12.352 27.312 22.969 1 93.31 339 PRO B O 1
ATOM 6712 N N . ILE B 1 340 ? -10.945 27.562 24.641 1 93.62 340 ILE B N 1
ATOM 6713 C CA . ILE B 1 340 ? -10.273 28.672 23.984 1 93.62 340 ILE B CA 1
ATOM 6714 C C . ILE B 1 340 ? -9.656 28.203 22.672 1 93.62 340 ILE B C 1
ATOM 6716 O O . ILE B 1 340 ? -9.703 28.922 21.672 1 93.62 340 ILE B O 1
ATOM 6720 N N . CYS B 1 341 ? -9.008 27.094 22.672 1 94.44 341 CYS B N 1
ATOM 6721 C CA . CYS B 1 341 ? -8.422 26.547 21.453 1 94.44 341 CYS B CA 1
ATOM 6722 C C . CYS B 1 341 ? -9.492 26.25 20.406 1 94.44 341 CYS B C 1
ATOM 6724 O O . CYS B 1 341 ? -9.344 26.625 19.25 1 94.44 341 CYS B O 1
ATOM 6726 N N . LYS B 1 342 ? -10.5 25.656 20.844 1 93.62 342 LYS B N 1
ATOM 6727 C CA . LYS B 1 342 ? -11.594 25.297 19.938 1 93.62 342 LYS B CA 1
ATOM 6728 C C . LYS B 1 342 ? -12.211 26.547 19.328 1 93.62 342 LYS B C 1
ATOM 6730 O O . LYS B 1 342 ? -12.406 26.609 18.109 1 93.62 342 LYS B O 1
ATOM 6735 N N . ARG B 1 343 ? -12.453 27.531 20.125 1 93.94 343 ARG B N 1
ATOM 6736 C CA . ARG B 1 343 ? -13.07 28.781 19.656 1 93.94 343 ARG B CA 1
ATOM 6737 C C . ARG B 1 343 ? -12.156 29.516 18.672 1 93.94 343 ARG B C 1
ATOM 6739 O O . ARG B 1 343 ? -12.625 30.062 17.688 1 93.94 343 ARG B O 1
ATOM 6746 N N . THR B 1 344 ? -10.953 29.531 18.984 1 95.38 344 THR B N 1
ATOM 6747 C CA . THR B 1 344 ? -9.992 30.203 18.109 1 95.38 344 THR B CA 1
ATOM 6748 C C . THR B 1 344 ? -9.953 29.531 16.75 1 95.38 344 THR B C 1
ATOM 6750 O O . THR B 1 344 ? -9.906 30.219 15.719 1 95.38 344 THR B O 1
ATOM 6753 N N . LEU B 1 345 ? -10.023 28.234 16.688 1 96.19 345 LEU B N 1
ATOM 6754 C CA . LEU B 1 345 ? -9.945 27.469 15.445 1 96.19 345 LEU B CA 1
ATOM 6755 C C . LEU B 1 345 ? -11.242 27.594 14.656 1 96.19 345 LEU B C 1
ATOM 6757 O O . LEU B 1 345 ? -11.266 27.328 13.453 1 96.19 345 LEU B O 1
ATOM 6761 N N . GLU B 1 346 ? -12.273 27.984 15.32 1 95 346 GLU B N 1
ATOM 6762 C CA . GLU B 1 346 ? -13.578 28.109 14.672 1 95 346 GLU B CA 1
ATOM 6763 C C . GLU B 1 346 ? -13.812 29.516 14.148 1 95 346 GLU B C 1
ATOM 6765 O O . GLU B 1 346 ? -14.836 29.797 13.516 1 95 346 GLU B O 1
ATOM 6770 N N . GLN B 1 347 ? -12.844 30.359 14.391 1 94.62 347 GLN B N 1
ATOM 6771 C CA . GLN B 1 347 ? -12.945 31.719 13.883 1 94.62 347 GLN B CA 1
ATOM 6772 C C . GLN B 1 347 ? -12.82 31.75 12.367 1 94.62 347 GLN B C 1
ATOM 6774 O O . GLN B 1 347 ? -12.453 30.75 11.742 1 94.62 347 GLN B O 1
ATOM 6779 N N . GLU B 1 348 ? -13.023 32.844 11.766 1 93 348 GLU B N 1
ATOM 6780 C CA . GLU B 1 348 ? -13.117 33 10.312 1 93 348 GLU B CA 1
ATOM 6781 C C . GLU B 1 348 ? -11.766 32.781 9.648 1 93 348 GLU B C 1
ATOM 6783 O O . GLU B 1 348 ? -11.68 32.094 8.617 1 93 348 GLU B O 1
ATOM 6788 N N . PHE B 1 349 ? -10.766 33.344 10.195 1 92.88 349 PHE B N 1
ATOM 6789 C CA . PHE B 1 349 ? -9.461 33.281 9.555 1 92.88 349 PHE B CA 1
ATOM 6790 C C . PHE B 1 349 ? -8.961 31.844 9.484 1 92.88 349 PHE B C 1
ATOM 6792 O O . PHE B 1 349 ? -8.625 31.344 8.406 1 92.88 349 PHE B O 1
ATOM 6799 N N . PRO B 1 350 ? -8.938 31.141 10.641 1 95.88 350 PRO B N 1
ATOM 6800 C CA . PRO B 1 350 ? -8.523 29.734 10.562 1 95.88 350 PRO B CA 1
ATOM 6801 C C . PRO B 1 350 ? -9.414 28.906 9.633 1 95.88 350 PRO B C 1
ATOM 6803 O O . PRO B 1 350 ? -8.922 28.031 8.922 1 95.88 350 PRO B O 1
ATOM 6806 N N . GLN B 1 351 ? -10.641 29.172 9.602 1 95 351 GLN B N 1
ATOM 6807 C CA . GLN B 1 351 ? -11.562 28.453 8.727 1 95 351 GLN B CA 1
ATOM 6808 C C . GLN B 1 351 ? -11.258 28.734 7.258 1 95 351 GLN B C 1
ATOM 6810 O O . GLN B 1 351 ? -11.336 27.828 6.418 1 95 351 GLN B O 1
ATOM 6815 N N . TYR B 1 352 ? -10.961 30 6.984 1 94.38 352 TYR B N 1
ATOM 6816 C CA . TYR B 1 352 ? -10.562 30.359 5.629 1 94.38 352 TYR B CA 1
ATOM 6817 C C . TYR B 1 352 ? -9.305 29.594 5.223 1 94.38 352 TYR B C 1
ATOM 6819 O O . TYR B 1 352 ? -9.234 29.031 4.125 1 94.38 352 TYR B O 1
ATOM 6827 N N . LEU B 1 353 ? -8.344 29.594 6.117 1 96.56 353 LEU B N 1
ATOM 6828 C CA . LEU B 1 353 ? -7.109 28.859 5.855 1 96.56 353 LEU B CA 1
ATOM 6829 C C . LEU B 1 353 ? -7.406 27.375 5.613 1 96.56 353 LEU B C 1
ATOM 6831 O O . LEU B 1 353 ? -6.773 26.75 4.766 1 96.56 353 LEU B O 1
ATOM 6835 N N . GLY B 1 354 ? -8.336 26.875 6.391 1 96.38 354 GLY B N 1
ATOM 6836 C CA . GLY B 1 354 ? -8.734 25.484 6.211 1 96.38 354 GLY B CA 1
ATOM 6837 C C . GLY B 1 354 ? -9.32 25.203 4.84 1 96.38 354 GLY B C 1
ATOM 6838 O O . GLY B 1 354 ? -9.031 24.172 4.23 1 96.38 354 GLY B O 1
ATOM 6839 N N . ARG B 1 355 ? -10 26.094 4.344 1 94.25 355 ARG B N 1
ATOM 6840 C CA . ARG B 1 355 ? -10.648 25.938 3.047 1 94.25 355 ARG B CA 1
ATOM 6841 C C . ARG B 1 355 ? -9.625 25.906 1.917 1 94.25 355 ARG B C 1
ATOM 6843 O O . ARG B 1 355 ? -9.766 25.141 0.971 1 94.25 355 ARG B O 1
ATOM 6850 N N . VAL B 1 356 ? -8.578 26.672 2.035 1 96.44 356 VAL B N 1
ATOM 6851 C CA . VAL B 1 356 ? -7.617 26.781 0.94 1 96.44 356 VAL B CA 1
ATOM 6852 C C . VAL B 1 356 ? -6.363 25.969 1.271 1 96.44 356 VAL B C 1
ATOM 6854 O O . VAL B 1 356 ? -5.387 26 0.519 1 96.44 356 VAL B O 1
ATOM 6857 N N . SER B 1 357 ? -6.406 25.234 2.346 1 96.69 357 SER B N 1
ATOM 6858 C CA . SER B 1 357 ? -5.203 24.609 2.885 1 96.69 357 SER B CA 1
ATOM 6859 C C . SER B 1 357 ? -4.566 23.672 1.87 1 96.69 357 SER B C 1
ATOM 6861 O O . SER B 1 357 ? -3.34 23.625 1.732 1 96.69 357 SER B O 1
ATOM 6863 N N . TYR B 1 358 ? -5.406 22.938 1.066 1 96.56 358 TYR B N 1
ATOM 6864 C CA . TYR B 1 358 ? -4.852 21.969 0.117 1 96.56 358 TYR B CA 1
ATOM 6865 C C . TYR B 1 358 ? -4.152 22.688 -1.033 1 96.56 358 TYR B C 1
ATOM 6867 O O . TYR B 1 358 ? -3.016 22.359 -1.378 1 96.56 358 TYR B O 1
ATOM 6875 N N . SER B 1 359 ? -4.746 23.594 -1.585 1 97.44 359 SER B N 1
ATOM 6876 C CA . SER B 1 359 ? -4.137 24.375 -2.65 1 97.44 359 SER B CA 1
ATOM 6877 C C . SER B 1 359 ? -2.906 25.125 -2.154 1 97.44 359 SER B C 1
ATOM 6879 O O . SER B 1 359 ? -1.895 25.203 -2.855 1 97.44 359 SER B O 1
ATOM 6881 N N . PHE B 1 360 ? -3.105 25.703 -0.944 1 97.69 360 PHE B N 1
ATOM 6882 C CA . PHE B 1 360 ? -1.999 26.391 -0.294 1 97.69 360 PHE B CA 1
ATOM 6883 C C . PHE B 1 360 ? -0.791 25.469 -0.16 1 97.69 360 PHE B C 1
ATOM 6885 O O . PHE B 1 360 ? 0.334 25.875 -0.476 1 97.69 360 PHE B O 1
ATOM 6892 N N . TYR B 1 361 ? -1.026 24.312 0.163 1 96.19 361 TYR B N 1
ATOM 6893 C CA . TYR B 1 361 ? 0 23.297 0.321 1 96.19 361 TYR B CA 1
ATOM 6894 C C . TYR B 1 361 ? 0.633 22.938 -1.021 1 96.19 361 TYR B C 1
ATOM 6896 O O . TYR B 1 361 ? 1.854 22.812 -1.121 1 96.19 361 TYR B O 1
ATOM 6904 N N . LEU B 1 362 ? -0.075 22.844 -2.02 1 95.81 362 LEU B N 1
ATOM 6905 C CA . LEU B 1 362 ? 0.389 22.391 -3.33 1 95.81 362 LEU B CA 1
ATOM 6906 C C . LEU B 1 362 ? 1.239 23.469 -3.998 1 95.81 362 LEU B C 1
ATOM 6908 O O . LEU B 1 362 ? 2.236 23.156 -4.656 1 95.81 362 LEU B O 1
ATOM 6912 N N . ILE B 1 363 ? 0.958 24.719 -3.805 1 95.81 363 ILE B N 1
ATOM 6913 C CA . ILE B 1 363 ? 1.575 25.719 -4.664 1 95.81 363 ILE B CA 1
ATOM 6914 C C . ILE B 1 363 ? 2.662 26.469 -3.893 1 95.81 363 ILE B C 1
ATOM 6916 O O . ILE B 1 363 ? 3.455 27.203 -4.48 1 95.81 363 ILE B O 1
ATOM 6920 N N . HIS B 1 364 ? 2.705 26.344 -2.566 1 96.38 364 HIS B N 1
ATOM 6921 C CA . HIS B 1 364 ? 3.627 27.172 -1.798 1 96.38 364 HIS B CA 1
ATOM 6922 C C . HIS B 1 364 ? 5.074 26.891 -2.178 1 96.38 364 HIS B C 1
ATOM 6924 O O . HIS B 1 364 ? 5.91 27.797 -2.199 1 96.38 364 HIS B O 1
ATOM 6930 N N . GLY B 1 365 ? 5.398 25.641 -2.5 1 91.81 365 GLY B N 1
ATOM 6931 C CA . GLY B 1 365 ? 6.754 25.297 -2.896 1 91.81 365 GLY B CA 1
ATOM 6932 C C . GLY B 1 365 ? 7.191 25.984 -4.176 1 91.81 365 GLY B C 1
ATOM 6933 O O . GLY B 1 365 ? 8.133 26.781 -4.168 1 91.81 365 GLY B O 1
ATOM 6934 N N . PRO B 1 366 ? 6.48 25.734 -5.215 1 89.56 366 PRO B N 1
ATOM 6935 C CA . PRO B 1 366 ? 6.82 26.375 -6.492 1 89.56 366 PRO B CA 1
ATOM 6936 C C . PRO B 1 366 ? 6.918 27.891 -6.395 1 89.56 366 PRO B C 1
ATOM 6938 O O . PRO B 1 366 ? 7.812 28.5 -6.992 1 89.56 366 PRO B O 1
ATOM 6941 N N . LEU B 1 367 ? 6.086 28.516 -5.672 1 91.81 367 LEU B N 1
ATOM 6942 C CA . LEU B 1 367 ? 6.113 29.969 -5.535 1 91.81 367 LEU B CA 1
ATOM 6943 C C . LEU B 1 367 ? 7.324 30.406 -4.715 1 91.81 367 LEU B C 1
ATOM 6945 O O . LEU B 1 367 ? 7.941 31.438 -5.02 1 91.81 367 LEU B O 1
ATOM 6949 N N . LEU B 1 368 ? 7.598 29.656 -3.719 1 91.88 368 LEU B N 1
ATOM 6950 C CA . LEU B 1 368 ? 8.766 29.938 -2.893 1 91.88 368 LEU B CA 1
ATOM 6951 C C . LEU B 1 368 ? 10.047 29.859 -3.713 1 91.88 368 LEU B C 1
ATOM 6953 O O . LEU B 1 368 ? 10.883 30.766 -3.668 1 91.88 368 LEU B O 1
ATOM 6957 N N . TRP B 1 369 ? 10.102 28.875 -4.516 1 85.56 369 TRP B N 1
ATOM 6958 C CA . TRP B 1 369 ? 11.328 28.625 -5.266 1 85.56 369 TRP B CA 1
ATOM 6959 C C . TRP B 1 369 ? 11.438 29.578 -6.457 1 85.56 369 TRP B C 1
ATOM 6961 O O . TRP B 1 369 ? 12.531 29.812 -6.961 1 85.56 369 TRP B O 1
ATOM 6971 N N . SER B 1 370 ? 10.383 30.078 -6.914 1 84.56 370 SER B N 1
ATOM 6972 C CA . SER B 1 370 ? 10.391 30.953 -8.078 1 84.56 370 SER B CA 1
ATOM 6973 C C . SER B 1 370 ? 10.508 32.438 -7.668 1 84.56 370 SER B C 1
ATOM 6975 O O . SER B 1 370 ? 11.367 33.156 -8.164 1 84.56 370 SER B O 1
ATOM 6977 N N . ILE B 1 371 ? 9.727 32.812 -6.723 1 87.5 371 ILE B N 1
ATOM 6978 C CA . ILE B 1 371 ? 9.633 34.219 -6.371 1 87.5 371 ILE B CA 1
ATOM 6979 C C . ILE B 1 371 ? 10.219 34.438 -4.98 1 87.5 371 ILE B C 1
ATOM 6981 O O . ILE B 1 371 ? 10.961 35.406 -4.762 1 87.5 371 ILE B O 1
ATOM 6985 N N . GLY B 1 372 ? 9.938 33.562 -4.086 1 90.38 372 GLY B N 1
ATOM 6986 C CA . GLY B 1 372 ? 10.328 33.719 -2.697 1 90.38 372 GLY B CA 1
ATOM 6987 C C . GLY B 1 372 ? 11.828 33.875 -2.518 1 90.38 372 GLY B C 1
ATOM 6988 O O . GLY B 1 372 ? 12.289 34.812 -1.894 1 90.38 372 GLY B O 1
ATOM 6989 N N . VAL B 1 373 ? 12.547 33 -3.055 1 87.5 373 VAL B N 1
ATOM 6990 C CA . VAL B 1 373 ? 13.992 33 -2.889 1 87.5 373 VAL B CA 1
ATOM 6991 C C . VAL B 1 373 ? 14.586 34.281 -3.5 1 87.5 373 VAL B C 1
ATOM 6993 O O . VAL B 1 373 ? 15.531 34.844 -2.959 1 87.5 373 VAL B O 1
ATOM 6996 N N . ARG B 1 374 ? 14.078 34.719 -4.566 1 86.5 374 ARG B N 1
ATOM 6997 C CA . ARG B 1 374 ? 14.547 35.969 -5.207 1 86.5 374 ARG B CA 1
ATOM 6998 C C . ARG B 1 374 ? 14.211 37.188 -4.355 1 86.5 374 ARG B C 1
ATOM 7000 O O . ARG B 1 374 ? 15.008 38.125 -4.262 1 86.5 374 ARG B O 1
ATOM 7007 N N . MET B 1 375 ? 13.109 37.125 -3.84 1 89.62 375 MET B N 1
ATOM 7008 C CA . MET B 1 375 ? 12.695 38.219 -2.98 1 89.62 375 MET B CA 1
ATOM 7009 C C . MET B 1 375 ? 13.586 38.312 -1.742 1 89.62 375 MET B C 1
ATOM 7011 O O . MET B 1 375 ? 13.984 39.406 -1.335 1 89.62 375 MET B O 1
ATOM 7015 N N . TYR B 1 376 ? 13.828 37.25 -1.135 1 91 376 TYR B N 1
ATOM 7016 C CA . TYR B 1 376 ? 14.711 37.219 0.03 1 91 376 TYR B CA 1
ATOM 7017 C C . TYR B 1 376 ? 16.109 37.719 -0.332 1 91 376 TYR B C 1
ATOM 7019 O O . TYR B 1 376 ? 16.719 38.469 0.426 1 91 376 TYR B O 1
ATOM 7027 N N . ALA B 1 377 ? 16.562 37.281 -1.479 1 87.56 377 ALA B N 1
ATOM 7028 C CA . ALA B 1 377 ? 17.859 37.781 -1.959 1 87.56 377 ALA B CA 1
ATOM 7029 C C . ALA B 1 377 ? 17.844 39.281 -2.168 1 87.56 377 ALA B C 1
ATOM 7031 O O . ALA B 1 377 ? 18.766 39.969 -1.766 1 87.56 377 ALA B O 1
ATOM 7032 N N . ALA B 1 378 ? 16.812 39.719 -2.709 1 90.44 378 ALA B N 1
ATOM 7033 C CA . ALA B 1 378 ? 16.672 41.125 -2.994 1 90.44 378 ALA B CA 1
ATOM 7034 C C . ALA B 1 378 ? 16.656 41.938 -1.706 1 90.44 378 ALA B C 1
ATOM 7036 O O . ALA B 1 378 ? 17.141 43.094 -1.673 1 90.44 378 ALA B O 1
ATOM 7037 N N . CYS B 1 379 ? 16.109 41.344 -0.695 1 92.06 379 CYS B N 1
ATOM 7038 C CA . CYS B 1 379 ? 15.969 42.031 0.573 1 92.06 379 CYS B CA 1
ATOM 7039 C C . CYS B 1 379 ? 17.203 41.875 1.438 1 92.06 379 CYS B C 1
ATOM 7041 O O . CYS B 1 379 ? 17.266 42.375 2.557 1 92.06 379 CYS B O 1
ATOM 7043 N N . GLY B 1 380 ? 18.188 41.188 0.997 1 87.5 380 GLY B N 1
ATOM 7044 C CA . GLY B 1 380 ? 19.5 41.125 1.636 1 87.5 380 GLY B CA 1
ATOM 7045 C C . GLY B 1 380 ? 19.734 39.844 2.416 1 87.5 380 GLY B C 1
ATOM 7046 O O . GLY B 1 380 ? 20.656 39.781 3.225 1 87.5 380 GLY B O 1
ATOM 7047 N N . LEU B 1 381 ? 18.828 39.094 2.336 1 78.75 381 LEU B N 1
ATOM 7048 C CA . LEU B 1 381 ? 19.047 37.844 3.051 1 78.75 381 LEU B CA 1
ATOM 7049 C C . LEU B 1 381 ? 19.906 36.906 2.229 1 78.75 381 LEU B C 1
ATOM 7051 O O . LEU B 1 381 ? 20.266 37.219 1.088 1 78.75 381 LEU B O 1
ATOM 7055 N N . SER B 1 382 ? 19.891 35.5 2.545 1 59.56 382 SER B N 1
ATOM 7056 C CA . SER B 1 382 ? 20.812 34.375 2.43 1 59.56 382 SER B CA 1
ATOM 7057 C C . SER B 1 382 ? 21.234 34.156 0.983 1 59.56 382 SER B C 1
ATOM 7059 O O . SER B 1 382 ? 20.406 34.156 0.072 1 59.56 382 SER B O 1
ATOM 7061 N N . ARG B 1 383 ? 22.453 34.562 0.599 1 61.41 383 ARG B N 1
ATOM 7062 C CA . ARG B 1 383 ? 23.188 34.219 -0.617 1 61.41 383 ARG B CA 1
ATOM 7063 C C . ARG B 1 383 ? 23.266 32.719 -0.806 1 61.41 383 ARG B C 1
ATOM 7065 O O . ARG B 1 383 ? 24.359 32.156 -0.934 1 61.41 383 ARG B O 1
ATOM 7072 N N . ARG B 1 384 ? 22.203 32.062 -0.68 1 61.97 384 ARG B N 1
ATOM 7073 C CA . ARG B 1 384 ? 22.281 30.625 -0.648 1 61.97 384 ARG B CA 1
ATOM 7074 C C . ARG B 1 384 ? 22.328 30.047 -2.059 1 61.97 384 ARG B C 1
ATOM 7076 O O . ARG B 1 384 ? 23.031 29.062 -2.314 1 61.97 384 ARG B O 1
ATOM 7083 N N . TYR B 1 385 ? 21.766 30.781 -2.932 1 69.44 385 TYR B N 1
ATOM 7084 C CA . TYR B 1 385 ? 21.625 30.141 -4.234 1 69.44 385 TYR B CA 1
ATOM 7085 C C . TYR B 1 385 ? 22.312 30.953 -5.324 1 69.44 385 TYR B C 1
ATOM 7087 O O . TYR B 1 385 ? 22.062 32.156 -5.453 1 69.44 385 TYR B O 1
ATOM 7095 N N . LEU B 1 386 ? 23.203 30.234 -5.988 1 68.06 386 LEU B N 1
ATOM 7096 C CA . LEU B 1 386 ? 23.984 30.891 -7.035 1 68.06 386 LEU B CA 1
ATOM 7097 C C . LEU B 1 386 ? 23.078 31.453 -8.117 1 68.06 386 LEU B C 1
ATOM 7099 O O . LEU B 1 386 ? 23.375 32.5 -8.688 1 68.06 386 LEU B O 1
ATOM 7103 N N . GLU B 1 387 ? 21.969 30.859 -8.297 1 70.62 387 GLU B N 1
ATOM 7104 C CA . GLU B 1 387 ? 21.078 31.219 -9.383 1 70.62 387 GLU B CA 1
ATOM 7105 C C . GLU B 1 387 ? 20.344 32.531 -9.086 1 70.62 387 GLU B C 1
ATOM 7107 O O . GLU B 1 387 ? 19.844 33.188 -9.992 1 70.62 387 GLU B O 1
ATOM 7112 N N . THR B 1 388 ? 20.359 32.969 -7.848 1 76.5 388 THR B N 1
ATOM 7113 C CA . THR B 1 388 ? 19.609 34.156 -7.484 1 76.5 388 THR B CA 1
ATOM 7114 C C . THR B 1 388 ? 20.547 35.344 -7.199 1 76.5 388 THR B C 1
ATOM 7116 O O . THR B 1 388 ? 20.125 36.375 -6.711 1 76.5 388 THR B O 1
ATOM 7119 N N . ARG B 1 389 ? 21.781 35.188 -7.578 1 77.56 389 ARG B N 1
ATOM 7120 C CA . ARG B 1 389 ? 22.781 36.188 -7.277 1 77.56 389 ARG B CA 1
ATOM 7121 C C . ARG B 1 389 ? 22.469 37.5 -7.965 1 77.56 389 ARG B C 1
ATOM 7123 O O . ARG B 1 389 ? 22.781 38.562 -7.441 1 77.56 389 ARG B O 1
ATOM 7130 N N . ALA B 1 390 ? 21.812 37.375 -9.078 1 79.31 390 ALA B N 1
ATOM 7131 C CA . ALA B 1 390 ? 21.5 38.594 -9.836 1 79.31 390 ALA B CA 1
ATOM 7132 C C . ALA B 1 390 ? 20.516 39.469 -9.078 1 79.31 390 ALA B C 1
ATOM 7134 O O . ALA B 1 390 ? 20.438 40.688 -9.328 1 79.31 390 ALA B O 1
ATOM 7135 N N . TRP B 1 391 ? 19.875 38.938 -8.039 1 85 391 TRP B N 1
ATOM 7136 C CA . TRP B 1 391 ? 18.844 39.656 -7.316 1 85 391 TRP B CA 1
ATOM 7137 C C . TRP B 1 391 ? 19.359 40.156 -5.98 1 85 391 TRP B C 1
ATOM 7139 O O . TRP B 1 391 ? 18.656 40.875 -5.262 1 85 391 TRP B O 1
ATOM 7149 N N . ASP B 1 392 ? 20.594 39.969 -5.789 1 86.25 392 ASP B N 1
ATOM 7150 C CA . ASP B 1 392 ? 21.156 40.25 -4.473 1 86.25 392 ASP B CA 1
ATOM 7151 C C . ASP B 1 392 ? 21.094 41.75 -4.164 1 86.25 392 ASP B C 1
ATOM 7153 O O . ASP B 1 392 ? 21.562 42.562 -4.945 1 86.25 392 ASP B O 1
ATOM 7157 N N . ASN B 1 393 ? 20.375 42.031 -3.064 1 87.5 393 ASN B N 1
ATOM 7158 C CA . ASN B 1 393 ? 20.359 43.375 -2.475 1 87.5 393 ASN B CA 1
ATOM 7159 C C . ASN B 1 393 ? 19.734 44.406 -3.418 1 87.5 393 ASN B C 1
ATOM 7161 O O . ASN B 1 393 ? 20.172 45.531 -3.473 1 87.5 393 ASN B O 1
ATOM 7165 N N . TRP B 1 394 ? 18.828 44 -4.211 1 88.38 394 TRP B N 1
ATOM 7166 C CA . TRP B 1 394 ? 18.109 44.969 -5.055 1 88.38 394 TRP B CA 1
ATOM 7167 C C . TRP B 1 394 ? 17.344 45.969 -4.207 1 88.38 394 TRP B C 1
ATOM 7169 O O . TRP B 1 394 ? 17.203 47.125 -4.586 1 88.38 394 TRP B O 1
ATOM 7179 N N . PHE B 1 395 ? 16.766 45.469 -3.15 1 89.5 395 PHE B N 1
ATOM 7180 C CA . PHE B 1 395 ? 16.047 46.281 -2.176 1 89.5 395 PHE B CA 1
ATOM 7181 C C . PHE B 1 395 ? 16.406 45.875 -0.754 1 89.5 395 PHE B C 1
ATOM 7183 O O . PHE B 1 395 ? 15.578 45.281 -0.049 1 89.5 395 PHE B O 1
ATOM 7190 N N . LYS B 1 396 ? 17.594 46.25 -0.344 1 88.44 396 LYS B N 1
ATOM 7191 C CA . LYS B 1 396 ? 18.156 45.812 0.927 1 88.44 396 LYS B CA 1
ATOM 7192 C C . LYS B 1 396 ? 17.391 46.375 2.105 1 88.44 396 LYS B C 1
ATOM 7194 O O . LYS B 1 396 ? 17.203 47.594 2.188 1 88.44 396 LYS B O 1
ATOM 7199 N N . LEU B 1 397 ? 16.891 45.531 2.934 1 90.94 397 LEU B N 1
ATOM 7200 C CA . LEU B 1 397 ? 16.172 45.938 4.148 1 90.94 397 LEU B CA 1
ATOM 7201 C C . LEU B 1 397 ? 17.062 45.75 5.375 1 90.94 397 LEU B C 1
ATOM 7203 O O . LEU B 1 397 ? 18.047 45.031 5.34 1 90.94 397 LEU B O 1
ATOM 7207 N N . PRO B 1 398 ? 16.75 46.5 6.414 1 89.31 398 PRO B N 1
ATOM 7208 C CA . PRO B 1 398 ? 17.578 46.406 7.621 1 89.31 398 PRO B CA 1
ATOM 7209 C C . PRO B 1 398 ? 17.578 45.031 8.234 1 89.31 398 PRO B C 1
ATOM 7211 O O . PRO B 1 398 ? 16.594 44.281 8.117 1 89.31 398 PRO B O 1
ATOM 7214 N N . ARG B 1 399 ? 18.672 44.656 8.805 1 84.31 399 ARG B N 1
ATOM 7215 C CA . ARG B 1 399 ? 18.844 43.344 9.422 1 84.31 399 ARG B CA 1
ATOM 7216 C C . ARG B 1 399 ? 18.344 43.344 10.867 1 84.31 399 ARG B C 1
ATOM 7218 O O . ARG B 1 399 ? 18.453 42.344 11.578 1 84.31 399 ARG B O 1
ATOM 7225 N N . ASP B 1 400 ? 17.719 44.312 11.289 1 85.19 400 ASP B N 1
ATOM 7226 C CA . ASP B 1 400 ? 17.266 44.469 12.672 1 85.19 400 ASP B CA 1
ATOM 7227 C C . ASP B 1 400 ? 16.234 43.406 13.039 1 85.19 400 ASP B C 1
ATOM 7229 O O . ASP B 1 400 ? 15.477 42.938 12.18 1 85.19 400 ASP B O 1
ATOM 7233 N N . GLY B 1 401 ? 16.312 42.969 14.344 1 85.69 401 GLY B N 1
ATOM 7234 C CA . GLY B 1 401 ? 15.367 42 14.859 1 85.69 401 GLY B CA 1
ATOM 7235 C C . GLY B 1 401 ? 16.016 40.688 15.266 1 85.69 401 GLY B C 1
ATOM 7236 O O . GLY B 1 401 ? 17.156 40.406 14.875 1 85.69 401 GLY B O 1
ATOM 7237 N N . PRO B 1 402 ? 15.312 40.031 16.062 1 88.06 402 PRO B N 1
ATOM 7238 C CA . PRO B 1 402 ? 15.859 38.719 16.484 1 88.06 402 PRO B CA 1
ATOM 7239 C C . PRO B 1 402 ? 15.945 37.75 15.32 1 88.06 402 PRO B C 1
ATOM 7241 O O . PRO B 1 402 ? 15.242 37.875 14.32 1 88.06 402 PRO B O 1
ATOM 7244 N N . LEU B 1 403 ? 16.844 36.781 15.531 1 88.12 403 LEU B N 1
ATOM 7245 C CA . LEU B 1 403 ? 17 35.719 14.516 1 88.12 403 LEU B CA 1
ATOM 7246 C C . LEU B 1 403 ? 15.664 35.094 14.18 1 88.12 403 LEU B C 1
ATOM 7248 O O . LEU B 1 403 ? 14.914 34.688 15.07 1 88.12 403 LEU B O 1
ATOM 7252 N N . GLY B 1 404 ? 15.344 35.031 12.93 1 87.94 404 GLY B N 1
ATOM 7253 C CA . GLY B 1 404 ? 14.102 34.406 12.469 1 87.94 404 GLY B CA 1
ATOM 7254 C C . GLY B 1 404 ? 12.953 35.375 12.359 1 87.94 404 GLY B C 1
ATOM 7255 O O . GLY B 1 404 ? 11.898 35.062 11.828 1 87.94 404 GLY B O 1
ATOM 7256 N N . MET B 1 405 ? 13.188 36.625 12.891 1 90.19 405 MET B N 1
ATOM 7257 C CA . MET B 1 405 ? 12.156 37.656 12.844 1 90.19 405 MET B CA 1
ATOM 7258 C C . MET B 1 405 ? 12.734 38.969 12.328 1 90.19 405 MET B C 1
ATOM 7260 O O . MET B 1 405 ? 12.273 40.062 12.711 1 90.19 405 MET B O 1
ATOM 7264 N N . GLU B 1 406 ? 13.75 38.844 11.609 1 92.12 406 GLU B N 1
ATOM 7265 C CA . GLU B 1 406 ? 14.359 40.031 11.039 1 92.12 406 GLU B CA 1
ATOM 7266 C C . GLU B 1 406 ? 13.398 40.75 10.086 1 92.12 406 GLU B C 1
ATOM 7268 O O . GLU B 1 406 ? 12.625 40.094 9.383 1 92.12 406 GLU B O 1
ATOM 7273 N N . VAL B 1 407 ? 13.562 42.031 10.078 1 92.38 407 VAL B N 1
ATOM 7274 C CA . VAL B 1 407 ? 12.703 42.844 9.219 1 92.38 407 VAL B CA 1
ATOM 7275 C C . VAL B 1 407 ? 12.867 42.375 7.766 1 92.38 407 VAL B C 1
ATOM 7277 O O . VAL B 1 407 ? 11.891 42.312 7.016 1 92.38 407 VAL B O 1
ATOM 7280 N N . ARG B 1 408 ? 14.078 42.094 7.379 1 92.5 408 ARG B N 1
ATOM 7281 C CA . ARG B 1 408 ? 14.367 41.719 6 1 92.5 408 ARG B CA 1
ATOM 7282 C C . ARG B 1 408 ? 13.789 40.344 5.68 1 92.5 408 ARG B C 1
ATOM 7284 O O . ARG B 1 408 ? 13.734 39.938 4.516 1 92.5 408 ARG B O 1
ATOM 7291 N N . TRP B 1 409 ? 13.406 39.562 6.676 1 92.75 409 TRP B N 1
ATOM 7292 C CA . TRP B 1 409 ? 12.734 38.281 6.457 1 92.75 409 TRP B CA 1
ATOM 7293 C C . TRP B 1 409 ? 11.219 38.438 6.578 1 92.75 409 TRP B C 1
ATOM 7295 O O . TRP B 1 409 ? 10.469 37.938 5.734 1 92.75 409 TRP B O 1
ATOM 7305 N N . VAL B 1 410 ? 10.719 39.188 7.551 1 93.88 410 VAL B N 1
ATOM 7306 C CA . VAL B 1 410 ? 9.305 39.281 7.895 1 93.88 410 VAL B CA 1
ATOM 7307 C C . VAL B 1 410 ? 8.547 39.969 6.77 1 93.88 410 VAL B C 1
ATOM 7309 O O . VAL B 1 410 ? 7.484 39.5 6.348 1 93.88 410 VAL B O 1
ATOM 7312 N N . LEU B 1 411 ? 9.078 41.062 6.258 1 93.94 411 LEU B N 1
ATOM 7313 C CA . LEU B 1 411 ? 8.352 41.844 5.262 1 93.94 411 LEU B CA 1
ATOM 7314 C C . LEU B 1 411 ? 8.188 41.031 3.967 1 93.94 411 LEU B C 1
ATOM 7316 O O . LEU B 1 411 ? 7.07 40.906 3.459 1 93.94 411 LEU B O 1
ATOM 7320 N N . PRO B 1 412 ? 9.289 40.531 3.459 1 93.69 412 PRO B N 1
ATOM 7321 C CA . PRO B 1 412 ? 9.078 39.719 2.266 1 93.69 412 PRO B CA 1
ATOM 7322 C C . PRO B 1 412 ? 8.219 38.469 2.545 1 93.69 412 PRO B C 1
ATOM 7324 O O . PRO B 1 412 ? 7.48 38.031 1.667 1 93.69 412 PRO B O 1
ATOM 7327 N N . MET B 1 413 ? 8.273 37.875 3.691 1 94.62 413 MET B N 1
ATOM 7328 C CA . MET B 1 413 ? 7.441 36.719 4.047 1 94.62 413 MET B CA 1
ATOM 7329 C C . MET B 1 413 ? 5.965 37.094 4.027 1 94.62 413 MET B C 1
ATOM 7331 O O . MET B 1 413 ? 5.133 36.344 3.535 1 94.62 413 MET B O 1
ATOM 7335 N N . ILE B 1 414 ? 5.613 38.25 4.547 1 95.5 414 ILE B N 1
ATOM 7336 C CA . ILE B 1 414 ? 4.23 38.688 4.562 1 95.5 414 ILE B CA 1
ATOM 7337 C C . ILE B 1 414 ? 3.742 38.906 3.129 1 95.5 414 ILE B C 1
ATOM 7339 O O . ILE B 1 414 ? 2.607 38.562 2.793 1 95.5 414 ILE B O 1
ATOM 7343 N N . PHE B 1 415 ? 4.625 39.5 2.352 1 95.56 415 PHE B N 1
ATOM 7344 C CA . PHE B 1 415 ? 4.281 39.688 0.946 1 95.56 415 PHE B CA 1
ATOM 7345 C C . PHE B 1 415 ? 4.027 38.344 0.279 1 95.56 415 PHE B C 1
ATOM 7347 O O . PHE B 1 415 ? 3.012 38.156 -0.397 1 95.56 415 PHE B O 1
ATOM 7354 N N . MET B 1 416 ? 4.93 37.406 0.492 1 96.62 416 MET B N 1
ATOM 7355 C CA . MET B 1 416 ? 4.805 36.094 -0.105 1 96.62 416 MET B CA 1
ATOM 7356 C C . MET B 1 416 ? 3.566 35.375 0.423 1 96.62 416 MET B C 1
ATOM 7358 O O . MET B 1 416 ? 2.916 34.625 -0.311 1 96.62 416 MET B O 1
ATOM 7362 N N . LEU B 1 417 ? 3.266 35.5 1.699 1 97.25 417 LEU B N 1
ATOM 7363 C CA . LEU B 1 417 ? 2.076 34.875 2.281 1 97.25 417 LEU B CA 1
ATOM 7364 C C . LEU B 1 417 ? 0.812 35.406 1.593 1 97.25 417 LEU B C 1
ATOM 7366 O O . LEU B 1 417 ? -0.048 34.594 1.208 1 97.25 417 LEU B O 1
ATOM 7370 N N . THR B 1 418 ? 0.776 36.688 1.443 1 96.62 418 THR B N 1
ATOM 7371 C CA . THR B 1 418 ? -0.384 37.312 0.801 1 96.62 418 THR B CA 1
ATOM 7372 C C . THR B 1 418 ? -0.511 36.844 -0.645 1 96.62 418 THR B C 1
ATOM 7374 O O . THR B 1 418 ? -1.599 36.469 -1.088 1 96.62 418 THR B O 1
ATOM 7377 N N . LEU B 1 419 ? 0.582 36.844 -1.319 1 96.5 419 LEU B N 1
ATOM 7378 C CA . LEU B 1 419 ? 0.591 36.375 -2.707 1 96.5 419 LEU B CA 1
ATOM 7379 C C . LEU B 1 419 ? 0.185 34.906 -2.809 1 96.5 419 LEU B C 1
ATOM 7381 O O . LEU B 1 419 ? -0.653 34.562 -3.637 1 96.5 419 LEU B O 1
ATOM 7385 N N . THR B 1 420 ? 0.756 34.094 -1.974 1 97.81 420 THR B N 1
ATOM 7386 C CA . THR B 1 420 ? 0.496 32.656 -2.021 1 97.81 420 THR B CA 1
ATOM 7387 C C . THR B 1 420 ? -0.953 32.344 -1.646 1 97.81 420 THR B C 1
ATOM 7389 O O . THR B 1 420 ? -1.588 31.469 -2.248 1 97.81 420 THR B O 1
ATOM 7392 N N . LEU B 1 421 ? -1.49 33 -0.643 1 97.12 421 LEU B N 1
ATOM 7393 C CA . LEU B 1 421 ? -2.883 32.812 -0.255 1 97.12 421 LEU B CA 1
ATOM 7394 C C . LEU B 1 421 ? -3.826 33.25 -1.373 1 97.12 421 LEU B C 1
ATOM 7396 O O . LEU B 1 421 ? -4.828 32.562 -1.638 1 97.12 421 LEU B O 1
ATOM 7400 N N . ALA B 1 422 ? -3.5 34.344 -2.021 1 96.31 422 ALA B N 1
ATOM 7401 C CA . ALA B 1 422 ? -4.324 34.812 -3.135 1 96.31 422 ALA B CA 1
ATOM 7402 C C . ALA B 1 422 ? -4.328 33.781 -4.277 1 96.31 422 ALA B C 1
ATOM 7404 O O . ALA B 1 422 ? -5.387 33.469 -4.812 1 96.31 422 ALA B O 1
ATOM 7405 N N . LEU B 1 423 ? -3.188 33.312 -4.594 1 96.31 423 LEU B N 1
ATOM 7406 C CA . LEU B 1 423 ? -3.088 32.312 -5.676 1 96.31 423 LEU B CA 1
ATOM 7407 C C . LEU B 1 423 ? -3.689 30.984 -5.258 1 96.31 423 LEU B C 1
ATOM 7409 O O . LEU B 1 423 ? -4.238 30.266 -6.09 1 96.31 423 LEU B O 1
ATOM 7413 N N . ALA B 1 424 ? -3.555 30.672 -4 1 97.5 424 ALA B N 1
ATOM 7414 C CA . ALA B 1 424 ? -4.172 29.438 -3.49 1 97.5 424 ALA B CA 1
ATOM 7415 C C . ALA B 1 424 ? -5.691 29.516 -3.598 1 97.5 424 ALA B C 1
ATOM 7417 O O . ALA B 1 424 ? -6.344 28.516 -3.908 1 97.5 424 ALA B O 1
ATOM 7418 N N . ASP B 1 425 ? -6.184 30.656 -3.254 1 95.69 425 ASP B N 1
ATOM 7419 C CA . ASP B 1 425 ? -7.625 30.859 -3.393 1 95.69 425 ASP B CA 1
ATOM 7420 C C . ASP B 1 425 ? -8.062 30.672 -4.844 1 95.69 425 ASP B C 1
ATOM 7422 O O . ASP B 1 425 ? -9.062 29.984 -5.109 1 95.69 425 ASP B O 1
ATOM 7426 N N . LEU B 1 426 ? -7.324 31.219 -5.762 1 95.62 426 LEU B N 1
ATOM 7427 C CA . LEU B 1 426 ? -7.609 31.062 -7.18 1 95.62 426 LEU B CA 1
ATOM 7428 C C . LEU B 1 426 ? -7.484 29.594 -7.594 1 95.62 426 LEU B C 1
ATOM 7430 O O . LEU B 1 426 ? -8.344 29.062 -8.312 1 95.62 426 LEU B O 1
ATOM 7434 N N . PHE B 1 427 ? -6.441 28.953 -7.184 1 96.94 427 PHE B N 1
ATOM 7435 C CA . PHE B 1 427 ? -6.207 27.562 -7.504 1 96.94 427 PHE B CA 1
ATOM 7436 C C . PHE B 1 427 ? -7.328 26.688 -6.957 1 96.94 427 PHE B C 1
ATOM 7438 O O . PHE B 1 427 ? -7.707 25.688 -7.574 1 96.94 427 PHE B O 1
ATOM 7445 N N . THR B 1 428 ? -7.832 26.984 -5.805 1 96.44 428 THR B N 1
ATOM 7446 C CA . THR B 1 428 ? -8.953 26.266 -5.219 1 96.44 428 THR B CA 1
ATOM 7447 C C . THR B 1 428 ? -10.18 26.344 -6.121 1 96.44 428 THR B C 1
ATOM 7449 O O . THR B 1 428 ? -10.852 25.344 -6.367 1 96.44 428 THR B O 1
ATOM 7452 N N . GLN B 1 429 ? -10.406 27.453 -6.676 1 95.5 429 GLN B N 1
ATOM 7453 C CA . GLN B 1 429 ? -11.594 27.688 -7.484 1 95.5 429 GLN B CA 1
ATOM 7454 C C . GLN B 1 429 ? -11.438 27.094 -8.883 1 95.5 429 GLN B C 1
ATOM 7456 O O . GLN B 1 429 ? -12.398 26.547 -9.438 1 95.5 429 GLN B O 1
ATOM 7461 N N . VAL B 1 430 ? -10.258 27.141 -9.375 1 96 430 VAL B N 1
ATOM 7462 C CA . VAL B 1 430 ? -10.086 26.828 -10.789 1 96 430 VAL B CA 1
ATOM 7463 C C . VAL B 1 430 ? -9.633 25.375 -10.945 1 96 430 VAL B C 1
ATOM 7465 O O . VAL B 1 430 ? -9.859 24.75 -11.984 1 96 430 VAL B O 1
ATOM 7468 N N . VAL B 1 431 ? -8.992 24.828 -9.953 1 96.38 431 VAL B N 1
ATOM 7469 C CA . VAL B 1 431 ? -8.43 23.484 -10.125 1 96.38 431 VAL B CA 1
ATOM 7470 C C . VAL B 1 431 ? -9.023 22.547 -9.078 1 96.38 431 VAL B C 1
ATOM 7472 O O . VAL B 1 431 ? -9.617 21.516 -9.43 1 96.38 431 VAL B O 1
ATOM 7475 N N . ASP B 1 432 ? -8.898 22.891 -7.82 1 96.19 432 ASP B N 1
ATOM 7476 C CA . ASP B 1 432 ? -9.281 21.984 -6.742 1 96.19 432 ASP B CA 1
ATOM 7477 C C . ASP B 1 432 ? -10.773 21.656 -6.793 1 96.19 432 ASP B C 1
ATOM 7479 O O . ASP B 1 432 ? -11.164 20.5 -6.887 1 96.19 432 ASP B O 1
ATOM 7483 N N . GLU B 1 433 ? -11.602 22.703 -6.738 1 95.19 433 GLU B N 1
ATOM 7484 C CA . GLU B 1 433 ? -13.047 22.5 -6.738 1 95.19 433 GLU B CA 1
ATOM 7485 C C . GLU B 1 433 ? -13.508 21.812 -8.016 1 95.19 433 GLU B C 1
ATOM 7487 O O . GLU B 1 433 ? -14.273 20.844 -7.973 1 95.19 433 GLU B O 1
ATOM 7492 N N . PRO B 1 434 ? -13.07 22.219 -9.18 1 95.19 434 PRO B N 1
ATOM 7493 C CA . PRO B 1 434 ? -13.453 21.5 -10.391 1 95.19 434 PRO B CA 1
ATOM 7494 C C . PRO B 1 434 ? -12.984 20.047 -10.391 1 95.19 434 PRO B C 1
ATOM 7496 O O . PRO B 1 434 ? -13.656 19.172 -10.953 1 95.19 434 PRO B O 1
ATOM 7499 N N . SER B 1 435 ? -11.828 19.766 -9.867 1 95.75 435 SER B N 1
ATOM 7500 C CA . SER B 1 435 ? -11.352 18.391 -9.766 1 95.75 435 SER B CA 1
ATOM 7501 C C . SER B 1 435 ? -12.305 17.547 -8.93 1 95.75 435 SER B C 1
ATOM 7503 O O . SER B 1 435 ? -12.594 16.391 -9.281 1 95.75 435 SER B O 1
ATOM 7505 N N . ILE B 1 436 ? -12.766 18.094 -7.855 1 94.56 436 ILE B N 1
ATOM 7506 C CA . ILE B 1 436 ? -13.711 17.391 -6.988 1 94.56 436 ILE B CA 1
ATOM 7507 C C . ILE B 1 436 ? -15.008 17.141 -7.75 1 94.56 436 ILE B C 1
ATOM 7509 O O . ILE B 1 436 ? -15.547 16.016 -7.715 1 94.56 436 ILE B O 1
ATOM 7513 N N . LYS B 1 437 ? -15.484 18.109 -8.445 1 94.38 437 LYS B N 1
ATOM 7514 C CA . LYS B 1 437 ? -16.719 17.969 -9.227 1 94.38 437 LYS B CA 1
ATOM 7515 C C . LYS B 1 437 ? -16.547 16.938 -10.336 1 94.38 437 LYS B C 1
ATOM 7517 O O . LYS B 1 437 ? -17.453 16.156 -10.617 1 94.38 437 LYS B O 1
ATOM 7522 N N . PHE B 1 438 ? -15.438 16.969 -10.93 1 94.69 438 PHE B N 1
ATOM 7523 C CA . PHE B 1 438 ? -15.156 16.031 -12 1 94.69 438 PHE B CA 1
ATOM 7524 C C . PHE B 1 438 ? -15.203 14.594 -11.484 1 94.69 438 PHE B C 1
ATOM 7526 O O . PHE B 1 438 ? -15.789 13.719 -12.125 1 94.69 438 PHE B O 1
ATOM 7533 N N . VAL B 1 439 ? -14.602 14.344 -10.391 1 94.12 439 VAL B N 1
ATOM 7534 C CA . VAL B 1 439 ? -14.547 12.992 -9.844 1 94.12 439 VAL B CA 1
ATOM 7535 C C . VAL B 1 439 ? -15.938 12.555 -9.414 1 94.12 439 VAL B C 1
ATOM 7537 O O . VAL B 1 439 ? -16.297 11.383 -9.555 1 94.12 439 VAL B O 1
ATOM 7540 N N . HIS B 1 440 ? -16.719 13.477 -8.836 1 93.69 440 HIS B N 1
ATOM 7541 C CA . HIS B 1 440 ? -18.109 13.18 -8.484 1 93.69 440 HIS B CA 1
ATOM 7542 C C . HIS B 1 440 ? -18.922 12.828 -9.727 1 93.69 440 HIS B C 1
ATOM 7544 O O . HIS B 1 440 ? -19.719 11.891 -9.695 1 93.69 440 HIS B O 1
ATOM 7550 N N . TRP B 1 441 ? -18.688 13.633 -10.727 1 92.88 441 TRP B N 1
ATOM 7551 C CA . TRP B 1 441 ? -19.359 13.375 -11.992 1 92.88 441 TRP B CA 1
ATOM 7552 C C . TRP B 1 441 ? -18.984 12.008 -12.555 1 92.88 441 TRP B C 1
ATOM 7554 O O . TRP B 1 441 ? -19.844 11.242 -12.992 1 92.88 441 TRP B O 1
ATOM 7564 N N . ALA B 1 442 ? -17.703 11.672 -12.555 1 93.19 442 ALA B N 1
ATOM 7565 C CA . ALA B 1 442 ? -17.219 10.398 -13.07 1 93.19 442 ALA B CA 1
ATOM 7566 C C . ALA B 1 442 ? -17.828 9.227 -12.312 1 93.19 442 ALA B C 1
ATOM 7568 O O . ALA B 1 442 ? -18.203 8.219 -12.914 1 93.19 442 ALA B O 1
ATOM 7569 N N . PHE B 1 443 ? -17.922 9.359 -11.031 1 94.12 443 PHE B N 1
ATOM 7570 C CA . PHE B 1 443 ? -18.547 8.328 -10.219 1 94.12 443 PHE B CA 1
ATOM 7571 C C . PHE B 1 443 ? -20.016 8.188 -10.555 1 94.12 443 PHE B C 1
ATOM 7573 O O . PHE B 1 443 ? -20.516 7.074 -10.75 1 94.12 443 PHE B O 1
ATOM 7580 N N . ALA B 1 444 ? -20.734 9.297 -10.609 1 93.06 444 ALA B N 1
ATOM 7581 C CA . ALA B 1 444 ? -22.172 9.305 -10.875 1 93.06 444 ALA B CA 1
ATOM 7582 C C . ALA B 1 444 ? -22.484 8.695 -12.234 1 93.06 444 ALA B C 1
ATOM 7584 O O . ALA B 1 444 ? -23.516 8.047 -12.414 1 93.06 444 ALA B O 1
ATOM 7585 N N . GLU B 1 445 ? -21.625 8.852 -13.172 1 91.69 445 GLU B N 1
ATOM 7586 C CA . GLU B 1 445 ? -21.812 8.312 -14.516 1 91.69 445 GLU B CA 1
ATOM 7587 C C . GLU B 1 445 ? -21.75 6.785 -14.508 1 91.69 445 GLU B C 1
ATOM 7589 O O . GLU B 1 445 ? -22.328 6.129 -15.367 1 91.69 445 GLU B O 1
ATOM 7594 N N . GLY B 1 446 ? -21.031 6.234 -13.602 1 91.81 446 GLY B N 1
ATOM 7595 C CA . GLY B 1 446 ? -20.922 4.789 -13.516 1 91.81 446 GLY B CA 1
ATOM 7596 C C . GLY B 1 446 ? -22.094 4.133 -12.805 1 91.81 446 GLY B C 1
ATOM 7597 O O . GLY B 1 446 ? -22.297 2.922 -12.922 1 91.81 446 GLY B O 1
ATOM 7598 N N . VAL B 1 447 ? -22.75 4.941 -12.039 1 90.12 447 VAL B N 1
ATOM 7599 C CA . VAL B 1 447 ? -23.828 4.414 -11.211 1 90.12 447 VAL B CA 1
ATOM 7600 C C . VAL B 1 447 ? -25.141 4.414 -12.008 1 90.12 447 VAL B C 1
ATOM 7602 O O . VAL B 1 447 ? -25.375 5.312 -12.82 1 90.12 447 VAL B O 1
ATOM 7605 N N . GLU B 1 448 ? -26 3.229 -12 1 75.5 448 GLU B N 1
ATOM 7606 C CA . GLU B 1 448 ? -27.25 3.039 -12.734 1 75.5 448 GLU B CA 1
ATOM 7607 C C . GLU B 1 448 ? -28.266 4.133 -12.391 1 75.5 448 GLU B C 1
ATOM 7609 O O . GLU B 1 448 ? -28.344 4.574 -11.242 1 75.5 448 GLU B O 1
ATOM 7614 N N . GLU B 1 449 ? -28.891 4.68 -13.453 1 61.97 449 GLU B N 1
ATOM 7615 C CA . GLU B 1 449 ? -29.891 5.734 -13.367 1 61.97 449 GLU B CA 1
ATOM 7616 C C . GLU B 1 449 ? -31 5.371 -12.383 1 61.97 449 GLU B C 1
ATOM 7618 O O . GLU B 1 449 ? -31.5 6.23 -11.656 1 61.97 449 GLU B O 1
ATOM 7623 N N . ALA B 1 450 ? -31.625 4.145 -12.445 1 52 450 ALA B N 1
ATOM 7624 C CA . ALA B 1 450 ? -32.781 3.82 -11.594 1 52 450 ALA B CA 1
ATOM 7625 C C . ALA B 1 450 ? -32.406 3.941 -10.117 1 52 450 ALA B C 1
ATOM 7627 O O . ALA B 1 450 ? -33.25 4.34 -9.297 1 52 450 ALA B O 1
ATOM 7628 N N . SER B 1 451 ? -31.25 3.611 -9.805 1 51.69 451 SER B N 1
ATOM 7629 C CA . SER B 1 451 ? -30.766 3.736 -8.438 1 51.69 451 SER B CA 1
ATOM 7630 C C . SER B 1 451 ? -30.547 5.195 -8.055 1 51.69 451 SER B C 1
ATOM 7632 O O . SER B 1 451 ? -30.672 5.57 -6.891 1 51.69 451 SER B O 1
ATOM 7634 N N . LYS B 1 452 ? -30.234 5.934 -9.047 1 50.84 452 LYS B N 1
ATOM 7635 C CA . LYS B 1 452 ? -30.156 7.383 -8.859 1 50.84 452 LYS B CA 1
ATOM 7636 C C . LYS B 1 452 ? -31.516 7.953 -8.438 1 50.84 452 LYS B C 1
ATOM 7638 O O . LYS B 1 452 ? -31.578 8.797 -7.539 1 50.84 452 LYS B O 1
ATOM 7643 N N . ASN B 1 453 ? -32.5 7.488 -9.172 1 48.75 453 ASN B N 1
ATOM 7644 C CA . ASN B 1 453 ? -33.875 7.941 -8.938 1 48.75 453 ASN B CA 1
ATOM 7645 C C . ASN B 1 453 ? -34.406 7.445 -7.594 1 48.75 453 ASN B C 1
ATOM 7647 O O . ASN B 1 453 ? -35.156 8.148 -6.918 1 48.75 453 ASN B O 1
ATOM 7651 N N . ALA B 1 454 ? -34.094 6.258 -7.27 1 46.41 454 ALA B N 1
ATOM 7652 C CA . ALA B 1 454 ? -34.625 5.773 -5.988 1 46.41 454 ALA B CA 1
ATOM 7653 C C . ALA B 1 454 ? -34.031 6.562 -4.824 1 46.41 454 ALA B C 1
ATOM 7655 O O . ALA B 1 454 ? -34.719 6.828 -3.834 1 46.41 454 ALA B O 1
ATOM 7656 N N . GLU B 1 455 ? -32.812 6.785 -4.898 1 45.25 455 GLU B N 1
ATOM 7657 C CA . GLU B 1 455 ? -32.219 7.637 -3.881 1 45.25 455 GLU B CA 1
ATOM 7658 C C . GLU B 1 455 ? -32.781 9.047 -3.928 1 45.25 455 GLU B C 1
ATOM 7660 O O . GLU B 1 455 ? -33 9.672 -2.887 1 45.25 455 GLU B O 1
ATOM 7665 N N . SER B 1 456 ? -33.031 9.516 -5.113 1 42.25 456 SER B N 1
ATOM 7666 C CA . SER B 1 456 ? -33.75 10.781 -5.223 1 42.25 456 SER B CA 1
ATOM 7667 C C . SER B 1 456 ? -35.188 10.664 -4.727 1 42.25 456 SER B C 1
ATOM 7669 O O . SER B 1 456 ? -35.719 11.586 -4.105 1 42.25 456 SER B O 1
ATOM 7671 N N . LEU B 1 457 ? -35.812 9.602 -4.996 1 39.78 457 LEU B N 1
ATOM 7672 C CA . LEU B 1 457 ? -37.188 9.453 -4.516 1 39.78 457 LEU B CA 1
ATOM 7673 C C . LEU B 1 457 ? -37.188 9.258 -3.002 1 39.78 457 LEU B C 1
ATOM 7675 O O . LEU B 1 457 ? -38.125 9.727 -2.328 1 39.78 457 LEU B O 1
ATOM 7679 N N . ARG B 1 458 ? -36.25 8.523 -2.512 1 42.41 458 ARG B N 1
ATOM 7680 C CA . ARG B 1 458 ? -36.188 8.406 -1.058 1 42.41 458 ARG B CA 1
ATOM 7681 C C . ARG B 1 458 ? -35.844 9.742 -0.411 1 42.41 458 ARG B C 1
ATOM 7683 O O . ARG B 1 458 ? -36.188 9.977 0.753 1 42.41 458 ARG B O 1
ATOM 7690 N N . GLN B 1 459 ? -35.125 10.547 -1.088 1 36.5 459 GLN B N 1
ATOM 7691 C CA . GLN B 1 459 ? -34.969 11.906 -0.582 1 36.5 459 GLN B CA 1
ATOM 7692 C C . GLN B 1 459 ? -36.281 12.688 -0.703 1 36.5 459 GLN B C 1
ATOM 7694 O O . GLN B 1 459 ? -36.469 13.664 0.018 1 36.5 459 GLN B O 1
ATOM 7699 N N . ILE B 1 460 ? -37.156 12.289 -1.664 1 34.78 460 ILE B N 1
ATOM 7700 C CA . ILE B 1 460 ? -38.344 13.102 -1.808 1 34.78 460 ILE B CA 1
ATOM 7701 C C . ILE B 1 460 ? -39.406 12.617 -0.829 1 34.78 460 ILE B C 1
ATOM 7703 O O . ILE B 1 460 ? -40.438 13.266 -0.656 1 34.78 460 ILE B O 1
ATOM 7707 N N . ASP B 1 461 ? -39.469 11.383 -0.522 1 32 461 ASP B N 1
ATOM 7708 C CA . ASP B 1 461 ? -40.656 11.203 0.317 1 32 461 ASP B CA 1
ATOM 7709 C C . ASP B 1 461 ? -40.469 11.844 1.689 1 32 461 ASP B C 1
ATOM 7711 O O . ASP B 1 461 ? -39.844 11.25 2.574 1 32 461 ASP B O 1
ATOM 7715 N N . PRO B 1 462 ? -40.375 13.211 1.757 1 30.97 462 PRO B N 1
ATOM 7716 C CA . PRO B 1 462 ? -40.312 14.023 2.975 1 30.97 462 PRO B CA 1
ATOM 7717 C C . PRO B 1 462 ? -41.469 13.703 3.941 1 30.97 462 PRO B C 1
ATOM 7719 O O . PRO B 1 462 ? -41.469 14.211 5.066 1 30.97 462 PRO B O 1
ATOM 7722 N N . GLU B 1 463 ? -42.656 13.344 3.428 1 30.03 463 GLU B N 1
ATOM 7723 C CA . GLU B 1 463 ? -43.844 13.609 4.258 1 30.03 463 GLU B CA 1
ATOM 7724 C C . GLU B 1 463 ? -43.781 12.852 5.578 1 30.03 463 GLU B C 1
ATOM 7726 O O . GLU B 1 463 ? -44.25 13.336 6.605 1 30.03 463 GLU B O 1
ATOM 7731 N N . SER B 1 464 ? -43.906 11.508 5.672 1 29.72 464 SER B N 1
ATOM 7732 C CA . SER B 1 464 ? -44.344 11.016 6.98 1 29.72 464 SER B CA 1
ATOM 7733 C C . SER B 1 464 ? -43.219 11.125 8.008 1 29.72 464 SER B C 1
ATOM 7735 O O . SER B 1 464 ? -43.375 10.766 9.172 1 29.72 464 SER B O 1
ATOM 7737 N N . ALA B 1 465 ? -41.844 10.938 7.688 1 26.73 465 ALA B N 1
ATOM 7738 C CA . ALA B 1 465 ? -41.062 11.109 8.906 1 26.73 465 ALA B CA 1
ATOM 7739 C C . ALA B 1 465 ? -41 12.578 9.32 1 26.73 465 ALA B C 1
ATOM 7741 O O . ALA B 1 465 ? -40.938 13.469 8.477 1 26.73 465 ALA B O 1
ATOM 7742 N N . CYS B 1 466 ? -41.156 12.984 10.641 1 26.61 466 CYS B N 1
ATOM 7743 C CA . CYS B 1 466 ? -41.094 14.234 11.391 1 26.61 466 CYS B CA 1
ATOM 7744 C C . CYS B 1 466 ? -40.031 15.148 10.844 1 26.61 466 CYS B C 1
ATOM 7746 O O . CYS B 1 466 ? -39.094 14.68 10.188 1 26.61 466 CYS B O 1
ATOM 7748 N N . GLY B 1 467 ? -39.938 16.594 11.211 1 26.02 467 GLY B N 1
ATOM 7749 C CA . GLY B 1 467 ? -39.312 17.922 11.227 1 26.02 467 GLY B CA 1
ATOM 7750 C C . GLY B 1 467 ? -37.812 17.891 11.406 1 26.02 467 GLY B C 1
ATOM 7751 O O . GLY B 1 467 ? -37.188 18.938 11.594 1 26.02 467 GLY B O 1
ATOM 7752 N N . GLU B 1 468 ? -37.156 16.781 11.93 1 26.23 468 GLU B N 1
ATOM 7753 C CA . GLU B 1 468 ? -35.844 17.172 12.422 1 26.23 468 GLU B CA 1
ATOM 7754 C C . GLU B 1 468 ? -34.875 17.469 11.273 1 26.23 468 GLU B C 1
ATOM 7756 O O . GLU B 1 468 ? -34.969 16.875 10.203 1 26.23 468 GLU B O 1
ATOM 7761 N N . ASP B 1 469 ? -34.031 18.672 11.258 1 25.12 469 ASP B N 1
ATOM 7762 C CA . ASP B 1 469 ? -33.094 19.484 10.492 1 25.12 469 ASP B CA 1
ATOM 7763 C C . ASP B 1 469 ? -31.969 18.625 9.914 1 25.12 469 ASP B C 1
ATOM 7765 O O . ASP B 1 469 ? -30.984 18.344 10.602 1 25.12 469 ASP B O 1
ATOM 7769 N N . LEU B 1 470 ? -32.188 17.641 9.164 1 25.7 470 LEU B N 1
ATOM 7770 C CA . LEU B 1 470 ? -31.141 16.828 8.539 1 25.7 470 LEU B CA 1
ATOM 7771 C C . LEU B 1 470 ? -30.344 17.641 7.543 1 25.7 470 LEU B C 1
ATOM 7773 O O . LEU B 1 470 ? -29.531 17.094 6.797 1 25.7 470 LEU B O 1
ATOM 7777 N N . SER B 1 471 ? -30.734 18.906 7.246 1 28 471 SER B N 1
ATOM 7778 C CA . SER B 1 471 ? -30 19.672 6.242 1 28 471 SER B CA 1
ATOM 7779 C C . SER B 1 471 ? -28.516 19.719 6.559 1 28 471 SER B C 1
ATOM 7781 O O . SER B 1 471 ? -27.703 20.078 5.699 1 28 471 SER B O 1
ATOM 7783 N N . ASP B 1 472 ? -28.141 19.688 7.852 1 27.41 472 ASP B N 1
ATOM 7784 C CA . ASP B 1 472 ? -26.812 20.125 8.258 1 27.41 472 ASP B CA 1
ATOM 7785 C C . ASP B 1 472 ? -25.734 19.156 7.766 1 27.41 472 ASP B C 1
ATOM 7787 O O . ASP B 1 472 ? -24.547 19.484 7.758 1 27.41 472 ASP B O 1
ATOM 7791 N N . ASN B 1 473 ? -26.016 17.859 7.488 1 27.5 473 ASN B N 1
ATOM 7792 C CA . ASN B 1 473 ? -24.953 16.859 7.43 1 27.5 473 ASN B CA 1
ATOM 7793 C C . ASN B 1 473 ? -24.359 16.766 6.027 1 27.5 473 ASN B C 1
ATOM 7795 O O . ASN B 1 473 ? -23.531 15.891 5.758 1 27.5 473 ASN B O 1
ATOM 7799 N N . VAL B 1 474 ? -24.734 17.484 4.98 1 28.8 474 VAL B N 1
ATOM 7800 C CA . VAL B 1 474 ? -24.312 17.234 3.605 1 28.8 474 VAL B CA 1
ATOM 7801 C C . VAL B 1 474 ? -22.938 17.844 3.355 1 28.8 474 VAL B C 1
ATOM 7803 O O . VAL B 1 474 ? -22.219 17.438 2.441 1 28.8 474 VAL B O 1
ATOM 7806 N N . ARG B 1 475 ? -22.547 18.938 3.947 1 28.7 475 ARG B N 1
ATOM 7807 C CA . ARG B 1 475 ? -21.359 19.625 3.449 1 28.7 475 ARG B CA 1
ATOM 7808 C C . ARG B 1 475 ? -20.094 18.859 3.814 1 28.7 475 ARG B C 1
ATOM 7810 O O . ARG B 1 475 ? -19.031 19.094 3.234 1 28.7 475 ARG B O 1
ATOM 7817 N N . ILE B 1 476 ? -20.094 18.234 4.98 1 30.77 476 ILE B N 1
ATOM 7818 C CA . ILE B 1 476 ? -18.844 17.578 5.316 1 30.77 476 ILE B CA 1
ATOM 7819 C C . ILE B 1 476 ? -18.562 16.453 4.324 1 30.77 476 ILE B C 1
ATOM 7821 O O . ILE B 1 476 ? -17.422 16.047 4.137 1 30.77 476 ILE B O 1
ATOM 7825 N N . MET B 1 477 ? -19.578 15.797 3.697 1 30.95 477 MET B N 1
ATOM 7826 C CA . MET B 1 477 ? -19.484 14.617 2.84 1 30.95 477 MET B CA 1
ATOM 7827 C C . MET B 1 477 ? -18.781 14.961 1.523 1 30.95 477 MET B C 1
ATOM 7829 O O . MET B 1 477 ? -18.219 14.078 0.87 1 30.95 477 MET B O 1
ATOM 7833 N N . GLU B 1 478 ? -18.953 16.172 0.962 1 32.62 478 GLU B N 1
ATOM 7834 C CA . GLU B 1 478 ? -18.469 16.469 -0.383 1 32.62 478 GLU B CA 1
ATOM 7835 C C . GLU B 1 478 ? -16.953 16.656 -0.391 1 32.62 478 GLU B C 1
ATOM 7837 O O . GLU B 1 478 ? -16.312 16.516 -1.43 1 32.62 478 GLU B O 1
ATOM 7842 N N . MET B 1 479 ? -16.391 17.188 0.671 1 30.41 479 MET B N 1
ATOM 7843 C CA . MET B 1 479 ? -14.961 17.484 0.574 1 30.41 479 MET B CA 1
ATOM 7844 C C . MET B 1 479 ? -14.133 16.234 0.878 1 30.41 479 MET B C 1
ATOM 7846 O O . MET B 1 479 ? -12.914 16.25 0.71 1 30.41 479 MET B O 1
ATOM 7850 N N . THR B 1 480 ? -14.523 15.281 1.722 1 26.61 480 THR B N 1
ATOM 7851 C CA . THR B 1 480 ? -13.648 14.148 2.016 1 26.61 480 THR B CA 1
ATOM 7852 C C . THR B 1 480 ? -13.789 13.07 0.952 1 26.61 480 THR B C 1
ATOM 7854 O O . THR B 1 480 ? -14.898 12.719 0.555 1 26.61 480 THR B O 1
#

Radius of gyration: 31.37 Å; Cα contacts (8 Å, |Δi|>4): 1274; chains: 2; bounding box: 77×96×71 Å

Sequence (960 aa):
MLVVLRRLRRALQPTSRSNDLSAISQRQALRSTAWLDGLRGIAALSVFILHHEEYGHHMALYVMIEDPWGFNGQQHITTFPFIRLLFSGGMFAVPIFFIISGYVLAHKPLQLVHQREYGVLAKSTGSSLFRRWGRLFLPVYIVTFIWMSSWYILGFQSSAKGSPILLGSWTAELRRWWDHHNSGAYAAYNPHLWTIPEEFWGSVFVYCTILATCRFTHEARLLTETAMCAYRLYLAKVDALFFVGLIFCDISLLAEAEKLPTFIKRLRPRHQSVWYLLFVLGLYMSALGHGFPDKPEDFSTYPGWSLLHLLLPPNYPDFKFWYKFWASTLAVTSIPHIPICKRTLEQEFPQYLGRVSYSFYLIHGPLLWSIGVRMYAACGLSRRYLETRAWDNWFKLPRDGPLGMEVRWVLPMIFMLTLTLALADLFTQVVDEPSIKFVHWAFAEGVEEASKNAESLRQIDPESACGEDLSDNVRIMEMTMLVVLRRLRRALQPTSRSNDLSAISQRQALRSTAWLDGLRGIAALSVFILHHEEYGHHMALYVMIEDPWGFNGQQHITTFPFIRLLFSGGMFAVPIFFIISGYVLAHKPLQLVHQREYGVLAKSTGSSLFRRWGRLFLPVYIVTFIWMSSWYILGFQSSAKGSPILLGSWTAELRRWWDHHNSGAYAAYNPHLWTIPEEFWGSVFVYCTILATCRFTHEARLLTETAMCAYRLYLAKVDALFFVGLIFCDISLLAEAEKLPTFIKRLRPRHQSVWYLLFVLGLYMSALGHGFPDKPEDFSTYPGWSLLHLLLPPNYPDFKFWYKFWASTLAVTSIPHIPICKRTLEQEFPQYLGRVSYSFYLIHGPLLWSIGVRMYAACGLSRRYLETRAWDNWFKLPRDGPLGMEVRWVLPMIFMLTLTLALADLFTQVVDEPSIKFVHWAFAEGVEEASKNAESLRQIDPESACGEDLSDNVRIMEMT

pLDDT: mean 81.99, std 19.48, range [24.16, 98.69]

Organism: NCBI:txid717836

Solvent-accessible surface area (backbone atoms only — not comparable to full-atom values): 50319 Å² total; per-residue (Å²): 106,68,66,42,49,47,50,50,47,56,33,65,46,74,75,72,80,67,76,62,62,70,66,61,64,66,50,71,80,72,54,94,61,39,38,57,40,4,46,47,10,51,28,44,49,24,36,51,41,22,51,48,43,52,59,37,33,38,68,74,58,29,52,33,50,37,19,48,59,25,45,94,87,46,70,50,74,42,16,33,77,62,54,18,46,72,49,49,22,19,69,47,24,53,54,41,50,37,22,50,48,19,22,62,67,36,44,62,53,48,52,27,41,77,66,66,37,39,35,57,33,31,53,51,52,9,50,42,56,53,36,45,56,45,58,60,46,51,50,50,52,50,53,51,48,53,52,54,50,44,28,66,72,70,61,49,71,65,80,53,99,47,74,58,69,62,71,71,39,53,60,53,35,65,60,36,47,76,41,56,46,41,71,71,84,40,29,71,90,44,59,86,54,53,59,52,47,51,51,53,52,34,48,51,51,50,54,50,50,50,39,32,35,48,65,31,33,74,66,44,34,52,50,50,47,49,50,51,22,50,51,31,45,70,68,62,40,75,55,22,33,19,35,51,11,33,50,51,35,53,51,53,55,28,50,76,67,72,61,55,51,66,73,55,59,69,63,47,74,91,49,67,65,55,36,54,51,39,26,51,50,10,50,52,36,32,39,56,38,45,46,83,68,88,51,79,73,71,45,61,82,31,88,64,29,76,64,55,56,68,70,54,65,84,88,54,91,43,64,36,54,55,34,32,50,51,11,34,50,33,29,61,73,20,35,86,69,33,64,67,58,34,52,55,20,58,33,59,42,27,37,52,35,26,72,30,25,66,37,36,62,67,45,47,57,62,47,36,71,64,48,43,45,38,48,24,9,14,16,52,42,27,88,72,47,81,89,38,55,88,32,52,47,73,54,64,42,60,74,55,60,54,77,95,53,17,49,29,52,48,55,57,46,52,52,48,49,53,53,44,51,39,51,12,48,49,40,31,63,68,40,47,50,48,40,46,52,48,39,53,48,57,53,55,71,27,34,46,66,70,60,52,46,48,54,50,46,62,65,56,66,61,73,81,68,80,86,78,80,68,77,77,69,58,70,70,61,74,77,97,105,68,66,42,48,48,51,50,48,58,34,66,46,74,74,72,79,68,76,62,62,71,66,61,65,65,51,72,80,72,55,96,62,41,37,57,40,6,47,46,10,50,28,44,51,24,36,52,40,21,51,49,43,53,61,38,33,35,67,73,57,31,52,32,49,37,19,48,59,26,44,94,88,45,70,49,76,42,18,35,79,61,52,18,45,73,50,50,23,21,69,47,24,52,52,41,49,38,22,50,49,20,21,62,69,35,44,61,53,49,52,27,40,75,66,67,36,39,36,58,33,32,54,50,52,8,49,42,57,52,34,47,56,44,56,59,45,50,50,51,53,50,51,51,48,52,52,54,49,42,28,68,72,71,61,48,71,68,81,58,98,49,78,57,72,58,71,71,40,51,60,52,35,64,61,36,45,77,39,56,45,40,72,69,85,41,31,67,89,45,60,86,54,54,58,53,46,51,51,53,53,33,48,50,50,51,54,49,51,49,39,32,35,47,66,31,33,73,64,43,35,51,49,51,47,49,50,51,22,51,51,31,46,71,68,62,40,74,56,21,33,18,35,49,11,34,50,50,36,52,50,51,53,28,50,74,67,72,61,56,50,67,73,56,60,69,65,48,73,90,49,67,63,55,36,53,51,38,26,52,50,10,49,51,36,33,40,58,39,44,47,84,70,90,50,78,72,73,45,61,81,31,90,65,29,77,63,56,56,69,70,54,64,85,89,54,89,44,66,35,55,54,32,32,50,51,10,33,51,34,30,60,74,20,35,85,68,33,64,69,57,34,53,57,20,58,32,58,41,28,38,51,34,28,71,30,24,65,37,36,61,68,46,46,58,61,45,35,70,66,49,42,48,37,48,25,12,13,16,55,39,36,87,70,47,79,87,38,53,90,33,54,47,73,54,62,43,60,75,55,61,55,76,96,54,18,50,30,52,48,54,56,46,53,52,49,49,53,52,43,50,39,52,12,50,50,41,30,64,70,41,46,50,49,40,46,50,49,37,53,50,58,52,55,69,26,33,46,64,70,60,51,47,48,55,49,46,61,65,56,65,56,73,84,64,80,87,76,80,69,78,75,68,58,68,70,61,74,75,98

Secondary structure (DSSP, 8-state):
-HHHHHHHHHHHS-------THHHHTS----TTHHHHHHHHHHHHHHHHHHHHHHHS-HHHHHHHHSBTBBTTB--GGGSTTTTHHHHTHHHHHHHHHHHHHHHHHHHHHHHHHTT-HHHHHHHHHHHHHHHHHHHHHHHHHHHHHHHHHHHHH-----SS----HHHHHHHHHHHTT-TT--S---SS-GGGGHHHHHHHHHHHHHHHHHHTTTB-HHHHHHHHHHHHHHHHHTT-THHHHHHHHHHHHHHHHHHTT---HHHHHHS-SSTHHHHHHHHHHHHHGGGG-SS--SGGGGTTSTTHHHHHTTSPTT-S-HHHHHHHHHHHHHHHHGGG-HHHHHHHTSHHHHHHHHHHHHHHHHHHHHIIIIIHHHHHHTT-----GGGGGGTTTTPPP--SSTT--HHHHHHHHHHHHHHHHHHHHHIIIIIHHHHHHHHHHHHHHB-HHHHHHHHHHHH--SSS-----GGGSHHHHH-/-HHHHHHHHHHHS-------THHHHTS----TTHHHHHHHHHHHHHHHHHHHHHHHS-HHHHHHHHSBTBBTTB--GGGSTTTTHHHHTHHHHHHHHHHHHHHHHHHHHHHHHHTT-HHHHHHHHHHHHHHHHHHHHHHHHHHHHHHHHHHHHH-----SS----HHHHHHHHHHHTT-TT--S---SS-GGGGHHHHHHHHHHHHHHHHHHTTTB-HHHHHHHHHHHHHHHHHTT-THHHHHHHHHHHHHHHHHHTT---HHHHHHS-SSTHHHHHHHHHHHHHGGGG-SS--SGGGGTTSTTHHHHHTTSPTT-S-HHHHHHHHHHHHHHHHGGG-HHHHHHHTSHHHHHHHHHHHHHHHHHHHHIIIIIHHHHHHTT-----GGGGGGTTTTPPP--SSTT--HHHHHHHHHHHHHHHHHHHHHIIIIIHHHHHHHHHHHHHHB-HHHHHHHHHHHH--SSS-----GGGSHHHHH-

Nearest PDB structures (foldseek):
  8tgg-assembly1_A  TM=1.450E-01  e=2.508E+00  Homo sapiens
  8y6h-assembly1_A  TM=1.518E-01  e=5.020E+00  Homo sapiens
  8tgg-assembly1_A  TM=1.372E-01  e=2.794E+00  Homo sapiens
  8y6h-assembly1_A  TM=1.051E-01  e=4.193E+00  Homo sapiens

Foldseek 3Di:
DVVLVVLLVVLPPDPPPPPPVVVVVPPQPDDPCLLLLLLLLVLLVLLLLQVLLCLLFAPVLNQQLFAQQGDPPDGFPCNDFLNVCNRNVNLLSLLLVLLSLLQLLQQVLLVCLVVVVVVVSCVLLVLCLLLLCLLQCQLLLVQLVVLLVCCVVVVPQQPQPDSPPGDVRSVVLSVQLQDPPRPQCRPSSFSLSSCSNVSSVLSVVSSVLCNVCSVPDLVVSLVVLVVVLVVCVQVLHSSSSSSLSNSLNSQVVCVVVVNDDPVVVVVDDPDLVVLVVLQSVLSRLLSLLTHDDPDLVVCVPPPPSVVVVVVQDPPRPGRSSVSSSSSSSSNVSSQSSDVVSSVVSSRSNSSLSSLLSSLLSSNSRSLCSPPVSLQSQCQAHYPPDPSNVVNHVVPHDDQDDIRSCGPSSPVSSVVSVSVSSSVSVVCCVPGNVVSLVVSVVVSVVPDDVVVVVVVVVVVPVPPDDDDDCPVSPPVSSSSD/DVVLVVLLVVLPPDPPPPPPVVVVVPPQPDDPCLLLLLLLLVLLVLLLLQVLLCLLFAPVLNQQLFAQQGDPPDGFPCNDFLNVCNRNVNLLSLLLVLLSLLQLLQQVLLVCLVVVVVVVSCVQLVLCLLLLCLLQCQLLLVQLVVLLVCCVVVVPQQPPPDSPPGDVVSVVLSVQLQDPPRPQPRPRSFSLSSCSNVSSVLSVVSSVLCNVCSVPDLVVSLVVLVVVLVVCVQVLHSSSSSSLNNSLNSQVVCVVVVNDDPVVVVVDDPDLVVLVVLQSVLSRLLSLLTHDDPDLVVCVPPPPSVVVVVVQDPPRPGRSSVSSSSSSSSNNSSQSSDVVSSVVSSRSNSSLSSLLSSLLSSNSRSLCSPPVSLLSQCQAHDPRDPSNVVNHVVPHDDQDDIRSCGPSSPVSSVVSVSVSSSVSVVCCVPGNVVSLVVSVVVSVVPDDVVVVVVVVVVVPVPPDDDDDCPVSPPPSSSSD